Protein 6IUM (pdb70)

Foldseek 3Di:
DWDWDDDQQEIEIEQEDPDFSAPWQVSLVSLLVNLVVLLPDPSRLAYEQAYPDQFSGAYHDPVCVPPPRQVDPPHLLVSLVSQLPRQHAYEYQGEREQEQSSLLNRQSGLAYEYEWPHWYAHQQVLLQFFRQNCQLQLVCLFAALPVSLVRGLVRGTDIPVVSPPTRSHPYYHHDDRPVVRVVVSVVVSPDHDGGDHSLPGAHDDPDLCVVLVVVLVVSVVVQQLRPRSNLNSVLSVLSNDRRVRSSVSSNVSRVVSVPALLSVLSVLLVVLLVCLLDDPPLDPPNAADDFQEEEEEFLDQASLLQLLLCLLLVRAYEYEYADVVRVVVSLVVNLVVVVVCCVVVNDPVVSSVSSSVRYHYDHDLQVQQAGQEYEYDDDQDVVVLLVVVLSCQVRYDPNRAYEYQHQFDFQLVSLVSHPCSLRYKYFHAAPSRNAFQETEIEAHPNHDSNNSSHVSVVSVSSRHRYHYFYGDGRTQQGLLQVLLQQLVLVLLLAADADVLLQVLQVSVPFVTGDQLVQQVVWLVVVLVVVVVQVVDPDPDDGRCLSVVQVVVVQGHVVVQGGCFGDDPPDPDGHHDDVSSVVSCVSNVVVVHDHDDDDSVNSNLSNLLSSQQSVLVSCVVCRGVADSSSLNCCVRHGRDHSSNNGSQSVCVVVQLLVSLVVLVVCLPDDPSVSRDGRPSSVVCRVVRHGRHD/DWDWDDDQLEIETEQEDPDFSACWQVSLVSLLVNLVVQLPDPSHLAYEQAYPDQFSGQYHDPVCVPHPRQVPPPHLLVSLVSQQPDQHAYEYQGEREQEQSSLLSRLSGLAYEYEWPHWYAHQQVLLLFFRQNCLLQLVCLWANLVVSLVRGLVRHIDIPVVCPVTRSHPYYDHDRRVVVRVVVSVVVSPDDDGGDHSLPGAHDDPDVVVVLVVVLVVSVVVDPLRPRSNLNSVLSVLSNPRRVRSSVSSNVSRVVSVPDLLSVQSVLQVVLLVCLLDDPPQDPPQAADDAQEEEEEFLDQQRLLQLLLCLVLVHAYEYEDQDDVRVVVSLVVNLVVVVVCCPVVNDPVVSSVSSSVSYHYDHDLLVQQEGQEYEYDDDQDLVVLLVVLLSCQVRHYPNRAYEYQHQFDFQQSSLVSHPCSLSYKYFHAAPSRLPFQETEIEAEPNHHSRNSNHVSVVSVSSRHSYHYFYGDGRTQQHLLQVLLLQLVLVLLLQADADVLLQVLQVVVFFPTGDQLVQQVVWLVVVLVVVVVCCVPVVPDDGRCLSNVQVVVVAGHPVVCGGCFGHDPPDPDGHHDVVSSCSSVVSNVVVVHDHDDDDSVVSNLSNLLSSVQVVLVSCVVVRGVASSSSQNCCVRHGRRHSSNNGSQSVCVVCALLVSLVVLVVCLPDPPNVSRDGRPSSVVCNVVRHGRRD

Radius of gyration: 39.16 Å; Cα contacts (8 Å, |Δi|>4): 2793; chains: 2; bounding box: 100×91×102 Å

CATH classification: 3.90.226.10 (+2 more: 3.40.50.720, 1.10.1040.50)

InterPro domains:
  IPR001753 Enoyl-CoA hydratase/isomerase-like domain [PF00378] (8-185)
  IPR006108 3-hydroxyacyl-CoA dehydrogenase, C-terminal [PF00725] (475-567)
  IPR006108 3-hydroxyacyl-CoA dehydrogenase, C-terminal [PF00725] (603-689)
  IPR006176 3-hydroxyacyl-CoA dehydrogenase, NAD binding [PF02737] (294-470)
  IPR008927 6-phosphogluconate dehydrogenase-like, C-terminal domain superfamily [SSF48179] (474-616)
  IPR008927 6-phosphogluconate dehydrogenase-like, C-terminal domain superfamily [SSF48179] (597-691)
  IPR029045 ClpP/crotonase-like domain superfamily [SSF52096] (4-286)
  IPR036291 NAD(P)-binding domain superfamily [SSF51735] (291-470)

Secondary structure (DSSP, 8-state):
-EEEEEETTEEEEEE--TTTT---HHHHHHHHHHHHHHHH-TT--EEEEEE-TT-SB-SS-GGGTTSGGGGSSSPHHHHHHHHHH-SS-EEEEE-SEEETHHHHHHHTSSEEEEETT-EEE--GGGGT---TTTHHHHHHHHH-HHHHHHHHHH---EEGGGGTTSSS-SEEESS-HHHHHHHHHHHHHH--SPPP-GGGS----SSHHHHHHHHHHHHHHH-TT-SHHHHHHHHHHGGGS-HHHHHHHHHHHHHHHHT-HHHHHHHHHHHHHHHTT-BTTB-TT--------EEEE--SHHHHHHHHHHHHTT--EEEE-SSHHHHHHHHHHHHHHHHHHHTTTSS-HHHHHHHHHTEEEES-GGGGTT-SEEEE---S-HHHHHHHHHHHHHHSPTT-EEEE--SSS-HHHHHTTSS-GGGEEEEEE-SSTTT--EEEEE--TT--HHHHHHHHHHHHHTT-EEEEE-SSTTTTHHHHHHHHHHHHHHHHHHT--HHHHHHHHHHHT-SS-HHHHHHHH-HHHHHHHHHHHHHS-TT----THHHHHHHTT--BTTTTBSSEEEETTEEEEEE-HHHHHHHHHHHHHHT-------HHHHHHHHHHHHHHHHHHHHHTTSSSSHHHHHHHHHHHS---GGG--HHHHHHHH-HHHHHHHHHHHTTSTTGGGGPPPHHHHHHHHTT--S--/-EEEEEETTEEEEEE--TTTT---HHHHHHHHHHHHHHHH-TT--EEEEEESTT-SB-SS-TTTTTSGGGGPSSPHHHHHHHHHH-SS-EEEEE-SEEETHHHHHHHTSSEEEEETT-EEE--GGGGT---TTTHHHHHHHHH-HHHHHHHHHH---EEGGGGTTSSS-SEEESS-HHHHHHHHHHHHHH--SPPP-GGGS----S-HHHHHHHHHHHHHHHHTT-SHHHHHHHHHHGGGS-HHHHHHHHHHHHHHHHT-HHHHHHHHHHHHHHHTT-BTTB-TT--------EEEE--SHHHHHHHHHHHHHT--EEEE-SSHHHHHHHHHHHHHHHHHHHHTTSS-HHHHHHHHHTEEEES-GGGGTT-SEEEE---S-HHHHHHHHHHHHHHSPTT-EEEE--SSS-HHHHHHTSS-GGGEEEEEE-SSTTT--EEEEE--TT--HHHHHHHHHHHHHTT-EEEEE-SSTTTTHHHHHHHHHHHHHHHHHHT--HHHHHHHHHHHT-SS-HHHHHHHH-HHHHHHHHHHHHHSS------THHHHHHHTT--BGGGTBSSEE--TT--PPEE-HHHHHHHHHHHHHTTPPP-PPPHHHHHHHHHHHHHHHHHHHHHHTSSS-HHHHHHHHHHHS---GGG--HHHHHHHH-HHHHHHHHHHHTTSTTGGGGPPPHHHHHHHHTT--S--

Solvent-accessible surface area: 59920 Å² total; per-residue (Å²): 86,15,93,44,117,56,68,120,18,0,0,8,0,21,0,41,26,92,83,65,2,2,8,2,15,62,0,10,68,8,0,31,94,3,0,77,137,0,66,119,52,85,67,0,109,0,0,0,0,7,7,28,67,155,0,0,0,25,0,63,17,62,152,24,59,158,57,118,88,41,130,83,109,20,15,24,72,19,0,7,163,31,1,26,64,15,95,33,6,0,0,0,0,0,31,41,33,0,40,5,9,0,1,6,0,0,1,5,2,10,25,10,0,0,8,72,23,0,61,0,0,0,41,33,14,120,40,3,19,0,0,8,8,0,0,0,0,8,0,2,18,6,18,32,2,82,48,0,2,96,8,0,30,42,1,69,62,39,50,0,47,145,12,69,91,52,136,0,14,72,70,45,26,100,16,86,7,53,86,24,0,14,115,36,0,57,94,22,11,84,62,138,39,141,30,76,62,6,59,105,64,132,9,185,39,166,83,41,111,36,48,3,28,143,10,98,101,64,18,55,70,157,11,148,87,56,38,2,19,72,49,0,4,81,3,0,18,1,1,59,95,84,16,107,106,0,41,138,40,1,68,92,7,36,96,103,0,66,102,8,57,29,0,79,0,21,62,11,14,71,76,2,86,129,29,2,60,115,18,114,64,11,89,172,68,28,106,53,62,152,17,46,80,3,0,0,6,6,2,41,100,44,1,4,7,0,0,5,8,0,0,52,17,0,2,22,1,28,0,4,41,110,146,97,120,33,3,83,146,2,35,20,54,2,76,123,61,7,56,80,33,24,184,134,67,136,26,76,87,131,88,0,82,75,35,19,62,35,24,61,62,16,80,40,41,25,58,1,78,71,9,18,1,0,0,0,16,41,157,70,84,51,36,54,0,61,88,7,0,103,93,0,25,149,24,6,66,152,31,0,1,0,0,0,16,1,31,41,37,64,0,47,102,0,5,69,20,10,190,10,30,84,7,1,0,1,0,8,4,20,75,69,0,41,96,49,87,0,0,0,0,0,59,4,146,121,9,15,95,50,0,0,14,0,0,20,90,5,0,154,76,7,158,15,7,10,0,19,0,20,41,26,94,6,0,0,0,38,34,0,18,51,43,2,44,25,3,2,10,0,0,0,3,14,13,0,55,3,55,59,0,0,116,4,0,39,170,14,19,6,79,56,0,9,9,61,56,19,1,102,68,4,16,32,94,23,52,42,52,41,107,152,45,59,132,80,211,50,132,73,105,47,9,124,2,23,29,53,0,2,116,61,37,20,54,0,80,130,68,30,21,0,10,3,43,40,113,114,93,51,243,106,22,54,63,17,133,105,0,31,75,25,1,74,98,24,0,149,104,86,62,35,128,71,103,199,3,53,71,124,25,0,20,48,8,0,0,3,8,0,0,7,20,0,0,67,0,31,101,103,53,20,2,55,52,8,18,1,0,0,1,0,0,27,22,10,29,24,6,6,80,19,72,0,0,0,0,8,36,0,34,104,50,24,6,147,68,0,4,91,18,0,104,134,12,36,182,48,56,34,7,108,19,3,104,25,0,70,43,0,42,110,21,11,113,81,73,117,23,25,39,99,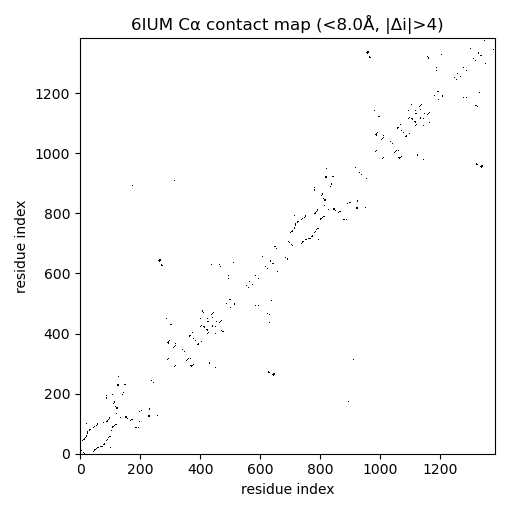68,19,95,42,115,56,74,122,20,1,0,6,0,25,0,37,19,97,100,63,4,5,6,4,21,62,0,8,70,11,0,29,95,3,0,75,138,0,65,114,57,82,63,1,120,0,0,0,0,6,6,33,64,161,0,0,0,25,1,82,18,101,156,21,98,139,66,128,94,29,103,76,110,20,9,24,53,33,0,6,117,51,1,23,66,14,97,33,5,0,0,0,0,0,32,36,34,0,39,5,8,0,0,6,0,0,1,4,2,9,27,9,0,0,11,106,43,0,65,0,0,0,42,31,12,105,42,3,12,0,0,12,8,0,0,0,0,6,0,2,11,4,18,30,3,84,45,0,2,97,9,0,24,38,1,69,57,45,66,0,58,147,10,71,91,52,145,0,13,73,72,40,21,121,49,117,7,57,88,24,0,12,137,38,0,55,104,16,15,85,59,140,43,141,25,66,61,6,47,73,62,70,18,115,49,168,88,35,114,38,50,2,26,35,7,76,18,24,12,14,7,154,16,113,66,53,36,2,19,53,71,0,1,68,4,0,11,0,2,60,83,83,14,85,99,0,25,140,46,1,80,98,8,41,88,107,0,41,110,12,62,35,0,88,0,21,30,10,12,83,64,4,71,123,32,2,30,108,15,118,63,18,92,158,70,26,111,56,63,163,21,105,98,3,0,0,6,9,5,46,114,46,1,4,8,0,0,7,7,0,2,63,32,45,8,46,1,30,1,7,36,118,138,85,116,42,3,87,152,4,40,26,64,3,76,126,60,5,67,81,35,15,171,141,60,154,28,89,86,135,95,0,76,96,47,21,64,52,21,60,57,12,81,45,43,80,81,1,116,66,5,20,1,0,0,1,18,39,156,67,82,47,33,50,1,58,96,11,0,105,76,0,14,140,21,6,76,145,33,0,1,0,0,0,16,2,26,65,30,65,1,47,107,0,5,75,34,12,165,8,30,80,8,1,0,1,0,9,4,20,73,75,3,45,102,51,94,0,0,0,0,0,60,3,148,121,8,15,94,46,0,0,16,1,1,15,98,8,0,134,117,8,167,12,4,10,0,19,0,20,39,30,91,8,2,0,0,50,35,0,20,47,39,1,46,28,3,2,9,0,0,0,3,14,13,0,54,5,57,61,0,1,74,2,0,39,157,16,22,6,76,50,0,9,10,60,56,18,1,102,66,4,14,32,94,28,50,56,66,40,108,136,60,62,109,90,147,105,144,64,94,33,8,98,2,22,23,60,0,2,114,62,37,25,51,0,82,126,70,26,21,0,11,3,38,36,111,115,93,48,195,53,21,57,63,19,132,106,0,27,73,19,2,76,94,15,1,148,100,78,70,41,131,67,106,206,6,58,54,125,26,0,18,48,7,0,0,2,7,0,0,7,21,0,0,68,0,28,96,102,52,19,2,59,54,8,19,2,0,0,5,0,0,28,24,8,28,26,6,7,81,27,71,0,0,0,0,10,40,0,38,103,50,22,7,140,66,0,5,97,10,0,100,132,18,33,180,48,60,35,7,108,22,4,111,24,0,73,33,0,45,106,20,13,110,88,75,115,20,24,40,106

Sequence (1384 aa):
TAQYQVQDGVAVITLDNPPVNGLGHSTRLGIVEGMTRALDDAAVKAIVITGAGKAFSGGADIREFNTPKAMQEPTLHSVIRVLEGSSKPVVAAVHSVAMGGGLELALGCNYRVASKGAQIALPEVKLGLLPGAGGTQRLPRVIGLEAAANMIVSGTPVLSEKFAGTKLFDEIVDGDVLPAAVKFAQNVGAATGPHPKVRDLKVRHENPEGYLGFARNTVAAMAKNFPAPLKCLEAVAGSLKPFEQGLKQEREGFLYLVTTPESRALRHAFFGERAASKIPDVPEGTPTRKIEKVAVIGAGTMGGGISMNFLNAGIPVTILETKQEALDRGVGIIRKNYENSAKKGKLTQEKVEQRMGLLSTTLSYDDLKDADLIIEAVFEEMGVKETVFKKLDEVAKQGAILASNTSTLDVNKIASFTKRPQDVVGMHFFSPANVMKLLEVVRGEKTGKDVLATVMQVGKKIKKTAVVSGVCDGFIGNRMIEQYSRQAGYLLDEGALPEQVDKAIEKFGFAMGPFRMGDLAGNDIGWAIRKRRAVDKPEIQYSKTADLLCEMGRFGQKTGAGWYDYKAGDRKPYPNQQVNDMIVQHSKDLGITRRKISDEEIVERLVFALVNEGARILEEGIASKASDIDMVYLTGYGFPLFRGGPMLYADQVGLYNVALSMKRYAKGYHGEAWQVAPLLQKLADEGKGFNGTAQYQVQDGVAVITLDNPPVNGLGHSTRLGIVEGMTRALDDAAVKAIVITGAGKAFSGGADIREFNTPKAMQEPTLHSVIRVLEGSSKPVVAAVHSVAMGGGLELALGCNYRVASKGAQIALPEVKLGLLPGAGGTQRLPRVIGLEAAANMIVSGTPVLSEKFAGTKLFDEIVDGDVLPAAVKFAQNVGAATGPHPKVRDLKVRHENPEGYLGFARNTVAAMAKNFPAPLKCLEAVAGSLKPFEQGLKQEREGFLYLVTTPESRALRHAFFGERAASKIPDVPEGTPTRKIEKVAVIGAGTMGGGISMNFLNAGIPVTILETKQEALDRGVGIIRKNYENSAKKGKLTQEKVEQRMGLLSTTLSYDDLKDADLIIEAVFEEMGVKETVFKKLDEVAKQGAILASNTSTLDVNKIASFTKRPQDVVGMHFFSPANVMKLLEVVRGEKTGKDVLATVMQVGKKIKKTAVVSGVCDGFIGNRMIEQYSRQAGYLLDEGALPEQVDKAIEKFGFAMGPFRMGDLAGNDIGWAIRKRRAVDKPEIQYSKTADLLCEMGRFGQKTGAGWYDYKAGDRKPYPNQQVNDMIVQHSKDLGITRRKISDEEIVERLVFALVNEGARILEEGIASKASDIDMVYLTGYGFPLFRGGPMLYADQVGLYNVALSMKRYAKGYHGEAWQVAPLLQKLADEGKGFNG

Organism: Cupriavidus necator (strain ATCC 17699 / DSM 428 / KCTC 22496 / NCIMB 10442 / H16 / Stanier 337) (NCBI:txid381666)

B-factor: mean 30.7, std 15.24, range [8.38, 148.15]

Nearest PDB structures (foldseek):
  6iun-assembly2_A  TM=9.816E-01  e=0.000E+00  Cupriavidus necator H16
  1wdm-assembly1_B  TM=8.874E-01  e=7.116E-57  Pseudomonas fragi
  1wdm-assembly1_A  TM=8.748E-01  e=1.905E-56  Pseudomonas fragi
  8opv-assembly1_B  TM=8.226E-01  e=1.535E-51  Mycobacterium tuberculosis H37Rv
  8opw-assembly1_A  TM=8.190E-01  e=6.221E-51  Mycobacterium tuberculosis H37Rv

Structure (mmCIF, N/CA/C/O backbone):
data_6IUM
#
_entry.id   6IUM
#
_cell.length_a   91.260
_cell.length_b   103.154
_cell.length_c   97.693
_cell.angle_alpha   90.000
_cell.angle_beta   107.020
_cell.angle_gamma   90.000
#
_symmetry.space_group_name_H-M   'P 1 21 1'
#
loop_
_entity.id
_entity.type
_entity.pdbx_description
1 polymer 'Enoyl-CoA hydratase/Delta(3)-cis-delta(2)-trans-enoyl-CoA isomerase'
2 non-polymer GLYCEROL
3 non-polymer 'PHOSPHATE ION'
4 water water
#
loop_
_atom_site.group_PDB
_atom_site.id
_atom_site.type_symbol
_atom_site.label_atom_id
_atom_site.label_alt_id
_atom_site.label_comp_id
_atom_site.label_asym_id
_atom_site.label_entity_id
_atom_site.label_seq_id
_atom_site.pdbx_PDB_ins_code
_atom_site.Cartn_x
_atom_site.Cartn_y
_atom_site.Cartn_z
_atom_site.occupancy
_atom_site.B_iso_or_equiv
_atom_site.auth_seq_id
_atom_site.auth_comp_id
_atom_site.auth_asym_id
_atom_site.auth_atom_id
_atom_site.pdbx_PDB_model_num
ATOM 1 N N . THR A 1 2 ? 37.845 3.687 56.888 1.00 29.22 2 THR B N 1
ATOM 2 C CA . THR A 1 2 ? 39.042 3.280 57.682 1.00 33.96 2 THR B CA 1
ATOM 3 C C . THR A 1 2 ? 40.276 3.907 57.111 1.00 30.76 2 THR B C 1
ATOM 4 O O . THR A 1 2 ? 40.246 4.488 56.049 1.00 29.59 2 THR B O 1
ATOM 8 N N . ALA A 1 3 ? 41.359 3.723 57.843 1.00 30.55 3 ALA B N 1
ATOM 9 C CA . ALA A 1 3 ? 42.660 3.996 57.398 1.00 31.94 3 ALA B CA 1
ATOM 10 C C . ALA A 1 3 ? 43.554 2.825 57.794 1.00 31.98 3 ALA B C 1
ATOM 11 O O . ALA A 1 3 ? 43.591 2.472 58.936 1.00 33.37 3 ALA B O 1
ATOM 13 N N . GLN A 1 4 ? 44.287 2.260 56.841 1.00 33.19 4 GLN B N 1
ATOM 14 C CA . GLN A 1 4 ? 45.255 1.193 57.124 1.00 29.12 4 GLN B CA 1
ATOM 15 C C . GLN A 1 4 ? 46.545 1.783 57.609 1.00 27.31 4 GLN B C 1
ATOM 16 O O . GLN A 1 4 ? 46.835 2.954 57.332 1.00 29.01 4 GLN B O 1
ATOM 22 N N . TYR A 1 5 ? 47.314 1.016 58.379 1.00 24.83 5 TYR B N 1
ATOM 23 C CA . TYR A 1 5 ? 48.567 1.485 58.930 1.00 26.83 5 TYR B CA 1
ATOM 24 C C . TYR A 1 5 ? 49.660 0.465 58.643 1.00 31.50 5 TYR B C 1
ATOM 25 O O . TYR A 1 5 ? 49.459 -0.720 58.896 1.00 33.61 5 TYR B O 1
ATOM 34 N N . GLN A 1 6 ? 50.803 0.908 58.139 1.00 30.65 6 GLN B N 1
ATOM 35 C CA . GLN A 1 6 ? 51.933 -0.016 57.980 1.00 35.91 6 GLN B CA 1
ATOM 36 C C . GLN A 1 6 ? 53.237 0.717 57.935 1.00 33.69 6 GLN B C 1
ATOM 37 O O . GLN A 1 6 ? 53.377 1.710 57.212 1.00 34.46 6 GLN B O 1
ATOM 43 N N . VAL A 1 7 ? 54.205 0.215 58.689 1.00 33.97 7 VAL B N 1
ATOM 44 C CA . VAL A 1 7 ? 55.547 0.775 58.702 1.00 35.58 7 VAL B CA 1
ATOM 45 C C . VAL A 1 7 ? 56.370 0.025 57.648 1.00 41.08 7 VAL B C 1
ATOM 46 O O . VAL A 1 7 ? 56.147 -1.155 57.409 1.00 49.56 7 VAL B O 1
ATOM 50 N N . GLN A 1 8 ? 57.276 0.736 56.986 1.00 43.37 8 GLN B N 1
ATOM 51 C CA . GLN A 1 8 ? 58.250 0.150 56.029 1.00 43.18 8 GLN B CA 1
ATOM 52 C C . GLN A 1 8 ? 59.389 1.127 55.977 1.00 41.94 8 GLN B C 1
ATOM 53 O O . GLN A 1 8 ? 59.198 2.306 55.606 1.00 35.86 8 GLN B O 1
ATOM 59 N N . ASP A 1 9 ? 60.554 0.683 56.441 1.00 40.83 9 ASP B N 1
ATOM 60 C CA . ASP A 1 9 ? 61.794 1.432 56.278 1.00 40.62 9 ASP B CA 1
ATOM 61 C C . ASP A 1 9 ? 61.798 2.798 56.952 1.00 36.15 9 ASP B C 1
ATOM 62 O O . ASP A 1 9 ? 62.359 3.784 56.456 1.00 38.39 9 ASP B O 1
ATOM 67 N N . GLY A 1 10 ? 61.235 2.797 58.150 1.00 37.58 10 GLY B N 1
ATOM 68 C CA . GLY A 1 10 ? 61.186 3.970 58.989 1.00 36.67 10 GLY B CA 1
ATOM 69 C C . GLY A 1 10 ? 60.102 4.983 58.592 1.00 32.21 10 GLY B C 1
ATOM 70 O O . GLY A 1 10 ? 60.119 6.102 59.083 1.00 32.21 10 GLY B O 1
ATOM 71 N N . VAL A 1 11 ? 59.157 4.581 57.742 1.00 32.07 11 VAL B N 1
ATOM 72 C CA . VAL A 1 11 ? 58.061 5.445 57.291 1.00 30.09 11 VAL B CA 1
ATOM 73 C C . VAL A 1 11 ? 56.731 4.825 57.632 1.00 29.33 11 VAL B C 1
ATOM 74 O O . VAL A 1 11 ? 56.424 3.703 57.184 1.00 31.61 11 VAL B O 1
ATOM 78 N N . ALA A 1 12 ? 55.936 5.520 58.445 1.00 26.93 12 ALA B N 1
ATOM 79 C CA . ALA A 1 12 ? 54.598 5.009 58.702 1.00 27.21 12 ALA B CA 1
ATOM 80 C C . ALA A 1 12 ? 53.739 5.468 57.529 1.00 24.26 12 ALA B C 1
ATOM 81 O O . ALA A 1 12 ? 53.653 6.673 57.248 1.00 26.16 12 ALA B O 1
ATOM 83 N N . VAL A 1 13 ? 53.079 4.523 56.896 1.00 23.96 13 VAL B N 1
ATOM 84 C CA . VAL A 1 13 ? 52.172 4.800 55.785 1.00 24.22 13 VAL B CA 1
ATOM 85 C C . VAL A 1 13 ? 50.747 4.580 56.265 1.00 24.51 13 VAL B C 1
ATOM 86 O O . VAL A 1 13 ? 50.377 3.479 56.653 1.00 27.62 13 VAL B O 1
ATOM 90 N N . ILE A 1 14 ? 49.954 5.646 56.229 1.00 23.12 14 ILE B N 1
ATOM 91 C CA . ILE A 1 14 ? 48.552 5.612 56.585 1.00 23.19 14 ILE B CA 1
ATOM 92 C C . ILE A 1 14 ? 47.788 5.711 55.317 1.00 23.12 14 ILE B C 1
ATOM 93 O O . ILE A 1 14 ? 47.979 6.690 54.588 1.00 21.95 14 ILE B O 1
ATOM 98 N N . THR A 1 15 ? 46.924 4.737 55.056 1.00 21.06 15 THR B N 1
ATOM 99 C CA . THR A 1 15 ? 46.187 4.695 53.828 1.00 22.71 15 THR B CA 1
ATOM 100 C C . THR A 1 15 ? 44.695 4.818 54.058 1.00 23.79 15 THR B C 1
ATOM 101 O O . THR A 1 15 ? 44.077 3.913 54.625 1.00 26.73 15 THR B O 1
ATOM 105 N N . LEU A 1 16 ? 44.114 5.923 53.565 1.00 23.79 16 LEU B N 1
ATOM 106 C CA . LEU A 1 16 ? 42.670 6.131 53.593 1.00 23.81 16 LEU B CA 1
ATOM 107 C C . LEU A 1 16 ? 42.078 5.051 52.738 1.00 23.71 16 LEU B C 1
ATOM 108 O O . LEU A 1 16 ? 42.519 4.825 51.621 1.00 22.95 16 LEU B O 1
ATOM 113 N N . ASP A 1 17 ? 41.071 4.377 53.262 1.00 27.77 17 ASP B N 1
ATOM 114 C CA . ASP A 1 17 ? 40.467 3.239 52.555 1.00 28.16 17 ASP B CA 1
ATOM 115 C C . ASP A 1 17 ? 38.969 3.179 52.836 1.00 29.23 17 ASP B C 1
ATOM 116 O O . ASP A 1 17 ? 38.495 2.555 53.805 1.00 29.63 17 ASP B O 1
ATOM 121 N N . ASN A 1 18 ? 38.212 3.840 51.985 1.00 27.78 18 ASN B N 1
ATOM 122 C CA . ASN A 1 18 ? 36.764 3.906 52.135 1.00 28.35 18 ASN B CA 1
ATOM 123 C C . ASN A 1 18 ? 36.211 4.123 50.732 1.00 28.49 18 ASN B C 1
ATOM 124 O O . ASN A 1 18 ? 35.845 5.249 50.372 1.00 25.60 18 ASN B O 1
ATOM 129 N N . PRO A 1 19 ? 36.148 3.048 49.924 1.00 29.56 19 PRO B N 1
ATOM 130 C CA . PRO A 1 19 ? 35.734 3.160 48.526 1.00 30.75 19 PRO B CA 1
ATOM 131 C C . PRO A 1 19 ? 34.359 3.744 48.452 1.00 27.29 19 PRO B C 1
ATOM 132 O O . PRO A 1 19 ? 33.629 3.552 49.391 1.00 27.81 19 PRO B O 1
ATOM 136 N N . PRO A 1 20 ? 33.975 4.411 47.363 1.00 29.93 20 PRO B N 1
ATOM 137 C CA . PRO A 1 20 ? 34.743 4.539 46.131 1.00 29.27 20 PRO B CA 1
ATOM 138 C C . PRO A 1 20 ? 35.759 5.687 46.084 1.00 28.35 20 PRO B C 1
ATOM 139 O O . PRO A 1 20 ? 36.694 5.631 45.268 1.00 30.00 20 PRO B O 1
ATOM 143 N N . VAL A 1 21 ? 35.630 6.694 46.949 1.00 26.35 21 VAL B N 1
ATOM 144 C CA . VAL A 1 21 ? 36.524 7.860 46.827 1.00 27.10 21 VAL B CA 1
ATOM 145 C C . VAL A 1 21 ? 37.267 8.237 48.108 1.00 26.62 21 VAL B C 1
ATOM 146 O O . VAL A 1 21 ? 37.777 9.367 48.221 1.00 24.66 21 VAL B O 1
ATOM 150 N N . ASN A 1 22 ? 37.364 7.287 49.049 1.00 21.94 22 ASN B N 1
ATOM 151 C CA . ASN A 1 22 ? 37.951 7.541 50.353 1.00 20.73 22 ASN B CA 1
ATOM 152 C C . ASN A 1 22 ? 37.396 8.778 50.999 1.00 19.32 22 ASN B C 1
ATOM 153 O O . ASN A 1 22 ? 38.116 9.572 51.555 1.00 18.03 22 ASN B O 1
ATOM 158 N N . GLY A 1 23 ? 36.091 8.878 50.966 1.00 19.59 23 GLY B N 1
ATOM 159 C CA . GLY A 1 23 ? 35.391 9.832 51.752 1.00 21.59 23 GLY B CA 1
ATOM 160 C C . GLY A 1 23 ? 35.848 9.872 53.219 1.00 21.58 23 GLY B C 1
ATOM 161 O O . GLY A 1 23 ? 36.162 8.834 53.867 1.00 21.67 23 GLY B O 1
ATOM 162 N N . LEU A 1 24 ? 35.916 11.098 53.709 1.00 20.51 24 LEU B N 1
ATOM 163 C CA . LEU A 1 24 ? 36.406 11.399 55.011 1.00 21.95 24 LEU B CA 1
ATOM 164 C C . LEU A 1 24 ? 35.257 11.245 56.063 1.00 22.01 24 LEU B C 1
ATOM 165 O O . LEU A 1 24 ? 34.939 12.183 56.774 1.00 21.82 24 LEU B O 1
ATOM 170 N N . GLY A 1 25 ? 34.658 10.053 56.099 1.00 25.17 25 GLY B N 1
ATOM 171 C CA . GLY A 1 25 ? 33.605 9.691 57.107 1.00 26.74 25 GLY B CA 1
ATOM 172 C C . GLY A 1 25 ? 34.232 9.464 58.485 1.00 24.53 25 GLY B C 1
ATOM 173 O O . GLY A 1 25 ? 35.436 9.430 58.570 1.00 20.18 25 GLY B O 1
ATOM 174 N N . HIS A 1 26 ? 33.426 9.260 59.550 1.00 25.14 26 HIS B N 1
ATOM 175 C CA . HIS A 1 26 ? 33.969 9.153 60.940 1.00 26.76 26 HIS B CA 1
ATOM 176 C C . HIS A 1 26 ? 35.080 8.081 61.092 1.00 22.16 26 HIS B C 1
ATOM 177 O O . HIS A 1 26 ? 36.143 8.338 61.673 1.00 22.06 26 HIS B O 1
ATOM 184 N N . SER A 1 27 ? 34.796 6.888 60.607 1.00 23.28 27 SER B N 1
ATOM 185 C CA . SER A 1 27 ? 35.758 5.799 60.750 1.00 29.75 27 SER B CA 1
ATOM 186 C C . SER A 1 27 ? 37.084 6.140 60.071 1.00 27.87 27 SER B C 1
ATOM 187 O O . SER A 1 27 ? 38.122 5.751 60.560 1.00 30.03 27 SER B O 1
ATOM 190 N N . THR A 1 28 ? 37.041 6.883 58.941 1.00 25.44 28 THR B N 1
ATOM 191 C CA . THR A 1 28 ? 38.270 7.229 58.215 1.00 22.42 28 THR B CA 1
ATOM 192 C C . THR A 1 28 ? 39.062 8.286 58.973 1.00 20.38 28 THR B C 1
ATOM 193 O O . THR A 1 28 ? 40.268 8.213 59.126 1.00 19.64 28 THR B O 1
ATOM 197 N N . ARG A 1 29 ? 38.358 9.290 59.447 1.00 22.48 29 ARG B N 1
ATOM 198 C CA . ARG A 1 29 ? 38.969 10.327 60.254 1.00 22.56 29 ARG B CA 1
ATOM 199 C C . ARG A 1 29 ? 39.603 9.737 61.544 1.00 23.54 29 ARG B C 1
ATOM 200 O O . ARG A 1 29 ? 40.727 10.106 61.946 1.00 21.09 29 ARG B O 1
ATOM 208 N N . LEU A 1 30 ? 38.856 8.834 62.185 1.00 25.82 30 LEU B N 1
ATOM 209 C CA . LEU A 1 30 ? 39.341 8.155 63.386 1.00 28.25 30 LEU B CA 1
ATOM 210 C C . LEU A 1 30 ? 40.595 7.317 63.042 1.00 28.12 30 LEU B C 1
ATOM 211 O O . LEU A 1 30 ? 41.604 7.433 63.736 1.00 31.15 30 LEU B O 1
ATOM 216 N N . GLY A 1 31 ? 40.553 6.561 61.933 1.00 26.88 31 GLY B N 1
ATOM 217 C CA . GLY A 1 31 ? 41.757 5.846 61.454 1.00 26.11 31 GLY B CA 1
ATOM 218 C C . GLY A 1 31 ? 42.984 6.736 61.253 1.00 27.32 31 GLY B C 1
ATOM 219 O O . GLY A 1 31 ? 44.127 6.398 61.638 1.00 24.24 31 GLY B O 1
ATOM 220 N N . ILE A 1 32 ? 42.778 7.923 60.703 1.00 25.41 32 ILE B N 1
ATOM 221 C CA . ILE A 1 32 ? 43.924 8.787 60.487 1.00 23.13 32 ILE B CA 1
ATOM 222 C C . ILE A 1 32 ? 44.536 9.147 61.833 1.00 24.65 32 ILE B C 1
ATOM 223 O O . ILE A 1 32 ? 45.766 9.236 61.941 1.00 21.86 32 ILE B O 1
ATOM 228 N N . VAL A 1 33 ? 43.683 9.430 62.838 1.00 23.25 33 VAL B N 1
ATOM 229 C CA . VAL A 1 33 ? 44.196 9.882 64.130 1.00 24.78 33 VAL B CA 1
ATOM 230 C C . VAL A 1 33 ? 44.926 8.722 64.861 1.00 23.32 33 VAL B C 1
ATOM 231 O O . VAL A 1 33 ? 45.994 8.936 65.440 1.00 21.27 33 VAL B O 1
ATOM 235 N N . GLU A 1 34 ? 44.358 7.531 64.780 1.00 25.42 34 GLU B N 1
ATOM 236 C CA . GLU A 1 34 ? 44.931 6.361 65.437 1.00 28.85 34 GLU B CA 1
ATOM 237 C C . GLU A 1 34 ? 46.301 6.075 64.840 1.00 28.71 34 GLU B C 1
ATOM 238 O O . GLU A 1 34 ? 47.277 5.960 65.568 1.00 33.26 34 GLU B O 1
ATOM 244 N N . GLY A 1 35 ? 46.379 6.147 63.510 1.00 27.78 35 GLY B N 1
ATOM 245 C CA . GLY A 1 35 ? 47.601 5.943 62.770 1.00 26.10 35 GLY B CA 1
ATOM 246 C C . GLY A 1 35 ? 48.633 6.941 63.182 1.00 27.00 35 GLY B C 1
ATOM 247 O O . GLY A 1 35 ? 49.793 6.579 63.445 1.00 27.65 35 GLY B O 1
ATOM 248 N N . MET A 1 36 ? 48.227 8.209 63.277 1.00 24.07 36 MET B N 1
ATOM 249 C CA . MET A 1 36 ? 49.169 9.231 63.732 1.00 24.69 36 MET B CA 1
ATOM 250 C C . MET A 1 36 ? 49.717 8.948 65.163 1.00 24.34 36 MET B C 1
ATOM 251 O O . MET A 1 36 ? 50.897 9.130 65.393 1.00 20.87 36 MET B O 1
ATOM 256 N N . THR A 1 37 ? 48.842 8.482 66.059 1.00 29.37 37 THR B N 1
ATOM 257 C CA . THR A 1 37 ? 49.212 8.200 67.451 1.00 31.24 37 THR B CA 1
ATOM 258 C C . THR A 1 37 ? 50.264 7.051 67.436 1.00 29.10 37 THR B C 1
ATOM 259 O O . THR A 1 37 ? 51.294 7.198 68.057 1.00 28.15 37 THR B O 1
ATOM 263 N N . ARG A 1 38 ? 49.974 5.956 66.725 1.00 29.78 38 ARG B N 1
ATOM 264 C CA . ARG A 1 38 ? 50.909 4.818 66.577 1.00 34.31 38 ARG B CA 1
ATOM 265 C C . ARG A 1 38 ? 52.248 5.234 65.987 1.00 36.51 38 ARG B C 1
ATOM 266 O O . ARG A 1 38 ? 53.291 4.817 66.480 1.00 39.46 38 ARG B O 1
ATOM 274 N N . ALA A 1 39 ? 52.222 6.074 64.950 1.00 34.67 39 ALA B N 1
ATOM 275 C CA . ALA A 1 39 ? 53.452 6.520 64.309 1.00 33.79 39 ALA B CA 1
ATOM 276 C C . ALA A 1 39 ? 54.294 7.391 65.236 1.00 34.71 39 ALA B C 1
ATOM 277 O O . ALA A 1 39 ? 55.535 7.288 65.225 1.00 35.22 39 ALA B O 1
ATOM 279 N N . LEU A 1 40 ? 53.640 8.249 66.030 1.00 32.00 40 LEU B N 1
ATOM 280 C CA . LEU A 1 40 ? 54.385 9.154 66.928 1.00 34.84 40 LEU B CA 1
ATOM 281 C C . LEU A 1 40 ? 55.040 8.390 68.116 1.00 33.59 40 LEU B C 1
ATOM 282 O O . LEU A 1 40 ? 56.034 8.845 68.654 1.00 33.21 40 LEU B O 1
ATOM 287 N N . ASP A 1 41 ? 54.442 7.284 68.518 1.00 33.02 41 ASP B N 1
ATOM 288 C CA . ASP A 1 41 ? 54.942 6.466 69.649 1.00 42.13 41 ASP B CA 1
ATOM 289 C C . ASP A 1 41 ? 56.140 5.552 69.240 1.00 43.46 41 ASP B C 1
ATOM 290 O O . ASP A 1 41 ? 56.987 5.164 70.083 1.00 39.85 41 ASP B O 1
ATOM 295 N N . ASP A 1 42 ? 56.206 5.225 67.948 1.00 38.84 42 ASP B N 1
ATOM 296 C CA . ASP A 1 42 ? 57.156 4.240 67.454 1.00 38.46 42 ASP B CA 1
ATOM 297 C C . ASP A 1 42 ? 58.435 4.935 67.139 1.00 39.19 42 ASP B C 1
ATOM 298 O O . ASP A 1 42 ? 58.538 5.647 66.124 1.00 35.93 42 ASP B O 1
ATOM 303 N N . ALA A 1 43 ? 59.434 4.738 68.002 1.00 39.24 43 ALA B N 1
ATOM 304 C CA . ALA A 1 43 ? 60.733 5.400 67.815 1.00 39.06 43 ALA B CA 1
ATOM 305 C C . ALA A 1 43 ? 61.417 5.049 66.485 1.00 35.20 43 ALA B C 1
ATOM 306 O O . ALA A 1 43 ? 62.166 5.890 65.975 1.00 39.93 43 ALA B O 1
ATOM 308 N N . ALA A 1 44 ? 61.131 3.873 65.920 1.00 31.42 44 ALA B N 1
ATOM 309 C CA . ALA A 1 44 ? 61.658 3.480 64.601 1.00 35.07 44 ALA B CA 1
ATOM 310 C C . ALA A 1 44 ? 61.050 4.304 63.422 1.00 36.28 44 ALA B C 1
ATOM 311 O O . ALA A 1 44 ? 61.664 4.461 62.355 1.00 35.18 44 ALA B O 1
ATOM 313 N N . VAL A 1 45 ? 59.855 4.851 63.635 1.00 32.74 45 VAL B N 1
ATOM 314 C CA . VAL A 1 45 ? 59.177 5.664 62.631 1.00 30.92 45 VAL B CA 1
ATOM 315 C C . VAL A 1 45 ? 59.797 7.049 62.658 1.00 26.87 45 VAL B C 1
ATOM 316 O O . VAL A 1 45 ? 59.762 7.743 63.657 1.00 31.74 45 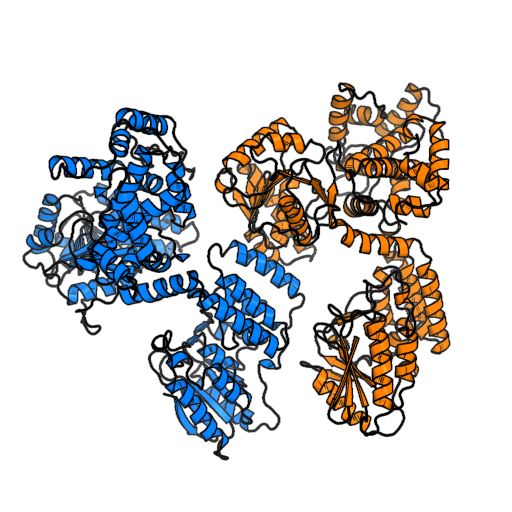VAL B O 1
ATOM 320 N N . LYS A 1 46 ? 60.377 7.433 61.531 1.00 25.64 46 LYS B N 1
ATOM 321 C CA . LYS A 1 46 ? 61.008 8.728 61.357 1.00 26.77 46 LYS B CA 1
ATOM 322 C C . LYS A 1 46 ? 60.140 9.782 60.638 1.00 26.38 46 LYS B C 1
ATOM 323 O O . LYS A 1 46 ? 60.421 10.985 60.746 1.00 26.69 46 LYS B O 1
ATOM 329 N N . ALA A 1 47 ? 59.151 9.311 59.872 1.00 27.45 47 ALA B N 1
ATOM 330 C CA . ALA A 1 47 ? 58.259 10.163 59.080 1.00 26.30 47 ALA B CA 1
ATOM 331 C C . ALA A 1 47 ? 57.012 9.411 58.714 1.00 26.34 47 ALA B C 1
ATOM 332 O O . ALA A 1 47 ? 56.944 8.182 58.866 1.00 25.19 47 ALA B O 1
ATOM 334 N N . ILE A 1 48 ? 56.018 10.168 58.211 1.00 24.53 48 ILE B N 1
ATOM 335 C CA . ILE A 1 48 ? 54.706 9.642 57.987 1.00 22.25 48 ILE B CA 1
ATOM 336 C C . ILE A 1 48 ? 54.267 10.044 56.553 1.00 21.28 48 ILE B C 1
ATOM 337 O O . ILE A 1 48 ? 54.496 11.165 56.111 1.00 22.36 48 ILE B O 1
ATOM 342 N N . VAL A 1 49 ? 53.650 9.095 55.867 1.00 21.60 49 VAL B N 1
ATOM 343 C CA . VAL A 1 49 ? 53.019 9.288 54.560 1.00 21.52 49 VAL B CA 1
ATOM 344 C C . VAL A 1 49 ? 51.533 9.008 54.733 1.00 20.30 49 VAL B C 1
ATOM 345 O O . VAL A 1 49 ? 51.134 7.976 55.285 1.00 18.30 49 VAL B O 1
ATOM 349 N N . ILE A 1 50 ? 50.713 9.935 54.249 1.00 20.15 50 ILE B N 1
ATOM 350 C CA . ILE A 1 50 ? 49.282 9.697 54.135 1.00 20.37 50 ILE B CA 1
ATOM 351 C C . ILE A 1 50 ? 48.970 9.566 52.634 1.00 20.57 50 ILE B C 1
ATOM 352 O O . ILE A 1 50 ? 49.352 10.428 51.837 1.00 17.19 50 ILE B O 1
ATOM 357 N N . THR A 1 51 ? 48.286 8.473 52.275 1.00 19.26 51 THR B N 1
ATOM 358 C CA . THR A 1 51 ? 47.849 8.297 50.910 1.00 19.73 51 THR B CA 1
ATOM 359 C C . THR A 1 51 ? 46.419 7.705 50.877 1.00 19.46 51 THR B C 1
ATOM 360 O O . THR A 1 51 ? 45.785 7.501 51.908 1.00 20.48 51 THR B O 1
ATOM 364 N N . GLY A 1 52 ? 45.926 7.438 49.685 1.00 17.92 52 GLY B N 1
ATOM 365 C CA . GLY A 1 52 ? 44.644 6.806 49.538 1.00 20.16 52 GLY B CA 1
ATOM 366 C C . GLY A 1 52 ? 44.668 5.515 48.746 1.00 22.36 52 GLY B C 1
ATOM 367 O O . GLY A 1 52 ? 45.491 5.350 47.839 1.00 20.82 52 GLY B O 1
ATOM 368 N N . ALA A 1 53 ? 43.759 4.605 49.086 1.00 24.38 53 ALA B N 1
ATOM 369 C CA . ALA A 1 53 ? 43.578 3.325 48.386 1.00 24.68 53 ALA B CA 1
ATOM 370 C C . ALA A 1 53 ? 42.749 3.505 47.158 1.00 25.39 53 ALA B C 1
ATOM 371 O O . ALA A 1 53 ? 41.978 4.481 47.020 1.00 20.87 53 ALA B O 1
ATOM 373 N N . GLY A 1 54 ? 42.961 2.567 46.237 1.00 25.62 54 GLY B N 1
ATOM 374 C CA . GLY A 1 54 ? 42.212 2.547 44.976 1.00 26.57 54 GLY B CA 1
ATOM 375 C C . GLY A 1 54 ? 42.302 3.805 44.065 1.00 26.53 54 GLY B C 1
ATOM 376 O O . GLY A 1 54 ? 43.392 4.236 43.666 1.00 26.47 54 GLY B O 1
ATOM 377 N N . LYS A 1 55 ? 41.144 4.376 43.746 1.00 24.18 55 LYS B N 1
ATOM 378 C CA . LYS A 1 55 ? 41.046 5.406 42.736 1.00 28.60 55 LYS B CA 1
ATOM 379 C C . LYS A 1 55 ? 41.045 6.901 43.237 1.00 24.42 55 LYS B C 1
ATOM 380 O O . LYS A 1 55 ? 40.657 7.817 42.479 1.00 19.93 55 LYS B O 1
ATOM 386 N N . ALA A 1 56 ? 41.511 7.140 44.456 1.00 21.46 56 ALA B N 1
ATOM 387 C CA . ALA A 1 56 ? 41.549 8.502 45.062 1.00 20.44 56 ALA B CA 1
ATOM 388 C C . ALA A 1 56 ? 42.615 8.641 46.136 1.00 18.83 56 ALA B C 1
ATOM 389 O O . ALA A 1 56 ? 43.040 7.635 46.743 1.00 20.29 56 ALA B O 1
ATOM 391 N N . PHE A 1 57 ? 43.105 9.880 46.351 1.00 17.30 57 PHE B N 1
ATOM 392 C CA . PHE A 1 57 ? 43.676 10.258 47.649 1.00 16.94 57 PHE B CA 1
ATOM 393 C C . PHE A 1 57 ? 42.405 10.335 48.482 1.00 16.47 57 PHE B C 1
ATOM 394 O O . PHE A 1 57 ? 42.177 9.440 49.247 1.00 16.86 57 PHE B O 1
ATOM 402 N N . SER A 1 58 ? 41.546 11.347 48.245 1.00 15.76 58 SER B N 1
ATOM 403 C CA . SER A 1 58 ? 40.259 11.484 48.872 1.00 16.74 58 SER B CA 1
ATOM 404 C C . SER A 1 58 ? 39.427 12.476 48.136 1.00 17.31 58 SER B C 1
ATOM 405 O O . SER A 1 58 ? 39.888 13.597 47.853 1.00 18.37 58 SER B O 1
ATOM 408 N N . GLY A 1 59 ? 38.186 12.122 47.907 1.00 18.30 59 GLY B N 1
ATOM 409 C CA . GLY A 1 59 ? 37.209 13.056 47.304 1.00 19.19 59 GLY B CA 1
ATOM 410 C C . GLY A 1 59 ? 36.514 13.973 48.328 1.00 19.67 59 GLY B C 1
ATOM 411 O O . GLY A 1 59 ? 35.623 14.738 47.975 1.00 18.61 59 GLY B O 1
ATOM 412 N N . GLY A 1 60 ? 36.937 13.927 49.581 1.00 20.18 60 GLY B N 1
ATOM 413 C CA . GLY A 1 60 ? 36.398 14.807 50.615 1.00 21.25 60 GLY B CA 1
ATOM 414 C C . GLY A 1 60 ? 35.319 14.181 51.452 1.00 22.03 60 GLY B C 1
ATOM 415 O O . GLY A 1 60 ? 35.442 13.025 51.799 1.00 21.68 60 GLY B O 1
ATOM 416 N N . ALA A 1 61 ? 34.279 14.949 51.768 1.00 22.79 61 ALA B N 1
ATOM 417 C CA . ALA A 1 61 ? 33.176 14.504 52.622 1.00 25.64 61 ALA B CA 1
ATOM 418 C C . ALA A 1 61 ? 32.548 13.229 52.131 1.00 25.59 61 ALA B C 1
ATOM 419 O O . ALA A 1 61 ? 32.426 13.025 50.958 1.00 21.05 61 ALA B O 1
ATOM 421 N N . ASP A 1 62 ? 32.231 12.312 53.047 1.00 26.98 62 ASP B N 1
ATOM 422 C CA . ASP A 1 62 ? 31.517 11.110 52.667 1.00 28.93 62 ASP B CA 1
ATOM 423 C C . ASP A 1 62 ? 30.022 11.423 52.537 1.00 27.75 62 ASP B C 1
ATOM 424 O O . ASP A 1 62 ? 29.354 11.732 53.539 1.00 24.66 62 ASP B O 1
ATOM 429 N N . ILE A 1 63 ? 29.489 11.353 51.327 1.00 27.59 63 ILE B N 1
ATOM 430 C CA . ILE A 1 63 ? 28.041 11.681 51.156 1.00 35.77 63 ILE B CA 1
ATOM 431 C C . ILE A 1 63 ? 27.064 10.785 51.924 1.00 35.17 63 ILE B C 1
ATOM 432 O O . ILE A 1 63 ? 25.997 11.236 52.311 1.00 45.76 63 ILE B O 1
ATOM 437 N N . ARG A 1 64 ? 27.447 9.555 52.198 1.00 34.98 64 ARG B N 1
ATOM 438 C CA . ARG A 1 64 ? 26.599 8.645 52.935 1.00 39.75 64 ARG B CA 1
ATOM 439 C C . ARG A 1 64 ? 26.404 9.092 54.361 1.00 41.03 64 ARG B C 1
ATOM 440 O O . ARG A 1 64 ? 25.490 8.652 54.995 1.00 42.62 64 ARG B O 1
ATOM 448 N N . GLU A 1 65 ? 27.304 9.927 54.863 1.00 43.22 65 GLU B N 1
ATOM 449 C CA . GLU A 1 65 ? 27.231 10.438 56.201 1.00 44.02 65 GLU B CA 1
ATOM 450 C C . GLU A 1 65 ? 26.569 11.801 56.257 1.00 45.90 65 GLU B C 1
ATOM 451 O O . GLU A 1 65 ? 26.065 12.128 57.319 1.00 45.30 65 GLU B O 1
ATOM 457 N N . PHE A 1 66 ? 26.677 12.619 55.194 1.00 52.04 66 PHE B N 1
ATOM 458 C CA . PHE A 1 66 ? 25.977 13.928 55.048 1.00 59.36 66 PHE B CA 1
ATOM 459 C C . PHE A 1 66 ? 24.631 13.621 55.703 1.00 67.45 66 PHE B C 1
ATOM 460 O O . PHE A 1 66 ? 23.973 12.643 55.308 1.00 65.77 66 PHE B O 1
ATOM 468 N N . ASN A 1 67 ? 24.245 14.367 56.737 1.00 68.85 67 ASN B N 1
ATOM 469 C CA . ASN A 1 67 ? 22.949 14.136 57.416 1.00 74.66 67 ASN B CA 1
ATOM 470 C C . ASN A 1 67 ? 22.887 13.054 58.568 1.00 76.10 67 ASN B C 1
ATOM 471 O O . ASN A 1 67 ? 21.786 12.768 59.053 1.00 79.22 67 ASN B O 1
ATOM 476 N N . THR A 1 68 ? 24.011 12.465 59.007 1.00 64.57 68 THR B N 1
ATOM 477 C CA . THR A 1 68 ? 24.043 11.629 60.226 1.00 62.09 68 THR B CA 1
ATOM 478 C C . THR A 1 68 ? 24.587 12.479 61.372 1.00 56.16 68 THR B C 1
ATOM 479 O O . THR A 1 68 ? 25.218 13.525 61.130 1.00 51.44 68 THR B O 1
ATOM 483 N N . PRO A 1 69 ? 24.386 12.006 62.625 1.00 55.10 69 PRO B N 1
ATOM 484 C CA . PRO A 1 69 ? 25.221 12.502 63.716 1.00 54.62 69 PRO B CA 1
ATOM 485 C C . PRO A 1 69 ? 26.724 12.319 63.397 1.00 48.31 69 PRO B C 1
ATOM 486 O O . PRO A 1 69 ? 27.511 13.256 63.603 1.00 49.89 69 PRO B O 1
ATOM 490 N N . LYS A 1 70 ? 27.084 11.143 62.864 1.00 42.33 70 LYS B N 1
ATOM 491 C CA . LYS A 1 70 ? 28.447 10.832 62.389 1.00 41.04 70 LYS B CA 1
ATOM 492 C C . LYS A 1 70 ? 29.197 11.909 61.544 1.00 37.17 70 LYS B C 1
ATOM 493 O O . LYS A 1 70 ? 30.420 12.005 61.651 1.00 31.98 70 LYS B O 1
ATOM 499 N N . ALA A 1 71 ? 28.490 12.767 60.801 1.00 36.36 71 ALA B N 1
ATOM 500 C CA . ALA A 1 71 ? 29.168 13.827 60.015 1.00 35.69 71 ALA B CA 1
ATOM 501 C C . ALA A 1 71 ? 29.895 14.819 60.886 1.00 35.38 71 ALA B C 1
ATOM 502 O O . ALA A 1 71 ? 30.893 15.379 60.465 1.00 32.91 71 ALA B O 1
ATOM 504 N N . MET A 1 72 ? 29.398 15.023 62.104 1.00 35.89 72 MET B N 1
ATOM 505 C CA . MET A 1 72 ? 29.939 16.028 63.024 1.00 38.49 72 MET B CA 1
ATOM 506 C C . MET A 1 72 ? 30.663 15.447 64.238 1.00 32.69 72 MET B C 1
ATOM 507 O O . MET A 1 72 ? 31.162 16.202 65.109 1.00 29.94 72 MET B O 1
ATOM 512 N N . GLN A 1 73 ? 30.773 14.134 64.272 1.00 27.77 73 GLN B N 1
ATOM 513 C CA . GLN A 1 73 ? 31.389 13.466 65.398 1.00 29.90 73 GLN B CA 1
ATOM 514 C C . GLN A 1 73 ? 32.901 13.596 65.383 1.00 28.87 73 GLN B C 1
ATOM 515 O O . GLN A 1 73 ? 33.551 13.366 64.355 1.00 31.82 73 GLN B O 1
ATOM 521 N N . GLU A 1 74 ? 33.455 13.976 66.527 1.00 25.82 74 GLU B N 1
ATOM 522 C CA . GLU A 1 74 ? 34.899 14.094 66.671 1.00 27.37 74 GLU B CA 1
ATOM 523 C C . GLU A 1 74 ? 35.581 12.719 66.507 1.00 26.65 74 GLU B C 1
ATOM 524 O O . GLU A 1 74 ? 35.031 11.744 66.885 1.00 28.24 74 GLU B O 1
ATOM 530 N N . PRO A 1 75 ? 36.755 12.643 65.882 1.00 26.83 75 PRO B N 1
ATOM 531 C CA . PRO A 1 75 ? 37.485 13.782 65.363 1.00 23.55 75 PRO B CA 1
ATOM 532 C C . PRO A 1 75 ? 36.962 14.254 64.006 1.00 23.56 75 PRO B C 1
ATOM 533 O O . PRO A 1 75 ? 36.851 13.469 63.068 1.00 22.11 75 PRO B O 1
ATOM 537 N N . THR A 1 76 ? 36.699 15.552 63.930 1.00 24.72 76 THR B N 1
ATOM 538 C CA . THR A 1 76 ? 36.323 16.218 62.694 1.00 24.39 76 THR B CA 1
ATOM 539 C C . THR A 1 76 ? 37.561 16.453 61.858 1.00 22.52 76 THR B C 1
ATOM 540 O O . THR A 1 76 ? 38.703 16.349 62.345 1.00 20.31 76 THR B O 1
ATOM 544 N N . LEU A 1 77 ? 37.342 16.896 60.629 1.00 20.64 77 LEU B N 1
ATOM 545 C CA . LEU A 1 77 ? 38.466 17.159 59.778 1.00 19.78 77 LEU B CA 1
ATOM 546 C C . LEU A 1 77 ? 39.292 18.237 60.390 1.00 17.68 77 LEU B C 1
ATOM 547 O O . LEU A 1 77 ? 40.539 18.186 60.283 1.00 14.37 77 LEU B O 1
ATOM 552 N N . HIS A 1 78 ? 38.650 19.199 61.067 1.00 18.42 78 HIS B N 1
ATOM 553 C CA . HIS A 1 78 ? 39.395 20.298 61.702 1.00 21.44 78 HIS B CA 1
ATOM 554 C C . HIS A 1 78 ? 40.405 19.707 62.741 1.00 21.20 78 HIS B C 1
ATOM 555 O O . HIS A 1 78 ? 41.567 20.141 62.813 1.00 20.15 78 HIS B O 1
ATOM 562 N N . SER A 1 79 ? 39.935 18.718 63.496 1.00 20.83 79 SER B N 1
ATOM 563 C CA . SER A 1 79 ? 40.712 18.110 64.637 1.00 23.42 79 SER B CA 1
ATOM 564 C C . SER A 1 79 ? 41.763 17.164 64.063 1.00 22.67 79 SER B C 1
ATOM 565 O O . SER A 1 79 ? 42.912 17.156 64.496 1.00 23.39 79 SER B O 1
ATOM 568 N N . VAL A 1 80 ? 41.383 16.431 63.020 1.00 22.15 80 VAL B N 1
ATOM 569 C CA . VAL A 1 80 ? 42.412 15.726 62.167 1.00 20.10 80 VAL B CA 1
ATOM 570 C C . VAL A 1 80 ? 43.571 16.624 61.740 1.00 19.24 80 VAL B C 1
ATOM 571 O O . VAL A 1 80 ? 44.734 16.343 62.029 1.00 19.53 80 VAL B O 1
ATOM 575 N N . ILE A 1 81 ? 43.291 17.770 61.144 1.00 18.66 81 ILE B N 1
ATOM 576 C CA . ILE A 1 81 ? 44.337 18.632 60.688 1.00 18.10 81 ILE B CA 1
ATOM 577 C C . ILE A 1 81 ? 45.209 19.177 61.847 1.00 22.09 81 ILE B C 1
ATOM 578 O O . ILE A 1 81 ? 46.432 19.351 61.706 1.00 18.57 81 ILE B O 1
ATOM 583 N N . ARG A 1 82 ? 44.559 19.492 62.972 1.00 24.52 82 ARG B N 1
ATOM 584 C CA . ARG A 1 82 ? 45.274 20.011 64.173 1.00 29.50 82 ARG B CA 1
ATOM 585 C C . ARG A 1 82 ? 46.330 18.962 64.610 1.00 25.57 82 ARG B C 1
ATOM 586 O O . ARG A 1 82 ? 47.469 19.327 64.949 1.00 26.81 82 ARG B O 1
ATOM 594 N N . VAL A 1 83 ? 45.932 17.697 64.596 1.00 22.37 83 VAL B N 1
ATOM 595 C CA . VAL A 1 83 ? 46.836 16.584 64.894 1.00 24.30 83 VAL B CA 1
ATOM 596 C C . VAL A 1 83 ? 47.990 16.524 63.905 1.00 26.04 83 VAL B C 1
ATOM 597 O O . VAL A 1 83 ? 49.141 16.357 64.315 1.00 26.24 83 VAL B O 1
ATOM 601 N N . LEU A 1 84 ? 47.705 16.670 62.617 1.00 24.67 84 LEU B N 1
ATOM 602 C CA . LEU A 1 84 ? 48.781 16.641 61.609 1.00 22.44 84 LEU B CA 1
ATOM 603 C C . LEU A 1 84 ? 49.701 17.798 61.816 1.00 21.83 84 LEU B C 1
ATOM 604 O O . LEU A 1 84 ? 50.923 17.612 61.873 1.00 22.97 84 LEU B O 1
ATOM 609 N N . GLU A 1 85 ? 49.161 19.016 61.977 1.00 24.32 85 GLU B N 1
ATOM 610 C CA . GLU A 1 85 ? 50.001 20.171 62.241 1.00 25.81 85 GLU B CA 1
ATOM 611 C C . GLU A 1 85 ? 50.868 20.058 63.506 1.00 25.36 85 GLU B C 1
ATOM 612 O O . GLU A 1 85 ? 51.964 20.609 63.547 1.00 21.69 85 GLU B O 1
ATOM 618 N N . GLY A 1 86 ? 50.373 19.368 64.521 1.00 28.26 86 GLY B N 1
ATOM 619 C CA . GLY A 1 86 ? 51.122 19.206 65.764 1.00 29.40 86 GLY B CA 1
ATOM 620 C C . GLY A 1 86 ? 52.164 18.106 65.719 1.00 31.28 86 GLY B C 1
ATOM 621 O O . GLY A 1 86 ? 52.914 17.973 66.680 1.00 31.72 86 GLY B O 1
ATOM 622 N N . SER A 1 87 ? 52.239 17.321 64.637 1.00 27.18 87 SER B N 1
ATOM 623 C CA . SER A 1 87 ? 53.196 16.210 64.572 1.00 25.31 87 SER B CA 1
ATOM 624 C C . SER A 1 87 ? 54.674 16.664 64.582 1.00 27.79 87 SER B C 1
ATOM 625 O O . SER A 1 87 ? 55.101 17.561 63.829 1.00 24.61 87 SER B O 1
ATOM 628 N N . SER A 1 88 ? 55.458 16.070 65.493 1.00 28.19 88 SER B N 1
ATOM 629 C CA . SER A 1 88 ? 56.886 16.335 65.514 1.00 29.46 88 SER B CA 1
ATOM 630 C C . SER A 1 88 ? 57.565 15.567 64.370 1.00 25.74 88 SER B C 1
ATOM 631 O O . SER A 1 88 ? 58.626 15.963 63.924 1.00 31.34 88 SER B O 1
ATOM 634 N N . LYS A 1 89 ? 56.969 14.475 63.914 1.00 26.40 89 LYS B N 1
ATOM 635 C CA . LYS A 1 89 ? 57.475 13.772 62.749 1.00 25.68 89 LYS B CA 1
ATOM 636 C C . LYS A 1 89 ? 56.859 14.326 61.438 1.00 25.62 89 LYS B C 1
ATOM 637 O O . LYS A 1 89 ? 55.651 14.508 61.343 1.00 23.68 89 LYS B O 1
ATOM 643 N N . PRO A 1 90 ? 57.688 14.556 60.412 1.00 26.33 90 PRO B N 1
ATOM 644 C CA . PRO A 1 90 ? 57.200 15.099 59.133 1.00 22.98 90 PRO B CA 1
ATOM 645 C C . PRO A 1 90 ? 56.112 14.217 58.492 1.00 22.83 90 PRO B C 1
ATOM 646 O O . PRO A 1 90 ? 56.223 12.966 58.481 1.00 25.54 90 PRO B O 1
ATOM 650 N N . VAL A 1 91 ? 55.071 14.880 57.976 1.00 19.86 91 VAL B N 1
ATOM 651 C CA . VAL A 1 91 ? 53.929 14.226 57.371 1.00 20.55 91 VAL B CA 1
ATOM 652 C C . VAL A 1 91 ? 53.939 14.643 55.915 1.00 18.57 91 VAL B C 1
ATOM 653 O O . VAL A 1 91 ? 53.965 15.831 55.577 1.00 20.13 91 VAL B O 1
ATOM 657 N N . VAL A 1 92 ? 53.964 13.636 55.064 1.00 19.48 92 VAL B N 1
ATOM 658 C CA . VAL A 1 92 ? 54.007 13.790 53.632 1.00 18.18 92 VAL B CA 1
ATOM 659 C C . VAL A 1 92 ? 52.696 13.239 53.015 1.00 17.68 92 VAL B C 1
ATOM 660 O O . VAL A 1 92 ? 52.431 12.081 53.126 1.00 16.14 92 VAL B O 1
ATOM 664 N N . ALA A 1 93 ? 51.876 14.083 52.358 1.00 17.42 93 ALA B N 1
ATOM 665 C CA . ALA A 1 93 ? 50.711 13.582 51.655 1.00 17.28 93 ALA B CA 1
ATOM 666 C C . ALA A 1 93 ? 51.171 13.108 50.270 1.00 17.58 93 ALA B C 1
ATOM 667 O O . ALA A 1 93 ? 51.880 13.845 49.537 1.00 18.25 93 ALA B O 1
ATOM 669 N N . ALA A 1 94 ? 50.719 11.908 49.935 1.00 16.88 94 ALA B N 1
ATOM 670 C CA . ALA A 1 94 ? 51.035 11.244 48.684 1.00 16.75 94 ALA B CA 1
ATOM 671 C C . ALA A 1 94 ? 49.764 11.163 47.832 1.00 16.39 94 ALA B C 1
ATOM 672 O O . ALA A 1 94 ? 48.906 10.286 47.990 1.00 16.01 94 ALA B O 1
ATOM 674 N N . VAL A 1 95 ? 49.612 12.216 47.029 1.00 15.43 95 VAL B N 1
ATOM 675 C CA . VAL A 1 95 ? 48.412 12.493 46.319 1.00 18.06 95 VAL B CA 1
ATOM 676 C C . VAL A 1 95 ? 48.408 11.888 44.886 1.00 18.41 95 VAL B C 1
ATOM 677 O O . VAL A 1 95 ? 49.348 12.126 44.122 1.00 18.21 95 VAL B O 1
ATOM 681 N N . HIS A 1 96 ? 47.376 11.128 44.561 1.00 17.95 96 HIS B N 1
ATOM 682 C CA . HIS A 1 96 ? 47.140 10.656 43.181 1.00 20.24 96 HIS B CA 1
ATOM 683 C C . HIS A 1 96 ? 45.634 10.672 42.940 1.00 19.98 96 HIS B C 1
ATOM 684 O O . HIS A 1 96 ? 44.830 10.645 43.899 1.00 18.28 96 HIS B O 1
ATOM 691 N N . SER A 1 97 ? 45.292 10.686 41.642 1.00 19.67 97 SER B N 1
ATOM 692 C CA . SER A 1 97 ? 43.978 10.459 41.080 1.00 18.33 97 SER B CA 1
ATOM 693 C C . SER A 1 97 ? 42.955 11.498 41.359 1.00 18.42 97 SER B C 1
ATOM 694 O O . SER A 1 97 ? 42.460 12.114 40.405 1.00 15.19 97 SER B O 1
ATOM 697 N N . VAL A 1 98 ? 42.607 11.684 42.654 1.00 17.89 98 VAL B N 1
ATOM 698 C CA . VAL A 1 98 ? 41.580 12.620 43.081 1.00 18.20 98 VAL B CA 1
ATOM 699 C C . VAL A 1 98 ? 41.938 13.181 44.454 1.00 16.99 98 VAL B C 1
ATOM 700 O O . VAL A 1 98 ? 42.173 12.410 45.387 1.00 16.28 98 VAL B O 1
ATOM 704 N N . ALA A 1 99 ? 41.930 14.520 44.567 1.00 15.89 99 ALA B N 1
ATOM 705 C CA . ALA A 1 99 ? 42.028 15.210 45.846 1.00 13.92 99 ALA B CA 1
ATOM 706 C C . ALA A 1 99 ? 41.174 16.470 45.787 1.00 13.34 99 ALA B C 1
ATOM 707 O O . ALA A 1 99 ? 41.539 17.505 45.224 1.00 13.77 99 ALA B O 1
ATOM 709 N N . MET A 1 100 ? 39.997 16.330 46.326 1.00 12.73 100 MET B N 1
ATOM 710 C CA . MET A 1 100 ? 38.976 17.293 46.243 1.00 14.28 100 MET B CA 1
ATOM 711 C C . MET A 1 100 ? 38.332 17.573 47.611 1.00 14.47 100 MET B C 1
ATOM 712 O O . MET A 1 100 ? 38.139 16.671 48.424 1.00 12.98 100 MET B O 1
ATOM 717 N N . GLY A 1 101 ? 37.878 18.803 47.783 1.00 14.83 101 GLY B N 1
ATOM 718 C CA . GLY A 1 101 ? 37.197 19.231 49.000 1.00 14.31 101 GLY B CA 1
ATOM 719 C C . GLY A 1 101 ? 38.009 18.939 50.226 1.00 13.92 101 GLY B C 1
ATOM 720 O O . GLY A 1 101 ? 39.208 19.248 50.294 1.00 13.04 101 GLY B O 1
ATOM 721 N N . GLY A 1 102 ? 37.378 18.294 51.196 1.00 14.68 102 GLY B N 1
ATOM 722 C CA . GLY A 1 102 ? 38.067 17.960 52.459 1.00 14.73 102 GLY B CA 1
ATOM 723 C C . GLY A 1 102 ? 39.326 17.156 52.204 1.00 15.09 102 GLY B C 1
ATOM 724 O O . GLY A 1 102 ? 40.315 17.235 52.955 1.00 15.39 102 GLY B O 1
ATOM 725 N N . GLY A 1 103 ? 39.355 16.402 51.098 1.00 15.04 103 GLY B N 1
ATOM 726 C CA . GLY A 1 103 ? 40.574 15.643 50.721 1.00 13.36 103 GLY B CA 1
ATOM 727 C C . GLY A 1 103 ? 41.762 16.563 50.450 1.00 13.43 103 GLY B C 1
ATOM 728 O O . GLY A 1 103 ? 42.901 16.365 50.939 1.00 13.14 103 GLY B O 1
ATOM 729 N N . LEU A 1 104 ? 41.509 17.606 49.673 1.00 13.44 104 LEU B N 1
ATOM 730 C CA . LEU A 1 104 ? 42.551 18.576 49.418 1.00 13.41 104 LEU B CA 1
ATOM 731 C C . LEU A 1 104 ? 42.907 19.312 50.719 1.00 12.75 104 LEU B C 1
ATOM 732 O O . LEU A 1 104 ? 44.089 19.627 50.927 1.00 13.57 104 LEU B O 1
ATOM 737 N N . GLU A 1 105 ? 41.879 19.626 51.515 1.00 12.57 105 GLU B N 1
ATOM 738 C CA . GLU A 1 105 ? 42.081 20.317 52.803 1.00 14.52 105 GLU B CA 1
ATOM 739 C C . GLU A 1 105 ? 42.988 19.484 53.729 1.00 13.81 105 GLU B C 1
ATOM 740 O O . GLU A 1 105 ? 43.884 20.023 54.334 1.00 12.80 105 GLU B O 1
ATOM 746 N N . LEU A 1 106 ? 42.833 18.165 53.675 1.00 14.94 106 LEU B N 1
ATOM 747 C CA . LEU A 1 106 ? 43.666 17.289 54.457 1.00 15.85 106 LEU B CA 1
ATOM 748 C C . LEU A 1 106 ? 45.110 17.308 54.008 1.00 15.50 106 LEU B C 1
ATOM 749 O O . LEU A 1 106 ? 45.996 17.441 54.827 1.00 18.34 106 LEU B O 1
ATOM 754 N N . ALA A 1 107 ? 45.351 17.258 52.701 1.00 15.34 107 ALA B N 1
ATOM 755 C CA . ALA A 1 107 ? 46.691 17.318 52.148 1.00 13.48 107 ALA B CA 1
ATOM 756 C C . ALA A 1 107 ? 47.361 18.615 52.485 1.00 13.32 107 ALA B C 1
ATOM 757 O O . ALA A 1 107 ? 48.571 18.653 52.705 1.00 13.30 107 ALA B O 1
ATOM 759 N N . LEU A 1 108 ? 46.603 19.705 52.478 1.00 13.92 108 LEU B N 1
ATOM 760 C CA . LEU A 1 108 ? 47.166 21.010 52.803 1.00 13.51 108 LEU B CA 1
ATOM 761 C C . LEU A 1 108 ? 47.597 21.154 54.256 1.00 14.17 108 LEU B C 1
ATOM 762 O O . LEU A 1 108 ? 48.453 22.020 54.527 1.00 17.42 108 LEU B O 1
ATOM 767 N N . GLY A 1 109 ? 47.003 20.358 55.145 1.00 14.92 109 GLY B N 1
ATOM 768 C CA . GLY A 1 109 ? 47.342 20.305 56.582 1.00 16.11 109 GLY B CA 1
ATOM 769 C C . GLY A 1 109 ? 48.607 19.494 56.880 1.00 17.36 109 GLY B C 1
ATOM 770 O O . GLY A 1 109 ? 49.008 19.409 58.018 1.00 16.47 109 GLY B O 1
ATOM 771 N N . CYS A 1 110 ? 49.218 18.857 55.849 1.00 16.75 110 CYS B N 1
ATOM 772 C CA . CYS A 1 110 ? 50.488 18.098 56.019 1.00 16.51 110 CYS B CA 1
ATOM 773 C C . CYS A 1 110 ? 51.681 19.034 55.842 1.00 15.55 110 CYS B C 1
ATOM 774 O O . CYS A 1 110 ? 51.552 20.105 55.278 1.00 17.28 110 CYS B O 1
ATOM 777 N N . ASN A 1 111 ? 52.864 18.629 56.326 1.00 17.53 111 ASN B N 1
ATOM 778 C CA . ASN A 1 111 ? 54.089 19.351 56.133 1.00 17.65 111 ASN B CA 1
ATOM 779 C C . ASN A 1 111 ? 54.507 19.445 54.672 1.00 16.37 111 ASN B C 1
ATOM 780 O O . ASN A 1 111 ? 55.052 20.468 54.225 1.00 15.37 111 ASN B O 1
ATOM 785 N N . TYR A 1 112 ? 54.371 18.333 53.989 1.00 16.01 112 TYR B N 1
ATOM 786 C CA . TYR A 1 112 ? 54.783 18.242 52.596 1.00 19.08 112 TYR B CA 1
ATOM 787 C C . TYR A 1 112 ? 53.743 17.503 51.757 1.00 17.11 112 TYR B C 1
ATOM 788 O O . TYR A 1 112 ? 52.903 16.710 52.265 1.00 17.34 112 TYR B O 1
ATOM 797 N N . ARG A 1 113 ? 53.784 17.761 50.469 1.00 15.63 113 ARG B N 1
ATOM 798 C CA . ARG A 1 113 ? 52.885 17.088 49.534 1.00 16.81 113 ARG B CA 1
ATOM 799 C C . ARG A 1 113 ? 53.651 16.607 48.287 1.00 17.79 113 ARG B C 1
ATOM 800 O O . ARG A 1 113 ? 54.425 17.351 47.678 1.00 16.27 113 ARG B O 1
ATOM 808 N N . VAL A 1 114 ? 53.403 15.367 47.909 1.00 20.63 114 VAL B N 1
ATOM 809 C CA . VAL A 1 114 ? 54.003 14.794 46.698 1.00 18.86 114 VAL B CA 1
ATOM 810 C C . VAL A 1 114 ? 52.855 14.296 45.915 1.00 17.60 114 VAL B C 1
ATOM 811 O O . VAL A 1 114 ? 51.974 13.665 46.491 1.00 18.05 114 VAL B O 1
ATOM 815 N N . ALA A 1 115 ? 52.857 14.583 44.611 1.00 17.62 115 ALA B N 1
ATOM 816 C CA . ALA A 1 115 ? 51.769 14.236 43.738 1.00 17.58 115 ALA B CA 1
ATOM 817 C C . ALA A 1 115 ? 52.292 13.490 42.491 1.00 17.70 115 ALA B C 1
ATOM 818 O O . ALA A 1 115 ? 53.303 13.860 41.916 1.00 18.52 115 ALA B O 1
ATOM 820 N N . SER A 1 116 ? 51.502 12.546 42.031 1.00 17.94 116 SER B N 1
ATOM 821 C CA . SER A 1 116 ? 51.645 12.060 40.673 1.00 17.80 116 SER B CA 1
ATOM 822 C C . SER A 1 116 ? 50.788 12.894 39.758 1.00 19.42 116 SER B C 1
ATOM 823 O O . SER A 1 116 ? 49.797 13.549 40.188 1.00 20.52 116 SER B O 1
ATOM 826 N N . LYS A 1 117 ? 51.141 12.860 38.463 1.00 18.90 117 LYS B N 1
ATOM 827 C CA . LYS A 1 117 ? 50.398 13.579 37.421 1.00 18.89 117 LYS B CA 1
ATOM 828 C C . LYS A 1 117 ? 49.087 12.916 37.151 1.00 17.53 117 LYS B C 1
ATOM 829 O O . LYS A 1 117 ? 48.885 11.751 37.509 1.00 17.13 117 LYS B O 1
ATOM 835 N N . GLY A 1 118 ? 48.206 13.654 36.504 1.00 17.87 118 GLY B N 1
ATOM 836 C CA . GLY A 1 118 ? 46.889 13.190 36.175 1.00 18.22 118 GLY B CA 1
ATOM 837 C C . GLY A 1 118 ? 45.929 13.187 37.382 1.00 20.45 118 GLY B C 1
ATOM 838 O O . GLY A 1 118 ? 44.895 12.604 37.277 1.00 21.23 118 GLY B O 1
ATOM 839 N N . ALA A 1 119 ? 46.254 13.841 38.508 1.00 19.59 119 ALA B N 1
ATOM 840 C CA . ALA A 1 119 ? 45.343 13.836 39.704 1.00 16.18 119 ALA B CA 1
ATOM 841 C C . ALA A 1 119 ? 44.413 15.032 39.581 1.00 15.69 119 ALA B C 1
ATOM 842 O O . ALA A 1 119 ? 44.843 16.168 39.353 1.00 16.46 119 ALA B O 1
ATOM 844 N N . GLN A 1 120 ? 43.137 14.770 39.699 1.00 15.75 120 GLN B N 1
ATOM 845 C CA . GLN A 1 120 ? 42.135 15.850 39.709 1.00 17.23 120 GLN B CA 1
ATOM 846 C C . GLN A 1 120 ? 42.159 16.603 41.096 1.00 15.49 120 GLN B C 1
ATOM 847 O O . GLN A 1 120 ? 41.870 16.009 42.141 1.00 13.13 120 GLN B O 1
ATOM 853 N N . ILE A 1 121 ? 42.510 17.883 41.070 1.00 13.80 121 ILE B N 1
ATOM 854 C CA . ILE A 1 121 ? 42.590 18.754 42.325 1.00 13.53 121 ILE B CA 1
ATOM 855 C C . ILE A 1 121 ? 41.473 19.757 42.293 1.00 12.76 121 ILE B C 1
ATOM 856 O O . ILE A 1 121 ? 41.387 20.514 41.345 1.00 14.14 121 ILE B O 1
ATOM 861 N N . ALA A 1 122 ? 40.632 19.834 43.337 1.00 12.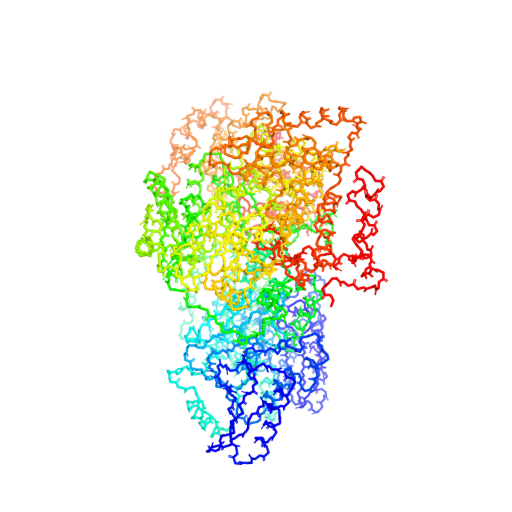74 122 ALA B N 1
ATOM 862 C CA . ALA A 1 122 ? 39.485 20.745 43.331 1.00 12.29 122 ALA B CA 1
ATOM 863 C C . ALA A 1 122 ? 39.028 21.090 44.734 1.00 12.73 122 ALA B C 1
ATOM 864 O O . ALA A 1 122 ? 39.247 20.303 45.663 1.00 11.65 122 ALA B O 1
ATOM 866 N N . LEU A 1 123 ? 38.365 22.235 44.840 1.00 13.02 123 LEU B N 1
ATOM 867 C CA . LEU A 1 123 ? 37.557 22.572 46.031 1.00 14.21 123 LEU B CA 1
ATOM 868 C C . LEU A 1 123 ? 36.169 22.928 45.513 1.00 13.66 123 LEU B C 1
ATOM 869 O O . LEU A 1 123 ? 35.911 24.069 45.226 1.00 14.50 123 LEU B O 1
ATOM 874 N N . PRO A 1 124 ? 35.275 21.914 45.337 1.00 14.02 124 PRO B N 1
ATOM 875 C CA . PRO A 1 124 ? 33.966 22.119 44.692 1.00 14.98 124 PRO B CA 1
ATOM 876 C C . PRO A 1 124 ? 32.778 22.450 45.621 1.00 16.29 124 PRO B C 1
ATOM 877 O O . PRO A 1 124 ? 31.630 22.417 45.179 1.00 15.37 124 PRO B O 1
ATOM 881 N N . GLU A 1 125 ? 33.048 22.819 46.861 1.00 15.86 125 GLU B N 1
ATOM 882 C CA . GLU A 1 125 ? 32.022 23.176 47.833 1.00 15.56 125 GLU B CA 1
ATOM 883 C C . GLU A 1 125 ? 30.972 24.179 47.350 1.00 13.59 125 GLU B C 1
ATOM 884 O O . GLU A 1 125 ? 29.813 24.063 47.753 1.00 13.05 125 GLU B O 1
ATOM 890 N N . VAL A 1 126 ? 31.396 25.183 46.605 1.00 12.42 126 VAL B N 1
ATOM 891 C CA . VAL A 1 126 ? 30.521 26.199 46.008 1.00 13.47 126 VAL B CA 1
ATOM 892 C C . VAL A 1 126 ? 29.368 25.575 45.246 1.00 15.54 126 VAL B C 1
ATOM 893 O O . VAL A 1 126 ? 28.249 26.088 45.301 1.00 16.76 126 VAL B O 1
ATOM 897 N N . LYS A 1 127 ? 29.613 24.416 44.618 1.00 17.07 127 LYS B N 1
ATOM 898 C CA . LYS A 1 127 ? 28.557 23.710 43.875 1.00 17.50 127 LYS B CA 1
ATOM 899 C C . LYS A 1 127 ? 27.418 23.230 44.736 1.00 16.41 127 LYS B C 1
ATOM 900 O O . LYS A 1 127 ? 26.346 23.078 44.235 1.00 15.65 127 LYS B O 1
ATOM 906 N N . LEU A 1 128 ? 27.604 22.978 46.026 1.00 15.41 128 LEU B N 1
ATOM 907 C CA . LEU A 1 128 ? 26.460 22.698 46.868 1.00 15.67 128 LEU B CA 1
ATOM 908 C C . LEU A 1 128 ? 26.094 23.924 47.699 1.00 15.81 128 LEU B C 1
ATOM 909 O O . LEU A 1 128 ? 25.370 23.824 48.684 1.00 14.42 128 LEU B O 1
ATOM 914 N N . GLY A 1 129 ? 26.575 25.093 47.303 1.00 14.31 129 GLY B N 1
ATOM 915 C CA . GLY A 1 129 ? 26.188 26.291 48.014 1.00 14.47 129 GLY B CA 1
ATOM 916 C C . GLY A 1 129 ? 26.966 26.624 49.303 1.00 14.41 129 GLY B C 1
ATOM 917 O O . GLY A 1 129 ? 26.539 27.524 50.066 1.00 15.04 129 GLY B O 1
ATOM 918 N N . LEU A 1 130 ? 28.096 25.971 49.486 1.00 13.08 130 LEU B N 1
ATOM 919 C CA . LEU A 1 130 ? 28.942 26.104 50.641 1.00 13.79 130 LEU B CA 1
ATOM 920 C C . LEU A 1 130 ? 30.283 26.669 50.260 1.00 12.65 130 LEU B C 1
ATOM 921 O O . LEU A 1 130 ? 30.421 27.231 49.172 1.00 13.63 130 LEU B O 1
ATOM 926 N N . LEU A 1 131 ? 31.234 26.631 51.193 1.00 12.73 131 LEU B N 1
ATOM 927 C CA . LEU A 1 131 ? 32.610 26.996 50.930 1.00 13.08 131 LEU B CA 1
ATOM 928 C C . LEU A 1 131 ? 33.493 25.985 51.618 1.00 12.02 131 LEU B C 1
ATOM 929 O O . LEU A 1 131 ? 33.018 25.204 52.455 1.00 11.59 131 LEU B O 1
ATOM 934 N N . PRO A 1 132 ? 34.752 25.903 51.225 1.00 13.30 132 PRO B N 1
ATOM 935 C CA . PRO A 1 132 ? 35.673 24.929 51.859 1.00 14.28 132 PRO B CA 1
ATOM 936 C C . PRO A 1 132 ? 35.893 25.346 53.316 1.00 16.78 132 PRO B C 1
ATOM 937 O O . PRO A 1 132 ? 36.514 26.398 53.570 1.00 17.30 132 PRO B O 1
ATOM 941 N N . GLY A 1 133 ? 35.379 24.580 54.250 1.00 16.39 133 GLY B N 1
ATOM 942 C CA . GLY A 1 133 ? 35.236 25.103 55.628 1.00 18.79 133 GLY B CA 1
ATOM 943 C C . GLY A 1 133 ? 36.249 24.474 56.621 1.00 21.66 133 GLY B C 1
ATOM 944 O O . GLY A 1 133 ? 36.071 24.633 57.872 1.00 19.99 133 GLY B O 1
ATOM 945 N N . ALA A 1 134 ? 37.285 23.767 56.090 1.00 18.42 134 ALA B N 1
ATOM 946 C CA . ALA A 1 134 ? 38.381 23.222 56.951 1.00 17.38 134 ALA B CA 1
ATOM 947 C C . ALA A 1 134 ? 39.779 23.743 56.572 1.00 15.43 134 ALA B C 1
ATOM 948 O O . ALA A 1 134 ? 40.757 22.970 56.514 1.00 17.63 134 ALA B O 1
ATOM 950 N N . GLY A 1 135 ? 39.850 25.020 56.241 1.00 13.39 135 GLY B N 1
ATOM 951 C CA . GLY A 1 135 ? 41.081 25.727 55.947 1.00 11.70 135 GLY B CA 1
ATOM 952 C C . GLY A 1 135 ? 41.454 25.910 54.531 1.00 11.97 135 GLY B C 1
ATOM 953 O O . GLY A 1 135 ? 42.471 26.564 54.242 1.00 11.82 135 GLY B O 1
ATOM 954 N N . GLY A 1 136 ? 40.696 25.325 53.599 1.00 10.83 136 GLY B N 1
ATOM 955 C CA . GLY A 1 136 ? 41.105 25.393 52.217 1.00 11.10 136 GLY B CA 1
ATOM 956 C C . GLY A 1 136 ? 41.190 26.780 51.660 1.00 11.21 136 GLY B C 1
ATOM 957 O O . GLY A 1 136 ? 42.127 27.080 50.872 1.00 10.18 136 GLY B O 1
ATOM 958 N N . THR A 1 137 ? 40.238 27.647 52.090 1.00 11.21 137 THR B N 1
ATOM 959 C CA . THR A 1 137 ? 40.278 29.033 51.648 1.00 12.70 137 THR B CA 1
ATOM 960 C C . THR A 1 137 ? 41.486 29.818 52.216 1.00 12.67 137 THR B C 1
ATOM 961 O O . THR A 1 137 ? 41.855 30.826 51.677 1.00 15.98 137 THR B O 1
ATOM 965 N N . GLN A 1 138 ? 42.087 29.349 53.300 1.00 13.77 138 GLN B N 1
ATOM 966 C CA . GLN A 1 138 ? 43.248 30.036 53.926 1.00 13.13 138 GLN B CA 1
ATOM 967 C C . GLN A 1 138 ? 44.585 29.409 53.503 1.00 14.09 138 GLN B C 1
ATOM 968 O O . GLN A 1 138 ? 45.615 30.118 53.265 1.00 14.05 138 GLN B O 1
ATOM 974 N N . ARG A 1 139 ? 44.581 28.091 53.345 1.00 13.57 139 ARG B N 1
ATOM 975 C CA . ARG A 1 139 ? 45.830 27.397 52.942 1.00 14.06 139 ARG B CA 1
ATOM 976 C C . ARG A 1 139 ? 46.080 27.422 51.448 1.00 14.03 139 ARG B C 1
ATOM 977 O O . ARG A 1 139 ? 47.239 27.538 51.024 1.00 13.59 139 ARG B O 1
ATOM 985 N N . LEU A 1 140 ? 45.037 27.340 50.598 1.00 13.74 140 LEU B N 1
ATOM 986 C CA . LEU A 1 140 ? 45.297 27.243 49.162 1.00 13.51 140 LEU B CA 1
ATOM 987 C C . LEU A 1 140 ? 45.908 28.493 48.565 1.00 13.73 140 LEU B C 1
ATOM 988 O O . LEU A 1 140 ? 46.908 28.434 47.828 1.00 13.56 140 LEU B O 1
ATOM 993 N N . PRO A 1 141 ? 45.409 29.670 48.933 1.00 14.11 141 PRO B N 1
ATOM 994 C CA . PRO A 1 141 ? 46.119 30.848 48.409 1.00 13.97 141 PRO B CA 1
ATOM 995 C C . PRO A 1 141 ? 47.552 30.985 48.935 1.00 14.09 141 PRO B C 1
ATOM 996 O O . PRO A 1 141 ? 48.351 31.600 48.285 1.00 14.29 141 PRO B O 1
ATOM 1000 N N . ARG A 1 142 ? 47.873 30.375 50.068 1.00 13.80 142 ARG B N 1
ATOM 1001 C CA . ARG A 1 142 ? 49.217 30.440 50.546 1.00 16.59 142 ARG B CA 1
ATOM 1002 C C . ARG A 1 142 ? 50.178 29.603 49.673 1.00 18.32 142 ARG B C 1
ATOM 1003 O O . ARG A 1 142 ? 51.360 29.894 49.637 1.00 15.83 142 ARG B O 1
ATOM 1011 N N . VAL A 1 143 ? 49.647 28.636 48.934 1.00 18.05 143 VAL B N 1
ATOM 1012 C CA . VAL A 1 143 ? 50.496 27.842 48.068 1.00 18.58 143 VAL B CA 1
ATOM 1013 C C . VAL A 1 143 ? 50.351 28.109 46.577 1.00 17.06 143 VAL B C 1
ATOM 1014 O O . VAL A 1 143 ? 51.304 27.824 45.841 1.00 15.82 143 VAL B O 1
ATOM 1018 N N . ILE A 1 144 ? 49.237 28.649 46.113 1.00 16.21 144 ILE B N 1
ATOM 1019 C CA . ILE A 1 144 ? 49.127 28.996 44.707 1.00 16.63 144 ILE B CA 1
ATOM 1020 C C . ILE A 1 144 ? 48.840 30.463 44.376 1.00 17.32 144 ILE B C 1
ATOM 1021 O O . ILE A 1 144 ? 48.711 30.789 43.234 1.00 16.36 144 ILE B O 1
ATOM 1026 N N . GLY A 1 145 ? 48.780 31.346 45.370 1.00 18.30 145 GLY B N 1
ATOM 1027 C CA . GLY A 1 145 ? 48.559 32.781 45.104 1.00 18.38 145 GLY B CA 1
ATOM 1028 C C . GLY A 1 145 ? 47.078 33.086 45.268 1.00 18.47 145 GLY B C 1
ATOM 1029 O O . GLY A 1 145 ? 46.202 32.218 45.102 1.00 16.71 145 GLY B O 1
ATOM 1030 N N . LEU A 1 146 ? 46.805 34.304 45.675 1.00 16.46 146 LEU B N 1
ATOM 1031 C CA . LEU A 1 146 ? 45.446 34.797 45.812 1.00 17.98 146 LEU B CA 1
ATOM 1032 C C . LEU A 1 146 ? 44.496 34.568 44.610 1.00 18.51 146 LEU B C 1
ATOM 1033 O O . LEU A 1 146 ? 43.363 34.083 44.777 1.00 16.90 146 LEU B O 1
ATOM 1038 N N . GLU A 1 147 ? 44.950 34.926 43.415 1.00 18.07 147 GLU B N 1
ATOM 1039 C CA . GLU A 1 147 ? 44.078 34.909 42.267 1.00 21.11 147 GLU B CA 1
ATOM 1040 C C . GLU A 1 147 ? 43.749 33.486 41.812 1.00 18.86 147 GLU B C 1
ATOM 1041 O O . GLU A 1 147 ? 42.599 33.207 41.537 1.00 18.78 147 GLU B O 1
ATOM 1047 N N . ALA A 1 148 ? 44.754 32.623 41.752 1.00 16.80 148 ALA B N 1
ATOM 1048 C CA . ALA A 1 148 ? 44.558 31.240 41.346 1.00 17.75 148 ALA B CA 1
ATOM 1049 C C . ALA A 1 148 ? 43.650 30.461 42.355 1.00 16.37 148 ALA B C 1
ATOM 1050 O O . ALA A 1 148 ? 42.784 29.731 41.925 1.00 17.43 148 ALA B O 1
ATOM 1052 N N . ALA A 1 149 ? 43.776 30.711 43.655 1.00 14.58 149 ALA B N 1
ATOM 1053 C CA . ALA A 1 149 ? 42.928 30.059 44.661 1.00 13.78 149 ALA B CA 1
ATOM 1054 C C . ALA A 1 149 ? 41.512 30.569 44.542 1.00 13.40 149 ALA B C 1
ATOM 1055 O O . ALA A 1 149 ? 40.579 29.809 44.683 1.00 14.23 149 ALA B O 1
ATOM 1057 N N . ALA A 1 150 ? 41.363 31.867 44.355 1.00 13.69 150 ALA B N 1
ATOM 1058 C CA . ALA A 1 150 ? 40.054 32.469 44.188 1.00 14.92 150 ALA B CA 1
ATOM 1059 C C . ALA A 1 150 ? 39.333 31.812 43.018 1.00 15.55 150 ALA B C 1
ATOM 1060 O O . ALA A 1 150 ? 38.178 31.453 43.085 1.00 15.56 150 ALA B O 1
ATOM 1062 N N . ASN A 1 151 ? 40.068 31.633 41.941 1.00 16.85 151 ASN B N 1
ATOM 1063 C CA . ASN A 1 151 ? 39.484 31.065 40.772 1.00 18.80 151 ASN B CA 1
ATOM 1064 C C . ASN A 1 151 ? 39.003 29.637 41.004 1.00 16.01 151 ASN B C 1
ATOM 1065 O O . ASN A 1 151 ? 37.900 29.283 40.593 1.00 16.24 151 ASN B O 1
ATOM 1070 N N . MET A 1 152 ? 39.865 28.808 41.595 1.00 14.65 152 MET B N 1
ATOM 1071 C CA . MET A 1 152 ? 39.506 27.425 41.880 1.00 14.31 152 MET B CA 1
ATOM 1072 C C . MET A 1 152 ? 38.316 27.347 42.837 1.00 13.82 152 MET B C 1
ATOM 1073 O O . MET A 1 152 ? 37.412 26.521 42.669 1.00 14.22 152 MET B O 1
ATOM 1078 N N . ILE A 1 153 ? 38.316 28.201 43.857 1.00 13.29 153 ILE B N 1
ATOM 1079 C CA . ILE A 1 153 ? 37.307 28.066 44.917 1.00 13.62 153 ILE B CA 1
ATOM 1080 C C . ILE A 1 153 ? 35.948 28.623 44.492 1.00 14.04 153 ILE B C 1
ATOM 1081 O O . ILE A 1 153 ? 34.932 28.062 44.842 1.00 13.60 153 ILE B O 1
ATOM 1086 N N . VAL A 1 154 ? 35.936 29.755 43.790 1.00 15.09 154 VAL B N 1
ATOM 1087 C CA . VAL A 1 154 ? 34.691 30.342 43.306 1.00 16.23 154 VAL B CA 1
ATOM 1088 C C . VAL A 1 154 ? 34.059 29.471 42.208 1.00 17.18 154 VAL B C 1
ATOM 1089 O O . VAL A 1 154 ? 32.826 29.376 42.170 1.00 15.74 154 VAL B O 1
ATOM 1093 N N . SER A 1 155 ? 34.907 28.880 41.337 1.00 15.21 155 SER B N 1
ATOM 1094 C CA . SER A 1 155 ? 34.415 28.086 40.177 1.00 15.75 155 SER B CA 1
ATOM 1095 C C . SER A 1 155 ? 34.093 26.677 40.620 1.00 14.23 155 SER B C 1
ATOM 1096 O O . SER A 1 155 ? 33.164 26.079 40.148 1.00 14.27 155 SER B O 1
ATOM 1099 N N . GLY A 1 156 ? 34.860 26.128 41.558 1.00 13.95 156 GLY B N 1
ATOM 1100 C CA . GLY A 1 156 ? 34.642 24.789 41.940 1.00 14.27 156 GLY B CA 1
ATOM 1101 C C . GLY A 1 156 ? 35.199 23.799 40.943 1.00 15.13 156 GLY B C 1
ATOM 1102 O O . GLY A 1 156 ? 34.957 22.624 41.104 1.00 18.12 156 GLY B O 1
ATOM 1103 N N . THR A 1 157 ? 35.944 24.251 39.963 1.00 15.30 157 THR B N 1
ATOM 1104 C CA . THR A 1 157 ? 36.392 23.416 38.824 1.00 18.68 157 THR B CA 1
ATOM 1105 C C . THR A 1 157 ? 37.692 22.665 39.109 1.00 17.29 157 THR B C 1
ATOM 1106 O O . THR A 1 157 ? 38.655 23.260 39.628 1.00 15.11 157 THR B O 1
ATOM 1110 N N . PRO A 1 158 ? 37.799 21.409 38.683 1.00 17.40 158 PRO B N 1
ATOM 1111 C CA . PRO A 1 158 ? 39.064 20.713 38.917 1.00 17.56 158 PRO B CA 1
ATOM 1112 C C . PRO A 1 158 ? 40.259 21.141 38.039 1.00 18.21 158 PRO B C 1
ATOM 1113 O O . PRO A 1 158 ? 40.069 21.699 36.983 1.00 19.89 158 PRO B O 1
ATOM 1117 N N . VAL A 1 159 ? 41.478 20.876 38.511 1.00 17.39 159 VAL B N 1
ATOM 1118 C CA . VAL A 1 159 ? 42.716 21.208 37.799 1.00 16.53 159 VAL B CA 1
ATOM 1119 C C . VAL A 1 159 ? 43.638 20.044 37.958 1.00 16.83 159 VAL B C 1
ATOM 1120 O O . VAL A 1 159 ? 43.753 19.480 39.059 1.00 14.29 159 VAL B O 1
ATOM 1124 N N . LEU A 1 160 ? 44.262 19.620 36.855 1.00 16.24 160 LEU B N 1
ATOM 1125 C CA . LEU A 1 160 ? 45.169 18.459 36.910 1.00 16.20 160 LEU B CA 1
ATOM 1126 C C . LEU A 1 160 ? 46.426 18.823 37.640 1.00 15.38 160 LEU B C 1
ATOM 1127 O O . LEU A 1 160 ? 46.928 19.912 37.491 1.00 14.59 160 LEU B O 1
ATOM 1132 N N . SER A 1 161 ? 46.965 17.857 38.373 1.00 16.10 161 SER B N 1
ATOM 1133 C CA . SER A 1 161 ? 48.069 18.085 39.252 1.00 17.38 161 SER B CA 1
ATOM 1134 C C . SER A 1 161 ? 49.322 18.626 38.597 1.00 17.93 161 SER B C 1
ATOM 1135 O O . SER A 1 161 ? 50.005 19.463 39.198 1.00 15.02 161 SER B O 1
ATOM 1138 N N . GLU A 1 162 ? 49.633 18.178 37.373 1.00 18.32 162 GLU B N 1
ATOM 1139 C CA . GLU A 1 162 ? 50.844 18.672 36.641 1.00 19.34 162 GLU B CA 1
ATOM 1140 C C . GLU A 1 162 ? 50.844 20.157 36.357 1.00 18.40 162 GLU B C 1
ATOM 1141 O O . GLU A 1 162 ? 51.897 20.750 36.198 1.00 19.05 162 GLU B O 1
ATOM 1147 N N . LYS A 1 163 ? 49.673 20.772 36.297 1.00 18.69 163 LYS B N 1
ATOM 1148 C CA . LYS A 1 163 ? 49.569 22.210 36.089 1.00 19.51 163 LYS B CA 1
ATOM 1149 C C . LYS A 1 163 ? 49.963 23.066 37.290 1.00 20.40 163 LYS B C 1
ATOM 1150 O O . LYS A 1 163 ? 49.961 24.262 37.178 1.00 21.40 163 LYS B O 1
ATOM 1156 N N . PHE A 1 164 ? 50.249 22.462 38.435 1.00 19.76 164 PHE B N 1
ATOM 1157 C CA . PHE A 1 164 ? 50.710 23.199 39.605 1.00 20.47 164 PHE B CA 1
ATOM 1158 C C . PHE A 1 164 ? 52.247 23.302 39.688 1.00 19.89 164 PHE B C 1
ATOM 1159 O O . PHE A 1 164 ? 52.787 23.875 40.638 1.00 18.76 164 PHE B O 1
ATOM 1167 N N . ALA A 1 165 ? 52.927 22.829 38.654 1.00 20.15 165 ALA B N 1
ATOM 1168 C CA . ALA A 1 165 ? 54.365 22.902 38.569 1.00 22.37 165 ALA B CA 1
ATOM 1169 C C . ALA A 1 165 ? 54.766 24.343 38.728 1.00 21.08 165 ALA B C 1
ATOM 1170 O O . ALA A 1 165 ? 54.124 25.178 38.195 1.00 24.87 165 ALA B O 1
ATOM 1172 N N . GLY A 1 166 ? 55.749 24.675 39.530 1.00 21.89 166 GLY B N 1
ATOM 1173 C CA . GLY A 1 166 ? 56.072 26.079 39.705 1.00 25.79 166 GLY B CA 1
ATOM 1174 C C . GLY A 1 166 ? 55.315 26.816 40.829 1.00 28.64 166 GLY B C 1
ATOM 1175 O O . GLY A 1 166 ? 55.719 27.906 41.222 1.00 28.92 166 GLY B O 1
ATOM 1176 N N . THR A 1 167 ? 54.254 26.228 41.387 1.00 26.84 167 THR B N 1
ATOM 1177 C CA . THR A 1 167 ? 53.643 26.768 42.628 1.00 22.27 167 THR B CA 1
ATOM 1178 C C . THR A 1 167 ? 54.179 25.997 43.812 1.00 22.85 167 THR B C 1
ATOM 1179 O O . THR A 1 167 ? 54.914 25.037 43.639 1.00 22.25 167 THR B O 1
ATOM 1183 N N . LYS A 1 168 ? 53.746 26.330 45.016 1.00 21.25 168 LYS B N 1
ATOM 1184 C CA . LYS A 1 168 ? 54.141 25.575 46.227 1.00 21.95 168 LYS B CA 1
ATOM 1185 C C . LYS A 1 168 ? 53.171 24.514 46.648 1.00 21.12 168 LYS B C 1
ATOM 1186 O O . LYS A 1 168 ? 53.366 23.929 47.720 1.00 23.93 168 LYS B O 1
ATOM 1192 N N . LEU A 1 169 ? 52.150 24.193 45.839 1.00 19.78 169 LEU B N 1
ATOM 1193 C CA . LEU A 1 169 ? 51.156 23.241 46.283 1.00 17.37 169 LEU B CA 1
ATOM 1194 C C . LEU A 1 169 ? 51.823 21.905 46.534 1.00 17.15 169 LEU B C 1
ATOM 1195 O O . LEU A 1 169 ? 51.599 21.291 47.580 1.00 16.96 169 LEU B O 1
ATOM 1200 N N . PHE A 1 170 ? 52.605 21.467 45.567 1.00 14.81 170 PHE B N 1
ATOM 1201 C CA . PHE A 1 170 ? 53.375 20.217 45.648 1.00 15.92 170 PHE B CA 1
ATOM 1202 C C . PHE A 1 170 ? 54.890 20.445 45.724 1.00 16.16 170 PHE B C 1
ATOM 1203 O O . PHE A 1 170 ? 55.467 21.239 44.970 1.00 19.36 170 PHE B O 1
ATOM 1211 N N . ASP A 1 171 ? 55.506 19.740 46.626 1.00 16.68 171 ASP B N 1
ATOM 1212 C CA . ASP A 1 171 ? 56.960 19.771 46.819 1.00 20.81 171 ASP B CA 1
ATOM 1213 C C . ASP A 1 171 ? 57.664 18.943 45.739 1.00 22.84 171 ASP B C 1
ATOM 1214 O O . ASP A 1 171 ? 58.819 19.206 45.393 1.00 23.00 171 ASP B O 1
ATOM 1219 N N . GLU A 1 172 ? 56.979 17.918 45.264 1.00 22.63 172 GLU B N 1
ATOM 1220 C CA . GLU A 1 172 ? 57.491 17.166 44.133 1.00 23.51 172 GLU B CA 1
ATOM 1221 C C . GLU A 1 172 ? 56.279 16.615 43.363 1.00 22.05 172 GLU B C 1
ATOM 1222 O O . GLU A 1 172 ? 55.343 16.150 43.990 1.00 19.22 172 GLU B O 1
ATOM 1228 N N . ILE A 1 173 ? 56.328 16.698 42.019 1.00 21.79 173 ILE B N 1
ATOM 1229 C CA . ILE A 1 173 ? 55.366 16.098 41.082 1.00 24.07 173 ILE B CA 1
ATOM 1230 C C . ILE A 1 173 ? 56.116 14.966 40.290 1.00 25.78 173 ILE B C 1
ATOM 1231 O O . ILE A 1 173 ? 57.178 15.228 39.745 1.00 28.65 173 ILE B O 1
ATOM 1236 N N . VAL A 1 174 ? 55.624 13.730 40.307 1.00 24.16 174 VAL B N 1
ATOM 1237 C CA . VAL A 1 174 ? 56.256 12.585 39.555 1.00 27.74 174 VAL B CA 1
ATOM 1238 C C . VAL A 1 174 ? 55.327 12.000 38.507 1.00 29.10 174 VAL B C 1
ATOM 1239 O O . VAL A 1 174 ? 54.085 12.103 38.619 1.00 26.71 174 VAL B O 1
ATOM 1243 N N . ASP A 1 175 ? 55.891 11.370 37.485 1.00 35.73 175 ASP B N 1
ATOM 1244 C CA . ASP A 1 175 ? 55.052 10.909 36.321 1.00 38.40 175 ASP B CA 1
ATOM 1245 C C . ASP A 1 175 ? 54.216 9.671 36.570 1.00 37.67 175 ASP B C 1
ATOM 1246 O O . ASP A 1 175 ? 53.068 9.545 36.034 1.00 43.00 175 ASP B O 1
ATOM 1251 N N . GLY A 1 176 ? 54.826 8.758 37.323 1.00 32.00 176 GLY B N 1
ATOM 1252 C CA . GLY A 1 176 ? 54.202 7.472 37.647 1.00 35.68 176 GLY B CA 1
ATOM 1253 C C . GLY A 1 176 ? 53.696 7.368 39.083 1.00 35.46 176 GLY B C 1
ATOM 1254 O O . GLY A 1 176 ? 52.924 8.227 39.561 1.00 32.68 176 GLY B O 1
ATOM 1255 N N . ASP A 1 177 ? 54.119 6.319 39.769 1.00 31.14 177 ASP B N 1
ATOM 1256 C CA . ASP A 1 177 ? 53.476 5.919 41.025 1.00 32.92 177 ASP B CA 1
ATOM 1257 C C . ASP A 1 177 ? 53.823 6.844 42.162 1.00 27.61 177 ASP B C 1
ATOM 1258 O O . ASP A 1 177 ? 54.976 7.123 42.356 1.00 24.11 177 ASP B O 1
ATOM 1263 N N . VAL A 1 178 ? 52.850 7.344 42.914 1.00 24.51 178 VAL B N 1
ATOM 1264 C CA . VAL A 1 178 ? 53.228 8.355 43.890 1.00 23.89 178 VAL B CA 1
ATOM 1265 C C . VAL A 1 178 ? 53.860 7.774 45.137 1.00 22.52 178 VAL B C 1
ATOM 1266 O O . VAL A 1 178 ? 54.722 8.414 45.754 1.00 22.74 178 VAL B O 1
ATOM 1270 N N . LEU A 1 179 ? 53.408 6.603 45.542 1.00 23.70 179 LEU B N 1
ATOM 1271 C CA . LEU A 1 179 ? 53.788 6.108 46.865 1.00 26.31 179 LEU B CA 1
ATOM 1272 C C . LEU A 1 179 ? 55.302 5.958 47.061 1.00 26.98 179 LEU B C 1
ATOM 1273 O O . LEU A 1 179 ? 55.844 6.558 48.017 1.00 27.64 179 LEU B O 1
ATOM 1278 N N . PRO A 1 180 ? 56.020 5.192 46.165 1.00 30.80 180 PRO B N 1
ATOM 1279 C CA . PRO A 1 180 ? 57.514 5.080 46.317 1.00 27.35 180 PRO B CA 1
ATOM 1280 C C . PRO A 1 180 ? 58.233 6.404 46.324 1.00 26.49 180 PRO B C 1
ATOM 1281 O O . PRO A 1 180 ? 59.195 6.545 47.073 1.00 29.55 180 PRO B O 1
ATOM 1285 N N . ALA A 1 181 ? 57.804 7.384 45.517 1.00 21.76 181 ALA B N 1
ATOM 1286 C CA . ALA A 1 181 ? 58.500 8.682 45.552 1.00 23.34 181 ALA B CA 1
ATOM 1287 C C . ALA A 1 181 ? 58.185 9.389 46.876 1.00 21.99 181 ALA B C 1
ATOM 1288 O O . ALA A 1 181 ? 59.042 10.027 47.403 1.00 21.47 181 ALA B O 1
ATOM 1290 N N . ALA A 1 182 ? 56.955 9.249 47.391 1.00 21.63 182 ALA B N 1
ATOM 1291 C CA . ALA A 1 182 ? 56.600 9.891 48.686 1.00 23.44 182 ALA B CA 1
ATOM 1292 C C . ALA A 1 182 ? 57.300 9.193 49.902 1.00 23.41 182 ALA B C 1
ATOM 1293 O O . ALA A 1 182 ? 57.723 9.849 50.865 1.00 21.18 182 ALA B O 1
ATOM 1295 N N . VAL A 1 183 ? 57.406 7.884 49.861 1.00 21.47 183 VAL B N 1
ATOM 1296 C CA . VAL A 1 183 ? 58.168 7.211 50.893 1.00 24.31 183 VAL B CA 1
ATOM 1297 C C . VAL A 1 183 ? 59.647 7.680 50.894 1.00 27.85 183 VAL B C 1
ATOM 1298 O O . VAL A 1 183 ? 60.258 7.979 51.959 1.00 27.33 183 VAL B O 1
ATOM 1302 N N . LYS A 1 184 ? 60.236 7.720 49.710 1.00 26.93 184 LYS B N 1
ATOM 1303 C CA . LYS A 1 184 ? 61.605 8.180 49.611 1.00 29.69 184 LYS B CA 1
ATOM 1304 C C . LYS A 1 184 ? 61.745 9.619 50.120 1.00 25.47 184 LYS B C 1
ATOM 1305 O O . LYS A 1 184 ? 62.690 9.935 50.847 1.00 20.96 184 LYS B O 1
ATOM 1311 N N . PHE A 1 185 ? 60.821 10.489 49.721 1.00 23.47 185 PHE B N 1
ATOM 1312 C CA . PHE A 1 185 ? 60.793 11.895 50.167 1.00 22.37 185 PHE B CA 1
ATOM 1313 C C . PHE A 1 185 ? 60.729 11.917 51.692 1.00 22.30 185 PHE B C 1
ATOM 1314 O O . PHE A 1 185 ? 61.448 12.659 52.351 1.00 25.09 185 PHE B O 1
ATOM 1322 N N . ALA A 1 186 ? 59.851 11.108 52.242 1.00 21.92 186 ALA B N 1
ATOM 1323 C CA . ALA A 1 186 ? 59.663 11.079 53.652 1.00 23.34 186 ALA B CA 1
ATOM 1324 C C . ALA A 1 186 ? 60.956 10.640 54.382 1.00 27.09 186 ALA B C 1
ATOM 1325 O O . ALA A 1 186 ? 61.258 11.174 55.444 1.00 21.85 186 ALA B O 1
ATOM 1327 N N . GLN A 1 187 ? 61.680 9.654 53.814 1.00 28.58 187 GLN B N 1
ATOM 1328 C CA . GLN A 1 187 ? 62.995 9.220 54.379 1.00 30.94 187 GLN B CA 1
ATOM 1329 C C . GLN A 1 187 ? 63.997 10.377 54.474 1.00 30.48 187 GLN B C 1
ATOM 1330 O O . GLN A 1 187 ? 64.613 10.594 55.515 1.00 34.54 187 GLN B O 1
ATOM 1336 N N . ASN A 1 188 ? 64.104 11.159 53.403 1.00 33.78 188 ASN B N 1
ATOM 1337 C CA . ASN A 1 188 ? 64.970 12.296 53.378 1.00 30.13 188 ASN B CA 1
ATOM 1338 C C . ASN A 1 188 ? 64.572 13.364 54.427 1.00 31.36 188 ASN B C 1
ATOM 1339 O O . ASN A 1 188 ? 65.429 13.758 55.200 1.00 29.07 188 ASN B O 1
ATOM 1344 N N . VAL A 1 189 ? 63.302 13.808 54.498 1.00 25.25 189 VAL B N 1
ATOM 1345 C CA . VAL A 1 189 ? 62.911 14.781 55.561 1.00 26.36 189 VAL B CA 1
ATOM 1346 C C . VAL A 1 189 ? 62.933 14.178 56.975 1.00 25.86 189 VAL B C 1
ATOM 1347 O O . VAL A 1 189 ? 63.182 14.853 57.980 1.00 28.05 189 VAL B O 1
ATOM 1351 N N . GLY A 1 190 ? 62.681 12.889 57.044 1.00 28.19 190 GLY B N 1
ATOM 1352 C CA . GLY A 1 190 ? 62.787 12.134 58.296 1.00 31.55 190 GLY B CA 1
ATOM 1353 C C . GLY A 1 190 ? 64.159 12.147 58.990 1.00 34.48 190 GLY B C 1
ATOM 1354 O O . GLY A 1 190 ? 64.237 11.903 60.176 1.00 31.10 190 GLY B O 1
ATOM 1355 N N . ALA A 1 191 ? 65.205 12.423 58.240 1.00 36.60 191 ALA B N 1
ATOM 1356 C CA . ALA A 1 191 ? 66.564 12.482 58.735 1.00 44.56 191 ALA B CA 1
ATOM 1357 C C . ALA A 1 191 ? 66.892 13.881 59.109 1.00 47.26 191 ALA B C 1
ATOM 1358 O O . ALA A 1 191 ? 67.785 14.074 59.896 1.00 50.20 191 ALA B O 1
ATOM 1360 N N . ALA A 1 192 ? 66.228 14.873 58.515 1.00 46.56 192 ALA B N 1
ATOM 1361 C CA . ALA A 1 192 ? 66.541 16.265 58.849 1.00 45.85 192 ALA B CA 1
ATOM 1362 C C . ALA A 1 192 ? 66.085 16.505 60.271 1.00 45.80 192 ALA B C 1
ATOM 1363 O O . ALA A 1 192 ? 65.396 15.671 60.833 1.00 47.27 192 ALA B O 1
ATOM 1365 N N . THR A 1 193 ? 66.497 17.610 60.875 1.00 50.55 193 THR B N 1
ATOM 1366 C CA . THR A 1 193 ? 66.356 17.769 62.327 1.00 56.87 193 THR B CA 1
ATOM 1367 C C . THR A 1 193 ? 65.245 18.712 62.678 1.00 57.21 193 THR B C 1
ATOM 1368 O O . THR A 1 193 ? 64.273 18.307 63.283 1.00 55.08 193 THR B O 1
ATOM 1372 N N . GLY A 1 194 ? 65.420 19.969 62.258 1.00 71.00 194 GLY B N 1
ATOM 1373 C CA . GLY A 1 194 ? 64.710 21.137 62.780 1.00 64.57 194 GLY B CA 1
ATOM 1374 C C . GLY A 1 194 ? 63.270 20.964 62.446 1.00 65.01 194 GLY B C 1
ATOM 1375 O O . GLY A 1 194 ? 62.925 19.965 61.814 1.00 66.71 194 GLY B O 1
ATOM 1376 N N . PRO A 1 195 ? 62.423 21.935 62.827 1.00 54.20 195 PRO B N 1
ATOM 1377 C CA . PRO A 1 195 ? 60.992 21.745 62.620 1.00 47.88 195 PRO B CA 1
ATOM 1378 C C . PRO A 1 195 ? 60.611 21.823 61.109 1.00 39.23 195 PRO B C 1
ATOM 1379 O O . PRO A 1 195 ? 61.304 22.451 60.321 1.00 37.38 195 PRO B O 1
ATOM 1383 N N . HIS A 1 196 ? 59.514 21.172 60.749 1.00 32.91 196 HIS B N 1
ATOM 1384 C CA . HIS A 1 196 ? 59.082 21.045 59.363 1.00 30.53 196 HIS B CA 1
ATOM 1385 C C . HIS A 1 196 ? 58.036 22.098 58.981 1.00 27.79 196 HIS B C 1
ATOM 1386 O O . HIS A 1 196 ? 57.320 22.571 59.846 1.00 25.30 196 HIS B O 1
ATOM 1393 N N . PRO A 1 197 ? 57.966 22.488 57.695 1.00 27.22 197 PRO B N 1
ATOM 1394 C CA . PRO A 1 197 ? 57.050 23.602 57.392 1.00 25.66 197 PRO B CA 1
ATOM 1395 C C . PRO A 1 197 ? 55.564 23.213 57.470 1.00 21.42 197 PRO B C 1
ATOM 1396 O O . PRO A 1 197 ? 55.156 22.009 57.474 1.00 18.40 197 PRO B O 1
ATOM 1400 N N . LYS A 1 198 ? 54.790 24.277 57.647 1.00 20.92 198 LYS B N 1
ATOM 1401 C CA . LYS A 1 198 ? 53.348 24.237 57.731 1.00 20.10 198 LYS B CA 1
ATOM 1402 C C . LYS A 1 198 ? 52.862 25.290 56.764 1.00 19.13 198 LYS B C 1
ATOM 1403 O O . LYS A 1 198 ? 53.392 26.426 56.669 1.00 19.00 198 LYS B O 1
ATOM 1409 N N . VAL A 1 199 ? 51.814 24.954 56.024 1.00 16.35 199 VAL B N 1
ATOM 1410 C CA . VAL A 1 199 ? 51.311 25.952 55.092 1.00 15.33 199 VAL B CA 1
ATOM 1411 C C . VAL A 1 199 ? 50.866 27.247 55.822 1.00 14.67 199 VAL B C 1
ATOM 1412 O O . VAL A 1 199 ? 51.006 28.392 55.266 1.00 13.49 199 VAL B O 1
ATOM 1416 N N . ARG A 1 200 ? 50.300 27.093 57.023 1.00 15.73 200 ARG B N 1
ATOM 1417 C CA . ARG A 1 200 ? 49.849 28.292 57.763 1.00 19.16 200 ARG B CA 1
ATOM 1418 C C . ARG A 1 200 ? 50.916 29.353 58.016 1.00 22.73 200 ARG B C 1
ATOM 1419 O O . ARG A 1 200 ? 50.574 30.499 58.273 1.00 24.80 200 ARG B O 1
ATOM 1427 N N . ASP A 1 201 ? 52.196 28.979 57.972 1.00 22.58 201 ASP B N 1
ATOM 1428 C CA . ASP A 1 201 ? 53.286 29.948 58.151 1.00 25.35 201 ASP B CA 1
ATOM 1429 C C . ASP A 1 201 ? 53.626 30.755 56.949 1.00 22.76 201 ASP B C 1
ATOM 1430 O O . ASP A 1 201 ? 54.364 31.741 57.058 1.00 21.63 201 ASP B O 1
ATOM 1435 N N . LEU A 1 202 ? 53.111 30.386 55.782 1.00 21.53 202 LEU B N 1
ATOM 1436 C CA . LEU A 1 202 ? 53.414 31.115 54.567 1.00 22.82 202 LEU B CA 1
ATOM 1437 C C . LEU A 1 202 ? 52.522 32.358 54.504 1.00 23.70 202 LEU B C 1
ATOM 1438 O O . LEU A 1 202 ? 51.511 32.449 55.188 1.00 24.79 202 LEU B O 1
ATOM 1443 N N . LYS A 1 203 ? 52.890 33.306 53.687 1.00 23.18 203 LYS B N 1
ATOM 1444 C CA . LYS A 1 203 ? 52.169 34.531 53.662 1.00 27.58 203 LYS B CA 1
ATOM 1445 C C . LYS A 1 203 ? 51.655 34.721 52.240 1.00 27.88 203 LYS B C 1
ATOM 1446 O O . LYS A 1 203 ? 52.352 34.383 51.278 1.00 25.11 203 LYS B O 1
ATOM 1452 N N . VAL A 1 204 ? 50.413 35.206 52.101 1.00 25.69 204 VAL B N 1
ATOM 1453 C CA . VAL A 1 204 ? 49.884 35.482 50.772 1.00 26.73 204 VAL B CA 1
ATOM 1454 C C . VAL A 1 204 ? 50.475 36.828 50.321 1.00 30.40 204 VAL B C 1
ATOM 1455 O O . VAL A 1 204 ? 50.361 37.820 51.026 1.00 32.74 204 VAL B O 1
ATOM 1459 N N . ARG A 1 205 ? 51.074 36.855 49.152 1.00 34.34 205 ARG B N 1
ATOM 1460 C CA . ARG A 1 205 ? 51.670 38.079 48.655 1.00 41.59 205 ARG B CA 1
ATOM 1461 C C . ARG A 1 205 ? 50.950 38.595 47.407 1.00 39.32 205 ARG B C 1
ATOM 1462 O O . ARG A 1 205 ? 50.768 37.852 46.472 1.00 34.48 205 ARG B O 1
ATOM 1470 N N . HIS A 1 206 ? 50.562 39.865 47.397 1.00 36.05 206 HIS B N 1
ATOM 1471 C CA . HIS A 1 206 ? 49.906 40.430 46.234 1.00 37.10 206 HIS B CA 1
ATOM 1472 C C . HIS A 1 206 ? 50.098 41.936 46.229 1.00 39.16 206 HIS B C 1
ATOM 1473 O O . HIS A 1 206 ? 49.822 42.604 47.222 1.00 39.03 206 HIS B O 1
ATOM 1480 N N . GLU A 1 207 ? 50.506 42.449 45.076 1.00 39.45 207 GLU B N 1
ATOM 1481 C CA . GLU A 1 207 ? 50.946 43.822 44.888 1.00 39.36 207 GLU B CA 1
ATOM 1482 C C . GLU A 1 207 ? 49.773 44.794 44.980 1.00 39.14 207 GLU B C 1
ATOM 1483 O O . GLU A 1 207 ? 49.907 45.941 45.422 1.00 35.78 207 GLU B O 1
ATOM 1489 N N . ASN A 1 208 ? 48.601 44.354 44.538 1.00 36.20 208 ASN B N 1
ATOM 1490 C CA . ASN A 1 208 ? 47.414 45.158 44.669 1.00 36.34 208 ASN B CA 1
ATOM 1491 C C . ASN A 1 208 ? 46.123 44.315 44.947 1.00 37.11 208 ASN B C 1
ATOM 1492 O O . ASN A 1 208 ? 45.335 44.037 44.040 1.00 31.08 208 ASN B O 1
ATOM 1497 N N . PRO A 1 209 ? 45.927 43.883 46.207 1.00 36.36 209 PRO B N 1
ATOM 1498 C CA . PRO A 1 209 ? 44.788 43.001 46.513 1.00 36.13 209 PRO B CA 1
ATOM 1499 C C . PRO A 1 209 ? 43.440 43.659 46.313 1.00 35.30 209 PRO B C 1
ATOM 1500 O O . PRO A 1 209 ? 42.583 43.035 45.731 1.00 36.07 209 PRO B O 1
ATOM 1504 N N . GLU A 1 210 ? 43.240 44.899 46.757 1.00 36.36 210 GLU B N 1
ATOM 1505 C CA . GLU A 1 210 ? 41.946 45.581 46.494 1.00 38.45 210 GLU B CA 1
ATOM 1506 C C . GLU A 1 210 ? 41.647 45.818 45.062 1.00 36.47 210 GLU B C 1
ATOM 1507 O O . GLU A 1 210 ? 40.488 45.841 44.658 1.00 37.68 210 GLU B O 1
ATOM 1513 N N . GLY A 1 211 ? 42.686 46.068 44.301 1.00 35.21 211 GLY B N 1
ATOM 1514 C CA . GLY A 1 211 ? 42.552 46.245 42.879 1.00 35.37 211 GLY B CA 1
ATOM 1515 C C . GLY A 1 211 ? 41.969 44.982 42.304 1.00 34.16 211 GLY B C 1
ATOM 1516 O O . GLY A 1 211 ? 40.906 45.010 41.674 1.00 35.71 211 GLY B O 1
ATOM 1517 N N . TYR A 1 212 ? 42.633 43.869 42.580 1.00 30.04 212 TYR B N 1
ATOM 1518 C CA . TYR A 1 212 ? 42.175 42.563 42.090 1.00 30.01 212 TYR B CA 1
ATOM 1519 C C . TYR A 1 212 ? 40.748 42.248 42.565 1.00 27.15 212 TYR B C 1
ATOM 1520 O O . TYR A 1 212 ? 39.876 41.907 41.744 1.00 24.35 212 TYR B O 1
ATOM 1529 N N . LEU A 1 213 ? 40.522 42.395 43.870 1.00 26.15 213 LEU B N 1
ATOM 1530 C CA . LEU A 1 213 ? 39.321 41.923 44.468 1.00 27.58 213 LEU B CA 1
ATOM 1531 C C . LEU A 1 213 ? 38.129 42.752 44.036 1.00 30.65 213 LEU B C 1
ATOM 1532 O O . LEU A 1 213 ? 37.054 42.238 43.888 1.00 31.06 213 LEU B O 1
ATOM 1537 N N . GLY A 1 214 ? 38.340 44.047 43.849 1.00 38.06 214 GLY B N 1
ATOM 1538 C CA . GLY A 1 214 ? 37.298 44.965 43.353 1.00 35.60 214 GLY B CA 1
ATOM 1539 C C . GLY A 1 214 ? 36.769 44.509 42.026 1.00 33.60 214 GLY B C 1
ATOM 1540 O O . GLY A 1 214 ? 35.551 44.475 41.822 1.00 42.71 214 GLY B O 1
ATOM 1541 N N . PHE A 1 215 ? 37.676 44.148 41.127 1.00 34.54 215 PHE B N 1
ATOM 1542 C CA . PHE A 1 215 ? 37.315 43.614 39.833 1.00 36.40 215 PHE B CA 1
ATOM 1543 C C . PHE A 1 215 ? 36.620 42.244 39.959 1.00 36.63 215 PHE B C 1
ATOM 1544 O O . PHE A 1 215 ? 35.506 42.008 39.425 1.00 32.34 215 PHE B O 1
ATOM 1552 N N . ALA A 1 216 ? 37.278 41.328 40.663 1.00 31.89 216 ALA B N 1
ATOM 1553 C CA . ALA A 1 216 ? 36.727 39.989 40.894 1.00 27.84 216 ALA B CA 1
ATOM 1554 C C . ALA A 1 216 ? 35.305 39.991 41.515 1.00 25.22 216 ALA B C 1
ATOM 1555 O O . ALA A 1 216 ? 34.462 39.229 41.097 1.00 21.58 216 ALA B O 1
ATOM 1557 N N . ARG A 1 217 ? 35.056 40.844 42.503 1.00 27.77 217 ARG B N 1
ATOM 1558 C CA . ARG A 1 217 ? 33.734 41.015 43.120 1.00 32.01 217 ARG B CA 1
ATOM 1559 C C . ARG A 1 217 ? 32.604 41.279 42.124 1.00 31.79 217 ARG B C 1
ATOM 1560 O O . ARG A 1 217 ? 31.503 40.745 42.259 1.00 31.01 217 ARG B O 1
ATOM 1568 N N . ASN A 1 218 ? 32.878 42.149 41.176 1.00 30.94 218 ASN B N 1
ATOM 1569 C CA . ASN A 1 218 ? 31.911 42.497 40.129 1.00 35.08 218 ASN B CA 1
ATOM 1570 C C . ASN A 1 218 ? 31.668 41.318 39.231 1.00 32.47 218 ASN B C 1
ATOM 1571 O O . ASN A 1 218 ? 30.538 40.999 38.895 1.00 32.03 218 ASN B O 1
ATOM 1576 N N . THR A 1 219 ? 32.737 40.690 38.789 1.00 30.63 219 THR B N 1
ATOM 1577 C CA . THR A 1 219 ? 32.575 39.626 37.802 1.00 33.71 219 THR B CA 1
ATOM 1578 C C . THR A 1 219 ? 31.918 38.433 38.496 1.00 32.04 219 THR B C 1
ATOM 1579 O O . THR A 1 219 ? 31.051 37.804 37.902 1.00 28.96 219 THR B O 1
ATOM 1583 N N . VAL A 1 220 ? 32.257 38.168 39.764 1.00 28.77 220 VAL B N 1
ATOM 1584 C CA . VAL A 1 220 ? 31.658 37.061 40.474 1.00 26.45 220 VAL B CA 1
ATOM 1585 C C . VAL A 1 220 ? 30.177 37.393 40.654 1.00 26.10 220 VAL B C 1
ATOM 1586 O O . VAL A 1 220 ? 29.353 36.527 40.428 1.00 23.87 220 VAL B O 1
ATOM 1590 N N . ALA A 1 221 ? 29.836 38.598 41.081 1.00 28.35 221 ALA B N 1
ATOM 1591 C CA . ALA A 1 221 ? 28.405 38.959 41.353 1.00 30.47 221 ALA B CA 1
ATOM 1592 C C . ALA A 1 221 ? 27.526 38.857 40.156 1.00 32.45 221 ALA B C 1
ATOM 1593 O O . ALA A 1 221 ? 26.392 38.421 40.285 1.00 34.85 221 ALA B O 1
ATOM 1595 N N . ALA A 1 222 ? 28.085 39.200 39.006 1.00 29.69 222 ALA B N 1
ATOM 1596 C CA . ALA A 1 222 ? 27.429 39.082 37.728 1.00 34.50 222 ALA B CA 1
ATOM 1597 C C . ALA A 1 222 ? 27.136 37.662 37.317 1.00 34.95 222 ALA B C 1
ATOM 1598 O O . ALA A 1 222 ? 26.026 37.376 36.895 1.00 38.77 222 ALA B O 1
ATOM 1600 N N . MET A 1 223 ? 28.128 36.774 37.437 1.00 32.30 223 MET B N 1
ATOM 1601 C CA . MET A 1 223 ? 27.958 35.350 37.114 1.00 32.33 223 MET B CA 1
ATOM 1602 C C . MET A 1 223 ? 27.082 34.599 38.117 1.00 30.02 223 MET B C 1
ATOM 1603 O O . MET A 1 223 ? 26.590 33.527 37.815 1.00 27.32 223 MET B O 1
ATOM 1608 N N . ALA A 1 224 ? 26.948 35.101 39.337 1.00 26.49 224 ALA B N 1
ATOM 1609 C CA . ALA A 1 224 ? 26.425 34.261 40.397 1.00 32.26 224 ALA B CA 1
ATOM 1610 C C . ALA A 1 224 ? 24.927 34.256 40.449 1.00 34.33 224 ALA B C 1
ATOM 1611 O O . ALA A 1 224 ? 24.402 33.226 40.844 1.00 32.92 224 ALA B O 1
ATOM 1613 N N . LYS A 1 225 ? 24.247 35.345 40.055 1.00 37.01 225 LYS B N 1
ATOM 1614 C CA . LYS A 1 225 ? 22.818 35.284 39.685 1.00 40.20 225 LYS B CA 1
ATOM 1615 C C . LYS A 1 225 ? 21.947 34.456 40.664 1.00 34.48 225 LYS B C 1
ATOM 1616 O O . LYS A 1 225 ? 21.603 33.302 40.388 1.00 40.27 225 LYS B O 1
ATOM 1622 N N . ASN A 1 226 ? 21.651 35.037 41.807 1.00 26.81 226 ASN B N 1
ATOM 1623 C CA . ASN A 1 226 ? 20.817 34.432 42.808 1.00 23.71 226 ASN B CA 1
ATOM 1624 C C . ASN A 1 226 ? 21.472 33.370 43.695 1.00 19.60 226 ASN B C 1
ATOM 1625 O O . ASN A 1 226 ? 20.790 32.817 44.599 1.00 21.21 226 ASN B O 1
ATOM 1630 N N . PHE A 1 227 ? 22.755 33.076 43.494 1.00 17.93 227 PHE B N 1
ATOM 1631 C CA . PHE A 1 227 ? 23.485 32.161 44.396 1.00 16.38 227 PHE B CA 1
ATOM 1632 C C . PHE A 1 227 ? 24.425 33.011 45.273 1.00 16.21 227 PHE B C 1
ATOM 1633 O O . PHE A 1 227 ? 25.350 33.595 44.744 1.00 17.06 227 PHE B O 1
ATOM 1641 N N . PRO A 1 228 ? 24.249 33.018 46.605 1.00 15.98 228 PRO B N 1
ATOM 1642 C CA . PRO A 1 228 ? 25.177 33.726 47.509 1.00 16.08 228 PRO B CA 1
ATOM 1643 C C . PRO A 1 228 ? 26.617 33.122 47.735 1.00 15.20 228 PRO B C 1
ATOM 1644 O O . PRO A 1 228 ? 27.549 33.845 48.160 1.00 15.25 228 PRO B O 1
ATOM 1648 N N . ALA A 1 229 ? 26.804 31.840 47.450 1.00 14.28 229 ALA B N 1
ATOM 1649 C CA . ALA A 1 229 ? 28.047 31.186 47.762 1.00 15.35 229 ALA B CA 1
ATOM 1650 C C . ALA A 1 229 ? 29.250 31.691 47.036 1.00 15.31 229 ALA B C 1
ATOM 1651 O O . ALA A 1 229 ? 30.296 31.876 47.668 1.00 14.26 229 ALA B O 1
ATOM 1653 N N . PRO A 1 230 ? 29.145 31.945 45.720 1.00 16.32 230 PRO B N 1
ATOM 1654 C CA . PRO A 1 230 ? 30.318 32.443 45.051 1.00 17.01 230 PRO B CA 1
ATOM 1655 C C . PRO A 1 230 ? 31.008 33.683 45.677 1.00 17.15 230 PRO B C 1
ATOM 1656 O O . PRO A 1 230 ? 32.227 33.673 45.898 1.00 13.62 230 PRO B O 1
ATOM 1660 N N . LEU A 1 231 ? 30.233 34.719 45.984 1.00 18.22 231 LEU B N 1
ATOM 1661 C CA . LEU A 1 231 ? 30.820 35.886 46.620 1.00 19.73 231 LEU B CA 1
ATOM 1662 C C . LEU A 1 231 ? 31.374 35.618 47.997 1.00 17.22 231 LEU B C 1
ATOM 1663 O O . LEU A 1 231 ? 32.393 36.159 48.380 1.00 18.20 231 LEU B O 1
ATOM 1668 N N . LYS A 1 232 ? 30.690 34.799 48.767 1.00 18.72 232 LYS B N 1
ATOM 1669 C CA . LYS A 1 232 ? 31.195 34.397 50.061 1.00 17.75 232 LYS B CA 1
ATOM 1670 C C . LYS A 1 232 ? 32.481 33.589 49.982 1.00 17.95 232 LYS B C 1
ATOM 1671 O O . LYS A 1 232 ? 33.376 33.742 50.855 1.00 17.20 232 LYS B O 1
ATOM 1677 N N . CYS A 1 233 ? 32.602 32.740 48.960 1.00 16.15 233 CYS B N 1
ATOM 1678 C CA . CYS A 1 233 ? 33.849 32.043 48.706 1.00 14.81 233 CYS B CA 1
ATOM 1679 C C . CYS A 1 233 ? 34.959 33.064 48.423 1.00 16.31 233 CYS B C 1
ATOM 1680 O O . CYS A 1 233 ? 36.073 32.996 48.991 1.00 16.05 233 CYS B O 1
ATOM 1683 N N . LEU A 1 234 ? 34.677 34.032 47.563 1.00 15.98 234 LEU B N 1
ATOM 1684 C CA . LEU A 1 234 ? 35.689 35.032 47.267 1.00 16.84 234 LEU B CA 1
ATOM 1685 C C . LEU A 1 234 ? 36.082 35.839 48.507 1.00 17.00 234 LEU B C 1
ATOM 1686 O O . LEU A 1 234 ? 37.214 36.189 48.672 1.00 15.82 234 LEU B O 1
ATOM 1691 N N . GLU A 1 235 ? 35.122 36.197 49.331 1.00 17.80 235 GLU B N 1
ATOM 1692 C CA . GLU A 1 235 ? 35.408 36.951 50.558 1.00 20.51 235 GLU B CA 1
ATOM 1693 C C . GLU A 1 235 ? 36.204 36.090 51.607 1.00 18.92 235 GLU B C 1
ATOM 1694 O O . GLU A 1 235 ? 37.111 36.572 52.282 1.00 17.95 235 GLU B O 1
ATOM 1700 N N . ALA A 1 236 ? 35.928 34.804 51.682 1.00 16.57 236 ALA B N 1
ATOM 1701 C CA . ALA A 1 236 ? 36.771 33.891 52.456 1.00 15.46 236 ALA B CA 1
ATOM 1702 C C . ALA A 1 236 ? 38.215 33.845 52.001 1.00 14.69 236 ALA B C 1
ATOM 1703 O O . ALA A 1 236 ? 39.109 34.012 52.807 1.00 14.49 236 ALA B O 1
ATOM 1705 N N . VAL A 1 237 ? 38.435 33.657 50.708 1.00 15.47 237 VAL B N 1
ATOM 1706 C CA . VAL A 1 237 ? 39.770 33.644 50.139 1.00 15.67 237 VAL B CA 1
ATOM 1707 C C . VAL A 1 237 ? 40.486 34.983 50.365 1.00 16.54 237 VAL B C 1
ATOM 1708 O O . VAL A 1 237 ? 41.678 34.967 50.640 1.00 16.54 237 VAL B O 1
ATOM 1712 N N . ALA A 1 238 ? 39.762 36.103 50.264 1.00 15.57 238 ALA B N 1
ATOM 1713 C CA . ALA A 1 238 ? 40.267 37.432 50.674 1.00 16.40 238 ALA B CA 1
ATOM 1714 C C . ALA A 1 238 ? 40.817 37.461 52.090 1.00 16.43 238 ALA B C 1
ATOM 1715 O O . ALA A 1 238 ? 41.863 38.037 52.330 1.00 18.92 238 ALA B O 1
ATOM 1717 N N . GLY A 1 239 ? 40.220 36.706 52.989 1.00 16.49 239 GLY B N 1
ATOM 1718 C CA . GLY A 1 239 ? 40.721 36.647 54.317 1.00 17.57 239 GLY B CA 1
ATOM 1719 C C . GLY A 1 239 ? 42.127 36.068 54.457 1.00 17.21 239 GLY B C 1
ATOM 1720 O O . GLY A 1 239 ? 42.712 36.214 55.510 1.00 15.64 239 GLY B O 1
ATOM 1721 N N . SER A 1 240 ? 42.651 35.409 53.416 1.00 14.26 240 SER B N 1
ATOM 1722 C CA . SER A 1 240 ? 43.920 34.732 53.529 1.00 15.37 240 SER B CA 1
ATOM 1723 C C . SER A 1 240 ? 45.058 35.753 53.618 1.00 16.28 240 SER B C 1
ATOM 1724 O O . SER A 1 240 ? 46.170 35.405 53.968 1.00 15.55 240 SER B O 1
ATOM 1727 N N . LEU A 1 241 ? 44.796 36.990 53.227 1.00 19.02 241 LEU B N 1
ATOM 1728 C CA . LEU A 1 241 ? 45.725 38.108 53.501 1.00 21.00 241 LEU B CA 1
ATOM 1729 C C . LEU A 1 241 ? 45.930 38.414 54.980 1.00 22.38 241 LEU B C 1
ATOM 1730 O O . LEU A 1 241 ? 46.907 39.071 55.325 1.00 24.07 241 LEU B O 1
ATOM 1735 N N . LYS A 1 242 ? 44.977 38.027 55.832 1.00 22.65 242 LYS B N 1
ATOM 1736 C CA . LYS A 1 242 ? 45.053 38.251 57.280 1.00 22.56 242 LYS B CA 1
ATOM 1737 C C . LYS A 1 242 ? 45.875 37.165 57.970 1.00 23.95 242 LYS B C 1
ATOM 1738 O O . LYS A 1 242 ? 46.106 36.093 57.367 1.00 22.12 242 LYS B O 1
ATOM 1744 N N . PRO A 1 243 ? 46.269 37.399 59.248 1.00 25.51 243 PRO B N 1
ATOM 1745 C CA . PRO A 1 243 ? 46.892 36.335 60.021 1.00 24.53 243 PRO B CA 1
ATOM 1746 C C . PRO A 1 243 ? 46.021 35.093 60.045 1.00 24.12 243 PRO B C 1
ATOM 1747 O O . PRO A 1 243 ? 44.777 35.190 60.047 1.00 19.69 243 PRO B O 1
ATOM 1751 N N . PHE A 1 244 ? 46.688 33.929 60.081 1.00 21.69 244 PHE B N 1
ATOM 1752 C CA . PHE A 1 244 ? 46.067 32.695 59.760 1.00 18.95 244 PHE B CA 1
ATOM 1753 C C . PHE A 1 244 ? 44.826 32.536 60.604 1.00 21.33 244 PHE B C 1
ATOM 1754 O O . PHE A 1 244 ? 43.774 32.209 60.049 1.00 19.09 244 PHE B O 1
ATOM 1762 N N . GLU A 1 245 ? 44.924 32.703 61.921 1.00 19.27 245 GLU B N 1
ATOM 1763 C CA . GLU A 1 245 ? 43.804 32.339 62.770 1.00 20.68 245 GLU B CA 1
ATOM 1764 C C . GLU A 1 245 ? 42.629 33.309 62.560 1.00 20.02 245 GLU B C 1
ATOM 1765 O O . GLU A 1 245 ? 41.471 32.880 62.696 1.00 21.27 245 GLU B O 1
ATOM 1771 N N . GLN A 1 246 ? 42.915 34.558 62.180 1.00 18.30 246 GLN B N 1
ATOM 1772 C CA . GLN A 1 246 ? 41.847 35.515 61.858 1.00 21.11 246 GLN B CA 1
ATOM 1773 C C . GLN A 1 246 ? 41.099 35.096 60.528 1.00 19.38 246 GLN B C 1
ATOM 1774 O O . GLN A 1 246 ? 39.860 35.078 60.465 1.00 15.61 246 GLN B O 1
ATOM 1780 N N . GLY A 1 247 ? 41.885 34.713 59.529 1.00 17.46 247 GLY B N 1
ATOM 1781 C CA . GLY A 1 247 ? 41.352 34.177 58.258 1.00 18.07 247 GLY B CA 1
ATOM 1782 C C . GLY A 1 247 ? 40.510 32.945 58.432 1.00 16.94 247 GLY B C 1
ATOM 1783 O O . GLY A 1 247 ? 39.421 32.831 57.877 1.00 16.87 247 GLY B O 1
ATOM 1784 N N . LEU A 1 248 ? 40.964 32.042 59.270 1.00 16.74 248 LEU B N 1
ATOM 1785 C CA . LEU A 1 248 ? 40.260 30.833 59.518 1.00 18.28 248 LEU B CA 1
ATOM 1786 C C . LEU A 1 248 ? 38.937 31.053 60.230 1.00 19.44 248 LEU B C 1
ATOM 1787 O O . LEU A 1 248 ? 37.937 30.333 59.950 1.00 17.20 248 LEU B O 1
ATOM 1792 N N . LYS A 1 249 ? 38.919 31.995 61.163 1.00 19.43 249 LYS B N 1
ATOM 1793 C CA . LYS A 1 249 ? 37.660 32.324 61.842 1.00 20.74 249 LYS B CA 1
ATOM 1794 C C . LYS A 1 249 ? 36.683 32.937 60.848 1.00 16.89 249 LYS B C 1
ATOM 1795 O O . LYS A 1 249 ? 35.526 32.594 60.893 1.00 16.84 249 LYS B O 1
ATOM 1801 N N . GLN A 1 250 ? 37.138 33.854 60.005 1.00 16.63 250 GLN B N 1
ATOM 1802 C CA . GLN A 1 250 ? 36.309 34.435 58.946 1.00 19.37 250 GLN B CA 1
ATOM 1803 C C . GLN A 1 250 ? 35.779 33.345 57.925 1.00 20.20 250 GLN B C 1
ATOM 1804 O O . GLN A 1 250 ? 34.611 33.400 57.511 1.00 20.44 250 GLN B O 1
ATOM 1810 N N . GLU A 1 251 ? 36.604 32.358 57.581 1.00 19.81 251 GLU B N 1
ATOM 1811 C CA . GLU A 1 251 ? 36.155 31.234 56.748 1.00 17.96 251 GLU B CA 1
ATOM 1812 C C . GLU A 1 251 ? 35.023 30.494 57.420 1.00 16.66 251 GLU B C 1
ATOM 1813 O O . GLU A 1 251 ? 33.985 30.236 56.783 1.00 15.15 251 GLU B O 1
ATOM 1819 N N . ARG A 1 252 ? 35.218 30.155 58.683 1.00 16.81 252 ARG B N 1
ATOM 1820 C CA . ARG A 1 252 ? 34.235 29.423 59.436 1.00 20.92 252 ARG B CA 1
ATOM 1821 C C . ARG A 1 252 ? 32.870 30.154 59.521 1.00 19.98 252 ARG B C 1
ATOM 1822 O O . ARG A 1 252 ? 31.788 29.555 59.385 1.00 18.33 252 ARG B O 1
ATOM 1830 N N . GLU A 1 253 ? 32.960 31.448 59.734 1.00 18.10 253 GLU B N 1
ATOM 1831 C CA . GLU A 1 253 ? 31.777 32.313 59.785 1.00 19.88 253 GLU B CA 1
ATOM 1832 C C . GLU A 1 253 ? 30.995 32.298 58.424 1.00 17.45 253 GLU B C 1
ATOM 1833 O O . GLU A 1 253 ? 29.801 32.160 58.397 1.00 16.83 253 GLU B O 1
ATOM 1839 N N . GLY A 1 254 ? 31.728 32.387 57.335 1.00 15.59 254 GLY B N 1
ATOM 1840 C CA . GLY A 1 254 ? 31.143 32.389 56.024 1.00 16.91 254 GLY B CA 1
ATOM 1841 C C . GLY A 1 254 ? 30.552 31.030 55.732 1.00 14.83 254 GLY B C 1
ATOM 1842 O O . GLY A 1 254 ? 29.489 30.965 55.177 1.00 17.26 254 GLY B O 1
ATOM 1843 N N . PHE A 1 255 ? 31.202 29.958 56.158 1.00 15.45 255 PHE B N 1
ATOM 1844 C CA . PHE A 1 255 ? 30.614 28.637 56.081 1.00 15.37 255 PHE B CA 1
ATOM 1845 C C . PHE A 1 255 ? 29.281 28.515 56.804 1.00 17.82 255 PHE B C 1
ATOM 1846 O O . PHE A 1 255 ? 28.297 27.898 56.251 1.00 14.50 255 PHE B O 1
ATOM 1854 N N . LEU A 1 256 ? 29.276 28.955 58.079 1.00 16.45 256 LEU B N 1
ATOM 1855 C CA . LEU A 1 256 ? 28.112 28.827 58.902 1.00 16.87 256 LEU B CA 1
ATOM 1856 C C . LEU A 1 256 ? 26.998 29.743 58.317 1.00 15.37 256 LEU B C 1
ATOM 1857 O O . LEU A 1 256 ? 25.866 29.369 58.318 1.00 15.91 256 LEU B O 1
ATOM 1862 N N . TYR A 1 257 ? 27.339 30.923 57.817 1.00 15.31 257 TYR B N 1
ATOM 1863 C CA . TYR A 1 257 ? 26.364 31.721 57.081 1.00 15.51 257 TYR B CA 1
ATOM 1864 C C . TYR A 1 257 ? 25.732 30.922 55.890 1.00 17.73 257 TYR B C 1
ATOM 1865 O O . TYR A 1 257 ? 24.501 30.825 55.786 1.00 16.36 257 TYR B O 1
ATOM 1874 N N . LEU A 1 258 ? 26.581 30.354 55.007 1.00 14.34 258 LEU B N 1
ATOM 1875 C CA . LEU A 1 258 ? 26.083 29.641 53.836 1.00 15.17 258 LEU B CA 1
ATOM 1876 C C . LEU A 1 258 ? 25.238 28.394 54.175 1.00 15.71 258 LEU B C 1
ATOM 1877 O O . LEU A 1 258 ? 24.293 28.031 53.475 1.00 15.35 258 LEU B O 1
ATOM 1882 N N . VAL A 1 259 ? 25.569 27.728 55.250 1.00 18.47 259 VAL B N 1
ATOM 1883 C CA . VAL A 1 259 ? 24.832 26.577 55.711 1.00 22.74 259 VAL B CA 1
ATOM 1884 C C . VAL A 1 259 ? 23.332 26.950 56.000 1.00 24.50 259 VAL B C 1
ATOM 1885 O O . VAL A 1 259 ? 22.478 26.125 55.826 1.00 25.57 259 VAL B O 1
ATOM 1889 N N . THR A 1 260 ? 23.073 28.196 56.388 1.00 24.86 260 THR B N 1
ATOM 1890 C CA . THR A 1 260 ? 21.707 28.734 56.682 1.00 26.88 260 THR B CA 1
ATOM 1891 C C . THR A 1 260 ? 20.907 29.120 55.461 1.00 25.04 260 THR B C 1
ATOM 1892 O O . THR A 1 260 ? 19.702 29.407 55.616 1.00 22.12 260 THR B O 1
ATOM 1896 N N . THR A 1 261 ? 21.582 29.301 54.305 1.00 20.16 261 THR B N 1
ATOM 1897 C CA . THR A 1 261 ? 20.909 29.864 53.162 1.00 19.69 261 THR B CA 1
ATOM 1898 C C . THR A 1 261 ? 19.901 28.854 52.557 1.00 19.52 261 THR B C 1
ATOM 1899 O O . THR A 1 261 ? 20.155 27.649 52.532 1.00 18.57 261 THR B O 1
ATOM 1903 N N . PRO A 1 262 ? 18.706 29.333 52.149 1.00 19.21 262 PRO B N 1
ATOM 1904 C CA . PRO A 1 262 ? 17.817 28.458 51.390 1.00 17.88 262 PRO B CA 1
ATOM 1905 C C . PRO A 1 262 ? 18.438 27.925 50.096 1.00 16.88 262 PRO B C 1
ATOM 1906 O O . PRO A 1 262 ? 18.048 26.833 49.646 1.00 14.61 262 PRO B O 1
ATOM 1910 N N . GLU A 1 263 ? 19.380 28.674 49.515 1.00 16.56 263 GLU B N 1
ATOM 1911 C CA . GLU A 1 263 ? 20.094 28.235 48.299 1.00 17.57 263 GLU B CA 1
ATOM 1912 C C . GLU A 1 263 ? 20.948 26.993 48.497 1.00 16.84 263 GLU B C 1
ATOM 1913 O O . GLU A 1 263 ? 20.958 26.140 47.603 1.00 15.83 263 GLU B O 1
ATOM 1919 N N . SER A 1 264 ? 21.659 26.869 49.626 1.00 15.88 264 SER B N 1
ATOM 1920 C CA . SER A 1 264 ? 22.449 25.680 49.881 1.00 16.88 264 SER B CA 1
ATOM 1921 C C . SER A 1 264 ? 21.512 24.497 50.138 1.00 16.79 264 SER B C 1
ATOM 1922 O O . SER A 1 264 ? 21.802 23.380 49.733 1.00 15.00 264 SER B O 1
ATOM 1925 N N . ARG A 1 265 ? 20.400 24.756 50.781 1.00 16.51 265 ARG B N 1
ATOM 1926 C CA . ARG A 1 265 ? 19.367 23.733 50.948 1.00 19.45 265 ARG B CA 1
ATOM 1927 C C . ARG A 1 265 ? 18.825 23.265 49.582 1.00 16.15 265 ARG B C 1
ATOM 1928 O O . ARG A 1 265 ? 18.714 22.056 49.327 1.00 14.04 265 ARG B O 1
ATOM 1936 N N . ALA A 1 266 ? 18.558 24.216 48.707 1.00 15.95 266 ALA B N 1
ATOM 1937 C CA . ALA A 1 266 ? 18.075 23.948 47.351 1.00 15.69 266 ALA B CA 1
ATOM 1938 C C . ALA A 1 266 ? 19.063 23.092 46.524 1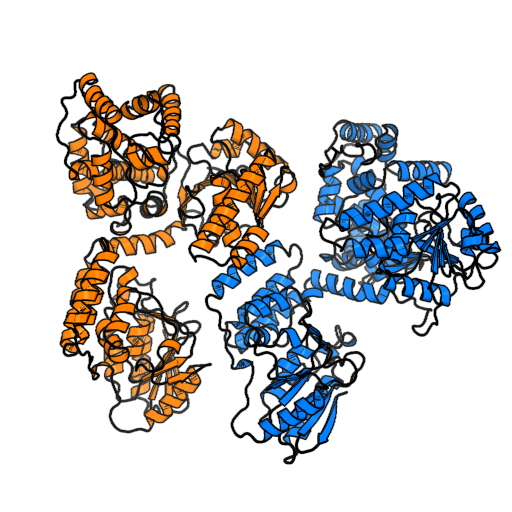.00 17.39 266 ALA B C 1
ATOM 1939 O O . ALA A 1 266 ? 18.669 22.132 45.845 1.00 16.31 266 ALA B O 1
ATOM 1941 N N . LEU A 1 267 ? 20.351 23.446 46.592 1.00 15.71 267 LEU B N 1
ATOM 1942 C CA . LEU A 1 267 ? 21.377 22.715 45.837 1.00 16.10 267 LEU B CA 1
ATOM 1943 C C . LEU A 1 267 ? 21.575 21.304 46.346 1.00 16.51 267 LEU B C 1
ATOM 1944 O O . LEU A 1 267 ? 21.718 20.396 45.573 1.00 16.89 267 LEU B O 1
ATOM 1949 N N . ARG A 1 268 ? 21.537 21.129 47.639 1.00 17.38 268 ARG B N 1
ATOM 1950 C CA . ARG A 1 268 ? 21.522 19.825 48.230 1.00 19.87 268 ARG B CA 1
ATOM 1951 C C . ARG A 1 268 ? 20.285 19.017 47.920 1.00 18.90 268 ARG B C 1
ATOM 1952 O O . ARG A 1 268 ? 20.370 17.790 47.732 1.00 18.74 268 ARG B O 1
ATOM 1960 N N . HIS A 1 269 ? 19.125 19.668 47.961 1.00 16.66 269 HIS B N 1
ATOM 1961 C CA . HIS A 1 269 ? 17.893 18.973 47.621 1.00 15.74 269 HIS B CA 1
ATOM 1962 C C . HIS A 1 269 ? 17.996 18.404 46.227 1.00 14.77 269 HIS B C 1
ATOM 1963 O O . HIS A 1 269 ? 17.680 17.235 46.036 1.00 16.92 269 HIS B O 1
ATOM 1970 N N . ALA A 1 270 ? 18.525 19.180 45.276 1.00 14.45 270 ALA B N 1
ATOM 1971 C CA . ALA A 1 270 ? 18.630 18.789 43.883 1.00 16.42 270 ALA B CA 1
ATOM 1972 C C . ALA A 1 270 ? 19.693 17.709 43.691 1.00 16.88 270 ALA B C 1
ATOM 1973 O O . ALA A 1 270 ? 19.461 16.768 42.915 1.00 15.34 270 ALA B O 1
ATOM 1975 N N . PHE A 1 271 ? 20.824 17.833 44.369 1.00 16.29 271 PHE B N 1
ATOM 1976 C CA . PHE A 1 271 ? 21.839 16.730 44.376 1.00 18.73 271 PHE B CA 1
ATOM 1977 C C . PHE A 1 271 ? 21.276 15.377 44.823 1.00 17.94 271 PHE B C 1
ATOM 1978 O O . PHE A 1 271 ? 21.387 14.331 44.127 1.00 18.05 271 PHE B O 1
ATOM 1986 N N . PHE A 1 272 ? 20.691 15.379 46.008 1.00 17.94 272 PHE B N 1
ATOM 1987 C CA . PHE A 1 272 ? 20.096 14.170 46.555 1.00 19.65 272 PHE B CA 1
ATOM 1988 C C . PHE A 1 272 ? 18.866 13.723 45.811 1.00 18.79 272 PHE B C 1
ATOM 1989 O O . PHE A 1 272 ? 18.591 12.491 45.725 1.00 17.39 272 PHE B O 1
ATOM 1997 N N . GLY A 1 273 ? 18.142 14.682 45.226 1.00 18.67 273 GLY B N 1
ATOM 1998 C CA . GLY A 1 273 ? 16.861 14.377 44.561 1.00 16.52 273 GLY B CA 1
ATOM 1999 C C . GLY A 1 273 ? 17.158 13.671 43.278 1.00 16.70 273 GLY B C 1
ATOM 2000 O O . GLY A 1 273 ? 16.447 12.767 42.885 1.00 15.21 273 GLY B O 1
ATOM 2001 N N . GLU A 1 274 ? 18.215 14.105 42.599 1.00 19.46 274 GLU B N 1
ATOM 2002 C CA . GLU A 1 274 ? 18.648 13.392 41.381 1.00 23.46 274 GLU B CA 1
ATOM 2003 C C . GLU A 1 274 ? 18.957 11.908 41.609 1.00 22.18 274 GLU B C 1
ATOM 2004 O O . GLU A 1 274 ? 18.522 11.044 40.859 1.00 22.13 274 GLU B O 1
ATOM 2010 N N . ARG A 1 275 ? 19.627 11.624 42.709 1.00 21.35 275 ARG B N 1
ATOM 2011 C CA . ARG A 1 275 ? 19.962 10.262 43.083 1.00 20.51 275 ARG B CA 1
ATOM 2012 C C . ARG A 1 275 ? 18.734 9.464 43.508 1.00 18.40 275 ARG B C 1
ATOM 2013 O O . ARG A 1 275 ? 18.548 8.315 43.087 1.00 16.01 275 ARG B O 1
ATOM 2021 N N . ALA A 1 276 ? 17.830 10.083 44.264 1.00 17.30 276 ALA B N 1
ATOM 2022 C CA . ALA A 1 276 ? 16.620 9.387 44.712 1.00 17.90 276 ALA B CA 1
ATOM 2023 C C . ALA A 1 276 ? 15.543 9.094 43.646 1.00 17.74 276 ALA B C 1
ATOM 2024 O O . ALA A 1 276 ? 14.601 8.295 43.889 1.00 18.40 276 ALA B O 1
ATOM 2026 N N . ALA A 1 277 ? 15.631 9.760 42.500 1.00 17.64 277 ALA B N 1
ATOM 2027 C CA . ALA A 1 277 ? 14.631 9.628 41.450 1.00 17.36 277 ALA B CA 1
ATOM 2028 C C . ALA A 1 277 ? 14.615 8.247 40.885 1.00 17.31 277 ALA B C 1
ATOM 2029 O O . ALA A 1 277 ? 13.576 7.819 40.320 1.00 17.06 277 ALA B O 1
ATOM 2031 N N . SER A 1 278 ? 15.742 7.545 41.039 1.00 16.98 278 SER B N 1
ATOM 2032 C CA . SER A 1 278 ? 15.833 6.173 40.590 1.00 19.60 278 SER B CA 1
ATOM 2033 C C . SER A 1 278 ? 15.178 5.178 41.495 1.00 22.27 278 SER B C 1
ATOM 2034 O O . SER A 1 278 ? 15.107 4.036 41.073 1.00 25.67 278 SER B O 1
ATOM 2037 N N . LYS A 1 279 ? 14.765 5.562 42.717 1.00 20.73 279 LYS B N 1
ATOM 2038 C CA . LYS A 1 279 ? 14.181 4.650 43.697 1.00 22.40 279 LYS B CA 1
ATOM 2039 C C . LYS A 1 279 ? 12.677 4.487 43.446 1.00 24.18 279 LYS B C 1
ATOM 2040 O O . LYS A 1 279 ? 11.896 5.504 43.322 1.00 21.97 279 LYS B O 1
ATOM 2046 N N . ILE A 1 280 ? 12.262 3.231 43.325 1.00 20.39 280 ILE B N 1
ATOM 2047 C CA . ILE A 1 280 ? 10.890 2.915 43.081 1.00 22.43 280 ILE B CA 1
ATOM 2048 C C . ILE A 1 280 ? 10.520 1.950 44.233 1.00 26.95 280 ILE B C 1
ATOM 2049 O O . ILE A 1 280 ? 11.145 0.860 44.347 1.00 25.63 280 ILE B O 1
ATOM 2054 N N . PRO A 1 281 ? 9.541 2.353 45.088 1.00 27.92 281 PRO B N 1
ATOM 2055 C CA . PRO A 1 281 ? 9.148 1.568 46.264 1.00 29.23 281 PRO B CA 1
ATOM 2056 C C . PRO A 1 281 ? 9.062 0.055 46.057 1.00 31.34 281 PRO B C 1
ATOM 2057 O O . PRO A 1 281 ? 9.581 -0.664 46.886 1.00 34.30 281 PRO B O 1
ATOM 2061 N N . ASP A 1 282 ? 8.455 -0.427 44.961 1.00 27.97 282 ASP B N 1
ATOM 2062 C CA . ASP A 1 282 ? 8.315 -1.874 44.726 1.00 27.23 282 ASP B CA 1
ATOM 2063 C C . ASP A 1 282 ? 9.168 -2.468 43.586 1.00 27.77 282 ASP B C 1
ATOM 2064 O O . ASP A 1 282 ? 8.853 -3.540 43.039 1.00 28.56 282 ASP B O 1
ATOM 2069 N N . VAL A 1 283 ? 10.207 -1.762 43.165 1.00 27.01 283 VAL B N 1
ATOM 2070 C CA . VAL A 1 283 ? 11.158 -2.298 42.177 1.00 27.15 283 VAL B CA 1
ATOM 2071 C C . VAL A 1 283 ? 12.528 -2.090 42.812 1.00 30.26 283 VAL B C 1
ATOM 2072 O O . VAL A 1 283 ? 13.190 -1.080 42.578 1.00 32.30 283 VAL B O 1
ATOM 2076 N N . PRO A 1 284 ? 12.936 -3.039 43.656 1.00 29.34 284 PRO B N 1
ATOM 2077 C CA . PRO A 1 284 ? 14.181 -2.830 44.417 1.00 26.73 284 PRO B CA 1
ATOM 2078 C C . PRO A 1 284 ? 15.408 -2.782 43.588 1.00 24.24 284 PRO B C 1
ATOM 2079 O O . PRO A 1 284 ? 15.438 -3.262 42.449 1.00 23.50 284 PRO B O 1
ATOM 2083 N N . GLU A 1 285 ? 16.454 -2.222 44.183 1.00 29.54 285 GLU B N 1
ATOM 2084 C CA . GLU A 1 285 ? 17.736 -2.206 43.521 1.00 32.18 285 GLU B CA 1
ATOM 2085 C C . GLU A 1 285 ? 18.166 -3.664 43.318 1.00 28.94 285 GLU B C 1
ATOM 2086 O O . GLU A 1 285 ? 17.862 -4.569 44.123 1.00 29.05 285 GLU B O 1
ATOM 2092 N N . GLY A 1 286 ? 18.776 -3.909 42.186 1.00 29.38 286 GLY B N 1
ATOM 2093 C CA . GLY A 1 286 ? 19.140 -5.254 41.814 1.00 33.08 286 GLY B CA 1
ATOM 2094 C C . GLY A 1 286 ? 18.091 -5.991 40.998 1.00 32.67 286 GLY B C 1
ATOM 2095 O O . GLY A 1 286 ? 18.309 -7.114 40.640 1.00 35.43 286 GLY B O 1
ATOM 2096 N N . THR A 1 287 ? 16.942 -5.379 40.711 1.00 30.62 287 THR B N 1
ATOM 2097 C CA . THR A 1 287 ? 16.016 -5.962 39.797 1.00 26.39 287 THR B CA 1
ATOM 2098 C C . THR A 1 287 ? 16.757 -6.064 38.466 1.00 28.72 287 THR B C 1
ATOM 2099 O O . THR A 1 287 ? 17.301 -5.085 38.021 1.00 29.94 287 THR B O 1
ATOM 2103 N N . PRO A 1 288 ? 16.771 -7.242 37.825 1.00 32.53 288 PRO B N 1
ATOM 2104 C CA . PRO A 1 288 ? 17.546 -7.387 36.620 1.00 31.41 288 PRO B CA 1
ATOM 2105 C C . PRO A 1 288 ? 16.925 -6.691 35.462 1.00 28.92 288 PRO B C 1
ATOM 2106 O O . PRO A 1 288 ? 15.711 -6.533 35.403 1.00 28.39 288 PRO B O 1
ATOM 2110 N N . THR A 1 289 ? 17.758 -6.349 34.497 1.00 27.50 289 THR B N 1
ATOM 2111 C CA . THR A 1 289 ? 17.322 -5.525 33.385 1.00 25.19 289 THR B CA 1
ATOM 2112 C C . THR A 1 289 ? 17.579 -6.220 32.081 1.00 24.42 289 THR B C 1
ATOM 2113 O O . THR A 1 289 ? 18.345 -7.151 32.000 1.00 26.51 289 THR B O 1
ATOM 2117 N N . ARG A 1 290 ? 16.988 -5.696 31.041 1.00 24.48 290 ARG B N 1
ATOM 2118 C CA . ARG A 1 290 ? 17.178 -6.228 29.720 1.00 26.41 290 ARG B CA 1
ATOM 2119 C C . ARG A 1 290 ? 18.315 -5.466 29.081 1.00 26.95 290 ARG B C 1
ATOM 2120 O O . ARG A 1 290 ? 18.519 -4.310 29.395 1.00 26.11 290 ARG B O 1
ATOM 2128 N N . LYS A 1 291 ? 19.059 -6.125 28.196 1.00 28.84 291 LYS B N 1
ATOM 2129 C CA . LYS A 1 291 ? 20.154 -5.509 27.474 1.00 30.73 291 LYS B CA 1
ATOM 2130 C C . LYS A 1 291 ? 19.582 -4.687 26.349 1.00 25.97 291 LYS B C 1
ATOM 2131 O O . LYS A 1 291 ? 18.879 -5.185 25.467 1.00 23.72 291 LYS B O 1
ATOM 2137 N N . ILE A 1 292 ? 19.923 -3.418 26.358 1.00 22.14 292 ILE B N 1
ATOM 2138 C CA . ILE A 1 292 ? 19.520 -2.543 25.321 1.00 20.37 292 ILE B CA 1
ATOM 2139 C C . ILE A 1 292 ? 20.724 -2.156 24.496 1.00 19.62 292 ILE B C 1
ATOM 2140 O O . ILE A 1 292 ? 21.439 -1.275 24.872 1.00 21.54 292 ILE B O 1
ATOM 2145 N N . GLU A 1 293 ? 20.869 -2.746 23.325 1.00 18.98 293 GLU B N 1
ATOM 2146 C CA . GLU A 1 293 ? 22.073 -2.517 22.440 1.00 18.62 293 GLU B CA 1
ATOM 2147 C C . GLU A 1 293 ? 21.834 -1.714 21.234 1.00 17.33 293 GLU B C 1
ATOM 2148 O O . GLU A 1 293 ? 22.762 -1.032 20.725 1.00 16.25 293 GLU B O 1
ATOM 2154 N N . LYS A 1 294 ? 20.623 -1.838 20.692 1.00 18.31 294 LYS B N 1
ATOM 2155 C CA . LYS A 1 294 ? 20.172 -1.065 19.549 1.00 20.86 294 LYS B CA 1
ATOM 2156 C C . LYS A 1 294 ? 18.768 -0.550 19.808 1.00 19.77 294 LYS B C 1
ATOM 2157 O O . LYS A 1 294 ? 17.926 -1.225 20.400 1.00 19.28 294 LYS B O 1
ATOM 2163 N N . VAL A 1 295 ? 18.490 0.615 19.263 1.00 18.97 295 VAL B N 1
ATOM 2164 C CA . VAL A 1 295 ? 17.235 1.295 19.481 1.00 18.85 295 VAL B CA 1
ATOM 2165 C C . VAL A 1 295 ? 16.623 1.729 18.185 1.00 18.44 295 VAL B C 1
ATOM 2166 O O . VAL A 1 295 ? 17.313 1.904 17.184 1.00 17.21 295 VAL B O 1
ATOM 2170 N N . ALA A 1 296 ? 15.307 1.909 18.208 1.00 19.07 296 ALA B N 1
ATOM 2171 C CA . ALA A 1 296 ? 14.605 2.469 17.074 1.00 20.54 296 ALA B CA 1
ATOM 2172 C C . ALA A 1 296 ? 13.685 3.558 17.521 1.00 21.20 296 ALA B C 1
ATOM 2173 O O . ALA A 1 296 ? 13.103 3.527 18.634 1.00 22.80 296 ALA B O 1
ATOM 2175 N N . VAL A 1 297 ? 13.557 4.541 16.670 1.00 19.95 297 VAL B N 1
ATOM 2176 C CA . VAL A 1 297 ? 12.620 5.598 16.920 1.00 23.09 297 VAL B CA 1
ATOM 2177 C C . VAL A 1 297 ? 11.670 5.777 15.703 1.00 26.39 297 VAL B C 1
ATOM 2178 O O . VAL A 1 297 ? 12.121 5.919 14.549 1.00 24.11 297 VAL B O 1
ATOM 2182 N N . ILE A 1 298 ? 10.376 5.846 15.987 1.00 26.88 298 ILE B N 1
ATOM 2183 C CA . ILE A 1 298 ? 9.305 6.064 14.980 1.00 27.10 298 ILE B CA 1
ATOM 2184 C C . ILE A 1 298 ? 9.008 7.531 14.943 1.00 27.01 298 ILE B C 1
ATOM 2185 O O . ILE A 1 298 ? 8.443 8.097 15.907 1.00 26.16 298 ILE B O 1
ATOM 2190 N N . GLY A 1 299 ? 9.354 8.164 13.843 1.00 25.84 299 GLY B N 1
ATOM 2191 C CA . GLY A 1 299 ? 9.226 9.602 13.680 1.00 25.82 299 GLY B CA 1
ATOM 2192 C C . GLY A 1 299 ? 10.602 10.235 13.621 1.00 30.68 299 GLY B C 1
ATOM 2193 O O . GLY A 1 299 ? 11.456 10.023 14.537 1.00 29.27 299 GLY B O 1
ATOM 2194 N N . ALA A 1 300 ? 10.815 11.010 12.556 1.00 29.13 300 ALA B N 1
ATOM 2195 C CA . ALA A 1 300 ? 12.027 11.756 12.304 1.00 32.49 300 ALA B CA 1
ATOM 2196 C C . ALA A 1 300 ? 11.886 13.265 12.473 1.00 34.86 300 ALA B C 1
ATOM 2197 O O . ALA A 1 300 ? 12.819 14.029 12.117 1.00 37.66 300 ALA B O 1
ATOM 2199 N N . GLY A 1 301 ? 10.778 13.702 13.072 1.00 36.37 301 GLY B N 1
ATOM 2200 C CA . GLY A 1 301 ? 10.511 15.110 13.243 1.00 36.79 301 GLY B CA 1
ATOM 2201 C C . GLY A 1 301 ? 11.304 15.635 14.415 1.00 41.93 301 GLY B C 1
ATOM 2202 O O . GLY A 1 301 ? 12.354 15.060 14.825 1.00 39.53 301 GLY B O 1
ATOM 2203 N N . THR A 1 302 ? 10.808 16.722 14.992 1.00 35.15 302 THR B N 1
ATOM 2204 C CA . THR A 1 302 ? 11.612 17.416 15.962 1.00 35.91 302 THR B CA 1
ATOM 2205 C C . THR A 1 302 ? 11.845 16.503 17.159 1.00 29.61 302 THR B C 1
ATOM 2206 O O . THR A 1 302 ? 12.977 16.435 17.610 1.00 31.67 302 THR B O 1
ATOM 2210 N N . MET A 1 303 ? 10.784 15.840 17.646 1.00 28.20 303 MET B N 1
ATOM 2211 C CA . MET A 1 303 ? 10.867 15.024 18.829 1.00 30.32 303 MET B CA 1
ATOM 2212 C C . MET A 1 303 ? 11.716 13.766 18.580 1.00 30.33 303 MET B C 1
ATOM 2213 O O . MET A 1 303 ? 12.706 13.533 19.256 1.00 26.54 303 MET B O 1
ATOM 2218 N N . GLY A 1 304 ? 11.345 13.008 17.556 1.00 27.90 304 GLY B N 1
ATOM 2219 C CA . GLY A 1 304 ? 12.056 11.799 17.199 1.00 27.66 304 GLY B CA 1
ATOM 2220 C C . GLY A 1 304 ? 13.533 12.055 17.017 1.00 25.35 304 GLY B C 1
ATOM 2221 O O . GLY A 1 304 ? 14.364 11.318 17.522 1.00 26.57 304 GLY B O 1
ATOM 2222 N N . GLY A 1 305 ? 13.851 13.121 16.327 1.00 22.47 305 GLY B N 1
ATOM 2223 C CA . GLY A 1 305 ? 15.228 13.508 16.091 1.00 20.57 305 GLY B CA 1
ATOM 2224 C C . GLY A 1 305 ? 16.044 13.788 17.327 1.00 20.07 305 GLY B C 1
ATOM 2225 O O . GLY A 1 305 ? 17.155 13.228 17.522 1.00 18.02 305 GLY B O 1
ATOM 2226 N N . GLY A 1 306 ? 15.506 14.666 18.177 1.00 18.88 306 GLY B N 1
ATOM 2227 C CA . GLY A 1 306 ? 16.119 14.965 19.457 1.00 18.73 306 GLY B CA 1
ATOM 2228 C C . GLY A 1 306 ? 16.279 13.740 20.385 1.00 16.91 306 GLY B C 1
ATOM 2229 O O . GLY A 1 306 ? 17.300 13.614 21.025 1.00 16.67 306 GLY B O 1
ATOM 2230 N N . ILE A 1 307 ? 15.272 12.869 20.425 1.00 16.79 307 ILE B N 1
ATOM 2231 C CA . ILE A 1 307 ? 15.359 11.620 21.155 1.00 18.01 307 ILE B CA 1
ATOM 2232 C C . ILE A 1 307 ? 16.537 10.789 20.629 1.00 19.99 307 ILE B C 1
ATOM 2233 O O . ILE A 1 307 ? 17.439 10.354 21.390 1.00 17.15 307 ILE B O 1
ATOM 2238 N N . SER A 1 308 ? 16.572 10.626 19.312 1.00 17.77 308 SER B N 1
ATOM 2239 C CA . SER A 1 308 ? 17.617 9.853 18.702 1.00 18.24 308 SER B CA 1
ATOM 2240 C C . SER A 1 308 ? 18.960 10.298 19.115 1.00 17.76 308 SER B C 1
ATOM 2241 O O . SER A 1 308 ? 19.802 9.465 19.456 1.00 17.72 308 SER B O 1
ATOM 2244 N N . MET A 1 309 ? 19.192 11.606 19.096 1.00 18.49 309 MET B N 1
ATOM 2245 C CA . MET A 1 309 ? 20.499 12.135 19.405 1.00 18.16 309 MET B CA 1
ATOM 2246 C C . MET A 1 309 ? 21.007 11.696 20.764 1.00 16.10 309 MET B C 1
ATOM 2247 O O . MET A 1 309 ? 22.204 11.478 20.863 1.00 16.96 309 MET B O 1
ATOM 2252 N N . ASN A 1 310 ? 20.132 11.576 21.777 1.00 14.97 310 ASN B N 1
ATOM 2253 C CA . ASN A 1 310 ? 20.550 11.106 23.102 1.00 16.06 310 ASN B CA 1
ATOM 2254 C C . ASN A 1 310 ? 21.265 9.730 23.057 1.00 15.95 310 ASN B C 1
ATOM 2255 O O . ASN A 1 310 ? 22.291 9.509 23.733 1.00 14.98 310 ASN B O 1
ATOM 2260 N N . PHE A 1 311 ? 20.708 8.845 22.236 1.00 15.38 311 PHE B N 1
ATOM 2261 C CA . PHE A 1 311 ? 21.280 7.523 22.022 1.00 15.87 311 PHE B CA 1
ATOM 2262 C C . PHE A 1 311 ? 22.594 7.592 21.264 1.00 15.08 311 PHE B C 1
ATOM 2263 O O . PHE A 1 311 ? 23.613 7.045 21.693 1.00 12.15 311 PHE B O 1
ATOM 2271 N N . LEU A 1 312 ? 22.579 8.298 20.139 1.00 15.69 312 LEU B N 1
ATOM 2272 C CA . LEU A 1 312 ? 23.836 8.463 19.352 1.00 16.16 312 LEU B CA 1
ATOM 2273 C C . LEU A 1 312 ? 24.995 9.010 20.224 1.00 14.78 312 LEU B C 1
ATOM 2274 O O . LEU A 1 312 ? 26.127 8.503 20.193 1.00 12.59 312 LEU B O 1
ATOM 2279 N N . ASN A 1 313 ? 24.673 10.006 21.064 1.00 14.96 313 ASN B N 1
ATOM 2280 C CA . ASN A 1 313 ? 25.646 10.648 21.894 1.00 16.86 313 ASN B CA 1
ATOM 2281 C C . ASN A 1 313 ? 26.251 9.634 22.886 1.00 16.73 313 ASN B C 1
ATOM 2282 O O . ASN A 1 313 ? 27.394 9.768 23.221 1.00 17.91 313 ASN B O 1
ATOM 2287 N N . ALA A 1 314 ? 25.462 8.672 23.360 1.00 14.25 314 ALA B N 1
ATOM 2288 C CA . ALA A 1 314 ? 25.957 7.636 24.259 1.00 14.35 314 ALA B CA 1
ATOM 2289 C C . ALA A 1 314 ? 26.662 6.434 23.548 1.00 13.73 314 ALA B C 1
ATOM 2290 O O . ALA A 1 314 ? 27.307 5.576 24.207 1.00 14.72 314 ALA B O 1
ATOM 2292 N N . GLY A 1 315 ? 26.690 6.413 22.229 1.00 13.78 315 GLY B N 1
ATOM 2293 C CA . GLY A 1 315 ? 27.262 5.279 21.488 1.00 14.77 315 GLY B CA 1
ATOM 2294 C C . GLY A 1 315 ? 26.278 4.145 21.132 1.00 15.90 315 GLY B C 1
ATOM 2295 O O . GLY A 1 315 ? 26.728 3.088 20.628 1.00 17.12 315 GLY B O 1
ATOM 2296 N N . ILE A 1 316 ? 24.972 4.326 21.409 1.00 15.31 316 ILE B N 1
ATOM 2297 C CA . ILE A 1 316 ? 23.914 3.373 21.082 1.00 15.85 316 ILE B CA 1
ATOM 2298 C C . ILE A 1 316 ? 23.273 3.652 19.704 1.00 15.97 316 ILE B C 1
ATOM 2299 O O . ILE A 1 316 ? 22.626 4.662 19.535 1.00 15.62 316 ILE B O 1
ATOM 2304 N N . PRO A 1 317 ? 23.423 2.736 18.728 1.00 16.66 317 PRO B N 1
ATOM 2305 C CA . PRO A 1 317 ? 22.823 2.970 17.433 1.00 17.59 317 PRO B CA 1
ATOM 2306 C C . PRO A 1 317 ? 21.313 3.071 17.425 1.00 16.06 317 PRO B C 1
ATOM 2307 O O . PRO A 1 317 ? 20.623 2.450 18.204 1.00 17.19 317 PRO B O 1
ATOM 2311 N N . VAL A 1 318 ? 20.836 3.873 16.507 1.00 16.31 318 VAL B N 1
ATOM 2312 C CA . VAL A 1 318 ? 19.432 4.143 16.343 1.00 18.18 318 VAL B CA 1
ATOM 2313 C C . VAL A 1 318 ? 19.091 3.944 14.882 1.00 18.53 318 VAL B C 1
ATOM 2314 O O . VAL A 1 318 ? 19.807 4.418 14.053 1.00 16.95 318 VAL B O 1
ATOM 2318 N N . THR A 1 319 ? 17.968 3.299 14.620 1.00 19.48 319 THR B N 1
ATOM 2319 C CA . THR A 1 319 ? 17.255 3.414 13.382 1.00 21.75 319 THR B CA 1
ATOM 2320 C C . THR A 1 319 ? 15.941 4.246 13.496 1.00 23.12 319 THR B C 1
ATOM 2321 O O . THR A 1 319 ? 15.068 3.946 14.335 1.00 24.00 319 THR B O 1
ATOM 2325 N N . ILE A 1 320 ? 15.836 5.296 12.688 1.00 24.13 320 ILE B N 1
ATOM 2326 C CA . ILE A 1 320 ? 14.616 6.101 12.577 1.00 27.80 320 ILE B CA 1
ATOM 2327 C C . ILE A 1 320 ? 13.784 5.529 11.423 1.00 31.38 320 ILE B C 1
ATOM 2328 O O . ILE A 1 320 ? 14.323 5.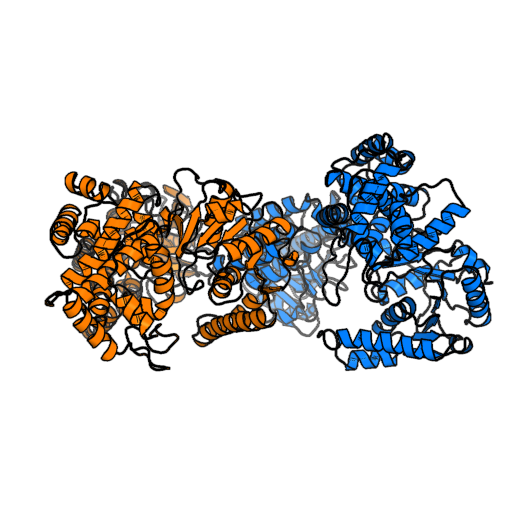297 10.328 1.00 28.67 320 ILE B O 1
ATOM 2333 N N . LEU A 1 321 ? 12.517 5.220 11.721 1.00 30.93 321 LEU B N 1
ATOM 2334 C CA . LEU A 1 321 ? 11.482 4.912 10.771 1.00 35.58 321 LEU B CA 1
ATOM 2335 C C . LEU A 1 321 ? 10.625 6.119 10.443 1.00 39.69 321 LEU B C 1
ATOM 2336 O O . LEU A 1 321 ? 10.147 6.817 11.344 1.00 34.69 321 LEU B O 1
ATOM 2341 N N . GLU A 1 322 ? 10.414 6.384 9.153 1.00 40.26 322 GLU B N 1
ATOM 2342 C CA . GLU A 1 322 ? 9.378 7.328 8.732 1.00 41.43 322 GLU B CA 1
ATOM 2343 C C . GLU A 1 322 ? 8.446 6.733 7.678 1.00 47.57 322 GLU B C 1
ATOM 2344 O O . GLU A 1 322 ? 8.609 5.597 7.250 1.00 47.60 322 GLU B O 1
ATOM 2350 N N . THR A 1 323 ? 7.457 7.530 7.281 1.00 53.95 323 THR B N 1
ATOM 2351 C CA . THR A 1 323 ? 6.588 7.215 6.144 1.00 58.20 323 THR B CA 1
ATOM 2352 C C . THR A 1 323 ? 7.257 7.587 4.804 1.00 51.12 323 THR B C 1
ATOM 2353 O O . THR A 1 323 ? 7.646 6.716 4.075 1.00 45.86 323 THR B O 1
ATOM 2357 N N . LYS A 1 324 ? 7.359 8.873 4.497 1.00 54.73 324 LYS B N 1
ATOM 2358 C CA . LYS A 1 324 ? 7.858 9.331 3.201 1.00 58.92 324 LYS B CA 1
ATOM 2359 C C . LYS A 1 324 ? 9.368 9.534 3.300 1.00 55.60 324 LYS B C 1
ATOM 2360 O O . LYS A 1 324 ? 9.839 10.114 4.288 1.00 49.32 324 LYS B O 1
ATOM 2366 N N . GLN A 1 325 ? 10.110 9.090 2.265 1.00 50.40 325 GLN B N 1
ATOM 2367 C CA . GLN A 1 325 ? 11.577 9.200 2.207 1.00 46.08 325 GLN B CA 1
ATOM 2368 C C . GLN A 1 325 ? 11.964 10.622 2.467 1.00 45.29 325 GLN B C 1
ATOM 2369 O O . GLN A 1 325 ? 13.018 10.914 3.093 1.00 42.25 325 GLN B O 1
ATOM 2375 N N . GLU A 1 326 ? 11.127 11.522 1.988 1.00 40.48 326 GLU B N 1
ATOM 2376 C CA . GLU A 1 326 ? 11.430 12.948 2.102 1.00 47.20 326 GLU B CA 1
ATOM 2377 C C . GLU A 1 326 ? 11.426 13.465 3.575 1.00 43.40 326 GLU B C 1
ATOM 2378 O O . GLU A 1 326 ? 12.171 14.404 3.917 1.00 43.83 326 GLU B O 1
ATOM 2384 N N . ALA A 1 327 ? 10.579 12.867 4.422 1.00 40.78 327 ALA B N 1
ATOM 2385 C CA . ALA A 1 327 ? 10.561 13.134 5.897 1.00 44.00 327 ALA B CA 1
ATOM 2386 C C . ALA A 1 327 ? 11.883 12.776 6.599 1.00 40.77 327 ALA B C 1
ATOM 2387 O O . ALA A 1 327 ? 12.438 13.547 7.379 1.00 45.50 327 ALA B O 1
ATOM 2389 N N . LEU A 1 328 ? 12.370 11.587 6.280 1.00 41.06 328 LEU B N 1
ATOM 2390 C CA . LEU A 1 328 ? 13.705 11.116 6.652 1.00 40.44 328 LEU B CA 1
ATOM 2391 C C . LEU A 1 328 ? 14.764 12.100 6.303 1.00 43.89 328 LEU B C 1
ATOM 2392 O O . LEU A 1 328 ? 15.543 12.473 7.172 1.00 37.41 328 LEU B O 1
ATOM 2397 N N . ASP A 1 329 ? 14.760 12.561 5.046 1.00 46.46 329 ASP B N 1
ATOM 2398 C CA . ASP A 1 329 ? 15.807 13.449 4.538 1.00 48.08 329 ASP B CA 1
ATOM 2399 C C . ASP A 1 329 ? 15.753 14.773 5.298 1.00 46.91 329 ASP B C 1
ATOM 2400 O O . ASP A 1 329 ? 16.777 15.364 5.630 1.00 43.13 329 ASP B O 1
ATOM 2405 N N . ARG A 1 330 ? 14.536 15.257 5.499 1.00 49.19 330 ARG B N 1
ATOM 2406 C CA . ARG A 1 330 ? 14.267 16.449 6.284 1.00 54.25 330 ARG B CA 1
ATOM 2407 C C . ARG A 1 330 ? 14.812 16.254 7.722 1.00 45.94 330 ARG B C 1
ATOM 2408 O O . ARG A 1 330 ? 15.588 17.080 8.246 1.00 45.47 330 ARG B O 1
ATOM 2416 N N . GLY A 1 331 ? 14.392 15.156 8.335 1.00 39.86 331 GLY B N 1
ATOM 2417 C CA . GLY A 1 331 ? 14.663 14.927 9.760 1.00 44.08 331 GLY B CA 1
ATOM 2418 C C . GLY A 1 331 ? 16.149 14.731 10.017 1.00 36.57 331 GLY B C 1
ATOM 2419 O O . GLY A 1 331 ? 16.764 15.355 10.889 1.00 35.01 331 GLY B O 1
ATOM 2420 N N . VAL A 1 332 ? 16.746 13.912 9.179 1.00 34.45 332 VAL B N 1
ATOM 2421 C CA . VAL A 1 332 ? 18.160 13.624 9.308 1.00 34.02 332 VAL B CA 1
ATOM 2422 C C . VAL A 1 332 ? 18.972 14.902 9.119 1.00 32.76 332 VAL B C 1
ATOM 2423 O O . VAL A 1 332 ? 19.890 15.152 9.877 1.00 30.90 332 VAL B O 1
ATOM 2427 N N . GLY A 1 333 ? 18.608 15.738 8.135 1.00 36.29 333 GLY B N 1
ATOM 2428 C CA . GLY A 1 333 ? 19.257 17.037 7.954 1.00 32.34 333 GLY B CA 1
ATOM 2429 C C . GLY A 1 333 ? 19.089 17.917 9.171 1.00 32.25 333 GLY B C 1
ATOM 2430 O O . GLY A 1 333 ? 20.030 18.588 9.582 1.00 28.38 333 GLY B O 1
ATOM 2431 N N . ILE A 1 334 ? 17.906 17.914 9.796 1.00 34.55 334 ILE B N 1
ATOM 2432 C CA . ILE A 1 334 ? 17.783 18.693 11.080 1.00 34.13 334 ILE B CA 1
ATOM 2433 C C . ILE A 1 334 ? 18.800 18.204 12.146 1.00 30.63 334 ILE B C 1
ATOM 2434 O O . ILE A 1 334 ? 19.464 19.003 12.818 1.00 32.83 334 ILE B O 1
ATOM 2439 N N . ILE A 1 335 ? 18.947 16.892 12.283 1.00 30.07 335 ILE B N 1
ATOM 2440 C CA . ILE A 1 335 ? 19.882 16.330 13.288 1.00 29.51 335 ILE B CA 1
ATOM 2441 C C . ILE A 1 335 ? 21.311 16.734 12.993 1.00 29.41 335 ILE B C 1
ATOM 2442 O O . ILE A 1 335 ? 22.053 17.232 13.865 1.00 26.52 335 ILE B O 1
ATOM 2447 N N . ARG A 1 336 ? 21.715 16.567 11.737 1.00 32.05 336 ARG B N 1
ATOM 2448 C CA . ARG A 1 336 ? 23.073 16.966 11.374 1.00 33.19 336 ARG B CA 1
ATOM 2449 C C . ARG A 1 336 ? 23.243 18.479 11.566 1.00 33.51 336 ARG B C 1
ATOM 2450 O O . ARG A 1 336 ? 24.284 18.925 12.095 1.00 27.23 336 ARG B O 1
ATOM 2458 N N . LYS A 1 337 ? 22.233 19.268 11.156 1.00 40.84 337 LYS B N 1
ATOM 2459 C CA . LYS A 1 337 ? 22.266 20.739 11.454 1.00 47.48 337 LYS B CA 1
ATOM 2460 C C . LYS A 1 337 ? 22.500 21.034 12.937 1.00 47.06 337 LYS B C 1
ATOM 2461 O O . LYS A 1 337 ? 23.341 21.862 13.285 1.00 43.19 337 LYS B O 1
ATOM 2467 N N . ASN A 1 338 ? 21.771 20.336 13.804 1.00 43.19 338 ASN B N 1
ATOM 2468 C CA . ASN A 1 338 ? 21.904 20.534 15.253 1.00 44.44 338 ASN B CA 1
ATOM 2469 C C . ASN A 1 338 ? 23.313 20.252 15.713 1.00 38.20 338 ASN B C 1
ATOM 2470 O O . ASN A 1 338 ? 23.919 21.004 16.473 1.00 37.69 338 ASN B O 1
ATOM 2475 N N . TYR A 1 339 ? 23.832 19.127 15.269 1.00 35.21 339 TYR B N 1
ATOM 2476 C CA . TYR A 1 339 ? 25.197 18.739 15.653 1.00 35.52 339 TYR B CA 1
ATOM 2477 C C . TYR A 1 339 ? 26.247 19.686 15.107 1.00 34.57 339 TYR B C 1
ATOM 2478 O O . TYR A 1 339 ? 27.252 19.906 15.749 1.00 32.30 339 TYR B O 1
ATOM 2487 N N . GLU A 1 340 ? 26.034 20.193 13.897 1.00 38.51 340 GLU B N 1
ATOM 2488 C CA . GLU A 1 340 ? 27.060 21.046 13.242 1.00 44.68 340 GLU B CA 1
ATOM 2489 C C . GLU A 1 340 ? 27.019 22.437 13.902 1.00 42.69 340 GLU B C 1
ATOM 2490 O O . GLU A 1 340 ? 28.056 22.996 14.194 1.00 50.42 340 GLU B O 1
ATOM 2496 N N . ASN A 1 341 ? 25.823 22.908 14.253 1.00 47.34 341 ASN B N 1
ATOM 2497 C CA . ASN A 1 341 ? 25.629 24.046 15.175 1.00 48.75 341 ASN B CA 1
ATOM 2498 C C . ASN A 1 341 ? 26.438 23.991 16.477 1.00 49.44 341 ASN B C 1
ATOM 2499 O O . ASN A 1 341 ? 27.013 24.991 16.904 1.00 47.41 341 ASN B O 1
ATOM 2504 N N . SER A 1 342 ? 26.474 22.838 17.139 1.00 50.37 342 SER B N 1
ATOM 2505 C CA . SER A 1 342 ? 27.280 22.717 18.376 1.00 47.11 342 SER B CA 1
ATOM 2506 C C . SER A 1 342 ? 28.772 22.696 18.105 1.00 45.11 342 SER B C 1
ATOM 2507 O O . SER A 1 342 ? 29.561 23.209 18.908 1.00 46.86 342 SER B O 1
ATOM 2510 N N . ALA A 1 343 ? 29.155 22.073 16.990 1.00 44.56 343 ALA B N 1
ATOM 2511 C CA . ALA A 1 343 ? 30.550 22.054 16.534 1.00 45.05 343 ALA B CA 1
ATOM 2512 C C . ALA A 1 343 ? 31.021 23.461 16.144 1.00 48.74 343 ALA B C 1
ATOM 2513 O O . ALA A 1 343 ? 32.132 23.841 16.539 1.00 49.50 343 ALA B O 1
ATOM 2515 N N . LYS A 1 344 ? 30.170 24.223 15.422 1.00 58.32 344 LYS B N 1
ATOM 2516 C CA . LYS A 1 344 ? 30.333 25.707 15.195 1.00 64.04 344 LYS B CA 1
ATOM 2517 C C . LYS A 1 344 ? 30.572 26.462 16.507 1.00 63.04 344 LYS B C 1
ATOM 2518 O O . LYS A 1 344 ? 31.522 27.227 16.603 1.00 62.43 344 LYS B O 1
ATOM 2524 N N . LYS A 1 345 ? 29.744 26.205 17.524 1.00 63.34 345 LYS B N 1
ATOM 2525 C CA . LYS A 1 345 ? 29.932 26.806 18.860 1.00 60.32 345 LYS B CA 1
ATOM 2526 C C . LYS A 1 345 ? 31.045 26.180 19.728 1.00 59.42 345 LYS B C 1
ATOM 2527 O O . LYS A 1 345 ? 31.169 26.499 20.918 1.00 52.74 345 LYS B O 1
ATOM 2533 N N . GLY A 1 346 ? 31.854 25.294 19.155 1.00 58.71 346 GLY B N 1
ATOM 2534 C CA . GLY A 1 346 ? 32.960 24.711 19.873 1.00 57.44 346 GLY B CA 1
ATOM 2535 C C . GLY A 1 346 ? 32.583 23.726 20.951 1.00 59.03 346 GLY B C 1
ATOM 2536 O O . GLY A 1 346 ? 33.339 23.547 21.899 1.00 56.49 346 GLY B O 1
ATOM 2537 N N . LYS A 1 347 ? 31.432 23.068 20.816 1.00 61.09 347 LYS B N 1
ATOM 2538 C CA . LYS A 1 347 ? 30.992 22.112 21.853 1.00 64.67 347 LYS B CA 1
ATOM 2539 C C . LYS A 1 347 ? 31.142 20.629 21.469 1.00 60.79 347 LYS B C 1
ATOM 2540 O O . LYS A 1 347 ? 30.981 19.779 22.324 1.00 72.85 347 LYS B O 1
ATOM 2546 N N . LEU A 1 348 ? 31.440 20.306 20.213 1.00 53.60 348 LEU B N 1
ATOM 2547 C CA . LEU A 1 348 ? 32.149 19.044 19.878 1.00 53.67 348 LEU B CA 1
ATOM 2548 C C . LEU A 1 348 ? 32.885 19.185 18.571 1.00 48.34 348 LEU B C 1
ATOM 2549 O O . LEU A 1 348 ? 32.606 20.091 17.794 1.00 48.48 348 LEU B O 1
ATOM 2554 N N . THR A 1 349 ? 33.796 18.259 18.332 1.00 43.84 349 THR B N 1
ATOM 2555 C CA . THR A 1 349 ? 34.508 18.194 17.071 1.00 45.51 349 THR B CA 1
ATOM 2556 C C . THR A 1 349 ? 33.610 17.719 15.919 1.00 46.23 349 THR B C 1
ATOM 2557 O O . THR A 1 349 ? 32.618 17.058 16.139 1.00 45.14 349 THR B O 1
ATOM 2561 N N . GLN A 1 350 ? 33.966 18.081 14.685 1.00 48.28 350 GLN B N 1
ATOM 2562 C CA . GLN A 1 350 ? 33.316 17.549 13.466 1.00 48.46 350 GLN B CA 1
ATOM 2563 C C . GLN A 1 350 ? 33.562 16.001 13.299 1.00 46.50 350 GLN B C 1
ATOM 2564 O O . GLN A 1 350 ? 32.749 15.272 12.692 1.00 41.92 350 GLN B O 1
ATOM 2570 N N . GLU A 1 351 ? 34.672 15.508 13.842 1.00 43.76 351 GLU B N 1
ATOM 2571 C CA . GLU A 1 351 ? 34.920 14.065 13.867 1.00 44.67 351 GLU B CA 1
ATOM 2572 C C . GLU A 1 351 ? 33.903 13.342 14.793 1.00 41.00 351 GLU B C 1
ATOM 2573 O O . GLU A 1 351 ? 33.381 12.287 14.430 1.00 41.07 351 GLU B O 1
ATOM 2579 N N . LYS A 1 352 ? 33.638 13.914 15.959 1.00 35.34 352 LYS B N 1
ATOM 2580 C CA . LYS A 1 352 ? 32.599 13.394 16.841 1.00 39.23 352 LYS B CA 1
ATOM 2581 C C . LYS A 1 352 ? 31.232 13.506 16.238 1.00 35.75 352 LYS B C 1
ATOM 2582 O O . LYS A 1 352 ? 30.425 12.600 16.410 1.00 36.12 352 LYS B O 1
ATOM 2588 N N . VAL A 1 353 ? 30.977 14.568 15.474 1.00 34.01 353 VAL B N 1
ATOM 2589 C CA . VAL A 1 353 ? 29.727 14.663 14.726 1.00 33.34 353 VAL B CA 1
ATOM 2590 C C . VAL A 1 353 ? 29.586 13.486 13.781 1.00 32.56 353 VAL B C 1
ATOM 2591 O O . VAL A 1 353 ? 28.531 12.866 13.694 1.00 29.70 353 VAL B O 1
ATOM 2595 N N . GLU A 1 354 ? 30.649 13.219 13.038 1.00 36.56 354 GLU B N 1
ATOM 2596 C CA . GLU A 1 354 ? 30.656 12.149 12.021 1.00 36.42 354 GLU B CA 1
ATOM 2597 C C . GLU A 1 354 ? 30.448 10.757 12.641 1.00 32.70 354 GLU B C 1
ATOM 2598 O O . GLU A 1 354 ? 29.719 9.936 12.079 1.00 30.83 354 GLU B O 1
ATOM 2604 N N . GLN A 1 355 ? 31.046 10.513 13.788 1.00 28.60 355 GLN B N 1
ATOM 2605 C CA . GLN A 1 355 ? 30.817 9.239 14.436 1.00 34.72 355 GLN B CA 1
ATOM 2606 C C . GLN A 1 355 ? 29.412 9.082 14.967 1.00 29.75 355 GLN B C 1
ATOM 2607 O O . GLN A 1 355 ? 28.855 8.002 14.834 1.00 28.19 355 GLN B O 1
ATOM 2613 N N . ARG A 1 356 ? 28.802 10.159 15.461 1.00 25.34 356 ARG B N 1
ATOM 2614 C CA . ARG A 1 356 ? 27.406 10.074 15.883 1.00 26.56 356 ARG B CA 1
ATOM 2615 C C . ARG A 1 356 ? 26.482 9.852 14.720 1.00 25.24 356 ARG B C 1
ATOM 2616 O O . ARG A 1 356 ? 25.637 8.951 14.780 1.00 23.68 356 ARG B O 1
ATOM 2624 N N . MET A 1 357 ? 26.679 10.595 13.619 1.00 23.56 357 MET B N 1
ATOM 2625 C CA . MET A 1 357 ? 25.867 10.353 12.443 1.00 24.31 357 MET B CA 1
ATOM 2626 C C . MET A 1 357 ? 26.167 8.985 11.889 1.00 23.04 357 MET B C 1
ATOM 2627 O O . MET A 1 357 ? 25.300 8.376 11.360 1.00 24.57 357 MET B O 1
ATOM 2632 N N . GLY A 1 358 ? 27.359 8.462 12.081 1.00 24.07 358 GLY B N 1
ATOM 2633 C CA . GLY A 1 358 ? 27.631 7.086 11.684 1.00 24.26 358 GLY B CA 1
ATOM 2634 C C . GLY A 1 358 ? 26.777 6.042 12.379 1.00 26.08 358 GLY B C 1
ATOM 2635 O O . GLY A 1 358 ? 26.532 4.990 11.793 1.00 28.20 358 GLY B O 1
ATOM 2636 N N . LEU A 1 359 ? 26.284 6.315 13.598 1.00 22.92 359 LEU B N 1
ATOM 2637 C CA . LEU A 1 359 ? 25.425 5.371 14.333 1.00 21.37 359 LEU B CA 1
ATOM 2638 C C . LEU A 1 359 ? 23.957 5.500 14.009 1.00 22.11 359 LEU B C 1
ATOM 2639 O O . LEU A 1 359 ? 23.152 4.745 14.546 1.00 23.45 359 LEU B O 1
ATOM 2644 N N . LEU A 1 360 ? 23.585 6.438 13.153 1.00 21.69 360 LEU B N 1
ATOM 2645 C CA . LEU A 1 360 ? 22.186 6.603 12.748 1.00 22.27 360 LEU B CA 1
ATOM 2646 C C . LEU A 1 360 ? 21.815 5.864 11.436 1.00 22.61 360 LEU B C 1
ATOM 2647 O O . LEU A 1 360 ? 22.423 6.100 10.407 1.00 21.06 360 LEU B O 1
ATOM 2652 N N . SER A 1 361 ? 20.842 4.962 11.500 1.00 25.12 361 SER B N 1
ATOM 2653 C CA . SER A 1 361 ? 20.219 4.337 10.322 1.00 27.97 361 SER B CA 1
ATOM 2654 C C . SER A 1 361 ? 18.825 4.917 10.077 1.00 30.76 361 SER B C 1
ATOM 2655 O O . SER A 1 361 ? 18.209 5.488 10.977 1.00 27.92 361 SER B O 1
ATOM 2658 N N . THR A 1 362 ? 18.303 4.741 8.879 1.00 29.29 362 THR B N 1
ATOM 2659 C CA . THR A 1 362 ? 16.953 5.207 8.543 1.00 34.59 362 THR B CA 1
ATOM 2660 C C . THR A 1 362 ? 16.235 4.191 7.680 1.00 36.77 362 THR B C 1
ATOM 2661 O O . THR A 1 362 ? 16.859 3.651 6.794 1.00 40.76 362 THR B O 1
ATOM 2665 N N . THR A 1 363 ? 14.956 3.915 7.941 1.00 40.34 363 THR B N 1
ATOM 2666 C CA . THR A 1 363 ? 14.130 3.016 7.110 1.00 42.34 363 THR B CA 1
ATOM 2667 C C . THR A 1 363 ? 12.788 3.636 6.776 1.00 45.20 363 THR B C 1
ATOM 2668 O O . THR A 1 363 ? 12.343 4.608 7.440 1.00 35.83 363 THR B O 1
ATOM 2672 N N . LEU A 1 364 ? 12.118 2.991 5.806 1.00 41.77 364 LEU B N 1
ATOM 2673 C CA . LEU A 1 364 ? 10.684 3.190 5.552 1.00 42.64 364 LEU B CA 1
ATOM 2674 C C . LEU A 1 364 ? 9.879 1.957 5.882 1.00 38.47 364 LEU B C 1
ATOM 2675 O O . LEU A 1 364 ? 8.678 1.976 5.774 1.00 42.87 364 LEU B O 1
ATOM 2680 N N . SER A 1 365 ? 10.523 0.892 6.321 1.00 38.16 365 SER B N 1
ATOM 2681 C CA . SER A 1 365 ? 9.848 -0.362 6.587 1.00 38.46 365 SER B CA 1
ATOM 2682 C C . SER A 1 365 ? 9.912 -0.704 8.053 1.00 39.12 365 SER B C 1
ATOM 2683 O O . SER A 1 365 ? 11.021 -0.864 8.592 1.00 40.55 365 SER B O 1
ATOM 2686 N N . TYR A 1 366 ? 8.738 -0.949 8.642 1.00 35.56 366 TYR B N 1
ATOM 2687 C CA . TYR A 1 366 ? 8.635 -1.554 9.956 1.00 35.35 366 TYR B CA 1
ATOM 2688 C C . TYR A 1 366 ? 9.431 -2.819 10.099 1.00 39.19 366 TYR B C 1
ATOM 2689 O O . TYR A 1 366 ? 9.773 -3.229 11.219 1.00 34.23 366 TYR B O 1
ATOM 2698 N N . ASP A 1 367 ? 9.753 -3.480 9.006 1.00 43.84 367 ASP B N 1
ATOM 2699 C CA . ASP A 1 367 ? 10.421 -4.776 9.134 1.00 44.05 367 ASP B CA 1
ATOM 2700 C C . ASP A 1 367 ? 11.952 -4.681 9.496 1.00 37.29 367 ASP B C 1
ATOM 2701 O O . ASP A 1 367 ? 12.514 -5.574 10.132 1.00 34.64 367 ASP B O 1
ATOM 2706 N N . ASP A 1 368 ? 12.590 -3.576 9.138 1.00 38.44 368 ASP B N 1
ATOM 2707 C CA . ASP A 1 368 ? 13.940 -3.245 9.650 1.00 37.88 368 ASP B CA 1
ATOM 2708 C C . ASP A 1 368 ? 13.987 -2.750 11.132 1.00 40.97 368 ASP B C 1
ATOM 2709 O O . ASP A 1 368 ? 15.008 -2.225 11.553 1.00 41.84 368 ASP B O 1
ATOM 2714 N N . LEU A 1 369 ? 12.888 -2.866 11.893 1.00 41.52 369 LEU B N 1
ATOM 2715 C CA . LEU A 1 369 ? 12.847 -2.560 13.356 1.00 39.01 369 LEU B CA 1
ATOM 2716 C C . LEU A 1 369 ? 12.912 -3.849 14.072 1.00 34.86 369 LEU B C 1
ATOM 2717 O O . LEU A 1 369 ? 12.785 -3.912 15.285 1.00 37.11 369 LEU B O 1
ATOM 2722 N N . LYS A 1 370 ? 13.254 -4.884 13.316 1.00 38.40 370 LYS B N 1
ATOM 2723 C CA . LYS A 1 370 ? 13.076 -6.242 13.750 1.00 42.22 370 LYS B CA 1
ATOM 2724 C C . LYS A 1 370 ? 14.042 -6.769 14.786 1.00 36.12 370 LYS B C 1
ATOM 2725 O O . LYS A 1 370 ? 13.681 -7.710 15.497 1.00 32.41 370 LYS B O 1
ATOM 2731 N N . ASP A 1 371 ? 15.261 -6.240 14.910 1.00 39.97 371 ASP B N 1
ATOM 2732 C CA . ASP A 1 371 ? 16.051 -6.579 16.150 1.00 43.06 371 ASP B CA 1
ATOM 2733 C C . ASP A 1 371 ? 16.438 -5.423 17.104 1.00 36.03 371 ASP B C 1
ATOM 2734 O O . ASP A 1 371 ? 17.357 -5.549 17.930 1.00 30.82 371 ASP B O 1
ATOM 2739 N N . ALA A 1 372 ? 15.687 -4.334 17.034 1.00 27.79 372 ALA B N 1
ATOM 2740 C CA . ALA A 1 372 ? 15.822 -3.302 18.041 1.00 25.55 372 ALA B CA 1
ATOM 2741 C C . ALA A 1 372 ? 15.366 -3.800 19.371 1.00 24.02 372 ALA B C 1
ATOM 2742 O O . ALA A 1 372 ? 14.326 -4.487 19.498 1.00 24.94 372 ALA B O 1
ATOM 2744 N N . ASP A 1 373 ? 16.124 -3.458 20.407 1.00 20.81 373 ASP B N 1
ATOM 2745 C CA . ASP A 1 373 ? 15.784 -3.835 21.778 1.00 19.22 373 ASP B CA 1
ATOM 2746 C C . ASP A 1 373 ? 14.760 -2.885 22.449 1.00 17.77 373 ASP B C 1
ATOM 2747 O O . ASP A 1 373 ? 14.102 -3.231 23.402 1.00 15.78 373 ASP B O 1
ATOM 2752 N N . LEU A 1 374 ? 14.697 -1.653 21.976 1.00 19.55 374 LEU B N 1
ATOM 2753 C CA . LEU A 1 374 ? 13.860 -0.603 22.594 1.00 17.97 374 LEU B CA 1
ATOM 2754 C C . LEU A 1 374 ? 13.338 0.167 21.386 1.00 17.53 374 LEU B C 1
ATOM 2755 O O . LEU A 1 374 ? 14.131 0.525 20.497 1.00 15.31 374 LEU B O 1
ATOM 2760 N N . ILE A 1 375 ? 12.027 0.365 21.302 1.00 15.77 375 ILE B N 1
ATOM 2761 C CA . ILE A 1 375 ? 11.455 1.124 20.195 1.00 19.24 375 ILE B CA 1
ATOM 2762 C C . ILE A 1 375 ? 10.661 2.260 20.817 1.00 18.62 375 ILE B C 1
ATOM 2763 O O . ILE A 1 375 ? 9.800 2.001 21.652 1.00 16.65 375 ILE B O 1
ATOM 2768 N N . ILE A 1 376 ? 10.953 3.492 20.403 1.00 19.05 376 ILE B N 1
ATOM 2769 C CA . ILE A 1 376 ? 10.308 4.642 21.007 1.00 19.96 376 ILE B CA 1
ATOM 2770 C C . ILE A 1 376 ? 9.464 5.286 19.952 1.00 17.97 376 ILE B C 1
ATOM 2771 O O . ILE A 1 376 ? 9.940 5.739 18.979 1.00 17.08 376 ILE B O 1
ATOM 2776 N N . GLU A 1 377 ? 8.180 5.320 20.189 1.00 20.88 377 GLU B N 1
ATOM 2777 C CA . GLU A 1 377 ? 7.236 5.939 19.234 1.00 22.16 377 GLU B CA 1
ATOM 2778 C C . GLU A 1 377 ? 7.124 7.397 19.513 1.00 22.42 377 GLU B C 1
ATOM 2779 O O . GLU A 1 377 ? 6.796 7.755 20.652 1.00 21.32 377 GLU B O 1
ATOM 2785 N N . ALA A 1 378 ? 7.332 8.228 18.480 1.00 22.59 378 ALA B N 1
ATOM 2786 C CA . ALA A 1 378 ? 7.284 9.696 18.564 1.00 24.05 378 ALA B CA 1
ATOM 2787 C C . ALA A 1 378 ? 6.457 10.353 17.399 1.00 27.35 378 ALA B C 1
ATOM 2788 O O . ALA A 1 378 ? 6.914 11.280 16.687 1.00 27.74 378 ALA B O 1
ATOM 2790 N N . VAL A 1 379 ? 5.237 9.856 17.231 1.00 30.50 379 VAL B N 1
ATOM 2791 C CA . VAL A 1 379 ? 4.343 10.328 16.135 1.00 34.42 379 VAL B CA 1
ATOM 2792 C C . VAL A 1 379 ? 3.242 11.278 16.657 1.00 37.62 379 VAL B C 1
ATOM 2793 O O . VAL A 1 379 ? 3.299 11.689 17.842 1.00 30.43 379 VAL B O 1
ATOM 2797 N N . PHE A 1 380 ? 2.266 11.607 15.783 1.00 38.45 380 PHE B N 1
ATOM 2798 C CA . PHE A 1 380 ? 1.175 12.536 16.091 1.00 38.97 380 PHE B CA 1
ATOM 2799 C C . PHE A 1 380 ? 0.390 12.085 17.327 1.00 34.70 380 PHE B C 1
ATOM 2800 O O . PHE A 1 380 ? 0.139 10.897 17.497 1.00 31.26 380 PHE B O 1
ATOM 2808 N N . GLU A 1 381 ? 0.105 13.039 18.226 1.00 39.66 381 GLU B N 1
ATOM 2809 C CA . GLU A 1 381 ? -0.592 12.806 19.511 1.00 36.97 381 GLU B CA 1
ATOM 2810 C C . GLU A 1 381 ? -2.085 12.576 19.285 1.00 39.84 381 GLU B C 1
ATOM 2811 O O . GLU A 1 381 ? -2.910 13.437 19.593 1.00 39.74 381 GLU B O 1
ATOM 2817 N N . GLU A 1 382 ? -2.415 11.387 18.804 1.00 40.48 382 GLU B N 1
ATOM 2818 C CA . GLU A 1 382 ? -3.772 11.031 18.444 1.00 46.67 382 GLU B CA 1
ATOM 2819 C C . GLU A 1 382 ? -3.853 9.523 18.677 1.00 43.72 382 GLU B C 1
ATOM 2820 O O . GLU A 1 382 ? -3.054 8.787 18.127 1.00 43.51 382 GLU B O 1
ATOM 2826 N N . MET A 1 383 ? -4.781 9.068 19.523 1.00 42.86 383 MET B N 1
ATOM 2827 C CA . MET A 1 383 ? -4.854 7.673 19.913 1.00 40.58 383 MET B CA 1
ATOM 2828 C C . MET A 1 383 ? -4.953 6.704 18.755 1.00 43.19 383 MET B C 1
ATOM 2829 O O . MET A 1 383 ? -4.355 5.621 18.801 1.00 41.99 383 MET B O 1
ATOM 2834 N N . GLY A 1 384 ? -5.725 7.056 17.728 1.00 44.17 384 GLY B N 1
ATOM 2835 C CA . GLY A 1 384 ? -5.836 6.221 16.531 1.00 38.36 384 GLY B CA 1
ATOM 2836 C C . GLY A 1 384 ? -4.501 6.085 15.794 1.00 39.20 384 GLY B C 1
ATOM 2837 O O . GLY A 1 384 ? -4.159 4.992 15.299 1.00 33.03 384 GLY B O 1
ATOM 2838 N N . VAL A 1 385 ? -3.723 7.168 15.705 1.00 37.26 385 VAL B N 1
ATOM 2839 C CA . VAL A 1 385 ? -2.339 7.011 15.147 1.00 42.80 385 VAL B CA 1
ATOM 2840 C C . VAL A 1 385 ? -1.451 6.072 16.026 1.00 38.62 385 VAL B C 1
ATOM 2841 O O . VAL A 1 385 ? -0.757 5.182 15.498 1.00 36.38 385 VAL B O 1
ATOM 2845 N N . LYS A 1 386 ? -1.554 6.203 17.350 1.00 36.43 386 LYS B N 1
ATOM 2846 C CA . LYS A 1 386 ? -0.850 5.286 18.245 1.00 35.12 386 LYS B CA 1
ATOM 2847 C C . LYS A 1 386 ? -1.267 3.862 17.992 1.00 34.77 386 LYS B C 1
ATOM 2848 O O . LYS A 1 386 ? -0.430 2.946 18.008 1.00 27.13 386 LYS B O 1
ATOM 2854 N N . GLU A 1 387 ? -2.563 3.641 17.777 1.00 35.81 387 GLU B N 1
ATOM 2855 C CA . GLU A 1 387 ? -3.054 2.261 17.574 1.00 35.74 387 GLU B CA 1
ATOM 2856 C C . GLU A 1 387 ? -2.427 1.644 16.315 1.00 32.35 387 GLU B C 1
ATOM 2857 O O . GLU A 1 387 ? -2.087 0.491 16.285 1.00 29.00 387 GLU B O 1
ATOM 2863 N N . THR A 1 388 ? -2.349 2.426 15.256 1.00 34.81 388 THR B N 1
ATOM 2864 C CA . THR A 1 388 ? -1.769 1.981 13.998 1.00 37.13 388 THR B CA 1
ATOM 2865 C C . THR A 1 388 ? -0.276 1.617 14.250 1.00 37.23 388 THR B C 1
ATOM 2866 O O . THR A 1 388 ? 0.196 0.515 13.919 1.00 29.91 388 THR B O 1
ATOM 2870 N N . VAL A 1 389 ? 0.447 2.530 14.906 1.00 34.64 389 VAL B N 1
ATOM 2871 C CA . VAL A 1 389 ? 1.897 2.283 15.163 1.00 32.67 389 VAL B CA 1
ATOM 2872 C C . VAL A 1 389 ? 2.073 1.058 16.019 1.00 26.20 389 VAL B C 1
ATOM 2873 O O . VAL A 1 389 ? 2.797 0.174 15.658 1.00 27.81 389 VAL B O 1
ATOM 2877 N N . PHE A 1 390 ? 1.370 0.957 17.130 1.00 27.03 390 PHE B N 1
ATOM 2878 C CA . PHE A 1 390 ? 1.684 -0.084 18.096 1.00 26.51 390 PHE B CA 1
ATOM 2879 C C . PHE A 1 390 ? 1.213 -1.444 17.665 1.00 28.57 390 PHE B C 1
ATOM 2880 O O . PHE A 1 390 ? 1.650 -2.463 18.199 1.00 31.72 390 PHE B O 1
ATOM 2888 N N . LYS A 1 391 ? 0.241 -1.470 16.773 1.00 32.99 391 LYS B N 1
ATOM 2889 C CA . LYS A 1 391 ? -0.159 -2.743 16.171 1.00 35.87 391 LYS B CA 1
ATOM 2890 C C . LYS A 1 391 ? 0.948 -3.231 15.231 1.00 31.11 391 LYS B C 1
ATOM 2891 O O . LYS A 1 391 ? 1.317 -4.382 15.278 1.00 31.09 391 LYS B O 1
ATOM 2897 N N . LYS A 1 392 ? 1.514 -2.326 14.431 1.00 36.78 392 LYS B N 1
ATOM 2898 C CA . LYS A 1 392 ? 2.676 -2.681 13.583 1.00 37.98 392 LYS B CA 1
ATOM 2899 C C . LYS A 1 392 ? 3.801 -3.165 14.428 1.00 36.75 392 LYS B C 1
ATOM 2900 O O . LYS A 1 392 ? 4.305 -4.263 14.220 1.00 38.44 392 LYS B O 1
ATOM 2906 N N . LEU A 1 393 ? 4.133 -2.401 15.471 1.00 39.29 393 LEU B N 1
ATOM 2907 C CA . LEU A 1 393 ? 5.207 -2.822 16.382 1.00 34.80 393 LEU B CA 1
ATOM 2908 C C . LEU A 1 393 ? 4.934 -4.178 16.980 1.00 33.73 393 LEU B C 1
ATOM 2909 O O . LEU A 1 393 ? 5.863 -4.971 17.155 1.00 31.62 393 LEU B O 1
ATOM 2914 N N . ASP A 1 394 ? 3.683 -4.481 17.319 1.00 30.20 394 ASP B N 1
ATOM 2915 C CA . ASP A 1 394 ? 3.431 -5.778 17.933 1.00 31.01 394 ASP B CA 1
ATOM 2916 C C . ASP A 1 394 ? 3.696 -6.957 16.952 1.00 29.82 394 ASP B C 1
ATOM 2917 O O . ASP A 1 394 ? 4.078 -7.992 17.404 1.00 32.25 394 ASP B O 1
ATOM 2922 N N . GLU A 1 395 ? 3.484 -6.799 15.650 1.00 36.02 395 GLU B N 1
ATOM 2923 C CA . GLU A 1 395 ? 3.749 -7.870 14.658 1.00 41.64 395 GLU B CA 1
ATOM 2924 C C . GLU A 1 395 ? 5.248 -8.047 14.475 1.00 44.47 395 GLU B C 1
ATOM 2925 O O . GLU A 1 395 ? 5.792 -9.137 14.606 1.00 50.44 395 GLU B O 1
ATOM 2931 N N . VAL A 1 396 ? 5.896 -6.923 14.200 1.00 44.07 396 VAL B N 1
ATOM 2932 C CA . VAL A 1 396 ? 7.309 -6.820 13.823 1.00 41.89 396 VAL B CA 1
ATOM 2933 C C . VAL A 1 396 ? 8.347 -7.042 14.944 1.00 40.36 396 VAL B C 1
ATOM 2934 O O . VAL A 1 396 ? 9.348 -7.713 14.732 1.00 38.77 396 VAL B O 1
ATOM 2938 N N . ALA A 1 397 ? 8.141 -6.447 16.132 1.00 39.61 397 ALA B N 1
ATOM 2939 C CA . ALA A 1 397 ? 9.218 -6.337 17.157 1.00 38.83 397 ALA B CA 1
ATOM 2940 C C . ALA A 1 397 ? 9.588 -7.685 17.729 1.00 36.72 397 ALA B C 1
ATOM 2941 O O . ALA A 1 397 ? 8.704 -8.462 18.047 1.00 36.56 397 ALA B O 1
ATOM 2943 N N . LYS A 1 398 ? 10.870 -7.928 17.989 1.00 33.03 398 LYS B N 1
ATOM 2944 C CA . LYS A 1 398 ? 11.270 -9.215 18.518 1.00 33.65 398 LYS B CA 1
ATOM 2945 C C . LYS A 1 398 ? 10.717 -9.333 19.862 1.00 37.17 398 LYS B C 1
ATOM 2946 O O . LYS A 1 398 ? 10.479 -8.303 20.531 1.00 35.60 398 LYS B O 1
ATOM 2952 N N . GLN A 1 399 ? 10.519 -10.570 20.289 1.00 34.78 399 GLN B N 1
ATOM 2953 C CA . GLN A 1 399 ? 10.062 -10.815 21.645 1.00 36.61 399 GLN B CA 1
ATOM 2954 C C . GLN A 1 399 ? 11.091 -10.306 22.601 1.00 34.70 399 GLN B C 1
ATOM 2955 O O . GLN A 1 399 ? 12.215 -10.736 22.560 1.00 37.77 399 GLN B O 1
ATOM 2961 N N . GLY A 1 400 ? 10.646 -9.503 23.556 1.00 31.03 400 GLY B N 1
ATOM 2962 C CA . GLY A 1 400 ? 11.484 -8.959 24.626 1.00 28.26 400 GLY B CA 1
ATOM 2963 C C . GLY A 1 400 ? 11.873 -7.489 24.374 1.00 25.51 400 GLY B C 1
ATOM 2964 O O . GLY A 1 400 ? 12.433 -6.844 25.241 1.00 27.46 400 GLY B O 1
ATOM 2965 N N . ALA A 1 401 ? 11.578 -6.988 23.192 1.00 23.75 401 ALA B N 1
ATOM 2966 C CA . ALA A 1 401 ? 11.754 -5.627 22.894 1.00 25.13 401 ALA B CA 1
ATOM 2967 C C . ALA A 1 401 ? 10.808 -4.800 23.804 1.00 27.02 401 ALA B C 1
ATOM 2968 O O . ALA A 1 401 ? 9.722 -5.278 24.167 1.00 25.24 401 ALA B O 1
ATOM 2970 N N . ILE A 1 402 ? 11.269 -3.611 24.214 1.00 22.23 402 ILE B N 1
ATOM 2971 C CA . ILE A 1 402 ? 10.418 -2.688 24.976 1.00 19.97 402 ILE B CA 1
ATOM 2972 C C . ILE A 1 402 ? 9.851 -1.706 24.020 1.00 18.47 402 ILE B C 1
ATOM 2973 O O . ILE A 1 402 ? 10.573 -1.131 23.171 1.00 17.10 402 ILE B O 1
ATOM 2978 N N . LEU A 1 403 ? 8.543 -1.491 24.104 1.00 19.47 403 LEU B N 1
ATOM 2979 C CA . LEU A 1 403 ? 7.810 -0.601 23.157 1.00 19.40 403 LEU B CA 1
ATOM 2980 C C . LEU A 1 403 ? 7.361 0.622 23.964 1.00 19.04 403 LEU B C 1
ATOM 2981 O O . LEU A 1 403 ? 6.661 0.490 24.964 1.00 19.33 403 LEU B O 1
ATOM 2986 N N . ALA A 1 404 ? 7.857 1.789 23.602 1.00 18.43 404 ALA B N 1
ATOM 2987 C CA . ALA A 1 404 ? 7.691 2.974 24.442 1.00 19.90 404 ALA B CA 1
ATOM 2988 C C . ALA A 1 404 ? 7.015 4.035 23.619 1.00 17.43 404 ALA B C 1
ATOM 2989 O O . ALA A 1 404 ? 7.342 4.196 22.422 1.00 18.62 404 ALA B O 1
ATOM 2991 N N . SER A 1 405 ? 6.113 4.764 24.287 1.00 16.43 405 SER B N 1
ATOM 2992 C CA . SER A 1 405 ? 5.482 5.926 23.713 1.00 18.93 405 SER B CA 1
ATOM 2993 C C . SER A 1 405 ? 6.021 7.195 24.391 1.00 17.30 405 SER B C 1
ATOM 2994 O O . SER A 1 405 ? 6.064 7.246 25.598 1.00 16.01 405 SER B O 1
ATOM 2997 N N . ASN A 1 406 ? 6.313 8.188 23.559 1.00 16.40 406 ASN B N 1
ATOM 2998 C CA . ASN A 1 406 ? 6.688 9.493 23.915 1.00 17.87 406 ASN B CA 1
ATOM 2999 C C . ASN A 1 406 ? 5.505 10.362 24.257 1.00 21.35 406 ASN B C 1
ATOM 3000 O O . ASN A 1 406 ? 5.696 11.565 24.458 1.00 21.51 406 ASN B O 1
ATOM 3005 N N . THR A 1 407 ? 4.294 9.813 24.314 1.00 23.79 407 THR B N 1
ATOM 3006 C CA . THR A 1 407 ? 3.075 10.622 24.540 1.00 27.90 407 THR B CA 1
ATOM 3007 C C . THR A 1 407 ? 3.142 11.526 25.811 1.00 28.75 407 THR B C 1
ATOM 3008 O O . THR A 1 407 ? 3.608 11.117 26.871 1.00 27.08 407 THR B O 1
ATOM 3012 N N . SER A 1 408 ? 2.699 12.771 25.714 1.00 31.81 408 SER B N 1
ATOM 3013 C CA . SER A 1 408 ? 2.818 13.692 26.866 1.00 33.73 408 SER B CA 1
ATOM 3014 C C . SER A 1 408 ? 1.536 13.858 27.686 1.00 36.58 408 SER B C 1
ATOM 3015 O O . SER A 1 408 ? 1.580 14.432 28.858 1.00 43.00 408 SER B O 1
ATOM 3018 N N . THR A 1 409 ? 0.459 13.366 27.073 1.00 32.47 409 THR B N 1
ATOM 3019 C CA . THR A 1 409 ? -0.943 13.513 27.474 1.00 42.05 409 THR B CA 1
ATOM 3020 C C . THR A 1 409 ? -1.569 12.128 27.754 1.00 43.11 409 THR B C 1
ATOM 3021 O O . THR A 1 409 ? -1.978 11.858 28.935 1.00 39.01 409 THR B O 1
ATOM 3025 N N . LEU A 1 410 ? -1.577 11.293 26.668 1.00 39.65 410 LEU B N 1
ATOM 3026 C CA . LEU A 1 410 ? -2.450 10.089 26.419 1.00 34.54 410 LEU B CA 1
ATOM 3027 C C . LEU A 1 410 ? -2.250 8.824 27.305 1.00 31.57 410 LEU B C 1
ATOM 3028 O O . LEU A 1 410 ? -1.166 8.562 27.872 1.00 28.98 410 LEU B O 1
ATOM 3033 N N . ASP A 1 411 ? -3.308 8.014 27.357 1.00 32.97 411 ASP B N 1
ATOM 3034 C CA . ASP A 1 411 ? -3.415 6.892 28.279 1.00 29.67 411 ASP B CA 1
ATOM 3035 C C . ASP A 1 411 ? -2.562 5.727 27.793 1.00 27.59 411 ASP B C 1
ATOM 3036 O O . ASP A 1 411 ? -2.916 4.968 26.860 1.00 24.21 411 ASP B O 1
ATOM 3041 N N . VAL A 1 412 ? -1.475 5.528 28.529 1.00 25.13 412 VAL B N 1
ATOM 3042 C CA . VAL A 1 412 ? -0.502 4.514 28.228 1.00 23.96 412 VAL B CA 1
ATOM 3043 C C . VAL A 1 412 ? -1.108 3.132 28.451 1.00 20.99 412 VAL B C 1
ATOM 3044 O O . VAL A 1 412 ? -0.751 2.192 27.749 1.00 20.45 412 VAL B O 1
ATOM 3048 N N . ASN A 1 413 ? -2.002 2.982 29.402 1.00 20.75 413 ASN B N 1
ATOM 3049 C CA . ASN A 1 413 ? -2.731 1.683 29.572 1.00 24.71 413 ASN B CA 1
ATOM 3050 C C . ASN A 1 413 ? -3.551 1.249 28.334 1.00 25.96 413 ASN B C 1
ATOM 3051 O O . ASN A 1 413 ? -3.558 0.059 27.940 1.00 27.62 413 ASN B O 1
ATOM 3056 N N . LYS A 1 414 ? -4.142 2.229 27.665 1.00 31.06 414 LYS B N 1
ATOM 3057 C CA . LYS A 1 414 ? -4.857 1.992 26.437 1.00 32.84 414 LYS B CA 1
ATOM 3058 C C . LYS A 1 414 ? -3.877 1.754 25.260 1.00 32.61 414 LYS B C 1
ATOM 3059 O O . LYS A 1 414 ? -4.135 0.923 24.380 1.00 27.56 414 LYS B O 1
ATOM 3065 N N . ILE A 1 415 ? -2.732 2.434 25.245 1.00 29.61 415 ILE B N 1
ATOM 3066 C CA . ILE A 1 415 ? -1.743 2.176 24.172 1.00 29.06 415 ILE B CA 1
ATOM 3067 C C . ILE A 1 415 ? -1.262 0.748 24.266 1.00 26.55 415 ILE B C 1
ATOM 3068 O O . ILE A 1 415 ? -1.183 0.012 23.248 1.00 25.67 415 ILE B O 1
ATOM 3073 N N . ALA A 1 416 ? -1.031 0.331 25.495 1.00 25.18 416 ALA B N 1
ATOM 3074 C CA . ALA A 1 416 ? -0.548 -0.999 25.825 1.00 27.90 416 ALA B CA 1
ATOM 3075 C C . ALA A 1 416 ? -1.550 -2.090 25.406 1.00 29.67 416 ALA B C 1
ATOM 3076 O O . ALA A 1 416 ? -1.160 -3.135 24.887 1.00 29.46 416 ALA B O 1
ATOM 3078 N N . SER A 1 417 ? -2.832 -1.812 25.618 1.00 31.31 417 SER B N 1
ATOM 3079 C CA . SER A 1 417 ? -3.940 -2.707 25.211 1.00 34.65 417 SER B CA 1
ATOM 3080 C C . SER A 1 417 ? -4.067 -2.892 23.699 1.00 33.11 417 SER B C 1
ATOM 3081 O O . SER A 1 417 ? -4.717 -3.830 23.249 1.00 33.29 417 SER B O 1
ATOM 3084 N N . PHE A 1 418 ? -3.427 -2.048 22.895 1.00 36.23 418 PHE B N 1
ATOM 3085 C CA . PHE A 1 418 ? -3.308 -2.334 21.467 1.00 32.89 418 PHE B CA 1
ATOM 3086 C C . PHE A 1 418 ? -2.350 -3.468 21.135 1.00 33.32 418 PHE B C 1
ATOM 3087 O O . PHE A 1 418 ? -2.216 -3.806 19.956 1.00 31.05 418 PHE B O 1
ATOM 3095 N N . THR A 1 419 ? -1.671 -4.045 22.126 1.00 30.93 419 THR B N 1
ATOM 3096 C CA . THR A 1 419 ? -0.710 -5.109 21.885 1.00 31.33 419 THR B CA 1
ATOM 3097 C C . THR A 1 419 ? -1.026 -6.316 22.709 1.00 33.36 419 THR B C 1
ATOM 3098 O O . THR A 1 419 ? -1.661 -6.221 23.748 1.00 33.52 419 THR B O 1
ATOM 3102 N N . LYS A 1 420 ? -0.424 -7.421 22.293 1.00 37.06 420 LYS B N 1
ATOM 3103 C CA . LYS A 1 420 ? -0.508 -8.703 22.954 1.00 38.64 420 LYS B CA 1
ATOM 3104 C C . LYS A 1 420 ? 0.463 -8.794 24.107 1.00 37.66 420 LYS B C 1
ATOM 3105 O O . LYS A 1 420 ? 0.523 -9.825 24.767 1.00 31.85 420 LYS B O 1
ATOM 3111 N N . ARG A 1 421 ? 1.279 -7.755 24.334 1.00 35.99 421 ARG B N 1
ATOM 3112 C CA . ARG A 1 421 ? 2.302 -7.832 25.351 1.00 30.24 421 ARG B CA 1
ATOM 3113 C C . ARG A 1 421 ? 2.343 -6.490 26.123 1.00 34.61 421 ARG B C 1
ATOM 3114 O O . ARG A 1 421 ? 3.370 -5.780 26.150 1.00 29.49 421 ARG B O 1
ATOM 3122 N N . PRO A 1 422 ? 1.230 -6.152 26.779 1.00 30.41 422 PRO B N 1
ATOM 3123 C CA . PRO A 1 422 ? 1.190 -4.886 27.464 1.00 27.65 422 PRO B CA 1
ATOM 3124 C C . PRO A 1 422 ? 2.249 -4.751 28.584 1.00 24.98 422 PRO B C 1
ATOM 3125 O O . PRO A 1 422 ? 2.581 -3.635 28.976 1.00 24.50 422 PRO B O 1
ATOM 3129 N N . GLN A 1 423 ? 2.733 -5.848 29.135 1.00 22.74 423 GLN B N 1
ATOM 3130 C CA . GLN A 1 423 ? 3.852 -5.787 30.076 1.00 25.03 423 GLN B CA 1
ATOM 3131 C C . GLN A 1 423 ? 5.182 -5.173 29.552 1.00 22.96 423 GLN B C 1
ATOM 3132 O O . GLN A 1 423 ? 6.077 -4.884 30.342 1.00 22.32 423 GLN B O 1
ATOM 3138 N N . ASP A 1 424 ? 5.302 -5.035 28.239 1.00 23.72 424 ASP B N 1
ATOM 3139 C CA . ASP A 1 424 ? 6.517 -4.543 27.603 1.00 25.41 424 ASP B CA 1
ATOM 3140 C C . ASP A 1 424 ? 6.277 -3.122 27.072 1.00 24.18 424 ASP B C 1
ATOM 3141 O O . ASP A 1 424 ? 7.033 -2.622 26.252 1.00 23.79 424 ASP B O 1
ATOM 3146 N N . VAL A 1 425 ? 5.204 -2.477 27.521 1.00 19.48 425 VAL B N 1
ATOM 3147 C CA . VAL A 1 425 ? 4.809 -1.208 26.963 1.00 20.34 425 VAL B CA 1
ATOM 3148 C C . VAL A 1 425 ? 5.000 -0.225 28.113 1.00 17.48 425 VAL B C 1
ATOM 3149 O O . VAL A 1 425 ? 4.682 -0.540 29.264 1.00 18.45 425 VAL B O 1
ATOM 3153 N N . VAL A 1 426 ? 5.565 0.926 27.802 1.00 16.29 426 VAL B N 1
ATOM 3154 C CA . VAL A 1 426 ? 5.903 1.888 28.866 1.00 16.82 426 VAL B CA 1
ATOM 3155 C C . VAL A 1 426 ? 5.865 3.265 28.238 1.00 16.31 426 VAL B C 1
ATOM 3156 O O . VAL A 1 426 ? 5.981 3.374 27.038 1.00 18.00 426 VAL B O 1
ATOM 3160 N N . GLY A 1 427 ? 5.633 4.308 29.025 1.00 15.50 427 GLY B N 1
ATOM 3161 C CA . GLY A 1 427 ? 5.880 5.653 28.525 1.00 14.93 427 GLY B CA 1
ATOM 3162 C C . GLY A 1 427 ? 7.315 6.126 28.787 1.00 14.46 427 GLY B C 1
ATOM 3163 O O . GLY A 1 427 ? 7.864 5.922 29.891 1.00 13.64 427 GLY B O 1
ATOM 3164 N N . MET A 1 428 ? 7.924 6.721 27.765 1.00 14.64 428 MET B N 1
ATOM 3165 C CA . MET A 1 428 ? 9.183 7.392 27.877 1.00 15.67 428 MET B CA 1
ATOM 3166 C C . MET A 1 428 ? 8.921 8.764 27.289 1.00 16.95 428 MET B C 1
ATOM 3167 O O . MET A 1 428 ? 9.040 8.970 26.071 1.00 14.84 428 MET B O 1
ATOM 3172 N N . HIS A 1 429 ? 8.499 9.673 28.182 1.00 17.64 429 HIS B N 1
ATOM 3173 C CA . HIS A 1 429 ? 8.132 11.042 27.807 1.00 19.38 429 HIS B CA 1
ATOM 3174 C C . HIS A 1 429 ? 9.331 11.951 27.959 1.00 18.74 429 HIS B C 1
ATOM 3175 O O . HIS A 1 429 ? 9.709 12.324 29.086 1.00 18.94 429 HIS B O 1
ATOM 3182 N N . PHE A 1 430 ? 9.914 12.301 26.821 1.00 18.10 430 PHE B N 1
ATOM 3183 C CA . PHE A 1 430 ? 10.972 13.266 26.713 1.00 19.21 430 PHE B CA 1
ATOM 3184 C C . PHE A 1 430 ? 10.446 14.668 26.583 1.00 19.31 430 PHE B C 1
ATOM 3185 O O . PHE A 1 430 ? 9.327 14.891 26.158 1.00 22.07 430 PHE B O 1
ATOM 3193 N N . PHE A 1 431 ? 11.294 15.628 26.879 1.00 19.20 431 PHE B N 1
ATOM 3194 C CA . PHE A 1 431 ? 10.889 17.029 26.824 1.00 24.20 431 PHE B CA 1
ATOM 3195 C C . PHE A 1 431 ? 11.643 17.775 25.733 1.00 23.20 431 PHE B C 1
ATOM 3196 O O . PHE A 1 431 ? 12.819 17.618 25.586 1.00 28.83 431 PHE B O 1
ATOM 3204 N N . SER A 1 432 ? 10.962 18.674 25.051 1.00 27.50 432 SER B N 1
ATOM 3205 C CA . SER A 1 432 ? 11.471 19.431 23.913 1.00 28.66 432 SER B CA 1
ATOM 3206 C C . SER A 1 432 ? 12.394 20.540 24.349 1.00 27.15 432 SER B C 1
ATOM 3207 O O . SER A 1 432 ? 12.062 21.152 25.342 1.00 25.80 432 SER B O 1
ATOM 3210 N N . PRO A 1 433 ? 13.560 20.772 23.709 1.00 26.84 433 PRO B N 1
ATOM 3211 C CA . PRO A 1 433 ? 14.273 19.853 22.757 1.00 27.34 433 PRO B CA 1
ATOM 3212 C C . PRO A 1 433 ? 14.931 18.668 23.497 1.00 24.71 433 PRO B C 1
ATOM 3213 O O . PRO A 1 433 ? 15.609 18.872 24.508 1.00 22.40 433 PRO B O 1
ATOM 3217 N N . ALA A 1 434 ? 14.731 17.459 22.989 1.00 22.79 434 ALA B N 1
ATOM 3218 C CA . ALA A 1 434 ? 14.892 16.238 23.780 1.00 23.64 434 ALA B CA 1
ATOM 3219 C C . ALA A 1 434 ? 16.346 15.895 23.962 1.00 24.53 434 ALA B C 1
ATOM 3220 O O . ALA A 1 434 ? 16.697 15.166 24.872 1.00 24.06 434 ALA B O 1
ATOM 3222 N N . ASN A 1 435 ? 17.185 16.447 23.105 1.00 23.91 435 ASN B N 1
ATOM 3223 C CA . ASN A 1 435 ? 18.632 16.298 23.260 1.00 28.11 435 ASN B CA 1
ATOM 3224 C C . ASN A 1 435 ? 19.226 17.282 24.249 1.00 31.84 435 ASN B C 1
ATOM 3225 O O . ASN A 1 435 ? 20.383 17.112 24.604 1.00 30.95 435 ASN B O 1
ATOM 3230 N N . VAL A 1 436 ? 18.426 18.236 24.746 1.00 31.22 436 VAL B N 1
ATOM 3231 C CA . VAL A 1 436 ? 18.900 19.216 25.727 1.00 32.34 436 VAL B CA 1
ATOM 3232 C C . VAL A 1 436 ? 18.249 19.066 27.126 1.00 27.80 436 VAL B C 1
ATOM 3233 O O . VAL A 1 436 ? 18.955 18.913 28.149 1.00 27.12 436 VAL B O 1
ATOM 3237 N N . MET A 1 437 ? 16.921 19.041 27.146 1.00 24.83 437 MET B N 1
ATOM 3238 C CA . MET A 1 437 ? 16.177 18.835 28.399 1.00 23.41 437 MET B CA 1
ATOM 3239 C C . MET A 1 437 ? 16.562 17.533 29.040 1.00 22.60 437 MET B C 1
ATOM 3240 O O . MET A 1 437 ? 16.614 16.460 28.397 1.00 24.83 437 MET B O 1
ATOM 3245 N N . LYS A 1 438 ? 16.829 17.628 30.314 1.00 20.38 438 LYS B N 1
ATOM 3246 C CA . LYS A 1 438 ? 17.326 16.511 31.064 1.00 22.88 438 LYS B CA 1
ATOM 3247 C C . LYS A 1 438 ? 16.206 15.554 31.496 1.00 19.45 438 LYS B C 1
ATOM 3248 O O . LYS A 1 438 ? 16.477 14.467 31.928 1.00 19.11 438 LYS B O 1
ATOM 3254 N N . LEU A 1 439 ? 14.957 16.001 31.476 1.00 19.63 439 LEU B N 1
ATOM 3255 C CA . LEU A 1 439 ? 13.934 15.271 32.144 1.00 17.49 439 LEU B CA 1
ATOM 3256 C C . LEU A 1 439 ? 13.465 14.147 31.215 1.00 16.53 439 LEU B C 1
ATOM 3257 O O . LEU A 1 439 ? 13.226 14.366 30.048 1.00 15.82 439 LEU B O 1
ATOM 3262 N N . LEU A 1 440 ? 13.307 12.973 31.795 1.00 16.92 440 LEU B N 1
ATOM 3263 C CA . LEU A 1 440 ? 12.629 11.859 31.155 1.00 15.93 440 LEU B CA 1
ATOM 3264 C C . LEU A 1 440 ? 11.583 11.424 32.172 1.00 14.94 440 LEU B C 1
ATOM 3265 O O . LEU A 1 440 ? 11.954 10.926 33.248 1.00 13.60 440 LEU B O 1
ATOM 3270 N N . GLU A 1 441 ? 10.297 11.599 31.813 1.00 14.27 441 GLU B N 1
ATOM 3271 C CA . GLU A 1 441 ? 9.173 11.165 32.614 1.00 14.98 441 GLU B CA 1
ATOM 3272 C C . GLU A 1 441 ? 8.814 9.760 32.168 1.00 14.38 441 GLU B C 1
ATOM 3273 O O . GLU A 1 441 ? 8.370 9.500 31.029 1.00 15.29 441 GLU B O 1
ATOM 3279 N N . VAL A 1 442 ? 9.071 8.803 33.043 1.00 14.46 442 VAL B N 1
ATOM 3280 C CA . VAL A 1 442 ? 8.812 7.386 32.721 1.00 15.68 442 VAL B CA 1
ATOM 3281 C C . VAL A 1 442 ? 7.435 7.053 33.239 1.00 16.48 442 VAL B C 1
ATOM 3282 O O . VAL A 1 442 ? 7.204 7.164 34.436 1.00 15.25 442 VAL B O 1
ATOM 3286 N N . VAL A 1 443 ? 6.529 6.630 32.350 1.00 17.23 443 VAL B N 1
ATOM 3287 C CA . VAL A 1 443 ? 5.157 6.339 32.760 1.00 16.84 443 VAL B CA 1
ATOM 3288 C C . VAL A 1 443 ? 4.975 4.830 32.866 1.00 17.60 443 VAL B C 1
ATOM 3289 O O . VAL A 1 443 ? 5.146 4.071 31.878 1.00 17.58 443 VAL B O 1
ATOM 3293 N N . ARG A 1 444 ? 4.649 4.416 34.076 1.00 17.65 444 ARG B N 1
ATOM 3294 C CA . ARG A 1 444 ? 4.510 3.039 34.432 1.00 18.13 444 ARG B CA 1
ATOM 3295 C C . ARG A 1 444 ? 3.051 2.696 34.167 1.00 19.57 444 ARG B C 1
ATOM 3296 O O . ARG A 1 444 ? 2.187 3.185 34.858 1.00 20.23 444 ARG B O 1
ATOM 3304 N N . GLY A 1 445 ? 2.796 1.885 33.146 1.00 18.80 445 GLY B N 1
ATOM 3305 C CA . GLY A 1 445 ? 1.453 1.302 32.945 1.00 20.81 445 GLY B CA 1
ATOM 3306 C C . GLY A 1 445 ? 1.124 0.305 34.048 1.00 19.90 445 GLY B C 1
ATOM 3307 O O . GLY A 1 445 ? 1.993 -0.208 34.740 1.00 19.46 445 GLY B O 1
ATOM 3308 N N . GLU A 1 446 ? -0.158 0.117 34.289 1.00 22.42 446 GLU B N 1
ATOM 3309 C CA . GLU A 1 446 ? -0.664 -0.925 35.202 1.00 26.39 446 GLU B CA 1
ATOM 3310 C C . GLU A 1 446 ? 0.002 -2.281 34.999 1.00 22.63 446 GLU B C 1
ATOM 3311 O O . GLU A 1 446 ? 0.346 -2.974 35.954 1.00 21.83 446 GLU B O 1
ATOM 3317 N N . LYS A 1 447 ? 0.212 -2.628 33.742 1.00 24.06 447 LYS B N 1
ATOM 3318 C CA . LYS A 1 447 ? 0.743 -3.932 33.385 1.00 26.95 447 LYS B CA 1
ATOM 3319 C C . LYS A 1 447 ? 2.264 -3.948 33.140 1.00 26.58 447 LYS B C 1
ATOM 3320 O O . LYS A 1 447 ? 2.817 -5.031 32.962 1.00 21.95 447 LYS B O 1
ATOM 3326 N N . THR A 1 448 ? 2.904 -2.754 33.076 1.00 21.54 448 THR B N 1
ATOM 3327 C CA . THR A 1 448 ? 4.298 -2.648 32.780 1.00 19.06 448 THR B CA 1
ATOM 3328 C C . THR A 1 448 ? 5.079 -3.558 33.731 1.00 18.34 448 THR B C 1
ATOM 3329 O O . THR A 1 448 ? 4.941 -3.470 34.939 1.00 21.54 448 THR B O 1
ATOM 3333 N N . GLY A 1 449 ? 5.900 -4.449 33.188 1.00 18.40 449 GLY B N 1
ATOM 3334 C CA . GLY A 1 449 ? 6.735 -5.280 34.020 1.00 19.28 449 GLY B CA 1
ATOM 3335 C C . GLY A 1 449 ? 7.750 -4.514 34.816 1.00 20.41 449 GLY B C 1
ATOM 3336 O O . GLY A 1 449 ? 8.197 -3.388 34.437 1.00 18.68 449 GLY B O 1
ATOM 3337 N N . LYS A 1 450 ? 8.130 -5.112 35.929 1.00 19.72 450 LYS B N 1
ATOM 3338 C CA . LYS A 1 450 ? 9.140 -4.548 36.807 1.00 21.35 450 LYS B CA 1
ATOM 3339 C C . LYS A 1 450 ? 10.502 -4.557 36.166 1.00 20.94 450 LYS B C 1
ATOM 3340 O O . LYS A 1 450 ? 11.301 -3.620 36.389 1.00 21.35 450 LYS B O 1
ATOM 3346 N N . ASP A 1 451 ? 10.752 -5.585 35.341 1.00 21.11 451 ASP B N 1
ATOM 3347 C CA . ASP A 1 451 ? 12.009 -5.671 34.616 1.00 22.98 451 ASP B CA 1
ATOM 3348 C C . ASP A 1 451 ? 12.118 -4.525 33.567 1.00 21.31 451 ASP B C 1
ATOM 3349 O O . ASP A 1 451 ? 13.137 -3.859 33.414 1.00 21.00 451 ASP B O 1
ATOM 3354 N N . VAL A 1 452 ? 11.005 -4.286 32.896 1.00 22.07 452 VAL B N 1
ATOM 3355 C CA . VAL A 1 452 ? 10.876 -3.267 31.876 1.00 22.60 452 VAL B CA 1
ATOM 3356 C C . VAL A 1 452 ? 11.105 -1.906 32.522 1.00 23.60 452 VAL B C 1
ATOM 3357 O O . VAL A 1 452 ? 11.919 -1.126 32.002 1.00 21.43 452 VAL B O 1
ATOM 3361 N N . LEU A 1 453 ? 10.447 -1.641 33.644 1.00 22.32 453 LEU B N 1
ATOM 3362 C CA . LEU A 1 453 ? 10.631 -0.386 34.369 1.00 22.92 453 LEU B CA 1
ATOM 3363 C C . LEU A 1 453 ? 12.087 -0.187 34.786 1.00 22.86 453 LEU B C 1
ATOM 3364 O O . LEU A 1 453 ? 12.624 0.914 34.613 1.00 20.05 453 LEU B O 1
ATOM 3369 N N . ALA A 1 454 ? 12.698 -1.204 35.409 1.00 20.79 454 ALA B N 1
ATOM 3370 C CA . ALA A 1 454 ? 14.078 -1.109 35.810 1.00 19.79 454 ALA B CA 1
ATOM 3371 C C . ALA A 1 454 ? 15.010 -0.868 34.620 1.00 19.17 454 ALA B C 1
ATOM 3372 O O . ALA A 1 454 ? 15.992 -0.107 34.730 1.00 21.25 454 ALA B O 1
ATOM 3374 N N . THR A 1 455 ? 14.694 -1.460 33.482 1.00 19.08 455 THR B N 1
ATOM 3375 C CA . THR A 1 455 ? 15.462 -1.274 32.273 1.00 18.08 455 THR B CA 1
ATOM 3376 C C . THR A 1 455 ? 15.434 0.162 31.701 1.00 18.86 455 THR B C 1
ATOM 3377 O O . THR A 1 455 ? 16.489 0.724 31.364 1.00 17.35 455 THR B O 1
ATOM 3381 N N . VAL A 1 456 ? 14.235 0.728 31.580 1.00 17.15 456 VAL B N 1
ATOM 3382 C CA . VAL A 1 456 ? 14.079 2.103 31.136 1.00 19.15 456 VAL B CA 1
ATOM 3383 C C . VAL A 1 456 ? 14.833 3.037 32.106 1.00 18.75 456 VAL B C 1
ATOM 3384 O O . VAL A 1 456 ? 15.426 3.997 31.642 1.00 22.90 456 VAL B O 1
ATOM 3388 N N . MET A 1 457 ? 14.871 2.748 33.418 1.00 17.46 457 MET B N 1
ATOM 3389 C CA . MET A 1 457 ? 15.562 3.605 34.380 1.00 16.90 457 MET B CA 1
ATOM 3390 C C . MET A 1 457 ? 17.050 3.613 34.119 1.00 17.05 457 MET B C 1
ATOM 3391 O O . MET A 1 457 ? 17.704 4.646 34.166 1.00 16.37 457 MET B O 1
ATOM 3396 N N . GLN A 1 458 ? 17.567 2.444 33.809 1.00 17.54 458 GLN B N 1
ATOM 3397 C CA . GLN A 1 458 ? 18.953 2.264 33.504 1.00 20.89 458 GLN B CA 1
ATOM 3398 C C . GLN A 1 458 ? 19.328 2.916 32.196 1.00 17.77 458 GLN B C 1
ATOM 3399 O O . GLN A 1 458 ? 20.343 3.588 32.144 1.00 18.32 458 GLN B O 1
ATOM 3405 N N . VAL A 1 459 ? 18.517 2.758 31.167 1.00 17.35 459 VAL B N 1
ATOM 3406 C CA . VAL A 1 459 ? 18.736 3.405 29.881 1.00 16.66 459 VAL B CA 1
ATOM 3407 C C . VAL A 1 459 ? 18.740 4.941 30.078 1.00 16.21 459 VAL B C 1
ATOM 3408 O O . VAL A 1 459 ? 19.629 5.650 29.543 1.00 13.98 459 VAL B O 1
ATOM 3412 N N . GLY A 1 460 ? 17.775 5.449 30.847 1.00 14.96 460 GLY B N 1
ATOM 3413 C CA . GLY A 1 460 ? 17.700 6.880 31.168 1.00 15.86 460 GLY B CA 1
ATOM 3414 C C . GLY A 1 460 ? 19.039 7.425 31.661 1.00 16.87 460 GLY B C 1
ATOM 3415 O O . GLY A 1 460 ? 19.518 8.430 31.149 1.00 17.16 460 GLY B O 1
ATOM 3416 N N . LYS A 1 461 ? 19.635 6.762 32.635 1.00 18.48 461 LYS B N 1
ATOM 3417 C CA . LYS A 1 461 ? 20.888 7.187 33.217 1.00 22.48 461 LYS B CA 1
ATOM 3418 C C . LYS A 1 461 ? 22.008 7.088 32.206 1.00 19.56 461 LYS B C 1
ATOM 3419 O O . LYS A 1 461 ? 22.836 7.964 32.119 1.00 21.26 461 LYS B O 1
ATOM 3425 N N . LYS A 1 462 ? 22.017 6.052 31.383 1.00 19.46 462 LYS B N 1
ATOM 3426 C CA . LYS A 1 462 ? 22.995 5.940 30.289 1.00 19.71 462 LYS B CA 1
ATOM 3427 C C . LYS A 1 462 ? 22.951 7.022 29.265 1.00 19.28 462 LYS B C 1
ATOM 3428 O O . LYS A 1 462 ? 24.001 7.401 28.806 1.00 21.46 462 LYS B O 1
ATOM 3434 N N . ILE A 1 463 ? 21.770 7.524 28.918 1.00 16.23 463 ILE B N 1
ATOM 3435 C CA . ILE A 1 463 ? 21.711 8.626 27.968 1.00 18.41 463 ILE B CA 1
ATOM 3436 C C . ILE A 1 463 ? 21.649 10.002 28.680 1.00 17.12 463 ILE B C 1
ATOM 3437 O O . ILE A 1 463 ? 21.219 10.938 28.087 1.00 18.32 463 ILE B O 1
ATOM 3442 N N . LYS A 1 464 ? 21.998 10.042 29.950 1.00 18.90 464 LYS B N 1
ATOM 3443 C CA . LYS A 1 464 ? 22.175 11.271 30.794 1.00 21.42 464 LYS B CA 1
ATOM 3444 C C . LYS A 1 464 ? 20.876 12.042 31.045 1.00 21.05 464 LYS B C 1
ATOM 3445 O O . LYS A 1 464 ? 20.849 13.262 31.015 1.00 20.30 464 LYS B O 1
ATOM 3451 N N . LYS A 1 465 ? 19.788 11.327 31.205 1.00 18.28 465 LYS B N 1
ATOM 3452 C CA . LYS A 1 465 ? 18.564 11.923 31.617 1.00 18.54 465 LYS B CA 1
ATOM 3453 C C . LYS A 1 465 ? 18.378 11.725 33.078 1.00 17.21 465 LYS B C 1
ATOM 3454 O O . LYS A 1 465 ? 18.834 10.744 33.630 1.00 18.20 465 LYS B O 1
ATOM 3460 N N . THR A 1 466 ? 17.654 12.657 33.680 1.00 18.89 466 THR B N 1
ATOM 3461 C CA . THR A 1 466 ? 17.010 12.447 34.994 1.00 19.40 466 THR B CA 1
ATOM 3462 C C . THR A 1 466 ? 15.630 11.803 34.846 1.00 17.95 466 THR B C 1
ATOM 3463 O O . THR A 1 466 ? 14.655 12.454 34.462 1.00 17.32 466 THR B O 1
ATOM 3467 N N . ALA A 1 467 ? 15.564 10.510 35.137 1.00 17.83 467 ALA B N 1
ATOM 3468 C CA . ALA A 1 467 ? 14.399 9.723 34.910 1.00 17.51 467 ALA B CA 1
ATOM 3469 C C . ALA A 1 467 ? 13.544 9.757 36.161 1.00 15.98 467 ALA B C 1
ATOM 3470 O O . ALA A 1 467 ? 14.017 9.340 37.234 1.00 15.91 467 ALA B O 1
ATOM 3472 N N . VAL A 1 468 ? 12.285 10.194 36.005 1.00 14.54 468 VAL B N 1
ATOM 3473 C CA . VAL A 1 468 ? 11.371 10.168 37.074 1.00 15.62 468 VAL B CA 1
ATOM 3474 C C . VAL A 1 468 ? 10.172 9.351 36.698 1.00 15.57 468 VAL B C 1
ATOM 3475 O O . VAL A 1 468 ? 9.627 9.567 35.611 1.00 13.94 468 VAL B O 1
ATOM 3479 N N . VAL A 1 469 ? 9.730 8.483 37.630 1.00 16.74 469 VAL B N 1
ATOM 3480 C CA . VAL A 1 469 ? 8.585 7.586 37.377 1.00 17.26 469 VAL B CA 1
ATOM 3481 C C . VAL A 1 469 ? 7.235 8.242 37.760 1.00 16.93 469 VAL B C 1
ATOM 3482 O O . VAL A 1 469 ? 7.115 8.713 38.881 1.00 17.97 469 VAL B O 1
ATOM 3486 N N . SER A 1 470 ? 6.266 8.233 36.835 1.00 16.62 470 SER B N 1
ATOM 3487 C CA . SER A 1 470 ? 4.868 8.704 37.047 1.00 16.82 470 SER B CA 1
ATOM 3488 C C . SER A 1 470 ? 3.911 7.531 36.848 1.00 17.46 470 SER B C 1
ATOM 3489 O O . SER A 1 470 ? 4.114 6.682 35.925 1.00 17.29 470 SER B O 1
ATOM 3492 N N . GLY A 1 471 ? 2.869 7.488 37.666 1.00 17.10 471 GLY B N 1
ATOM 3493 C CA . GLY A 1 471 ? 1.714 6.647 37.377 1.00 17.31 471 GLY B CA 1
ATOM 3494 C C . GLY A 1 471 ? 0.904 7.247 36.218 1.00 17.84 471 GLY B C 1
ATOM 3495 O O . GLY A 1 471 ? 1.260 8.290 35.668 1.00 18.47 471 GLY B O 1
ATOM 3496 N N . VAL A 1 472 ? -0.176 6.569 35.801 1.00 19.21 472 VAL B N 1
ATOM 3497 C CA . VAL A 1 472 ? -0.969 6.984 34.648 1.00 19.46 472 VAL B CA 1
ATOM 3498 C C . VAL A 1 472 ? -2.120 7.844 35.203 1.00 20.43 472 VAL B C 1
ATOM 3499 O O . VAL A 1 472 ? -2.905 7.399 36.026 1.00 19.05 472 VAL B O 1
ATOM 3503 N N . CYS A 1 473 ? -2.186 9.057 34.735 1.00 19.46 473 CYS B N 1
ATOM 3504 C CA . CYS A 1 473 ? -3.267 9.934 34.983 1.00 21.39 473 CYS B CA 1
ATOM 3505 C C . CYS A 1 473 ? -3.125 10.921 33.831 1.00 24.41 473 CYS B C 1
ATOM 3506 O O . CYS A 1 473 ? -2.096 10.928 33.151 1.00 21.87 473 CYS B O 1
ATOM 3509 N N . ASP A 1 474 ? -4.145 11.734 33.587 1.00 24.14 474 ASP B N 1
ATOM 3510 C CA . ASP A 1 474 ? -4.055 12.756 32.559 1.00 27.39 474 ASP B CA 1
ATOM 3511 C C . ASP A 1 474 ? -2.944 13.773 32.910 1.00 24.61 474 ASP B C 1
ATOM 3512 O O . ASP A 1 474 ? -3.001 14.440 33.937 1.00 23.96 474 ASP B O 1
ATOM 3517 N N . GLY A 1 475 ? -1.957 13.897 32.050 1.00 21.90 475 GLY B N 1
ATOM 3518 C CA . GLY A 1 475 ? -0.866 14.800 32.305 1.00 23.29 475 GLY B CA 1
ATOM 3519 C C . GLY A 1 475 ? 0.251 14.293 33.196 1.00 20.98 475 GLY B C 1
ATOM 3520 O O . GLY A 1 475 ? 1.189 15.048 33.467 1.00 21.54 475 GLY B O 1
ATOM 3521 N N . PHE A 1 476 ? 0.173 13.050 33.660 1.00 17.44 476 PHE B N 1
ATOM 3522 C CA . PHE A 1 476 ? 1.265 12.472 34.484 1.00 19.23 476 PHE B CA 1
ATOM 3523 C C . PHE A 1 476 ? 1.629 13.408 35.653 1.00 17.30 476 PHE B C 1
ATOM 3524 O O . PHE A 1 476 ? 0.754 13.852 36.365 1.00 19.12 476 PHE B O 1
ATOM 3532 N N . ILE A 1 477 ? 2.881 13.788 35.798 1.00 17.93 477 ILE B N 1
ATOM 3533 C CA . ILE A 1 477 ? 3.284 14.688 36.843 1.00 17.04 477 ILE B CA 1
ATOM 3534 C C . ILE A 1 477 ? 3.391 16.089 36.257 1.00 16.55 477 ILE B C 1
ATOM 3535 O O . ILE A 1 477 ? 2.749 16.970 36.722 1.00 15.33 477 ILE B O 1
ATOM 3540 N N . GLY A 1 478 ? 4.248 16.275 35.276 1.00 16.41 478 GLY B N 1
ATOM 3541 C CA . GLY A 1 478 ? 4.680 17.612 34.864 1.00 16.88 478 GLY B CA 1
ATOM 3542 C C . GLY A 1 478 ? 3.530 18.403 34.264 1.00 19.73 478 GLY B C 1
ATOM 3543 O O . GLY A 1 478 ? 3.235 19.525 34.707 1.00 17.54 478 GLY B O 1
ATOM 3544 N N . ASN A 1 479 ? 2.828 17.806 33.303 1.00 19.99 479 ASN B N 1
ATOM 3545 C CA . ASN A 1 479 ? 1.805 18.586 32.601 1.00 21.01 479 ASN B CA 1
ATOM 3546 C C . ASN A 1 479 ? 0.553 18.747 33.379 1.00 18.94 479 ASN B C 1
ATOM 3547 O O . ASN A 1 479 ? -0.120 19.777 33.286 1.00 18.62 479 ASN B O 1
ATOM 3552 N N . ARG A 1 480 ? 0.235 17.761 34.186 1.00 19.62 480 ARG B N 1
ATOM 3553 C CA . ARG A 1 480 ? -0.880 17.905 35.122 1.00 20.28 480 ARG B CA 1
ATOM 3554 C C . ARG A 1 480 ? -0.715 19.131 36.039 1.00 19.50 480 ARG B C 1
ATOM 3555 O O . ARG A 1 480 ? -1.662 19.874 36.306 1.00 19.29 480 ARG B O 1
ATOM 3563 N N . MET A 1 481 ? 0.475 19.310 36.585 1.00 16.43 481 MET B N 1
ATOM 3564 C CA . MET A 1 481 ? 0.747 20.473 37.397 1.00 15.22 481 MET B CA 1
ATOM 3565 C C . MET A 1 481 ? 0.770 21.750 36.552 1.00 15.17 481 MET B C 1
ATOM 3566 O O . MET A 1 481 ? 0.171 22.772 36.934 1.00 15.87 481 MET B O 1
ATOM 3571 N N . ILE A 1 482 ? 1.417 21.718 35.400 1.00 14.54 482 ILE B N 1
ATOM 3572 C CA . ILE A 1 482 ? 1.556 22.959 34.657 1.00 16.41 482 ILE B CA 1
ATOM 3573 C C . ILE A 1 482 ? 0.160 23.504 34.168 1.00 19.69 482 ILE B C 1
ATOM 3574 O O . ILE A 1 482 ? 0.010 24.693 34.013 1.00 19.67 482 ILE B O 1
ATOM 3579 N N . GLU A 1 483 ? -0.814 22.618 33.920 1.00 22.61 483 GLU B N 1
ATOM 3580 C CA . GLU A 1 483 ? -2.200 23.032 33.646 1.00 26.48 483 GLU B CA 1
ATOM 3581 C C . GLU A 1 483 ? -2.779 23.936 34.746 1.00 22.87 483 GLU B C 1
ATOM 3582 O O . GLU A 1 483 ? -3.478 24.870 34.438 1.00 22.53 483 GLU B O 1
ATOM 3588 N N . GLN A 1 484 ? -2.505 23.658 36.021 1.00 19.31 484 GLN B N 1
ATOM 3589 C CA . GLN A 1 484 ? -3.029 24.443 37.089 1.00 21.46 484 GLN B CA 1
ATOM 3590 C C . GLN A 1 484 ? -2.358 25.834 37.139 1.00 20.22 484 GLN B C 1
ATOM 3591 O O . GLN A 1 484 ? -3.025 26.830 37.441 1.00 19.47 484 GLN B O 1
ATOM 3597 N N . TYR A 1 485 ? -1.066 25.872 36.823 1.00 20.19 485 TYR B N 1
ATOM 3598 C CA . TYR A 1 485 ? -0.242 27.057 36.747 1.00 20.20 485 TYR B CA 1
ATOM 3599 C C . TYR A 1 485 ? -0.728 27.971 35.628 1.00 23.35 485 TYR B C 1
ATOM 3600 O O . TYR A 1 485 ? -0.925 29.164 35.838 1.00 21.39 485 TYR B O 1
ATOM 3609 N N . SER A 1 486 ? -0.918 27.393 34.446 1.00 22.78 486 SER B N 1
ATOM 3610 C CA . SER A 1 486 ? -1.476 28.115 33.277 1.00 24.36 486 SER B CA 1
ATOM 3611 C C . SER A 1 486 ? -2.890 28.635 33.559 1.00 21.76 486 SER B C 1
ATOM 3612 O O . SER A 1 486 ? -3.243 29.724 33.161 1.00 22.14 486 SER B O 1
ATOM 3615 N N . ARG A 1 487 ? -3.679 27.830 34.198 1.00 19.57 487 ARG B N 1
ATOM 3616 C CA . ARG A 1 487 ? -5.039 28.221 34.583 1.00 24.06 487 ARG B CA 1
ATOM 3617 C C . ARG A 1 487 ? -4.990 29.490 35.426 1.00 23.03 487 ARG B C 1
ATOM 3618 O O . ARG A 1 487 ? -5.733 30.427 35.134 1.00 25.54 487 ARG B O 1
ATOM 3626 N N . GLN A 1 488 ? -4.113 29.539 36.437 1.00 20.95 488 GLN B N 1
ATOM 3627 C CA . GLN A 1 488 ? -3.965 30.732 37.261 1.00 20.01 488 GLN B CA 1
ATOM 3628 C C . GLN A 1 488 ? -3.466 31.917 36.449 1.00 20.11 488 GLN B C 1
ATOM 3629 O O . GLN A 1 488 ? -4.013 33.021 36.594 1.00 18.99 488 GLN B O 1
ATOM 3635 N N . ALA A 1 489 ? -2.505 31.700 35.555 1.00 19.60 489 ALA B N 1
ATOM 3636 C CA . ALA A 1 489 ? -2.029 32.767 34.680 1.00 20.21 489 ALA B CA 1
ATOM 3637 C C . ALA A 1 489 ? -3.158 33.440 33.935 1.00 21.92 489 ALA B C 1
ATOM 3638 O O . ALA A 1 489 ? -3.186 34.656 33.910 1.00 21.83 489 ALA B O 1
ATOM 3640 N N . GLY A 1 490 ? -3.946 32.628 33.212 1.00 19.82 490 GLY B N 1
ATOM 3641 C CA . GLY A 1 490 ? -5.171 33.042 32.567 1.00 22.63 490 GLY B CA 1
ATOM 3642 C C . GLY A 1 490 ? -6.128 33.880 33.393 1.00 22.96 490 GLY B C 1
ATOM 3643 O O . GLY A 1 490 ? -6.600 34.960 32.916 1.00 25.55 490 GLY B O 1
ATOM 3644 N N . TYR A 1 491 ? -6.464 33.388 34.573 1.00 21.30 491 TYR B N 1
ATOM 3645 C CA . TYR A 1 491 ? -7.289 34.106 35.517 1.00 21.97 491 TYR B CA 1
ATOM 3646 C C . TYR A 1 491 ? -6.723 35.442 35.945 1.00 26.25 491 TYR B C 1
ATOM 3647 O O . TYR A 1 491 ? -7.486 36.411 36.114 1.00 25.66 491 TYR B O 1
ATOM 3656 N N . LEU A 1 492 ? -5.420 35.513 36.169 1.00 23.53 492 LEU B N 1
ATOM 3657 C CA . LEU A 1 492 ? -4.793 36.774 36.409 1.00 26.29 492 LEU B CA 1
ATOM 3658 C C . LEU A 1 492 ? -5.085 37.764 35.281 1.00 27.79 492 LEU B C 1
ATOM 3659 O O . LEU A 1 492 ? -5.341 38.934 35.566 1.00 32.30 492 LEU B O 1
ATOM 3664 N N . LEU A 1 493 ? -5.005 37.355 34.026 1.00 27.96 493 LEU B N 1
ATOM 3665 C CA . LEU A 1 493 ? -5.303 38.322 32.953 1.00 30.93 493 LEU B CA 1
ATOM 3666 C C . LEU A 1 493 ? -6.764 38.847 33.118 1.00 33.49 493 LEU B C 1
ATOM 3667 O O . LEU A 1 493 ? -6.996 40.054 33.112 1.00 29.12 493 LEU B O 1
ATOM 3672 N N . ASP A 1 494 ? -7.706 37.937 33.348 1.00 30.06 494 ASP B N 1
ATOM 3673 C CA . ASP A 1 494 ? -9.116 38.341 33.591 1.00 31.98 494 ASP B CA 1
ATOM 3674 C C . ASP A 1 494 ? -9.216 39.397 34.671 1.00 33.76 494 ASP B C 1
ATOM 3675 O O . ASP A 1 494 ? -10.000 40.344 34.535 1.00 32.05 494 ASP B O 1
ATOM 3680 N N . GLU A 1 495 ? -8.465 39.204 35.769 1.00 31.32 495 GLU B N 1
ATOM 3681 C CA . GLU A 1 495 ? -8.590 40.033 36.959 1.00 29.64 495 GLU B CA 1
ATOM 3682 C C . GLU A 1 495 ? -7.849 41.373 36.882 1.00 28.69 495 GLU B C 1
ATOM 3683 O O . GLU A 1 495 ? -8.072 42.219 37.770 1.00 26.99 495 GLU B O 1
ATOM 3689 N N . GLY A 1 496 ? -6.975 41.581 35.894 1.00 28.45 496 GLY B N 1
ATOM 3690 C CA . GLY A 1 496 ? -6.101 42.763 35.926 1.00 30.95 496 GLY B CA 1
ATOM 3691 C C . GLY A 1 496 ? -4.636 42.701 35.513 1.00 31.56 496 GLY B C 1
ATOM 3692 O O . GLY A 1 496 ? -3.940 43.745 35.545 1.00 27.71 496 GLY B O 1
ATOM 3693 N N . ALA A 1 497 ? -4.149 41.510 35.129 1.00 29.37 497 ALA B N 1
ATOM 3694 C CA . ALA A 1 497 ? -2.764 41.384 34.621 1.00 24.82 497 ALA B CA 1
ATOM 3695 C C . ALA A 1 497 ? -2.739 41.427 33.135 1.00 23.62 497 ALA B C 1
ATOM 3696 O O . ALA A 1 497 ? -3.742 41.256 32.449 1.00 27.53 497 ALA B O 1
ATOM 3698 N N . LEU A 1 498 ? -1.549 41.670 32.622 1.00 22.03 498 LEU B N 1
ATOM 3699 C CA . LEU A 1 498 ? -1.253 41.532 31.253 1.00 23.47 498 LEU B CA 1
ATOM 3700 C C . LEU A 1 498 ? -0.090 40.537 31.120 1.00 25.56 498 LEU B C 1
ATOM 3701 O O . LEU A 1 498 ? 0.620 40.245 32.109 1.00 23.02 498 LEU B O 1
ATOM 3706 N N . PRO A 1 499 ? 0.125 40.035 29.902 1.00 27.28 499 PRO B N 1
ATOM 3707 C CA . PRO A 1 499 ? 1.076 38.945 29.728 1.00 27.87 499 PRO B CA 1
ATOM 3708 C C . PRO A 1 499 ? 2.538 39.259 30.104 1.00 27.18 499 PRO B C 1
ATOM 3709 O O . PRO A 1 499 ? 3.144 38.479 30.872 1.00 23.62 499 PRO B O 1
ATOM 3713 N N . GLU A 1 500 ? 3.100 40.347 29.592 1.00 24.35 500 GLU B N 1
ATOM 3714 C CA . GLU A 1 500 ? 4.485 40.680 29.954 1.00 25.02 500 GLU B CA 1
ATOM 3715 C C . GLU A 1 500 ? 4.677 40.861 31.454 1.00 25.21 500 GLU B C 1
ATOM 3716 O O . GLU A 1 500 ? 5.695 40.426 32.034 1.00 27.22 500 GLU B O 1
ATOM 3722 N N . GLN A 1 501 ? 3.727 41.500 32.096 1.00 22.05 501 GLN B N 1
ATOM 3723 C CA . GLN A 1 501 ? 3.790 41.666 33.542 1.00 24.97 501 GLN B CA 1
ATOM 3724 C C . GLN A 1 501 ? 3.900 40.313 34.281 1.00 24.71 501 GLN B C 1
ATOM 3725 O O . GLN A 1 501 ? 4.630 40.196 35.276 1.00 21.40 501 GLN B O 1
ATOM 3731 N N . VAL A 1 502 ? 3.101 39.330 33.842 1.00 22.96 502 VAL B N 1
ATOM 3732 C CA . VAL A 1 502 ? 3.093 38.032 34.500 1.00 22.47 502 VAL B CA 1
ATOM 3733 C C . VAL A 1 502 ? 4.411 37.308 34.231 1.00 19.47 502 VAL B C 1
ATOM 3734 O O . VAL A 1 502 ? 5.042 36.814 35.160 1.00 20.33 502 VAL B O 1
ATOM 3738 N N . ASP A 1 503 ? 4.844 37.296 32.993 1.00 18.31 503 ASP B N 1
ATOM 3739 C CA . ASP A 1 503 ? 6.069 36.601 32.635 1.00 18.73 503 ASP B CA 1
ATOM 3740 C C . ASP A 1 503 ? 7.320 37.188 33.389 1.00 20.20 503 ASP B C 1
ATOM 3741 O O . ASP A 1 503 ? 8.155 36.451 34.015 1.00 19.99 503 ASP B O 1
ATOM 3746 N N . LYS A 1 504 ? 7.466 38.493 33.344 1.00 19.78 504 LYS B N 1
ATOM 3747 C CA . LYS A 1 504 ? 8.505 39.153 34.185 1.00 20.09 504 LYS B CA 1
ATOM 3748 C C . LYS A 1 504 ? 8.457 38.846 35.648 1.00 18.95 504 LYS B C 1
ATOM 3749 O O . LYS A 1 504 ? 9.491 38.665 36.285 1.00 18.57 504 LYS B O 1
ATOM 3755 N N . ALA A 1 505 ? 7.291 38.840 36.246 1.00 18.34 505 ALA B N 1
ATOM 3756 C CA . ALA A 1 505 ? 7.239 38.549 37.680 1.00 18.32 505 ALA B CA 1
ATOM 3757 C C . ALA A 1 505 ? 7.768 37.115 37.945 1.00 19.43 505 ALA B C 1
ATOM 3758 O O . ALA A 1 505 ? 8.541 36.907 38.873 1.00 19.28 505 ALA B O 1
ATOM 3760 N N . ILE A 1 506 ? 7.313 36.145 37.156 1.00 17.73 506 ILE B N 1
ATOM 3761 C CA . ILE A 1 506 ? 7.678 34.761 37.442 1.00 19.58 506 ILE B CA 1
ATOM 3762 C C . ILE A 1 506 ? 9.126 34.523 37.002 1.00 17.34 506 ILE B C 1
ATOM 3763 O O . ILE A 1 506 ? 9.789 33.683 37.559 1.00 16.68 506 ILE B O 1
ATOM 3768 N N . GLU A 1 507 ? 9.602 35.277 36.025 1.00 19.27 507 GLU B N 1
ATOM 3769 C CA . GLU A 1 507 ? 10.973 35.127 35.585 1.00 21.41 507 GLU B CA 1
ATOM 3770 C C . GLU A 1 507 ? 11.960 35.711 36.618 1.00 22.28 507 GLU B C 1
ATOM 3771 O O . GLU A 1 507 ? 13.015 35.129 36.883 1.00 20.25 507 GLU B O 1
ATOM 3777 N N . LYS A 1 508 ? 11.559 36.802 37.251 1.00 23.93 508 LYS B N 1
ATOM 3778 C CA . LYS A 1 508 ? 12.302 37.374 38.386 1.00 24.67 508 LYS B CA 1
ATOM 3779 C C . LYS A 1 508 ? 12.339 36.420 39.580 1.00 22.19 508 LYS B C 1
ATOM 3780 O O . LYS A 1 508 ? 13.365 36.304 40.263 1.00 22.58 508 LYS B O 1
ATOM 3786 N N . PHE A 1 509 ? 11.229 35.751 39.846 1.00 18.83 509 PHE B N 1
ATOM 3787 C CA . PHE A 1 509 ? 11.208 34.730 40.891 1.00 18.58 509 PHE B CA 1
ATOM 3788 C C . PHE A 1 509 ? 12.257 33.640 40.582 1.00 17.89 509 PHE B C 1
ATOM 3789 O O . PHE A 1 509 ? 12.818 33.015 41.480 1.00 21.22 509 PHE B O 1
ATOM 3797 N N . GLY A 1 510 ? 12.455 33.390 39.307 1.00 17.27 510 GLY B N 1
ATOM 3798 C CA . GLY A 1 510 ? 13.582 32.578 38.791 1.00 16.96 510 GLY B CA 1
ATOM 3799 C C . GLY A 1 510 ? 13.298 31.582 37.704 1.00 15.29 510 GLY B C 1
ATOM 3800 O O . GLY A 1 510 ? 14.169 30.833 37.310 1.00 16.89 510 GLY B O 1
ATOM 3801 N N . PHE A 1 511 ? 12.057 31.480 37.259 1.00 16.28 511 PHE B N 1
ATOM 3802 C CA . PHE A 1 511 ? 11.717 30.603 36.124 1.00 16.23 511 PHE B CA 1
ATOM 3803 C C . PHE A 1 511 ? 12.473 31.086 34.912 1.00 16.81 511 PHE B C 1
ATOM 3804 O O . PHE A 1 511 ? 12.603 32.315 34.703 1.00 15.02 511 PHE B O 1
ATOM 3812 N N . ALA A 1 512 ? 12.905 30.139 34.058 1.00 16.99 512 ALA B N 1
ATOM 3813 C CA . ALA A 1 512 ? 13.629 30.508 32.856 1.00 17.54 512 ALA B CA 1
ATOM 3814 C C . ALA A 1 512 ? 12.712 31.244 31.862 1.00 19.80 512 ALA B C 1
ATOM 3815 O O . ALA A 1 512 ? 13.176 32.137 31.143 1.00 17.78 512 ALA B O 1
ATOM 3817 N N . MET A 1 513 ? 11.417 30.909 31.865 1.00 17.90 513 MET B N 1
ATOM 3818 C CA . MET A 1 513 ? 10.476 31.444 30.873 1.00 19.37 513 MET B CA 1
ATOM 3819 C C . MET A 1 513 ? 9.063 31.405 31.441 1.00 18.81 513 MET B C 1
ATOM 3820 O O . MET A 1 513 ? 8.614 30.370 31.898 1.00 17.87 513 MET B O 1
ATOM 3825 N N . GLY A 1 514 ? 8.394 32.567 31.456 1.00 15.60 514 GLY B N 1
ATOM 3826 C CA . GLY A 1 514 ? 7.056 32.654 31.927 1.00 16.74 514 GLY B CA 1
ATOM 3827 C C . GLY A 1 514 ? 6.029 31.938 31.041 1.00 16.02 514 GLY B C 1
ATOM 3828 O O . GLY A 1 514 ? 6.321 31.500 29.927 1.00 15.27 514 GLY B O 1
ATOM 3829 N N . PRO A 1 515 ? 4.833 31.833 31.537 1.00 16.76 515 PRO B N 1
ATOM 3830 C CA . PRO A 1 515 ? 3.774 31.056 30.882 1.00 19.94 515 PRO B CA 1
ATOM 3831 C C . PRO A 1 515 ? 3.326 31.582 29.492 1.00 19.61 515 PRO B C 1
ATOM 3832 O O . PRO A 1 515 ? 3.032 30.782 28.585 1.00 20.97 515 PRO B O 1
ATOM 3836 N N . PHE A 1 516 ? 3.342 32.903 29.283 1.00 19.15 516 PHE B N 1
ATOM 3837 C CA . PHE A 1 516 ? 2.863 33.427 27.976 1.00 18.33 516 PHE B CA 1
ATOM 3838 C C . PHE A 1 516 ? 3.920 33.232 26.928 1.00 17.80 516 PHE B C 1
ATOM 3839 O O . PHE A 1 516 ? 3.664 32.686 25.849 1.00 18.08 516 PHE B O 1
ATOM 3847 N N . ARG A 1 517 ? 5.162 33.586 27.231 1.00 19.05 517 ARG B N 1
ATOM 3848 C CA . ARG A 1 517 ? 6.233 33.194 26.331 1.00 19.99 517 ARG B CA 1
ATOM 3849 C C . ARG A 1 517 ? 6.274 31.673 26.042 1.00 20.37 517 ARG B C 1
ATOM 3850 O O . ARG A 1 517 ? 6.588 31.279 24.905 1.00 21.47 517 ARG B O 1
ATOM 3858 N N . MET A 1 518 ? 6.019 30.845 27.061 1.00 22.22 518 MET B N 1
ATOM 3859 C CA . MET A 1 518 ? 6.054 29.380 26.925 1.00 25.68 518 MET B CA 1
ATOM 3860 C C . MET A 1 518 ? 4.872 28.935 26.026 1.00 25.28 518 MET B C 1
ATOM 3861 O O . MET A 1 518 ? 5.062 28.123 25.116 1.00 24.85 518 MET B O 1
ATOM 3866 N N . GLY A 1 519 ? 3.672 29.454 26.285 1.00 25.03 519 GLY B N 1
ATOM 3867 C CA . GLY A 1 519 ? 2.513 29.204 25.362 1.00 23.13 519 GLY B CA 1
ATOM 3868 C C . GLY A 1 519 ? 2.844 29.519 23.902 1.00 20.53 519 GLY B C 1
ATOM 3869 O O . GLY A 1 519 ? 2.667 28.652 23.003 1.00 19.45 519 GLY B O 1
ATOM 3870 N N . ASP A 1 520 ? 3.425 30.692 23.664 1.00 20.23 520 ASP B N 1
ATOM 3871 C CA . ASP A 1 520 ? 3.901 31.056 22.322 1.00 21.83 520 ASP B CA 1
ATOM 3872 C C . ASP A 1 520 ? 4.970 30.180 21.724 1.00 23.72 520 ASP B C 1
ATOM 3873 O O . ASP A 1 520 ? 5.075 30.070 20.513 1.00 27.96 520 ASP B O 1
ATOM 3878 N N . LEU A 1 521 ? 5.870 29.657 22.551 1.00 25.98 521 LEU B N 1
ATOM 3879 C CA . LEU A 1 521 ? 6.902 28.777 22.051 1.00 26.56 521 LEU B CA 1
ATOM 3880 C C . LEU A 1 521 ? 6.285 27.438 21.741 1.00 25.64 521 LEU B C 1
ATOM 3881 O O . LEU A 1 521 ? 6.631 26.866 20.760 1.00 29.00 521 LEU B O 1
ATOM 3886 N N . ALA A 1 522 ? 5.410 26.917 22.596 1.00 26.92 522 ALA B N 1
ATOM 3887 C CA . ALA A 1 522 ? 4.841 25.579 22.340 1.00 30.38 522 ALA B CA 1
ATOM 3888 C C . ALA A 1 522 ? 3.916 25.640 21.124 1.00 33.96 522 ALA B C 1
ATOM 3889 O O . ALA A 1 522 ? 3.951 24.734 20.295 1.00 34.00 522 ALA B O 1
ATOM 3891 N N . GLY A 1 523 ? 3.117 26.719 21.041 1.00 32.15 523 GLY B N 1
ATOM 3892 C CA . GLY A 1 523 ? 2.047 26.888 20.054 1.00 30.50 523 GLY B CA 1
ATOM 3893 C C . GLY A 1 523 ? 0.757 26.895 20.839 1.00 30.71 523 GLY B C 1
ATOM 3894 O O . GLY A 1 523 ? 0.381 25.885 21.443 1.00 30.39 523 GLY B O 1
ATOM 3895 N N . ASN A 1 524 ? 0.074 28.032 20.863 1.00 26.20 524 ASN B N 1
ATOM 3896 C CA . ASN A 1 524 ? -1.116 28.150 21.693 1.00 27.35 524 ASN B CA 1
ATOM 3897 C C . ASN A 1 524 ? -2.287 27.336 21.164 1.00 29.49 524 ASN B C 1
ATOM 3898 O O . ASN A 1 524 ? -3.253 27.076 21.918 1.00 24.37 524 ASN B O 1
ATOM 3903 N N . ASP A 1 525 ? -2.228 26.991 19.866 1.00 31.53 525 ASP B N 1
ATOM 3904 C CA . ASP A 1 525 ? -3.272 26.164 19.241 1.00 33.52 525 ASP B CA 1
ATOM 3905 C C . ASP A 1 525 ? -3.458 24.776 19.863 1.00 36.09 525 ASP B C 1
ATOM 3906 O O . ASP A 1 525 ? -4.538 24.217 19.820 1.00 34.01 525 ASP B O 1
ATOM 3911 N N . ILE A 1 526 ? -2.382 24.231 20.404 1.00 38.00 526 ILE B N 1
ATOM 3912 C CA . ILE A 1 526 ? -2.365 22.877 20.938 1.00 35.82 526 ILE B CA 1
ATOM 3913 C C . ILE A 1 526 ? -3.278 22.798 22.121 1.00 36.37 526 ILE B C 1
ATOM 3914 O O . ILE A 1 526 ? -4.187 21.956 22.156 1.00 37.66 526 ILE B O 1
ATOM 3919 N N . GLY A 1 527 ? -3.036 23.678 23.093 1.00 35.56 527 GLY B N 1
ATOM 3920 C CA . GLY A 1 527 ? -3.884 23.786 24.265 1.00 34.82 527 GLY B CA 1
ATOM 3921 C C . GLY A 1 527 ? -5.323 24.163 23.930 1.00 38.65 527 GLY B C 1
ATOM 3922 O O . GLY A 1 527 ? -6.261 23.785 24.654 1.00 38.04 527 GLY B O 1
ATOM 3923 N N . TRP A 1 528 ? -5.499 24.940 22.861 1.00 37.02 528 TRP B N 1
ATOM 3924 C CA . TRP A 1 528 ? -6.850 25.316 22.374 1.00 39.80 528 TRP B CA 1
ATOM 3925 C C . TRP A 1 528 ? -7.686 24.067 21.996 1.00 35.32 528 TRP B C 1
ATOM 3926 O O . TRP A 1 528 ? -8.816 23.899 22.447 1.00 32.45 528 TRP B O 1
ATOM 3937 N N . ALA A 1 529 ? -7.107 23.192 21.191 1.00 33.38 529 ALA B N 1
ATOM 3938 C CA . ALA A 1 529 ? -7.810 21.972 20.761 1.00 37.57 529 ALA B CA 1
ATOM 3939 C C . ALA A 1 529 ? -8.141 21.104 21.970 1.00 40.00 529 ALA B C 1
ATOM 3940 O O . ALA A 1 529 ? -9.268 20.638 22.094 1.00 44.06 529 ALA B O 1
ATOM 3942 N N . ILE A 1 530 ? -7.147 20.890 22.841 1.00 40.24 530 ILE B N 1
ATOM 3943 C CA . ILE A 1 530 ? -7.337 20.151 24.085 1.00 42.07 530 ILE B CA 1
ATOM 3944 C C . ILE A 1 530 ? -8.548 20.698 24.849 1.00 43.40 530 ILE B C 1
ATOM 3945 O O . ILE A 1 530 ? -9.459 19.908 25.192 1.00 42.16 530 ILE B O 1
ATOM 3950 N N . ARG A 1 531 ? -8.559 22.016 25.114 1.00 37.71 531 ARG B N 1
ATOM 3951 C CA . ARG A 1 531 ? -9.657 22.623 25.870 1.00 41.21 531 ARG B CA 1
ATOM 3952 C C . ARG A 1 531 ? -11.066 22.391 25.233 1.00 43.00 531 ARG B C 1
ATOM 3953 O O . ARG A 1 531 ? -12.068 22.215 25.963 1.00 43.92 531 ARG B O 1
ATOM 3961 N N . LYS A 1 532 ? -11.112 22.424 23.894 1.00 46.51 532 LYS B N 1
ATOM 3962 C CA . LYS A 1 532 ? -12.346 22.308 23.123 1.00 47.84 532 LYS B CA 1
ATOM 3963 C C . LYS A 1 532 ? -12.910 20.884 23.318 1.00 55.28 532 LYS B C 1
ATOM 3964 O O . LYS A 1 532 ? -14.099 20.739 23.720 1.00 55.59 532 LYS B O 1
ATOM 3970 N N . ARG A 1 533 ? -12.080 19.851 23.081 1.00 55.94 533 ARG B N 1
ATOM 3971 C CA . ARG A 1 533 ? -12.479 18.463 23.425 1.00 63.22 533 ARG B CA 1
ATOM 3972 C C . ARG A 1 533 ? -12.884 18.294 24.918 1.00 60.73 533 ARG B C 1
ATOM 3973 O O . ARG A 1 533 ? -13.867 17.626 25.195 1.00 61.41 533 ARG B O 1
ATOM 3981 N N . ARG A 1 534 ? -12.185 18.935 25.857 1.00 61.07 534 ARG B N 1
ATOM 3982 C CA . ARG A 1 534 ? -12.553 18.841 27.292 1.00 63.68 534 ARG B CA 1
ATOM 3983 C C . ARG A 1 534 ? -13.936 19.416 27.625 1.00 68.67 534 ARG B C 1
ATOM 3984 O O . ARG A 1 534 ? -14.683 18.825 28.422 1.00 73.14 534 ARG B O 1
ATOM 3992 N N . ALA A 1 535 ? -14.264 20.568 27.040 1.00 66.80 535 ALA B N 1
ATOM 3993 C CA . ALA A 1 535 ? -15.560 21.216 27.306 1.00 69.61 535 ALA B CA 1
ATOM 3994 C C . ALA A 1 535 ? -16.758 20.316 26.910 1.00 64.83 535 ALA B C 1
ATOM 3995 O O . ALA A 1 535 ? -17.755 20.312 27.614 1.00 66.76 535 ALA B O 1
ATOM 3997 N N . VAL A 1 536 ? -16.609 19.554 25.817 1.00 65.28 536 VAL B N 1
ATOM 3998 C CA . VAL A 1 536 ? -17.540 18.472 25.378 1.00 72.80 536 VAL B CA 1
ATOM 3999 C C . VAL A 1 536 ? -17.607 17.287 26.362 1.00 78.69 536 VAL B C 1
ATOM 4000 O O . VAL A 1 536 ? -18.671 16.710 26.589 1.00 73.49 536 VAL B O 1
ATOM 4004 N N . ASP A 1 537 ? -16.450 16.898 26.895 1.00 92.90 537 ASP B N 1
ATOM 4005 C CA . ASP A 1 537 ? -16.341 15.799 27.864 1.00 93.95 537 ASP B CA 1
ATOM 4006 C C . ASP A 1 537 ? -16.979 16.170 29.200 1.00 95.83 537 ASP B C 1
ATOM 4007 O O . ASP A 1 537 ? -17.373 17.331 29.415 1.00 79.76 537 ASP B O 1
ATOM 4012 N N . LYS A 1 538 ? -17.053 15.155 30.077 1.00 114.53 538 LYS B N 1
ATOM 4013 C CA . LYS A 1 538 ? -17.446 15.277 31.501 1.00 124.38 538 LYS B CA 1
ATOM 4014 C C . LYS A 1 538 ? -16.969 16.581 32.169 1.00 137.74 538 LYS B C 1
ATOM 4015 O O . LYS A 1 538 ? -17.753 17.195 32.905 1.00 148.15 538 LYS B O 1
ATOM 4021 N N . PRO A 1 539 ? -15.693 17.003 31.930 1.00 130.09 539 PRO B N 1
ATOM 4022 C CA . PRO A 1 539 ? -15.299 18.279 32.531 1.00 123.61 539 PRO B CA 1
ATOM 4023 C C . PRO A 1 539 ? -16.168 19.503 32.143 1.00 113.82 539 PRO B C 1
ATOM 4024 O O . PRO A 1 539 ? -16.433 19.756 30.955 1.00 103.19 539 PRO B O 1
ATOM 4028 N N . GLU A 1 540 ? -16.651 20.196 33.176 1.00 101.58 540 GLU B N 1
ATOM 4029 C CA . GLU A 1 540 ? -17.023 21.591 33.065 1.00 90.85 540 GLU B CA 1
ATOM 4030 C C . GLU A 1 540 ? -16.115 22.463 33.923 1.00 84.91 540 GLU B C 1
ATOM 4031 O O . GLU A 1 540 ? -16.594 23.285 34.686 1.00 80.22 540 GLU B O 1
ATOM 4037 N N . ILE A 1 541 ? -14.795 22.252 33.793 1.00 87.56 541 ILE B N 1
ATOM 4038 C CA . ILE A 1 541 ? -13.756 23.170 34.363 1.00 84.50 541 ILE B CA 1
ATOM 4039 C C . ILE A 1 541 ? -13.865 24.530 33.681 1.00 67.96 541 ILE B C 1
ATOM 4040 O O . ILE A 1 541 ? -14.167 24.582 32.495 1.00 61.92 541 ILE B O 1
ATOM 4045 N N . GLN A 1 542 ? -13.612 25.604 34.430 1.00 56.51 542 GLN B N 1
ATOM 4046 C CA . GLN A 1 542 ? -13.447 26.949 33.860 1.00 58.83 542 GLN B CA 1
ATOM 4047 C C . GLN A 1 542 ? -11.972 27.230 33.608 1.00 58.33 542 GLN B C 1
ATOM 4048 O O . GLN A 1 542 ? -11.097 26.788 34.371 1.00 72.48 542 GLN B O 1
ATOM 4054 N N . TYR A 1 543 ? -11.705 27.903 32.501 1.00 48.89 543 TYR B N 1
ATOM 4055 C CA . TYR A 1 543 ? -10.399 28.424 32.149 1.00 49.83 543 TYR B CA 1
ATOM 4056 C C . TYR A 1 543 ? -10.749 29.861 31.782 1.00 43.37 543 TYR B C 1
ATOM 4057 O O . TYR A 1 543 ? -11.881 30.124 31.478 1.00 36.64 543 TYR B O 1
ATOM 4066 N N . SER A 1 544 ? -9.795 30.788 31.814 1.00 35.34 544 SER B N 1
ATOM 4067 C CA . SER A 1 544 ? -10.002 32.072 31.192 1.00 32.82 544 SER B CA 1
ATOM 4068 C C . SER A 1 544 ? -10.144 31.809 29.705 1.00 30.99 544 SER B C 1
ATOM 4069 O O . SER A 1 544 ? -9.325 31.097 29.127 1.00 30.39 544 SER B O 1
ATOM 4072 N N . LYS A 1 545 ? -11.173 32.380 29.084 1.00 34.63 545 LYS B N 1
ATOM 4073 C CA . LYS A 1 545 ? -11.356 32.352 27.596 1.00 37.96 545 LYS B CA 1
ATOM 4074 C C . LYS A 1 545 ? -10.336 33.203 26.790 1.00 34.74 545 LYS B C 1
ATOM 4075 O O . LYS A 1 545 ? -10.233 33.127 25.556 1.00 34.44 545 LYS B O 1
ATOM 4081 N N . THR A 1 546 ? -9.663 34.079 27.500 1.00 29.03 546 THR B N 1
ATOM 4082 C CA . THR A 1 546 ? -8.521 34.813 26.984 1.00 32.31 546 THR B CA 1
ATOM 4083 C C . THR A 1 546 ? -7.629 34.023 25.979 1.00 31.09 546 THR B C 1
ATOM 4084 O O . THR A 1 546 ? -7.348 34.508 24.862 1.00 29.36 546 THR B O 1
ATOM 4088 N N . ALA A 1 547 ? -7.246 32.785 26.334 1.00 27.04 547 ALA B N 1
ATOM 4089 C CA . ALA A 1 547 ? -6.436 31.949 25.458 1.00 26.78 547 ALA B CA 1
ATOM 4090 C C . ALA A 1 547 ? -7.190 31.468 24.208 1.00 27.81 547 ALA B C 1
ATOM 4091 O O . ALA A 1 547 ? -6.586 31.299 23.144 1.00 26.65 547 ALA B O 1
ATOM 4093 N N . ASP A 1 548 ? -8.480 31.169 24.382 1.00 30.13 548 ASP B N 1
ATOM 4094 C CA . ASP A 1 548 ? -9.353 30.792 23.250 1.00 33.39 548 ASP B CA 1
ATOM 4095 C C . ASP A 1 548 ? -9.463 31.957 22.262 1.00 31.28 548 ASP B C 1
ATOM 4096 O O . ASP A 1 548 ? -9.219 31.763 21.062 1.00 28.52 548 ASP B O 1
ATOM 4101 N N . LEU A 1 549 ? -9.768 33.146 22.806 1.00 32.21 549 LEU B N 1
ATOM 4102 C CA . LEU A 1 549 ? -9.857 34.411 22.028 1.00 31.79 549 LEU B CA 1
ATOM 4103 C C . LEU A 1 549 ? -8.561 34.760 21.340 1.00 35.09 549 LEU B C 1
ATOM 4104 O O . LEU A 1 549 ? -8.570 35.225 20.184 1.00 33.85 549 LEU B O 1
ATOM 4109 N N . LEU A 1 550 ? -7.431 34.499 22.023 1.00 31.77 550 LEU B N 1
ATOM 4110 C CA . LEU A 1 550 ? -6.142 34.637 21.377 1.00 30.90 550 LEU B CA 1
ATOM 4111 C C . LEU A 1 550 ? -6.061 33.718 20.153 1.00 29.51 550 LEU B C 1
ATOM 4112 O O . LEU A 1 550 ? -5.706 34.187 19.072 1.00 28.75 550 LEU B O 1
ATOM 4117 N N . CYS A 1 551 ? -6.376 32.437 20.302 1.00 27.47 551 CYS B N 1
ATOM 4118 C CA . CYS A 1 551 ? -6.327 31.533 19.124 1.00 30.96 551 CYS B CA 1
ATOM 4119 C C . CYS A 1 551 ? -7.365 31.838 18.013 1.00 29.73 551 CYS B C 1
ATOM 4120 O O . CYS A 1 551 ? -7.068 31.709 16.839 1.00 26.56 551 CYS B O 1
ATOM 4123 N N . GLU A 1 552 ? -8.543 32.272 18.404 1.00 30.37 552 GLU B N 1
ATOM 4124 C CA . GLU A 1 552 ? -9.549 32.785 17.442 1.00 35.51 552 GLU B CA 1
ATOM 4125 C C . GLU A 1 552 ? -9.049 33.933 16.562 1.00 33.95 552 GLU B C 1
ATOM 4126 O O . GLU A 1 552 ? -9.484 34.015 15.406 1.00 32.38 552 GLU B O 1
ATOM 4132 N N . MET A 1 553 ? -8.094 34.741 17.060 1.00 30.30 553 MET B N 1
ATOM 4133 C CA . MET A 1 553 ? -7.351 35.730 16.227 1.00 27.87 553 MET B CA 1
ATOM 4134 C C . MET A 1 553 ? -6.287 35.101 15.357 1.00 28.21 553 MET B C 1
ATOM 4135 O O . MET A 1 553 ? -5.562 35.793 14.631 1.00 26.88 553 MET B O 1
ATOM 4140 N N . GLY A 1 554 ? -6.134 33.785 15.441 1.00 28.21 554 GLY B N 1
ATOM 4141 C CA . GLY A 1 554 ? -5.064 33.109 14.726 1.00 27.50 554 GLY B CA 1
ATOM 4142 C C . GLY A 1 554 ? -3.647 33.292 15.277 1.00 27.94 554 GLY B C 1
ATOM 4143 O O . GLY A 1 554 ? -2.672 32.924 14.626 1.00 25.99 554 GLY B O 1
ATOM 4144 N N . ARG A 1 555 ? -3.516 33.849 16.471 1.00 28.34 555 ARG B N 1
ATOM 4145 C CA . ARG A 1 555 ? -2.182 34.156 17.039 1.00 27.89 555 ARG B CA 1
ATOM 4146 C C . ARG A 1 555 ? -1.583 32.959 17.789 1.00 26.47 555 ARG B C 1
ATOM 4147 O O . ARG A 1 555 ? -1.656 32.853 19.008 1.00 23.31 555 ARG B O 1
ATOM 4155 N N . PHE A 1 556 ? -1.013 32.047 17.018 1.00 27.34 556 PHE B N 1
ATOM 4156 C CA . PHE A 1 556 ? -0.587 30.789 17.569 1.00 27.45 556 PHE B CA 1
ATOM 4157 C C . PHE A 1 556 ? 0.735 30.896 18.318 1.00 27.10 556 PHE B C 1
ATOM 4158 O O . PHE A 1 556 ? 1.040 29.990 19.110 1.00 26.28 556 PHE B O 1
ATOM 4166 N N . GLY A 1 557 ? 1.511 31.953 18.075 1.00 27.31 557 GLY B N 1
ATOM 4167 C CA . GLY A 1 557 ? 2.795 32.141 18.784 1.00 28.43 557 GLY B CA 1
ATOM 4168 C C . GLY A 1 557 ? 3.932 32.328 17.835 1.00 30.11 557 GLY B C 1
ATOM 4169 O O . GLY A 1 557 ? 3.747 32.870 16.745 1.00 28.40 557 GLY B O 1
ATOM 4170 N N . GLN A 1 558 ? 5.134 31.904 18.246 1.00 29.70 558 GLN B N 1
ATOM 4171 C CA . GLN A 1 558 ? 6.324 32.081 17.414 1.00 26.26 558 GLN B CA 1
ATOM 4172 C C . GLN A 1 558 ? 6.194 31.454 16.016 1.00 29.88 558 GLN B C 1
ATOM 4173 O O . GLN A 1 558 ? 6.751 31.953 15.063 1.00 30.48 558 GLN B O 1
ATOM 4179 N N . LYS A 1 559 ? 5.508 30.330 15.884 1.00 34.65 559 LYS B N 1
ATOM 4180 C CA . LYS A 1 559 ? 5.372 29.731 14.540 1.00 36.20 559 LYS B CA 1
ATOM 4181 C C . LYS A 1 559 ? 4.575 30.600 13.529 1.00 36.91 559 LYS B C 1
ATOM 4182 O O . LYS A 1 559 ? 4.846 30.523 12.338 1.00 35.64 559 LYS B O 1
ATOM 4188 N N . THR A 1 560 ? 3.650 31.440 13.990 1.00 35.09 560 THR B N 1
ATOM 4189 C CA . THR A 1 560 ? 3.038 32.421 13.091 1.00 36.37 560 THR B CA 1
ATOM 4190 C C . THR A 1 560 ? 3.533 33.829 13.307 1.00 36.04 560 THR B C 1
ATOM 4191 O O . THR A 1 560 ? 2.890 34.739 12.839 1.00 40.00 560 THR B O 1
ATOM 4195 N N . GLY A 1 561 ? 4.652 34.030 14.008 1.00 34.04 561 GLY B N 1
ATOM 4196 C CA . GLY A 1 561 ? 5.154 35.377 14.334 1.00 30.64 561 GLY B CA 1
ATOM 4197 C C . GLY A 1 561 ? 4.328 36.220 15.297 1.00 28.81 561 GLY B C 1
ATOM 4198 O O . GLY A 1 561 ? 4.672 37.366 15.564 1.00 30.61 561 GLY B O 1
ATOM 4199 N N . ALA A 1 562 ? 3.272 35.657 15.857 1.00 28.39 562 ALA B N 1
ATOM 4200 C CA . ALA A 1 562 ? 2.271 36.414 16.569 1.00 27.40 562 ALA B CA 1
ATOM 4201 C C . ALA A 1 562 ? 1.549 35.469 17.538 1.00 26.83 562 ALA B C 1
ATOM 4202 O O . ALA A 1 562 ? 0.846 34.522 17.098 1.00 23.85 562 ALA B O 1
ATOM 4204 N N . GLY A 1 563 ? 1.724 35.729 18.837 1.00 26.93 563 GLY B N 1
ATOM 4205 C CA . GLY A 1 563 ? 1.033 34.962 19.903 1.00 27.93 563 GLY B CA 1
ATOM 4206 C C . GLY A 1 563 ? 0.573 35.981 20.896 1.00 29.41 563 GLY B C 1
ATOM 4207 O O . GLY A 1 563 ? 0.050 37.046 20.506 1.00 28.82 563 GLY B O 1
ATOM 4208 N N . TRP A 1 564 ? 0.771 35.698 22.178 1.00 27.01 564 TRP B N 1
ATOM 4209 C CA . TRP A 1 564 ? 0.582 36.720 23.194 1.00 23.88 564 TRP B CA 1
ATOM 4210 C C . TRP A 1 564 ? 1.418 37.970 22.909 1.00 22.81 564 TRP B C 1
ATOM 4211 O O . TRP A 1 564 ? 1.004 39.112 23.250 1.00 25.66 564 TRP B O 1
ATOM 4222 N N . TYR A 1 565 ? 2.592 37.752 22.332 1.00 21.86 565 TYR B N 1
ATOM 4223 C CA . TYR A 1 565 ? 3.486 38.807 21.958 1.00 22.41 565 TYR B CA 1
ATOM 4224 C C . TYR A 1 565 ? 3.684 38.736 20.470 1.00 23.32 565 TYR B C 1
ATOM 4225 O O . TYR A 1 565 ? 3.338 37.734 19.867 1.00 23.84 565 TYR B O 1
ATOM 4234 N N . ASP A 1 566 ? 4.356 39.746 19.899 1.00 25.56 566 ASP B N 1
ATOM 4235 C CA . ASP A 1 566 ? 4.879 39.665 18.533 1.00 28.98 566 ASP B CA 1
ATOM 4236 C C . ASP A 1 566 ? 6.352 39.313 18.531 1.00 31.64 566 ASP B C 1
ATOM 4237 O O . ASP A 1 566 ? 7.043 39.630 19.493 1.00 34.05 566 ASP B O 1
ATOM 4242 N N . TYR A 1 567 ? 6.817 38.711 17.439 1.00 28.28 567 TYR B N 1
ATOM 4243 C CA . TYR A 1 567 ? 8.202 38.221 17.293 1.00 32.73 567 TYR B CA 1
ATOM 4244 C C . TYR A 1 567 ? 8.744 38.687 15.960 1.00 35.72 567 TYR B C 1
ATOM 4245 O O . TYR A 1 567 ? 8.038 38.619 14.970 1.00 33.33 567 TYR B O 1
ATOM 4254 N N . LYS A 1 568 ? 9.985 39.171 15.936 1.00 38.91 568 LYS B N 1
ATOM 4255 C CA . LYS A 1 568 ? 10.667 39.464 14.679 1.00 44.58 568 LYS B CA 1
ATOM 4256 C C . LYS A 1 568 ? 11.782 38.500 14.481 1.00 49.14 568 LYS B C 1
ATOM 4257 O O . LYS A 1 568 ? 12.523 38.206 15.430 1.00 53.92 568 LYS B O 1
ATOM 4263 N N . ALA A 1 569 ? 11.948 38.050 13.237 1.00 53.42 569 ALA B N 1
ATOM 4264 C CA . ALA A 1 569 ? 13.029 37.127 12.901 1.00 56.99 569 ALA B CA 1
ATOM 4265 C C . ALA A 1 569 ? 14.430 37.707 13.273 1.00 55.69 569 ALA B C 1
ATOM 4266 O O . ALA A 1 569 ? 14.683 38.918 13.161 1.00 46.36 569 ALA B O 1
ATOM 4268 N N . GLY A 1 570 ? 15.285 36.818 13.781 1.00 55.03 570 GLY B N 1
ATOM 4269 C CA . GLY A 1 570 ? 16.605 37.162 14.305 1.00 58.12 570 GLY B CA 1
ATOM 4270 C C . GLY A 1 570 ? 16.617 37.934 15.612 1.00 56.46 570 GLY B C 1
ATOM 4271 O O . GLY A 1 570 ? 17.663 38.413 16.025 1.00 66.58 570 GLY B O 1
ATOM 4272 N N . ASP A 1 571 ? 15.477 38.055 16.273 1.00 51.81 571 ASP B N 1
ATOM 4273 C CA . ASP A 1 571 ? 15.320 38.981 17.381 1.00 51.39 571 ASP B CA 1
ATOM 4274 C C . ASP A 1 571 ? 14.666 38.208 18.540 1.00 49.68 571 ASP B C 1
ATOM 4275 O O . ASP A 1 571 ? 13.504 37.829 18.442 1.00 44.37 571 ASP B O 1
ATOM 4280 N N . ARG A 1 572 ? 15.409 38.009 19.634 1.00 46.04 572 ARG B N 1
ATOM 4281 C CA . ARG A 1 572 ? 14.951 37.193 20.783 1.00 46.77 572 ARG B CA 1
ATOM 4282 C C . ARG A 1 572 ? 13.838 37.879 21.639 1.00 40.55 572 ARG B C 1
ATOM 4283 O O . ARG A 1 572 ? 13.100 37.192 22.323 1.00 37.48 572 ARG B O 1
ATOM 4291 N N . LYS A 1 573 ? 13.638 39.197 21.523 1.00 36.42 573 LYS B N 1
ATOM 4292 C CA . LYS A 1 573 ? 12.699 39.908 22.389 1.00 35.45 573 LYS B CA 1
ATOM 4293 C C . LYS A 1 573 ? 11.233 39.585 22.086 1.00 35.54 573 LYS B C 1
ATOM 4294 O O . LYS A 1 573 ? 10.775 39.733 20.964 1.00 38.65 573 LYS B O 1
ATOM 4300 N N . PRO A 1 574 ? 10.473 39.188 23.098 1.00 30.59 574 PRO B N 1
ATOM 4301 C CA . PRO A 1 574 ? 9.042 39.134 22.866 1.00 28.21 574 PRO B CA 1
ATOM 4302 C C . PRO A 1 574 ? 8.421 40.517 23.074 1.00 28.07 574 PRO B C 1
ATOM 4303 O O . PRO A 1 574 ? 8.501 41.057 24.153 1.00 28.94 574 PRO B O 1
ATOM 4307 N N . TYR A 1 575 ? 7.773 41.029 22.029 1.00 30.88 575 TYR B N 1
ATOM 4308 C CA . TYR A 1 575 ? 7.191 42.376 21.985 1.00 28.85 575 TYR B CA 1
ATOM 4309 C C . TYR A 1 575 ? 5.717 42.372 22.352 1.00 28.79 575 TYR B C 1
ATOM 4310 O O . TYR A 1 575 ? 4.931 41.694 21.691 1.00 30.49 575 TYR B O 1
ATOM 4319 N N . PRO A 1 576 ? 5.305 43.114 23.403 1.00 29.97 576 PRO B N 1
ATOM 4320 C CA . PRO A 1 576 ? 3.885 43.197 23.695 1.00 30.23 576 PRO B CA 1
ATOM 4321 C C . PRO A 1 576 ? 3.056 43.696 22.492 1.00 33.25 576 PRO B C 1
ATOM 4322 O O . PRO A 1 576 ? 3.541 44.481 21.705 1.00 37.02 576 PRO B O 1
ATOM 4326 N N . ASN A 1 577 ? 1.833 43.230 22.365 1.00 32.19 577 ASN B N 1
ATOM 4327 C CA . ASN A 1 577 ? 1.000 43.564 21.220 1.00 33.34 577 ASN B CA 1
ATOM 4328 C C . ASN A 1 577 ? -0.232 44.248 21.751 1.00 33.40 577 ASN B C 1
ATOM 4329 O O . ASN A 1 577 ? -0.860 43.748 22.697 1.00 34.25 577 ASN B O 1
ATOM 4334 N N . GLN A 1 578 ? -0.617 45.355 21.100 1.00 34.34 578 GLN B N 1
ATOM 4335 C CA . GLN A 1 578 ? -1.809 46.137 21.497 1.00 32.99 578 GLN B CA 1
ATOM 4336 C C . GLN A 1 578 ? -3.127 45.407 21.327 1.00 26.28 578 GLN B C 1
ATOM 4337 O O . GLN A 1 578 ? -4.017 45.540 22.136 1.00 29.29 578 GLN B 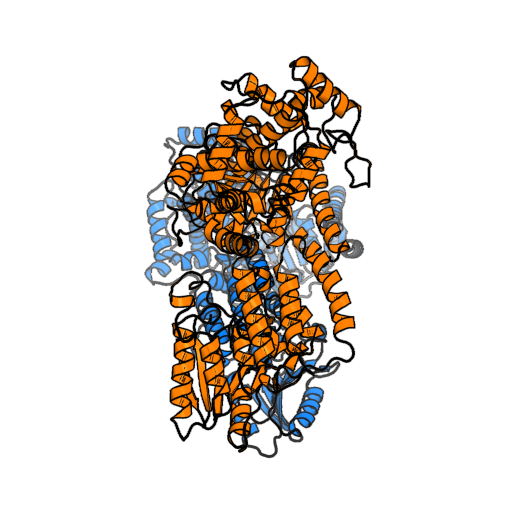O 1
ATOM 4343 N N . GLN A 1 579 ? -3.292 44.752 20.202 1.00 25.51 579 GLN B N 1
ATOM 4344 C CA . GLN A 1 579 ? -4.532 44.041 19.909 1.00 27.37 579 GLN B CA 1
ATOM 4345 C C . GLN A 1 579 ? -4.784 42.971 21.016 1.00 27.30 579 GLN B C 1
ATOM 4346 O O . GLN A 1 579 ? -5.896 42.847 21.629 1.00 24.44 579 GLN B O 1
ATOM 4352 N N . VAL A 1 580 ? -3.696 42.274 21.388 1.00 27.28 580 VAL B N 1
ATOM 4353 C CA . VAL A 1 580 ? -3.770 41.289 22.452 1.00 25.39 580 VAL B CA 1
ATOM 4354 C C . VAL A 1 580 ? -4.194 41.977 23.734 1.00 23.51 580 VAL B C 1
ATOM 4355 O O . VAL A 1 580 ? -5.159 41.536 24.407 1.00 25.07 580 VAL B O 1
ATOM 4359 N N . ASN A 1 581 ? -3.462 43.027 24.131 1.00 24.75 581 ASN B N 1
ATOM 4360 C CA . ASN A 1 581 ? -3.757 43.670 25.404 1.00 25.35 581 ASN B CA 1
ATOM 4361 C C . ASN A 1 581 ? -5.178 44.252 25.406 1.00 27.77 581 ASN B C 1
ATOM 4362 O O . ASN A 1 581 ? -5.836 44.181 26.435 1.00 26.62 581 ASN B O 1
ATOM 4367 N N . ASP A 1 582 ? -5.651 44.791 24.257 1.00 28.01 582 ASP B N 1
ATOM 4368 C CA . ASP A 1 582 ? -7.071 45.270 24.132 1.00 30.29 582 ASP B CA 1
ATOM 4369 C C . ASP A 1 582 ? -8.110 44.183 24.366 1.00 29.18 582 ASP B C 1
ATOM 4370 O O . ASP A 1 582 ? -9.087 44.377 25.124 1.00 30.30 582 ASP B O 1
ATOM 4375 N N . MET A 1 583 ? -7.906 43.040 23.721 1.00 30.01 583 MET B N 1
ATOM 4376 C CA . MET A 1 583 ? -8.785 41.876 23.934 1.00 29.62 583 MET B CA 1
ATOM 4377 C C . MET A 1 583 ? -8.857 41.504 25.416 1.00 31.70 583 MET B C 1
ATOM 4378 O O . MET A 1 583 ? -9.956 41.251 25.963 1.00 27.84 583 MET B O 1
ATOM 4383 N N . ILE A 1 584 ? -7.707 41.513 26.114 1.00 30.06 584 ILE B N 1
ATOM 4384 C CA . ILE A 1 584 ? -7.722 41.188 27.543 1.00 28.64 584 ILE B CA 1
ATOM 4385 C C . ILE A 1 584 ? -8.573 42.188 28.319 1.00 28.56 584 ILE B C 1
ATOM 4386 O O . ILE A 1 584 ? -9.416 41.786 29.132 1.00 26.14 584 ILE B O 1
ATOM 4391 N N . VAL A 1 585 ? -8.307 43.488 28.114 1.00 31.58 585 VAL B N 1
ATOM 4392 C CA . VAL A 1 585 ? -8.994 44.531 28.901 1.00 36.21 585 VAL B CA 1
ATOM 4393 C C . VAL A 1 585 ? -10.512 44.438 28.588 1.00 35.35 585 VAL B C 1
ATOM 4394 O O . VAL A 1 585 ? -11.348 44.424 29.470 1.00 37.54 585 VAL B O 1
ATOM 4398 N N . GLN A 1 586 ? -10.840 44.310 27.318 1.00 39.56 586 GLN B N 1
ATOM 4399 C CA . GLN A 1 586 ? -12.236 44.095 26.939 1.00 44.37 586 GLN B CA 1
ATOM 4400 C C . GLN A 1 586 ? -12.815 42.860 27.612 1.00 44.02 586 GLN B C 1
ATOM 4401 O O . GLN A 1 586 ? -13.951 42.888 28.084 1.00 44.57 586 GLN B O 1
ATOM 4407 N N . HIS A 1 587 ? -12.047 41.773 27.654 1.00 37.65 587 HIS B N 1
ATOM 4408 C CA . HIS A 1 587 ? -12.580 40.564 28.226 1.00 34.87 587 HIS B CA 1
ATOM 4409 C C . HIS A 1 587 ? -13.014 40.731 29.664 1.00 34.16 587 HIS B C 1
ATOM 4410 O O . HIS A 1 587 ? -14.084 40.192 30.055 1.00 36.70 587 HIS B O 1
ATOM 4417 N N . SER A 1 588 ? -12.270 41.512 30.437 1.00 32.15 588 SER B N 1
ATOM 4418 C CA . SER A 1 588 ? -12.664 41.812 31.802 1.00 36.75 588 SER B CA 1
ATOM 4419 C C . SER A 1 588 ? -13.981 42.591 31.865 1.00 42.75 588 SER B C 1
ATOM 4420 O O . SER A 1 588 ? -14.831 42.268 32.700 1.00 39.18 588 SER B O 1
ATOM 4423 N N . LYS A 1 589 ? -14.117 43.593 30.978 1.00 44.33 589 LYS B N 1
ATOM 4424 C CA . LYS A 1 589 ? -15.393 44.297 30.742 1.00 50.58 589 LYS B CA 1
ATOM 4425 C C . LYS A 1 589 ? -16.524 43.285 30.506 1.00 47.26 589 LYS B C 1
ATOM 4426 O O . LYS A 1 589 ? -17.461 43.236 31.278 1.00 45.06 589 LYS B O 1
ATOM 4432 N N . ASP A 1 590 ? -16.374 42.419 29.507 1.00 46.71 590 ASP B N 1
ATOM 4433 C CA . ASP A 1 590 ? -17.358 41.367 29.225 1.00 47.74 590 ASP B CA 1
ATOM 4434 C C . ASP A 1 590 ? -17.693 40.386 30.357 1.00 52.65 590 ASP B C 1
ATOM 4435 O O . ASP A 1 590 ? -18.766 39.795 30.323 1.00 64.46 590 ASP B O 1
ATOM 4440 N N . LEU A 1 591 ? -16.812 40.200 31.337 1.00 49.54 591 LEU B N 1
ATOM 4441 C CA . LEU A 1 591 ? -17.146 39.455 32.572 1.00 45.99 591 LEU B CA 1
ATOM 4442 C C . LEU A 1 591 ? -17.703 40.391 33.638 1.00 45.41 591 LEU B C 1
ATOM 4443 O O . LEU A 1 591 ? -18.097 39.945 34.707 1.00 46.46 591 LEU B O 1
ATOM 4448 N N . GLY A 1 592 ? -17.713 41.696 33.381 1.00 46.77 592 GLY B N 1
ATOM 4449 C CA . GLY A 1 592 ? -18.137 42.659 34.383 1.00 45.95 592 GLY B CA 1
ATOM 4450 C C . GLY A 1 592 ? -17.184 42.749 35.556 1.00 48.97 592 GLY B C 1
ATOM 4451 O O . GLY A 1 592 ? -17.584 43.138 36.668 1.00 48.74 592 GLY B O 1
ATOM 4452 N N . ILE A 1 593 ? -15.910 42.428 35.291 1.00 49.24 593 ILE B N 1
ATOM 4453 C CA . ILE A 1 593 ? -14.828 42.493 36.278 1.00 44.27 593 ILE B CA 1
ATOM 4454 C C . ILE A 1 593 ? -14.210 43.875 36.169 1.00 40.06 593 ILE B C 1
ATOM 4455 O O . ILE A 1 593 ? -13.711 44.237 35.106 1.00 35.57 593 ILE B O 1
ATOM 4460 N N . THR A 1 594 ? -14.195 44.651 37.247 1.00 42.46 594 THR B N 1
ATOM 4461 C CA . THR A 1 594 ? -13.446 45.901 37.188 1.00 42.24 594 THR B CA 1
ATOM 4462 C C . THR A 1 594 ? -11.979 45.528 37.522 1.00 43.08 594 THR B C 1
ATOM 4463 O O . THR A 1 594 ? -11.685 44.949 38.560 1.00 39.56 594 THR B O 1
ATOM 4467 N N . ARG A 1 595 ? -11.065 45.831 36.607 1.00 44.12 595 ARG B N 1
ATOM 4468 C CA . ARG A 1 595 ? -9.676 45.377 36.720 1.00 39.86 595 ARG B CA 1
ATOM 4469 C C . ARG A 1 595 ? -8.983 45.992 37.920 1.00 41.96 595 ARG B C 1
ATOM 4470 O O . ARG A 1 595 ? -9.308 47.108 38.269 1.00 49.12 595 ARG B O 1
ATOM 4478 N N . ARG A 1 596 ? -8.069 45.254 38.576 1.00 37.09 596 ARG B N 1
ATOM 4479 C CA . ARG A 1 596 ? -7.266 45.784 39.695 1.00 36.51 596 ARG B CA 1
ATOM 4480 C C . ARG A 1 596 ? -5.754 45.673 39.442 1.00 34.81 596 ARG B C 1
ATOM 4481 O O . ARG A 1 596 ? -5.301 45.012 38.506 1.00 34.44 596 ARG B O 1
ATOM 4489 N N . LYS A 1 597 ? -4.986 46.355 40.269 1.00 33.02 597 LYS B N 1
ATOM 4490 C CA . LYS A 1 597 ? -3.540 46.276 40.200 1.00 38.91 597 LYS B CA 1
ATOM 4491 C C . LYS A 1 597 ? -3.117 44.975 40.905 1.00 35.19 597 LYS B C 1
ATOM 4492 O O . LYS A 1 597 ? -3.368 44.810 42.091 1.00 30.97 597 LYS B O 1
ATOM 4498 N N . ILE A 1 598 ? -2.472 44.068 40.181 1.00 30.02 598 ILE B N 1
ATOM 4499 C CA . ILE A 1 598 ? -1.996 42.840 40.818 1.00 30.81 598 ILE B CA 1
ATOM 4500 C C . ILE A 1 598 ? -0.501 42.939 41.105 1.00 26.85 598 ILE B C 1
ATOM 4501 O O . ILE A 1 598 ? 0.264 43.166 40.166 1.00 28.93 598 ILE B O 1
ATOM 4506 N N . SER A 1 599 ? -0.085 42.829 42.392 1.00 27.76 599 SER B N 1
ATOM 4507 C CA . SER A 1 599 ? 1.389 42.807 42.770 1.00 25.93 599 SER B CA 1
ATOM 4508 C C . SER A 1 599 ? 2.145 41.625 42.116 1.00 26.95 599 SER B C 1
ATOM 4509 O O . SER A 1 599 ? 1.565 40.603 41.828 1.00 24.57 599 SER B O 1
ATOM 4512 N N . ASP A 1 600 ? 3.429 41.787 41.852 1.00 28.27 600 ASP B N 1
ATOM 4513 C CA . ASP A 1 600 ? 4.278 40.683 41.480 1.00 25.93 600 ASP B CA 1
ATOM 4514 C C . ASP A 1 600 ? 4.213 39.553 42.510 1.00 24.33 600 ASP B C 1
ATOM 4515 O O . ASP A 1 600 ? 4.263 38.401 42.128 1.00 24.61 600 ASP B O 1
ATOM 4520 N N . GLU A 1 601 ? 4.035 39.867 43.790 1.00 23.37 601 GLU B N 1
ATOM 4521 C CA . GLU A 1 601 ? 4.010 38.870 44.821 1.00 26.10 601 GLU B CA 1
ATOM 4522 C C . GLU A 1 601 ? 2.781 37.966 44.682 1.00 26.37 601 GLU B C 1
ATOM 4523 O O . GLU A 1 601 ? 2.827 36.767 44.995 1.00 24.50 601 GLU B O 1
ATOM 4529 N N . GLU A 1 602 ? 1.650 38.562 44.337 1.00 25.61 602 GLU B N 1
ATOM 4530 C CA . GLU A 1 602 ? 0.432 37.806 44.194 1.00 24.69 602 GLU B CA 1
ATOM 4531 C C . GLU A 1 602 ? 0.581 36.953 42.958 1.00 21.76 602 GLU B C 1
ATOM 4532 O O . GLU A 1 602 ? 0.134 35.808 42.961 1.00 21.67 602 GLU B O 1
ATOM 4538 N N . ILE A 1 603 ? 1.204 37.475 41.901 1.00 22.34 603 ILE B N 1
ATOM 4539 C CA . ILE A 1 603 ? 1.405 36.693 40.691 1.00 20.58 603 ILE B CA 1
ATOM 4540 C C . ILE A 1 603 ? 2.181 35.367 40.975 1.00 20.60 603 ILE B C 1
ATOM 4541 O O . ILE A 1 603 ? 1.735 34.284 40.578 1.00 19.55 603 ILE B O 1
ATOM 4546 N N . VAL A 1 604 ? 3.291 35.481 41.693 1.00 18.28 604 VAL B N 1
ATOM 4547 C CA . VAL A 1 604 ? 4.171 34.374 42.003 1.00 17.75 604 VAL B CA 1
ATOM 4548 C C . VAL A 1 604 ? 3.436 33.388 42.887 1.00 18.29 604 VAL B C 1
ATOM 4549 O O . VAL A 1 604 ? 3.453 32.190 42.610 1.00 16.14 604 VAL B O 1
A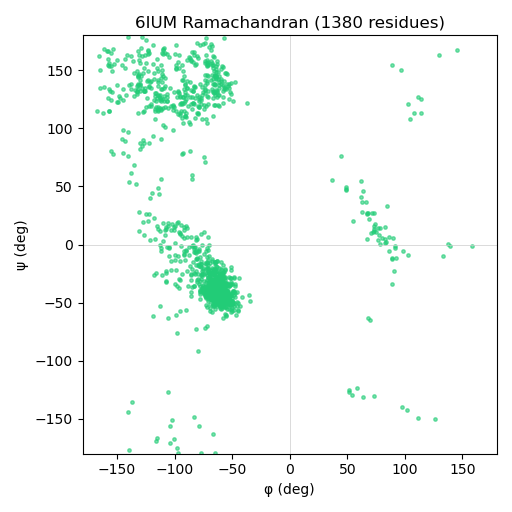TOM 4553 N N . GLU A 1 605 ? 2.744 33.874 43.922 1.00 19.04 605 GLU B N 1
ATOM 4554 C CA . GLU A 1 605 ? 2.038 32.962 44.793 1.00 23.02 605 GLU B CA 1
ATOM 4555 C C . GLU A 1 605 ? 0.963 32.178 44.051 1.00 23.24 605 GLU B C 1
ATOM 4556 O O . GLU A 1 605 ? 0.828 30.982 44.259 1.00 24.16 605 GLU B O 1
ATOM 4562 N N . ARG A 1 606 ? 0.201 32.840 43.188 1.00 22.79 606 ARG B N 1
ATOM 4563 C CA . ARG A 1 606 ? -0.902 32.191 42.521 1.00 23.94 606 ARG B CA 1
ATOM 4564 C C . ARG A 1 606 ? -0.335 31.136 41.576 1.00 21.51 606 ARG B C 1
ATOM 4565 O O . ARG A 1 606 ? -0.856 30.032 41.523 1.00 20.36 606 ARG B O 1
ATOM 4573 N N . LEU A 1 607 ? 0.723 31.492 40.821 1.00 19.39 607 LEU B N 1
ATOM 4574 C CA . LEU A 1 607 ? 1.334 30.551 39.898 1.00 19.99 607 LEU B CA 1
ATOM 4575 C C . LEU A 1 607 ? 1.961 29.342 40.646 1.00 18.46 607 LEU B C 1
ATOM 4576 O O . LEU A 1 607 ? 1.683 28.209 40.291 1.00 19.01 607 LEU B O 1
ATOM 4581 N N . VAL A 1 608 ? 2.789 29.607 41.663 1.00 17.33 608 VAL B N 1
ATOM 4582 C CA . VAL A 1 608 ? 3.648 28.566 42.304 1.00 16.81 608 VAL B CA 1
ATOM 4583 C C . VAL A 1 608 ? 2.833 27.746 43.208 1.00 16.31 608 VAL B C 1
ATOM 4584 O O . VAL A 1 608 ? 2.902 26.501 43.201 1.00 14.62 608 VAL B O 1
ATOM 4588 N N . PHE A 1 609 ? 1.967 28.419 43.947 1.00 15.11 609 PHE B N 1
ATOM 4589 C CA . PHE A 1 609 ? 1.131 27.676 44.801 1.00 16.75 609 PHE B CA 1
ATOM 4590 C C . PHE A 1 609 ? 0.079 26.765 44.079 1.00 16.19 609 PHE B C 1
ATOM 4591 O O . PHE A 1 609 ? -0.349 25.769 44.655 1.00 14.50 609 PHE B O 1
ATOM 4599 N N . ALA A 1 610 ? -0.282 27.101 42.856 1.00 16.51 610 ALA B N 1
ATOM 4600 C CA . ALA A 1 610 ? -1.112 26.217 42.012 1.00 18.35 610 ALA B CA 1
ATOM 4601 C C . ALA A 1 610 ? -0.343 24.921 41.691 1.00 16.76 610 ALA B C 1
ATOM 4602 O O . ALA A 1 610 ? -0.884 23.833 41.841 1.00 18.72 610 ALA B O 1
ATOM 4604 N N . LEU A 1 611 ? 0.948 25.055 41.452 1.00 15.44 611 LEU B N 1
ATOM 4605 C CA . LEU A 1 611 ? 1.849 23.860 41.304 1.00 14.19 611 LEU B CA 1
ATOM 4606 C C . LEU A 1 611 ? 1.860 23.018 42.553 1.00 14.43 611 LEU B C 1
ATOM 4607 O O . LEU A 1 611 ? 1.636 21.810 42.499 1.00 14.94 611 LEU B O 1
ATOM 4612 N N . VAL A 1 612 ? 2.088 23.687 43.677 1.00 15.37 612 VAL B N 1
ATOM 4613 C CA . VAL A 1 612 ? 2.236 23.025 44.945 1.00 17.73 612 VAL B CA 1
ATOM 4614 C C . VAL A 1 612 ? 1.009 22.232 45.299 1.00 18.09 612 VAL B C 1
ATOM 4615 O O . VAL A 1 612 ? 1.118 21.087 45.758 1.00 16.63 612 VAL B O 1
ATOM 4619 N N . ASN A 1 613 ? -0.163 22.857 45.141 1.00 18.82 613 ASN B N 1
ATOM 4620 C CA . ASN A 1 613 ? -1.425 22.201 45.518 1.00 18.48 613 ASN B CA 1
ATOM 4621 C C . ASN A 1 613 ? -1.686 20.939 44.684 1.00 17.38 613 ASN B C 1
ATOM 4622 O O . ASN A 1 613 ? -2.074 19.895 45.225 1.00 18.33 613 ASN B O 1
ATOM 4627 N N . GLU A 1 614 ? -1.462 21.042 43.396 1.00 15.35 614 GLU B N 1
ATOM 4628 C CA . GLU A 1 614 ? -1.585 19.907 42.508 1.00 17.38 614 GLU B CA 1
ATOM 4629 C C . GLU A 1 614 ? -0.517 18.807 42.785 1.00 17.72 614 GLU B C 1
ATOM 4630 O O . GLU A 1 614 ? -0.835 17.598 42.747 1.00 17.63 614 GLU B O 1
ATOM 4636 N N . GLY A 1 615 ? 0.701 19.215 43.164 1.00 16.71 615 GLY B N 1
ATOM 4637 C CA . GLY A 1 615 ? 1.755 18.268 43.525 1.00 15.06 615 GLY B CA 1
ATOM 4638 C C . GLY A 1 615 ? 1.335 17.463 44.740 1.00 16.51 615 GLY B C 1
ATOM 4639 O O . GLY A 1 615 ? 1.527 16.249 44.785 1.00 15.47 615 GLY B O 1
ATOM 4640 N N . ALA A 1 616 ? 0.691 18.120 45.685 1.00 14.62 616 ALA B N 1
ATOM 4641 C CA . ALA A 1 616 ? 0.207 17.451 46.884 1.00 15.81 616 ALA B CA 1
ATOM 4642 C C . ALA A 1 616 ? -0.919 16.464 46.648 1.00 15.91 616 ALA B C 1
ATOM 4643 O O . ALA A 1 616 ? -0.975 15.427 47.340 1.00 16.66 616 ALA B O 1
ATOM 4645 N N . ARG A 1 617 ? -1.787 16.752 45.668 1.00 18.41 617 ARG B N 1
ATOM 4646 C CA . ARG A 1 617 ? -2.796 15.770 45.190 1.00 18.50 617 ARG B CA 1
ATOM 4647 C C . ARG A 1 617 ? -2.136 14.600 44.450 1.00 17.93 617 ARG B C 1
ATOM 4648 O O . ARG A 1 617 ? -2.512 13.419 44.603 1.00 18.86 617 ARG B O 1
ATOM 4656 N N . ILE A 1 618 ? -1.128 14.921 43.663 1.00 17.12 618 ILE B N 1
ATOM 4657 C CA . ILE A 1 618 ? -0.271 13.912 42.998 1.00 17.21 618 ILE B CA 1
ATOM 4658 C C . ILE A 1 618 ? 0.375 12.948 44.016 1.00 17.44 618 ILE B C 1
ATOM 4659 O O . ILE A 1 618 ? 0.359 11.712 43.827 1.00 20.26 618 ILE B O 1
ATOM 4664 N N . LEU A 1 619 ? 0.923 13.496 45.077 1.00 16.41 619 LEU B N 1
ATOM 4665 C CA . LEU A 1 619 ? 1.502 12.703 46.123 1.00 16.82 619 LEU B CA 1
ATOM 4666 C C . LEU A 1 619 ? 0.448 11.848 46.820 1.00 19.40 619 LEU B C 1
ATOM 4667 O O . LEU A 1 619 ? 0.688 10.676 47.127 1.00 16.99 619 LEU B O 1
ATOM 4672 N N . GLU A 1 620 ? -0.707 12.450 47.078 1.00 21.62 620 GLU B N 1
ATOM 4673 C CA . GLU A 1 620 ? -1.786 11.758 47.828 1.00 24.85 620 GLU B CA 1
ATOM 4674 C C . GLU A 1 620 ? -2.285 10.547 46.990 1.00 22.84 620 GLU B C 1
ATOM 4675 O O . GLU A 1 620 ? -2.566 9.484 47.526 1.00 21.35 620 GLU B O 1
ATOM 4681 N N . GLU A 1 621 ? -2.392 10.737 45.687 1.00 21.62 621 GLU B N 1
ATOM 4682 C CA . GLU A 1 621 ? -2.764 9.677 44.776 1.00 22.41 621 GLU B CA 1
ATOM 4683 C C . GLU A 1 621 ? -1.702 8.610 44.574 1.00 23.45 621 GLU B C 1
ATOM 4684 O O . GLU A 1 621 ? -2.013 7.563 44.055 1.00 23.66 621 GLU B O 1
ATOM 4690 N N . GLY A 1 622 ? -0.464 8.831 44.986 1.00 21.49 622 GLY B N 1
ATOM 4691 C CA . GLY A 1 622 ? 0.602 7.942 44.615 1.00 23.80 622 GLY B CA 1
ATOM 4692 C C . GLY A 1 622 ? 1.063 8.010 43.145 1.00 21.64 622 GLY B C 1
ATOM 4693 O O . GLY A 1 622 ? 1.807 7.165 42.733 1.00 22.89 622 GLY B O 1
ATOM 4694 N N . ILE A 1 623 ? 0.636 9.001 42.373 1.00 19.54 623 ILE B N 1
ATOM 4695 C CA . ILE A 1 623 ? 1.144 9.232 41.025 1.00 17.78 623 ILE B CA 1
ATOM 4696 C C . ILE A 1 623 ? 2.678 9.519 41.019 1.00 16.52 623 ILE B C 1
ATOM 4697 O O . ILE A 1 623 ? 3.387 9.127 40.063 1.00 16.01 623 ILE B O 1
ATOM 4702 N N . ALA A 1 624 ? 3.162 10.278 41.999 1.00 15.27 624 ALA B N 1
ATOM 4703 C CA . ALA A 1 624 ? 4.610 10.427 42.225 1.00 17.39 624 ALA B CA 1
ATOM 4704 C C . ALA A 1 624 ? 4.893 9.716 43.529 1.00 18.47 624 ALA B C 1
ATOM 4705 O O . ALA A 1 624 ? 4.032 9.733 44.397 1.00 18.80 624 ALA B O 1
ATOM 4707 N N . SER A 1 625 ? 6.097 9.160 43.699 1.00 18.56 625 SER B N 1
ATOM 4708 C CA . SER A 1 625 ? 6.367 8.357 44.844 1.00 18.04 625 SER B CA 1
ATOM 4709 C C . SER A 1 625 ? 6.883 9.224 45.964 1.00 18.59 625 SER B C 1
ATOM 4710 O O . SER A 1 625 ? 6.791 8.837 47.095 1.00 16.17 625 SER B O 1
ATOM 4713 N N . LYS A 1 626 ? 7.444 10.395 45.660 1.00 17.29 626 LYS B N 1
ATOM 4714 C CA . LYS A 1 626 ? 7.956 11.264 46.673 1.00 16.81 626 LYS B CA 1
ATOM 4715 C C . LYS A 1 626 ? 8.037 12.709 46.195 1.00 15.54 626 LYS B C 1
ATOM 4716 O O . LYS A 1 626 ? 8.175 12.978 45.019 1.00 13.72 626 LYS B O 1
ATOM 4722 N N . ALA A 1 627 ? 7.976 13.636 47.152 1.00 13.87 627 ALA B N 1
ATOM 4723 C CA . ALA A 1 627 ? 8.020 15.059 46.807 1.00 15.31 627 ALA B CA 1
ATOM 4724 C C . ALA A 1 627 ? 9.260 15.499 46.018 1.00 14.90 627 ALA B C 1
ATOM 4725 O O . ALA A 1 627 ? 9.141 16.334 45.104 1.00 13.65 627 ALA B O 1
ATOM 4727 N N . SER A 1 628 ? 10.440 14.957 46.341 1.00 14.27 628 SER B N 1
ATOM 4728 C CA . SER A 1 628 ? 11.630 15.354 45.592 1.00 14.63 628 SER B CA 1
ATOM 4729 C C . SER A 1 628 ? 11.517 14.976 44.148 1.00 14.86 628 SER B C 1
ATOM 4730 O O . SER A 1 628 ? 12.188 15.617 43.315 1.00 16.04 628 SER B O 1
ATOM 4733 N N . ASP A 1 629 ? 10.755 13.915 43.809 1.00 14.98 629 ASP B N 1
ATOM 4734 C CA . ASP A 1 629 ? 10.560 13.566 42.390 1.00 14.36 629 ASP B CA 1
ATOM 4735 C C . ASP A 1 629 ? 9.837 14.704 41.601 1.00 14.14 629 ASP B C 1
ATOM 4736 O O . ASP A 1 629 ? 10.193 15.043 40.457 1.00 12.48 629 ASP B O 1
ATOM 4741 N N . ILE A 1 630 ? 8.829 15.297 42.213 1.00 12.67 630 ILE B N 1
ATOM 4742 C CA . ILE A 1 630 ? 8.154 16.383 41.607 1.00 13.52 630 ILE B CA 1
ATOM 4743 C C . ILE A 1 630 ? 9.096 17.570 41.450 1.00 13.65 630 ILE B C 1
ATOM 4744 O O . ILE A 1 630 ? 9.006 18.299 40.448 1.00 14.71 630 ILE B O 1
ATOM 4749 N N . ASP A 1 631 ? 9.916 17.855 42.494 1.00 13.86 631 ASP B N 1
ATOM 4750 C CA . ASP A 1 631 ? 10.925 18.906 42.365 1.00 13.84 631 ASP B CA 1
ATOM 4751 C C . ASP A 1 631 ? 11.883 18.675 41.167 1.00 13.19 631 ASP B C 1
ATOM 4752 O O . ASP A 1 631 ? 12.095 19.588 40.350 1.00 12.61 631 ASP B O 1
ATOM 4757 N N . MET A 1 632 ? 12.364 17.467 40.998 1.00 12.71 632 MET B N 1
ATOM 4758 C CA . MET A 1 632 ? 13.254 17.183 39.856 1.00 13.23 632 MET B CA 1
ATOM 4759 C C . MET A 1 632 ? 12.566 17.365 38.509 1.00 12.67 632 MET B C 1
ATOM 4760 O O . MET A 1 632 ? 13.148 17.921 37.576 1.00 12.95 632 MET B O 1
ATOM 4765 N N . VAL A 1 633 ? 11.320 16.884 38.389 1.00 12.40 633 VAL B N 1
ATOM 4766 C CA . VAL A 1 633 ? 10.459 17.211 37.202 1.00 12.57 633 VAL B CA 1
ATOM 4767 C C . VAL A 1 633 ? 10.466 18.727 36.906 1.00 12.23 633 VAL B C 1
ATOM 4768 O O . VAL A 1 633 ? 10.671 19.140 35.745 1.00 12.42 633 VAL B O 1
ATOM 4772 N N . TYR A 1 634 ? 10.209 19.548 37.933 1.00 13.24 634 TYR B N 1
ATOM 4773 C CA . TYR A 1 634 ? 10.128 21.016 37.746 1.00 13.04 634 TYR B CA 1
ATOM 4774 C C . TYR A 1 634 ? 11.505 21.618 37.453 1.00 14.52 634 TYR B C 1
ATOM 4775 O O . TYR A 1 634 ? 11.610 22.540 36.545 1.00 15.54 634 TYR B O 1
ATOM 4784 N N . LEU A 1 635 ? 12.552 21.066 38.090 1.00 13.13 635 LEU B N 1
ATOM 4785 C CA . LEU A 1 635 ? 13.931 21.553 37.847 1.00 15.26 635 LEU B CA 1
ATOM 4786 C C . LEU A 1 635 ? 14.414 21.217 36.452 1.00 15.97 635 LEU B C 1
ATOM 4787 O O . LEU A 1 635 ? 15.048 22.080 35.830 1.00 15.59 635 LEU B O 1
ATOM 4792 N N . THR A 1 636 ? 14.062 20.017 35.956 1.00 15.10 636 THR B N 1
ATOM 4793 C CA . THR A 1 636 ? 14.661 19.477 34.708 1.00 16.54 636 THR B CA 1
ATOM 4794 C C . THR A 1 636 ? 13.754 19.578 33.471 1.00 16.56 636 THR B C 1
ATOM 4795 O O . THR A 1 636 ? 14.191 19.437 32.340 1.00 15.25 636 THR B O 1
ATOM 4799 N N . GLY A 1 637 ? 12.475 19.845 33.697 1.00 17.74 637 GLY B N 1
ATOM 4800 C CA . GLY A 1 637 ? 11.487 19.915 32.633 1.00 17.45 637 GLY B CA 1
ATOM 4801 C C . GLY A 1 637 ? 10.823 21.276 32.398 1.00 18.18 637 GLY B C 1
ATOM 4802 O O . GLY A 1 637 ? 10.295 21.456 31.357 1.00 19.95 637 GLY B O 1
ATOM 4803 N N . TYR A 1 638 ? 10.755 22.171 33.383 1.00 16.84 638 TYR B N 1
ATOM 4804 C CA . TYR A 1 638 ? 9.952 23.353 33.279 1.00 17.72 638 TYR B CA 1
ATOM 4805 C C . TYR A 1 638 ? 10.705 24.625 33.670 1.00 18.14 638 TYR B C 1
ATOM 4806 O O . TYR A 1 638 ? 10.059 25.650 33.897 1.00 15.62 638 TYR B O 1
ATOM 4815 N N . GLY A 1 639 ? 12.044 24.533 33.829 1.00 17.30 639 GLY B N 1
ATOM 4816 C CA . GLY A 1 639 ? 12.881 25.703 34.195 1.00 18.11 639 GLY B CA 1
ATOM 4817 C C . GLY A 1 639 ? 12.587 26.347 35.544 1.00 16.10 639 GLY B C 1
ATOM 4818 O O . GLY A 1 639 ? 12.808 27.552 35.693 1.00 15.83 639 GLY B O 1
ATOM 4819 N N . PHE A 1 640 ? 12.071 25.570 36.502 1.00 14.38 640 PHE B N 1
ATOM 4820 C CA . PHE A 1 640 ? 11.931 26.036 37.865 1.00 14.49 640 PHE B CA 1
ATOM 4821 C C . PHE A 1 640 ? 13.337 26.413 38.444 1.00 12.88 640 PHE B C 1
ATOM 4822 O O . PHE A 1 640 ? 14.277 25.716 38.212 1.00 12.69 640 PHE B O 1
ATOM 4830 N N . PRO A 1 641 ? 13.442 27.503 39.156 1.00 12.45 641 PRO B N 1
ATOM 4831 C CA . PRO A 1 641 ? 14.774 28.046 39.596 1.00 13.35 641 PRO B CA 1
ATOM 4832 C C . PRO A 1 641 ? 15.562 27.046 40.426 1.00 12.33 641 PRO B C 1
ATOM 4833 O O . PRO A 1 641 ? 15.055 26.586 41.470 1.00 10.98 641 PRO B O 1
ATOM 4837 N N . LEU A 1 642 ? 16.758 26.704 39.981 1.00 12.98 642 LEU B N 1
ATOM 4838 C CA . LEU A 1 642 ? 17.608 25.792 40.781 1.00 15.64 642 LEU B CA 1
ATOM 4839 C C . LEU A 1 642 ? 17.886 26.329 42.212 1.00 15.79 642 LEU B C 1
ATOM 4840 O O . LEU A 1 642 ? 17.833 25.556 43.184 1.00 15.02 642 LEU B O 1
ATOM 4845 N N . PHE A 1 643 ? 18.002 27.654 42.349 1.00 14.77 643 PHE B N 1
ATOM 4846 C CA . PHE A 1 643 ? 18.292 28.250 43.622 1.00 14.42 643 PHE B CA 1
ATOM 4847 C C . PHE A 1 643 ? 17.169 28.168 44.631 1.00 15.58 643 PHE B C 1
ATOM 4848 O O . PHE A 1 643 ? 17.387 28.381 45.849 1.00 15.50 643 PHE B O 1
ATOM 4856 N N . ARG A 1 644 ? 15.985 27.757 44.184 1.00 14.51 644 ARG B N 1
ATOM 4857 C CA . ARG A 1 644 ? 14.901 27.496 45.091 1.00 14.96 644 ARG B CA 1
ATOM 4858 C C . ARG A 1 644 ? 14.512 26.044 45.204 1.00 15.08 644 ARG B C 1
ATOM 4859 O O . ARG A 1 644 ? 13.601 25.710 45.979 1.00 14.42 644 ARG B O 1
ATOM 4867 N N . GLY A 1 645 ? 15.110 25.170 44.397 1.00 14.87 645 GLY B N 1
ATOM 4868 C CA . GLY A 1 645 ? 15.012 23.719 44.676 1.00 15.90 645 GLY B CA 1
ATOM 4869 C C . GLY A 1 645 ? 13.830 22.949 44.033 1.00 17.57 645 GLY B C 1
ATOM 4870 O O . GLY A 1 645 ? 13.892 21.740 43.860 1.00 17.31 645 GLY B O 1
ATOM 4871 N N . GLY A 1 646 ? 12.778 23.638 43.690 1.00 15.75 646 GLY B N 1
ATOM 4872 C CA . GLY A 1 646 ? 11.546 22.984 43.202 1.00 15.52 646 GLY B CA 1
ATOM 4873 C C . GLY A 1 646 ? 10.364 23.540 43.985 1.00 15.41 646 GLY B C 1
ATOM 4874 O O . GLY A 1 646 ? 10.535 24.213 45.047 1.00 13.65 646 GLY B O 1
ATOM 4875 N N . PRO A 1 647 ? 9.163 23.323 43.452 1.00 15.43 647 PRO B N 1
ATOM 4876 C CA . PRO A 1 647 ? 7.978 23.887 44.064 1.00 15.89 647 PRO B CA 1
ATOM 4877 C C . PRO A 1 647 ? 7.649 23.390 45.434 1.00 15.44 647 PRO B C 1
ATOM 4878 O O . PRO A 1 647 ? 7.203 24.165 46.310 1.00 16.12 647 PRO B O 1
ATOM 4882 N N . MET A 1 648 ? 7.868 22.121 45.648 1.00 16.25 648 MET B N 1
ATOM 4883 C CA . MET A 1 648 ? 7.547 21.510 46.932 1.00 16.98 648 MET B CA 1
ATOM 4884 C C . MET A 1 648 ? 8.537 21.959 47.996 1.00 17.31 648 MET B C 1
ATOM 4885 O O . MET A 1 648 ? 8.117 22.307 49.134 1.00 16.24 648 MET B O 1
ATOM 4890 N N . LEU A 1 649 ? 9.830 21.968 47.652 1.00 17.82 649 LEU B N 1
ATOM 4891 C CA . LEU A 1 649 ? 10.810 22.483 48.579 1.00 18.17 649 LEU B CA 1
ATOM 4892 C C . LEU A 1 649 ? 10.528 23.962 48.883 1.00 17.99 649 LEU B C 1
ATOM 4893 O O . LEU A 1 649 ? 10.670 24.389 50.000 1.00 15.79 649 LEU B O 1
ATOM 4898 N N . TYR A 1 650 ? 10.133 24.735 47.888 1.00 17.40 650 TYR B N 1
ATOM 4899 C CA . TYR A 1 650 ? 9.871 26.146 48.102 1.00 17.23 650 TYR B CA 1
ATOM 4900 C C . TYR A 1 650 ? 8.676 26.351 49.061 1.00 16.21 650 TYR B C 1
ATOM 4901 O O . TYR A 1 650 ? 8.726 27.227 49.932 1.00 14.46 650 TYR B O 1
ATOM 4910 N N . ALA A 1 651 ? 7.636 25.514 48.933 1.00 16.39 651 ALA B N 1
ATOM 4911 C CA . ALA A 1 651 ? 6.477 25.548 49.842 1.00 16.04 651 ALA B CA 1
ATOM 4912 C C . ALA A 1 651 ? 6.940 25.320 51.266 1.00 16.44 651 ALA B C 1
ATOM 4913 O O . ALA A 1 651 ? 6.549 26.067 52.180 1.00 17.14 651 ALA B O 1
ATOM 4915 N N . ASP A 1 652 ? 7.795 24.305 51.437 1.00 16.47 652 ASP B N 1
ATOM 4916 C CA . ASP A 1 652 ? 8.457 24.013 52.702 1.00 19.05 652 ASP B CA 1
ATOM 4917 C C . ASP A 1 652 ? 9.224 25.210 53.235 1.00 19.70 652 ASP B C 1
ATOM 4918 O O . ASP A 1 652 ? 9.142 25.511 54.415 1.00 19.79 652 ASP B O 1
ATOM 4923 N N . GLN A 1 653 ? 9.971 25.887 52.355 1.00 19.37 653 GLN B N 1
ATOM 4924 C CA . GLN A 1 653 ? 10.776 27.024 52.744 1.00 21.62 653 GLN B CA 1
ATOM 4925 C C . GLN A 1 653 ? 9.857 28.194 53.189 1.00 23.84 653 GLN B C 1
ATOM 4926 O O . GLN A 1 653 ? 10.142 28.855 54.166 1.00 22.97 653 GLN B O 1
ATOM 4932 N N . VAL A 1 654 ? 8.748 28.401 52.496 1.00 21.21 654 VAL B N 1
ATOM 4933 C CA . VAL A 1 654 ? 7.748 29.438 52.898 1.00 22.05 654 VAL B CA 1
ATOM 4934 C C . VAL A 1 654 ? 7.050 29.063 54.189 1.00 22.54 654 VAL B C 1
ATOM 4935 O O . VAL A 1 654 ? 6.786 29.921 55.016 1.00 22.18 654 VAL B O 1
ATOM 4939 N N . GLY A 1 655 ? 6.818 27.766 54.382 1.00 21.53 655 GLY B N 1
ATOM 4940 C CA . GLY A 1 655 ? 6.179 27.231 55.595 1.00 20.99 655 GLY B CA 1
ATOM 4941 C C . GLY A 1 655 ? 4.782 26.801 55.165 1.00 21.71 655 GLY B C 1
ATOM 4942 O O . GLY A 1 655 ? 3.955 27.652 54.779 1.00 18.10 655 GLY B O 1
ATOM 4943 N N . LEU A 1 656 ? 4.504 25.492 55.197 1.00 22.11 656 LEU B N 1
ATOM 4944 C CA . LEU A 1 656 ? 3.226 25.053 54.701 1.00 20.47 656 LEU B CA 1
ATOM 4945 C C . LEU A 1 656 ? 2.038 25.697 55.434 1.00 22.30 656 LEU B C 1
ATOM 4946 O O . LEU A 1 656 ? 0.933 25.816 54.869 1.00 18.67 656 LEU B O 1
ATOM 4951 N N . TYR A 1 657 ? 2.238 26.074 56.699 1.00 22.36 657 TYR B N 1
ATOM 4952 C CA . TYR A 1 657 ? 1.182 26.843 57.455 1.00 21.92 657 TYR B CA 1
ATOM 4953 C C . TYR A 1 657 ? 0.786 28.082 56.705 1.00 20.16 657 TYR B C 1
ATOM 4954 O O . TYR A 1 657 ? -0.406 28.332 56.523 1.00 20.33 657 TYR B O 1
ATOM 4963 N N . ASN A 1 658 ? 1.783 28.820 56.224 1.00 20.00 658 ASN B N 1
ATOM 4964 C CA . ASN A 1 658 ? 1.576 30.058 55.490 1.00 20.73 658 ASN B CA 1
ATOM 4965 C C . ASN A 1 658 ? 0.970 29.814 54.113 1.00 24.21 658 ASN B C 1
ATOM 4966 O O . ASN A 1 658 ? 0.079 30.563 53.668 1.00 22.00 658 ASN B O 1
ATOM 4971 N N . VAL A 1 659 ? 1.448 28.761 53.438 1.00 22.73 659 VAL B N 1
ATOM 4972 C CA . VAL A 1 659 ? 0.959 28.415 52.131 1.00 22.84 659 VAL B CA 1
ATOM 4973 C C . VAL A 1 659 ? -0.541 28.133 52.232 1.00 21.53 659 VAL B C 1
ATOM 4974 O O . VAL A 1 659 ? -1.292 28.642 51.434 1.00 18.92 659 VAL B O 1
ATOM 4978 N N . ALA A 1 660 ? -0.946 27.359 53.226 1.00 21.21 660 ALA B N 1
ATOM 4979 C CA . ALA A 1 660 ? -2.360 27.017 53.365 1.00 24.53 660 ALA B CA 1
ATOM 4980 C C . ALA A 1 660 ? -3.226 28.239 53.642 1.00 24.76 660 ALA B C 1
ATOM 4981 O O . ALA A 1 660 ? -4.356 28.331 53.132 1.00 22.76 660 ALA B O 1
ATOM 4983 N N . LEU A 1 661 ? -2.684 29.178 54.413 1.00 26.44 661 LEU B N 1
ATOM 4984 C CA . LEU A 1 661 ? -3.366 30.447 54.659 1.00 28.42 661 LEU B CA 1
ATOM 4985 C C . LEU A 1 661 ? -3.547 31.245 53.385 1.00 29.76 661 LEU B C 1
ATOM 4986 O O . LEU A 1 661 ? -4.625 31.793 53.154 1.00 30.78 661 LEU B O 1
ATOM 4991 N N . SER A 1 662 ? -2.529 31.281 52.532 1.00 26.18 662 SER B N 1
ATOM 4992 C CA . SER A 1 662 ? -2.629 32.050 51.310 1.00 25.99 662 SER B CA 1
ATOM 4993 C C . SER A 1 662 ? -3.671 31.431 50.399 1.00 26.59 662 SER B C 1
ATOM 4994 O O . SER A 1 662 ? -4.424 32.140 49.731 1.00 22.10 662 SER B O 1
ATOM 4997 N N . MET A 1 663 ? -3.691 30.099 50.363 1.00 23.72 663 MET B N 1
ATOM 4998 C CA . MET A 1 663 ? -4.678 29.399 49.577 1.00 25.93 663 MET B CA 1
ATOM 4999 C C . MET A 1 663 ? -6.112 29.742 50.050 1.00 24.94 663 MET B C 1
ATOM 5000 O O . MET A 1 663 ? -6.958 30.012 49.247 1.00 25.48 663 MET B O 1
ATOM 5005 N N . LYS A 1 664 ? -6.336 29.724 51.343 1.00 27.27 664 LYS B N 1
ATOM 5006 C CA . LYS A 1 664 ? -7.635 30.012 51.976 1.00 29.27 664 LYS B CA 1
ATOM 5007 C C . LYS A 1 664 ? -8.078 31.437 51.672 1.00 27.85 664 LYS B C 1
ATOM 5008 O O . LYS A 1 664 ? -9.215 31.659 51.356 1.00 28.92 664 LYS B O 1
ATOM 5014 N N . ARG A 1 665 ? -7.134 32.359 51.623 1.00 27.55 665 ARG B N 1
ATOM 5015 C CA . ARG A 1 665 ? -7.402 33.682 51.135 1.00 29.93 665 ARG B CA 1
ATOM 5016 C C . ARG A 1 665 ? -7.807 33.747 49.664 1.00 29.18 665 ARG B C 1
ATOM 5017 O O . ARG A 1 665 ? -8.820 34.380 49.312 1.00 27.36 665 ARG B O 1
ATOM 5025 N N . TYR A 1 666 ? -7.036 33.125 48.783 1.00 24.71 666 TYR B N 1
ATOM 5026 C CA . TYR A 1 666 ? -7.428 33.080 47.386 1.00 25.60 666 TYR B CA 1
ATOM 5027 C C . TYR A 1 666 ? -8.748 32.360 47.140 1.00 23.64 666 TYR B C 1
ATOM 5028 O O . TYR A 1 666 ? -9.410 32.668 46.192 1.00 23.04 666 TYR B O 1
ATOM 5037 N N . ALA A 1 667 ? -9.111 31.391 47.971 1.00 24.90 667 ALA B N 1
ATOM 5038 C CA . ALA A 1 667 ? -10.423 30.714 47.850 1.00 27.55 667 ALA B CA 1
ATOM 5039 C C . ALA A 1 667 ? -11.676 31.678 47.950 1.00 29.54 667 ALA B C 1
ATOM 5040 O O . ALA A 1 667 ? -12.787 31.283 47.577 1.00 27.47 667 ALA B O 1
ATOM 5042 N N . LYS A 1 668 ? -11.450 32.883 48.491 1.00 29.14 668 LYS B N 1
ATOM 5043 C CA . LYS A 1 668 ? -12.457 33.930 48.707 1.00 33.29 668 LYS B CA 1
ATOM 5044 C C . LYS A 1 668 ? -12.605 34.782 47.502 1.00 30.18 668 LYS B C 1
ATOM 5045 O O . LYS A 1 668 ? -13.494 35.579 47.453 1.00 31.70 668 LYS B O 1
ATOM 5051 N N . GLY A 1 669 ? -11.729 34.609 46.530 1.00 30.39 669 GLY B N 1
ATOM 5052 C CA . GLY A 1 669 ? -11.647 35.466 45.373 1.00 28.18 669 GLY B CA 1
ATOM 5053 C C . GLY A 1 669 ? -12.246 34.820 44.158 1.00 28.18 669 GLY B C 1
ATOM 5054 O O . GLY A 1 669 ? -13.113 33.903 44.205 1.00 30.39 669 GLY B O 1
ATOM 5055 N N . TYR A 1 670 ? -11.758 35.320 43.044 1.00 28.96 670 TYR B N 1
ATOM 5056 C CA . TYR A 1 670 ? -12.131 34.875 41.712 1.00 29.75 670 TYR B CA 1
ATOM 5057 C C . TYR A 1 670 ? -11.732 33.422 41.506 1.00 32.80 670 TYR B C 1
ATOM 5058 O O . TYR A 1 670 ? -10.590 33.005 41.873 1.00 26.68 670 TYR B O 1
ATOM 5067 N N . HIS A 1 671 ? -12.683 32.631 40.990 1.00 32.53 671 HIS B N 1
ATOM 5068 C CA . HIS A 1 671 ? -12.559 31.166 40.956 1.00 32.23 671 HIS B CA 1
ATOM 5069 C C . HIS A 1 671 ? -11.881 30.500 42.166 1.00 33.43 671 HIS B C 1
ATOM 5070 O O . HIS A 1 671 ? -10.900 29.753 42.027 1.00 30.89 671 HIS B O 1
ATOM 5077 N N . GLY A 1 672 ? -12.430 30.784 43.339 1.00 31.92 672 GLY B N 1
ATOM 5078 C CA . GLY A 1 672 ? -12.049 30.134 44.592 1.00 34.09 672 GLY B CA 1
ATOM 5079 C C . GLY A 1 672 ? -12.139 28.621 44.653 1.00 34.82 672 GLY B C 1
ATOM 5080 O O . GLY A 1 672 ? -11.476 27.967 45.498 1.00 33.82 672 GLY B O 1
ATOM 5081 N N . GLU A 1 673 ? -12.956 28.043 43.771 1.00 35.45 673 GLU B N 1
ATOM 5082 C CA . GLU A 1 673 ? -12.954 26.574 43.606 1.00 35.28 673 GLU B CA 1
ATOM 5083 C C . GLU A 1 673 ? -11.553 26.043 43.402 1.00 31.43 673 GLU B C 1
ATOM 5084 O O . GLU A 1 673 ? -11.331 24.881 43.698 1.00 30.19 673 GLU B O 1
ATOM 5090 N N . ALA A 1 674 ? -10.673 26.831 42.760 1.00 30.59 674 ALA B N 1
ATOM 5091 C CA . ALA A 1 674 ? -9.280 26.440 42.493 1.00 28.69 674 ALA B CA 1
ATOM 5092 C C . ALA A 1 674 ? -8.362 26.297 43.706 1.00 27.76 674 ALA B C 1
ATOM 5093 O O . ALA A 1 674 ? -7.263 25.728 43.578 1.00 25.20 674 ALA B O 1
ATOM 5095 N N . TRP A 1 675 ? -8.800 26.801 44.852 1.00 23.72 675 TRP B N 1
ATOM 5096 C CA . TRP A 1 675 ? -7.922 27.038 45.987 1.00 23.56 675 TRP B CA 1
ATOM 5097 C C . TRP A 1 675 ? -8.403 26.283 47.197 1.00 25.55 675 TRP B C 1
ATOM 5098 O O . TRP A 1 675 ? -8.100 26.629 48.347 1.00 23.89 675 TRP B O 1
ATOM 5109 N N . GLN A 1 676 ? -9.118 25.190 46.955 1.00 26.59 676 GLN B N 1
ATOM 5110 C CA . GLN A 1 676 ? -9.360 24.253 48.058 1.00 28.82 676 GLN B CA 1
ATOM 5111 C C . GLN A 1 676 ? -7.979 23.672 48.403 1.00 26.31 676 GLN B C 1
ATOM 5112 O O . GLN A 1 676 ? -7.270 23.259 47.525 1.00 22.63 676 GLN B O 1
ATOM 5118 N N . VAL A 1 677 ? -7.619 23.636 49.672 1.00 24.41 677 VAL B N 1
ATOM 5119 C CA . VAL A 1 677 ? -6.315 23.163 50.059 1.00 25.16 677 VAL B CA 1
ATOM 5120 C C . VAL A 1 677 ? -6.217 21.633 49.879 1.00 27.76 677 VAL B C 1
ATOM 5121 O O . VAL A 1 677 ? -7.045 20.864 50.391 1.00 23.90 677 VAL B O 1
ATOM 5125 N N . ALA A 1 678 ? -5.187 21.180 49.176 1.00 25.54 678 ALA B N 1
ATOM 5126 C CA . ALA A 1 678 ? -4.947 19.739 49.083 1.00 25.49 678 ALA B CA 1
ATOM 5127 C C . ALA A 1 678 ? -4.917 19.105 50.464 1.00 23.68 678 ALA B C 1
ATOM 5128 O O . ALA A 1 678 ? -4.251 19.587 51.324 1.00 23.51 678 ALA B O 1
ATOM 5130 N N . PRO A 1 679 ? -5.645 18.015 50.675 1.00 26.49 679 PRO B N 1
ATOM 5131 C CA . PRO A 1 679 ? -5.677 17.375 51.973 1.00 26.82 679 PRO B CA 1
ATOM 5132 C C . PRO A 1 679 ? -4.294 17.077 52.600 1.00 25.55 679 PRO B C 1
ATOM 5133 O O . PRO A 1 679 ? -4.074 17.308 53.806 1.00 26.17 679 PRO B O 1
ATOM 5137 N N . LEU A 1 680 ? -3.360 16.592 51.785 1.00 22.36 680 LEU B N 1
ATOM 5138 C CA . LEU A 1 680 ? -2.019 16.252 52.267 1.00 21.42 680 LEU B CA 1
ATOM 5139 C C . LEU A 1 680 ? -1.323 17.529 52.741 1.00 21.39 680 LEU B C 1
ATOM 5140 O O . LEU A 1 680 ? -0.669 17.538 53.804 1.00 21.16 680 LEU B O 1
ATOM 5145 N N . LEU A 1 681 ? -1.499 18.614 51.993 1.00 19.63 681 LEU B N 1
ATOM 5146 C CA . LEU A 1 681 ? -0.863 19.861 52.345 1.00 20.55 681 LEU B CA 1
ATOM 5147 C C . LEU A 1 681 ? -1.427 20.415 53.684 1.00 22.65 681 LEU B C 1
ATOM 5148 O O . LEU A 1 681 ? -0.676 20.792 54.539 1.00 19.53 681 LEU B O 1
ATOM 5153 N N . GLN A 1 682 ? -2.740 20.413 53.850 1.00 23.70 682 GLN B N 1
ATOM 5154 C CA . GLN A 1 682 ? -3.357 20.902 55.075 1.00 22.51 682 GLN B CA 1
ATOM 5155 C C . GLN A 1 682 ? -2.994 20.036 56.257 1.00 23.12 682 GLN B C 1
ATOM 5156 O O . GLN A 1 682 ? -2.872 20.551 57.387 1.00 21.11 682 GLN B O 1
ATOM 5162 N N . LYS A 1 683 ? -2.829 18.736 56.023 1.00 22.47 683 LYS B N 1
ATOM 5163 C CA . LYS A 1 683 ? -2.421 17.834 57.128 1.00 25.28 683 LYS B CA 1
ATOM 5164 C C . LYS A 1 683 ? -0.972 18.098 57.538 1.00 24.14 683 LYS B C 1
ATOM 5165 O O . LYS A 1 683 ? -0.674 18.176 58.744 1.00 23.81 683 LYS B O 1
ATOM 5171 N N . LEU A 1 684 ? -0.080 18.278 56.559 1.00 22.48 684 LEU B N 1
ATOM 5172 C CA . LEU A 1 684 ? 1.322 18.616 56.895 1.00 24.43 684 LEU B CA 1
ATOM 5173 C C . LEU A 1 684 ? 1.438 19.977 57.629 1.00 22.41 684 LEU B C 1
ATOM 5174 O O . LEU A 1 684 ? 2.156 20.120 58.618 1.00 24.41 684 LEU B O 1
ATOM 5179 N N . ALA A 1 685 ? 0.803 20.987 57.077 1.00 23.42 685 ALA B N 1
ATOM 5180 C CA . ALA A 1 685 ? 0.683 22.299 57.724 1.00 24.10 685 ALA B CA 1
ATOM 5181 C C . ALA A 1 685 ? 0.253 22.169 59.209 1.00 24.81 685 ALA B C 1
ATOM 5182 O O . ALA A 1 685 ? 1.007 22.506 60.089 1.00 27.70 685 ALA B O 1
ATOM 5184 N N . ASP A 1 686 ? -0.902 21.596 59.478 1.00 27.63 686 ASP B N 1
ATOM 5185 C CA . ASP A 1 686 ? -1.391 21.415 60.865 1.00 26.42 686 ASP B CA 1
ATOM 5186 C C . ASP A 1 686 ? -0.422 20.630 61.743 1.00 31.06 686 ASP B C 1
ATOM 5187 O O . ASP A 1 686 ? -0.308 20.928 62.902 1.00 29.10 686 ASP B O 1
ATOM 5192 N N . GLU A 1 687 ? 0.318 19.636 61.218 1.00 30.17 687 GLU B N 1
ATOM 5193 C CA . GLU A 1 687 ? 1.312 18.913 62.035 1.00 27.34 687 GLU B CA 1
ATOM 5194 C C . GLU A 1 687 ? 2.680 19.596 62.131 1.00 26.98 687 GLU B C 1
ATOM 5195 O O . GLU A 1 687 ? 3.583 19.058 62.732 1.00 28.19 687 GLU B O 1
ATOM 5201 N N . GLY A 1 688 ? 2.872 20.726 61.500 1.00 25.42 688 GLY B N 1
ATOM 5202 C CA . GLY A 1 688 ? 4.131 21.383 61.511 1.00 26.08 688 GLY B CA 1
ATOM 5203 C C . GLY A 1 688 ? 5.219 20.706 60.636 1.00 28.94 688 GLY B C 1
ATOM 5204 O O . GLY A 1 688 ? 6.404 20.883 60.908 1.00 26.04 688 GLY B O 1
ATOM 5205 N N . LYS A 1 689 ? 4.819 19.988 59.573 1.00 27.73 689 LYS B N 1
ATOM 5206 C CA . LYS A 1 689 ? 5.772 19.238 58.735 1.00 27.22 689 LYS B CA 1
ATOM 5207 C C . LYS A 1 689 ? 5.919 19.834 57.358 1.00 25.88 689 LYS B C 1
ATOM 5208 O O . LYS A 1 689 ? 5.073 20.610 56.944 1.00 22.93 689 LYS B O 1
ATOM 5214 N N . GLY A 1 690 ? 6.978 19.427 56.658 1.00 23.54 690 GLY B N 1
ATOM 5215 C CA . GLY A 1 690 ? 7.191 19.828 55.272 1.00 24.16 690 GLY B CA 1
ATOM 5216 C C . GLY A 1 690 ? 6.898 18.626 54.371 1.00 22.79 690 GLY B C 1
ATOM 5217 O O . GLY A 1 690 ? 6.821 17.497 54.823 1.00 23.78 690 GLY B O 1
ATOM 5218 N N . PHE A 1 691 ? 6.713 18.885 53.094 1.00 20.66 691 PHE B N 1
ATOM 5219 C CA . PHE A 1 691 ? 6.692 17.813 52.091 1.00 20.09 691 PHE B CA 1
ATOM 5220 C C . PHE A 1 691 ? 7.992 16.981 52.080 1.00 19.12 691 PHE B C 1
ATOM 5221 O O . PHE A 1 691 ? 7.906 15.748 51.961 1.00 19.90 691 PHE B O 1
ATOM 5229 N N . ASN A 1 692 ? 9.130 17.635 52.315 1.00 21.87 692 ASN B N 1
ATOM 5230 C CA . ASN A 1 692 ? 10.421 16.997 52.195 1.00 26.14 692 ASN B CA 1
ATOM 5231 C C . ASN A 1 692 ? 11.052 16.671 53.542 1.00 32.61 692 ASN B C 1
ATOM 5232 O O . ASN A 1 692 ? 12.107 16.097 53.546 1.00 43.50 692 ASN B O 1
ATOM 5237 N N . GLY A 1 693 ? 10.460 17.001 54.675 1.00 35.69 693 GLY B N 1
ATOM 5238 C CA . GLY A 1 693 ? 11.171 16.752 55.957 1.00 47.21 693 GLY B CA 1
ATOM 5239 C C . GLY A 1 693 ? 12.348 17.713 56.219 1.00 54.35 693 GLY B C 1
ATOM 5240 O O . GLY A 1 693 ? 13.337 17.375 56.901 1.00 61.40 693 GLY B O 1
ATOM 5241 N N . THR B 1 2 ? 66.820 -22.205 18.498 1.00 44.18 2 THR A N 1
ATOM 5242 C CA . THR B 1 2 ? 65.770 -21.272 17.995 1.00 46.66 2 THR A CA 1
ATOM 5243 C C . THR B 1 2 ? 65.742 -19.872 18.604 1.00 34.72 2 THR A C 1
ATOM 5244 O O . THR B 1 2 ? 64.907 -19.056 18.179 1.00 28.90 2 THR A O 1
ATOM 5248 N N . ALA B 1 3 ? 66.669 -19.555 19.499 1.00 27.99 3 ALA A N 1
ATOM 5249 C CA . ALA B 1 3 ? 67.218 -18.192 19.465 1.00 26.66 3 ALA A CA 1
ATOM 5250 C C . ALA B 1 3 ? 68.785 -18.135 19.375 1.00 27.39 3 ALA A C 1
ATOM 5251 O O . ALA B 1 3 ? 69.442 -18.545 20.294 1.00 29.66 3 ALA A O 1
ATOM 5253 N N . GLN B 1 4 ? 69.342 -17.628 18.279 1.00 28.42 4 GLN A N 1
ATOM 5254 C CA . GLN B 1 4 ? 70.787 -17.408 18.143 1.00 32.65 4 GLN A CA 1
ATOM 5255 C C . GLN B 1 4 ? 71.306 -16.325 19.101 1.00 30.42 4 GLN A C 1
ATOM 5256 O O . GLN B 1 4 ? 70.534 -15.474 19.512 1.00 29.61 4 GLN A O 1
ATOM 5262 N N . TYR B 1 5 ? 72.571 -16.420 19.492 1.00 28.02 5 TYR A N 1
ATOM 5263 C CA . TYR B 1 5 ? 73.264 -15.490 20.424 1.00 27.69 5 TYR A CA 1
ATOM 5264 C C . TYR B 1 5 ? 74.614 -15.095 19.790 1.00 33.81 5 TYR A C 1
ATOM 5265 O O . TYR B 1 5 ? 75.290 -15.947 19.228 1.00 40.14 5 TYR A O 1
ATOM 5274 N N . GLN B 1 6 ? 74.988 -13.818 19.855 1.00 33.32 6 GLN A N 1
ATOM 5275 C CA . GLN B 1 6 ? 76.130 -13.304 19.127 1.00 37.63 6 GLN A CA 1
ATOM 5276 C C . GLN B 1 6 ? 76.466 -11.910 19.664 1.00 34.89 6 GLN A C 1
ATOM 5277 O O . GLN B 1 6 ? 75.664 -10.995 19.555 1.00 30.64 6 GLN A O 1
ATOM 5283 N N . VAL B 1 7 ? 77.635 -11.767 20.285 1.00 33.13 7 VAL A N 1
ATOM 5284 C CA . VAL B 1 7 ? 78.084 -10.477 20.765 1.00 34.35 7 VAL A CA 1
ATOM 5285 C C . VAL B 1 7 ? 78.866 -9.776 19.652 1.00 38.65 7 VAL A C 1
ATOM 5286 O O . VAL B 1 7 ? 79.626 -10.418 18.929 1.00 35.06 7 VAL A O 1
ATOM 5290 N N . GLN B 1 8 ? 78.666 -8.461 19.540 1.00 39.78 8 GLN A N 1
ATOM 5291 C CA . GLN B 1 8 ? 79.424 -7.576 18.644 1.00 38.59 8 GLN A CA 1
ATOM 5292 C C . GLN B 1 8 ? 79.514 -6.223 19.353 1.00 35.63 8 GLN A C 1
ATOM 5293 O O . GLN B 1 8 ? 78.499 -5.660 19.817 1.00 29.63 8 GLN A O 1
ATOM 5299 N N . ASP B 1 9 ? 80.736 -5.718 19.500 1.00 32.99 9 ASP A N 1
ATOM 5300 C CA . ASP B 1 9 ? 80.948 -4.365 19.996 1.00 33.28 9 ASP A CA 1
ATOM 5301 C C . ASP B 1 9 ? 80.151 -4.004 21.288 1.00 33.30 9 ASP A C 1
ATOM 5302 O O . ASP B 1 9 ? 79.467 -2.952 21.387 1.00 33.13 9 ASP A O 1
ATOM 5307 N N . GLY B 1 10 ? 80.227 -4.909 22.256 1.00 26.88 10 GLY A N 1
ATOM 5308 C CA . GLY B 1 10 ? 79.594 -4.680 23.565 1.00 29.89 10 GLY A CA 1
ATOM 5309 C C . GLY B 1 10 ? 78.059 -4.873 23.587 1.00 28.87 10 GLY A C 1
ATOM 5310 O O . GLY B 1 10 ? 77.409 -4.645 24.652 1.00 25.40 10 GLY A O 1
ATOM 5311 N N . VAL B 1 11 ? 77.506 -5.299 22.438 1.00 25.89 11 VAL A N 1
ATOM 5312 C CA . VAL B 1 11 ? 76.052 -5.606 22.262 1.00 27.27 11 VAL A CA 1
ATOM 5313 C C . VAL B 1 11 ? 75.794 -7.101 21.981 1.00 24.95 11 VAL A C 1
ATOM 5314 O O . VAL B 1 11 ? 76.237 -7.628 20.956 1.00 25.16 11 VAL A O 1
ATOM 5318 N N . ALA B 1 12 ? 75.098 -7.760 22.912 1.00 22.52 12 ALA A N 1
ATOM 5319 C CA . ALA B 1 12 ? 74.599 -9.104 22.710 1.00 23.59 12 ALA A CA 1
ATOM 5320 C C . ALA B 1 12 ? 73.308 -9.096 21.853 1.00 24.63 12 ALA A C 1
ATOM 5321 O O . ALA B 1 12 ? 72.290 -8.538 22.286 1.00 25.72 12 ALA A O 1
ATOM 5323 N N . VAL B 1 13 ? 73.348 -9.743 20.682 1.00 26.88 13 VAL A N 1
ATOM 5324 C CA . VAL B 1 13 ? 72.219 -9.831 19.744 1.00 24.00 13 VAL A CA 1
ATOM 5325 C C . VAL B 1 13 ? 71.570 -11.203 19.900 1.00 23.79 13 VAL A C 1
ATOM 5326 O O . VAL B 1 13 ? 72.227 -12.238 19.655 1.00 24.42 13 VAL A O 1
ATOM 5330 N N . ILE B 1 14 ? 70.310 -11.233 20.357 1.00 21.99 14 ILE A N 1
ATOM 5331 C CA . ILE B 1 14 ? 69.521 -12.492 20.467 1.00 20.39 14 ILE A CA 1
ATOM 5332 C C . ILE B 1 14 ? 68.607 -12.517 19.254 1.00 23.11 14 ILE A C 1
ATOM 5333 O O . ILE B 1 14 ? 67.814 -11.605 19.070 1.00 21.92 14 ILE A O 1
ATOM 5338 N N . THR B 1 15 ? 68.734 -13.515 18.372 1.00 24.38 15 THR A N 1
ATOM 5339 C CA . THR B 1 15 ? 67.922 -13.542 17.165 1.00 23.43 15 THR A CA 1
ATOM 5340 C C . THR B 1 15 ? 66.936 -14.683 17.217 1.00 25.86 15 THR A C 1
ATOM 5341 O O . THR B 1 15 ? 67.348 -15.826 17.193 1.00 27.98 15 THR A O 1
ATOM 5345 N N . LEU B 1 16 ? 65.623 -14.379 17.246 1.00 24.32 16 LEU A N 1
ATOM 5346 C CA . LEU B 1 16 ? 64.601 -15.431 17.226 1.00 24.15 16 LEU A CA 1
ATOM 5347 C C . LEU B 1 16 ? 64.721 -16.163 15.897 1.00 25.91 16 LEU A C 1
ATOM 5348 O O . LEU B 1 16 ? 64.786 -15.539 14.859 1.00 23.18 16 LEU A O 1
ATOM 5353 N N . ASP B 1 17 ? 64.724 -17.489 15.923 1.00 27.22 17 ASP A N 1
ATOM 5354 C CA . ASP B 1 17 ? 64.962 -18.228 14.716 1.00 31.80 17 ASP A CA 1
ATOM 5355 C C . ASP B 1 17 ? 64.091 -19.511 14.670 1.00 31.46 17 ASP A C 1
ATOM 5356 O O . ASP B 1 17 ? 64.504 -20.564 15.141 1.00 31.19 17 ASP A O 1
ATOM 5361 N N . ASN B 1 18 ? 62.882 -19.383 14.127 1.00 27.04 18 ASN A N 1
ATOM 5362 C CA . ASN B 1 18 ? 61.950 -20.496 14.073 1.00 26.81 18 ASN A CA 1
ATOM 5363 C C . ASN B 1 18 ? 61.035 -20.180 12.909 1.00 25.85 18 ASN A C 1
ATOM 5364 O O . ASN B 1 18 ? 59.941 -19.618 13.085 1.00 27.15 18 ASN A O 1
ATOM 5369 N N . PRO B 1 19 ? 61.503 -20.462 11.690 1.00 26.73 19 PRO A N 1
ATOM 5370 C CA . PRO B 1 19 ? 60.649 -20.210 10.525 1.00 26.29 19 PRO A CA 1
ATOM 5371 C C . PRO B 1 19 ? 59.313 -20.985 10.614 1.00 25.19 19 PRO A C 1
ATOM 5372 O O . PRO B 1 19 ? 59.228 -22.042 11.286 1.00 28.80 19 PRO A O 1
ATOM 5376 N N . PRO B 1 20 ? 58.268 -20.480 9.998 1.00 24.16 20 PRO A N 1
ATOM 5377 C CA . PRO B 1 20 ? 58.290 -19.334 9.100 1.00 24.16 20 PRO A CA 1
ATOM 5378 C C . PRO B 1 20 ? 58.182 -17.928 9.754 1.00 25.69 20 PRO A C 1
ATOM 5379 O O . PRO B 1 20 ? 58.624 -16.980 9.151 1.00 22.41 20 PRO A O 1
ATOM 5383 N N . VAL B 1 21 ? 57.588 -17.792 10.955 1.00 23.49 21 VAL A N 1
ATOM 5384 C CA . VAL B 1 21 ? 57.346 -16.431 11.517 1.00 22.71 21 VAL A CA 1
ATOM 5385 C C . VAL B 1 21 ? 57.935 -16.229 12.876 1.00 20.62 21 VAL A C 1
ATOM 5386 O O . VAL B 1 21 ? 57.440 -15.394 13.614 1.00 20.86 21 VAL A O 1
ATOM 5390 N N . ASN B 1 22 ? 58.999 -16.975 13.207 1.00 19.83 22 ASN A N 1
ATOM 5391 C CA . ASN B 1 22 ? 59.626 -16.959 14.502 1.00 18.71 22 ASN A CA 1
ATOM 5392 C C . ASN B 1 22 ? 58.590 -17.107 15.623 1.00 20.48 22 ASN A C 1
ATOM 5393 O O . ASN B 1 22 ? 58.606 -16.383 16.645 1.00 19.21 22 ASN A O 1
ATOM 5398 N N . GLY B 1 23 ? 57.733 -18.110 15.449 1.00 20.52 23 GLY A N 1
ATOM 5399 C CA . GLY B 1 23 ? 56.756 -18.460 16.471 1.00 19.00 23 GLY A CA 1
ATOM 5400 C C . GLY B 1 23 ? 57.400 -18.670 17.809 1.00 19.19 23 GLY A C 1
ATOM 5401 O O . GLY B 1 23 ? 58.423 -19.316 17.914 1.00 19.00 23 GLY A O 1
ATOM 5402 N N . LEU B 1 24 ? 56.767 -18.174 18.850 1.00 18.47 24 LEU A N 1
ATOM 5403 C CA . LEU B 1 24 ? 57.325 -18.201 20.176 1.00 21.56 24 LEU A CA 1
ATOM 5404 C C . LEU B 1 24 ? 57.036 -19.545 20.877 1.00 22.97 24 LEU A C 1
ATOM 5405 O O . LEU B 1 24 ? 56.384 -19.587 21.910 1.00 23.65 24 LEU A O 1
ATOM 5410 N N . GLY B 1 25 ? 57.513 -20.645 20.271 1.00 25.35 25 GLY A N 1
ATOM 5411 C CA . GLY B 1 25 ? 57.324 -21.978 20.812 1.00 26.66 25 GLY A CA 1
ATOM 5412 C C . GLY B 1 25 ? 58.348 -22.240 21.926 1.00 28.73 25 GLY A C 1
ATOM 5413 O O . GLY B 1 25 ? 59.284 -21.430 22.135 1.00 22.14 25 GLY A O 1
ATOM 5414 N N . HIS B 1 26 ? 58.200 -23.383 22.614 1.00 27.50 26 HIS A N 1
ATOM 5415 C CA . HIS B 1 26 ? 59.000 -23.621 23.793 1.00 26.57 26 HIS A CA 1
ATOM 5416 C C . HIS B 1 26 ? 60.494 -23.389 23.568 1.00 25.72 26 HIS A C 1
ATOM 5417 O O . HIS B 1 26 ? 61.146 -22.690 24.341 1.00 21.99 26 HIS A O 1
ATOM 5424 N N . SER B 1 27 ? 61.053 -23.983 22.525 1.00 27.17 27 SER A N 1
ATOM 5425 C CA . SER B 1 27 ? 62.499 -23.840 22.326 1.00 27.68 27 SER A CA 1
ATOM 5426 C C . SER B 1 27 ? 62.951 -22.363 22.073 1.00 26.62 27 SER A C 1
ATOM 5427 O O . SER B 1 27 ? 64.056 -21.943 22.489 1.00 28.10 27 SER A O 1
ATOM 5430 N N . THR B 1 28 ? 62.124 -21.609 21.365 1.00 24.59 28 THR A N 1
ATOM 5431 C CA . THR B 1 28 ? 62.402 -20.188 21.125 1.00 23.60 28 THR A CA 1
ATOM 5432 C C . THR B 1 28 ? 62.306 -19.436 22.447 1.00 22.08 28 THR A C 1
ATOM 5433 O O . THR B 1 28 ? 63.205 -18.633 22.800 1.00 23.95 28 THR A O 1
ATOM 5437 N N . ARG B 1 29 ? 61.272 -19.711 23.227 1.00 21.35 29 ARG A N 1
ATOM 5438 C CA . ARG B 1 29 ? 61.155 -19.007 24.487 1.00 22.67 29 ARG A CA 1
ATOM 5439 C C . ARG B 1 29 ? 62.366 -19.373 25.400 1.00 25.25 29 ARG A C 1
ATOM 5440 O O . ARG B 1 29 ? 62.930 -18.520 26.085 1.00 24.59 29 ARG A O 1
ATOM 5448 N N . LEU B 1 30 ? 62.719 -20.656 25.475 1.00 27.17 30 LEU A N 1
ATOM 5449 C CA . LEU B 1 30 ? 63.861 -21.047 26.306 1.00 25.51 30 LEU A CA 1
ATOM 5450 C C . LEU B 1 30 ? 65.185 -20.386 25.797 1.00 25.56 30 LEU A C 1
ATOM 5451 O O . LEU B 1 30 ? 66.008 -19.910 26.577 1.00 23.58 30 LEU A O 1
ATOM 5456 N N . GLY B 1 31 ? 65.336 -20.376 24.487 1.00 24.16 31 GLY A N 1
ATOM 5457 C CA . GLY B 1 31 ? 66.409 -19.688 23.778 1.00 26.77 31 GLY A CA 1
ATOM 5458 C C . GLY B 1 31 ? 66.593 -18.236 24.157 1.00 26.99 31 GLY A C 1
ATOM 5459 O O . GLY B 1 31 ? 67.729 -17.759 24.371 1.00 26.89 31 GLY A O 1
ATOM 5460 N N . ILE B 1 32 ? 65.482 -17.526 24.279 1.00 28.43 32 ILE A N 1
ATOM 5461 C CA . ILE B 1 32 ? 65.547 -16.108 24.656 1.00 26.85 32 ILE A CA 1
ATOM 5462 C C . ILE B 1 32 ? 66.194 -16.013 26.023 1.00 27.14 32 ILE A C 1
ATOM 5463 O O . ILE B 1 32 ? 67.166 -15.263 26.231 1.00 25.26 32 ILE A O 1
ATOM 5468 N N . VAL B 1 33 ? 65.646 -16.760 26.951 1.00 25.00 33 VAL A N 1
ATOM 5469 C CA . VAL B 1 33 ? 66.083 -16.684 28.346 1.00 28.54 33 VAL A CA 1
ATOM 5470 C C . VAL B 1 33 ? 67.564 -17.120 28.552 1.00 28.91 33 VAL A C 1
ATOM 5471 O O . VAL B 1 33 ? 68.335 -16.484 29.326 1.00 27.00 33 VAL A O 1
ATOM 5475 N N . GLU B 1 34 ? 67.970 -18.153 27.828 1.00 27.30 34 GLU A N 1
ATOM 5476 C CA . GLU B 1 34 ? 69.380 -18.590 27.849 1.00 29.21 34 GLU A CA 1
ATOM 5477 C C . GLU B 1 34 ? 70.297 -17.493 27.302 1.00 30.96 34 GLU A C 1
ATOM 5478 O O . GLU B 1 34 ? 71.381 -17.216 27.845 1.00 30.15 34 GLU A O 1
ATOM 5484 N N . GLY B 1 35 ? 69.836 -16.821 26.246 1.00 30.98 35 GLY A N 1
ATOM 5485 C CA . GLY B 1 35 ? 70.572 -15.698 25.667 1.00 30.04 35 GLY A CA 1
ATOM 5486 C C . GLY B 1 35 ? 70.711 -14.565 26.671 1.00 28.71 35 GLY A C 1
ATOM 5487 O O . GLY B 1 35 ? 71.792 -14.008 26.816 1.00 27.60 35 GLY A O 1
ATOM 5488 N N . MET B 1 36 ? 69.613 -14.261 27.362 1.00 26.70 36 MET A N 1
ATOM 5489 C CA . MET B 1 36 ? 69.588 -13.262 28.419 1.00 25.34 36 MET A CA 1
ATOM 5490 C C . MET B 1 36 ? 70.546 -13.549 29.611 1.00 26.80 36 MET A C 1
ATOM 5491 O O . MET B 1 36 ? 71.192 -12.617 30.127 1.00 24.92 36 MET A O 1
ATOM 5496 N N . THR B 1 37 ? 70.559 -14.800 30.068 1.00 26.07 37 THR A N 1
ATOM 5497 C CA . THR B 1 37 ? 71.519 -15.273 31.052 1.00 28.36 37 THR A CA 1
ATOM 5498 C C . THR B 1 37 ? 72.941 -15.072 30.551 1.00 27.57 37 THR A C 1
ATOM 5499 O O . THR B 1 37 ? 73.733 -14.464 31.266 1.00 30.53 37 THR A O 1
ATOM 5503 N N . ARG B 1 38 ? 73.261 -15.553 29.363 1.00 26.42 38 ARG A N 1
ATOM 5504 C CA . ARG B 1 38 ? 74.591 -15.314 28.787 1.00 31.34 38 ARG A CA 1
ATOM 5505 C C . ARG B 1 38 ? 74.917 -13.813 28.819 1.00 31.89 38 ARG A C 1
ATOM 5506 O O . ARG B 1 38 ? 75.981 -13.412 29.367 1.00 32.63 38 ARG A O 1
ATOM 5514 N N . ALA B 1 39 ? 74.005 -12.982 28.313 1.00 27.71 39 ALA A N 1
ATOM 5515 C CA . ALA B 1 39 ? 74.299 -11.559 28.164 1.00 27.77 39 ALA A CA 1
ATOM 5516 C C . ALA B 1 39 ? 74.540 -10.925 29.566 1.00 26.93 39 ALA A C 1
ATOM 5517 O O . ALA B 1 39 ? 75.486 -10.152 29.765 1.00 26.57 39 ALA A O 1
ATOM 5519 N N . LEU B 1 40 ? 73.733 -11.311 30.548 1.00 26.68 40 LEU A N 1
ATOM 5520 C CA . LEU B 1 40 ? 73.852 -10.690 31.853 1.00 28.56 40 LEU A CA 1
ATOM 5521 C C . LEU B 1 40 ? 75.155 -11.140 32.578 1.00 30.83 40 LEU A C 1
ATOM 5522 O O . LEU B 1 40 ? 75.736 -10.373 33.356 1.00 31.43 40 LEU A O 1
ATOM 5527 N N . ASP B 1 41 ? 75.633 -12.343 32.272 1.00 27.55 41 ASP A N 1
ATOM 5528 C CA . ASP B 1 41 ? 76.887 -12.860 32.878 1.00 33.65 41 ASP A CA 1
ATOM 5529 C C . ASP B 1 41 ? 78.168 -12.243 32.269 1.00 35.53 41 ASP A C 1
ATOM 5530 O O . ASP B 1 41 ? 79.109 -11.959 33.000 1.00 41.02 41 ASP A O 1
ATOM 5535 N N . ASP B 1 42 ? 78.186 -12.037 30.953 1.00 31.20 42 ASP A N 1
ATOM 5536 C CA . ASP B 1 42 ? 79.342 -11.480 30.248 1.00 34.04 42 ASP A CA 1
ATOM 5537 C C . ASP B 1 42 ? 79.489 -9.967 30.549 1.00 36.50 42 ASP A C 1
ATOM 5538 O O . ASP B 1 42 ? 78.702 -9.154 30.037 1.00 33.99 42 ASP A O 1
ATOM 5543 N N . ALA B 1 43 ? 80.497 -9.583 31.340 1.00 32.75 43 ALA A N 1
ATOM 5544 C CA . ALA B 1 43 ? 80.741 -8.139 31.650 1.00 31.02 43 ALA A CA 1
ATOM 5545 C C . ALA B 1 43 ? 81.126 -7.341 30.416 1.00 30.38 43 ALA A C 1
ATOM 5546 O O . ALA B 1 43 ? 81.011 -6.117 30.432 1.00 29.38 43 ALA A O 1
ATOM 5548 N N . ALA B 1 44 ? 81.505 -7.994 29.310 1.00 28.64 44 ALA A N 1
ATOM 5549 C CA . ALA B 1 44 ? 81.744 -7.214 28.056 1.00 31.56 44 ALA A CA 1
ATOM 5550 C C . ALA B 1 44 ? 80.445 -6.691 27.386 1.00 31.09 44 ALA A C 1
ATOM 5551 O O . ALA B 1 44 ? 80.479 -5.767 26.547 1.00 30.86 44 ALA A O 1
ATOM 5553 N N . VAL B 1 45 ? 79.329 -7.331 27.723 1.00 28.93 45 VAL A N 1
ATOM 5554 C CA . VAL B 1 45 ? 78.031 -6.959 27.183 1.00 28.00 45 VAL A CA 1
ATOM 5555 C C . VAL B 1 45 ? 77.478 -5.800 27.991 1.00 25.12 45 VAL A C 1
ATOM 5556 O O . VAL B 1 45 ? 77.246 -5.945 29.185 1.00 23.28 45 VAL A O 1
ATOM 5560 N N . LYS B 1 46 ? 77.207 -4.689 27.330 1.00 23.79 46 LYS A N 1
ATOM 5561 C CA . LYS B 1 46 ? 76.596 -3.541 27.970 1.00 25.32 46 LYS A CA 1
ATOM 5562 C C . LYS B 1 46 ? 75.097 -3.392 27.651 1.00 27.34 46 LYS A C 1
ATOM 5563 O O . LYS B 1 46 ? 74.373 -2.746 28.379 1.00 27.08 46 LYS A O 1
ATOM 5569 N N . ALA B 1 47 ? 74.634 -3.977 26.563 1.00 29.28 47 ALA A N 1
ATOM 5570 C CA . ALA B 1 47 ? 73.238 -3.869 26.163 1.00 27.50 47 ALA A CA 1
ATOM 5571 C C . ALA B 1 47 ? 72.848 -5.091 25.321 1.00 26.05 47 ALA A C 1
ATOM 5572 O O . ALA B 1 47 ? 73.723 -5.871 24.881 1.00 23.94 47 ALA A O 1
ATOM 5574 N N . ILE B 1 48 ? 71.543 -5.251 25.083 1.00 21.97 48 ILE A N 1
ATOM 5575 C CA . ILE B 1 48 ? 71.007 -6.454 24.444 1.00 20.69 48 ILE A CA 1
ATOM 5576 C C . ILE B 1 48 ? 70.044 -5.995 23.350 1.00 21.24 48 ILE A C 1
ATOM 5577 O O . ILE B 1 48 ? 69.212 -5.105 23.590 1.00 20.01 48 ILE A O 1
ATOM 5582 N N . VAL B 1 49 ? 70.192 -6.562 22.154 1.00 18.61 49 VAL A N 1
ATOM 5583 C CA . VAL B 1 49 ? 69.240 -6.432 21.124 1.00 18.04 49 VAL A CA 1
ATOM 5584 C C . VAL B 1 49 ? 68.514 -7.754 20.894 1.00 18.93 49 VAL A C 1
ATOM 5585 O O . VAL B 1 49 ? 69.139 -8.787 20.824 1.00 22.41 49 VAL A O 1
ATOM 5589 N N . ILE B 1 50 ? 67.182 -7.701 20.761 1.00 18.84 50 ILE A N 1
ATOM 5590 C CA . ILE B 1 50 ? 66.362 -8.857 20.391 1.00 20.80 50 ILE A CA 1
ATOM 5591 C C . ILE B 1 50 ? 65.813 -8.579 19.004 1.00 20.25 50 ILE A C 1
ATOM 5592 O O . ILE B 1 50 ? 65.216 -7.524 18.771 1.00 19.67 50 ILE A O 1
ATOM 5597 N N . THR B 1 51 ? 66.054 -9.496 18.079 1.00 19.35 51 THR A N 1
ATOM 5598 C CA . THR B 1 51 ? 65.488 -9.358 16.753 1.00 19.87 51 THR A CA 1
ATOM 5599 C C . THR B 1 51 ? 65.030 -10.689 16.244 1.00 19.13 51 THR A C 1
ATOM 5600 O O . THR B 1 51 ? 65.122 -11.676 16.953 1.00 20.00 51 THR A O 1
ATOM 5604 N N . GLY B 1 52 ? 64.467 -10.696 15.043 1.00 20.51 52 GLY A N 1
ATOM 5605 C CA . GLY B 1 52 ? 64.054 -11.939 14.422 1.00 23.59 52 GLY A CA 1
ATOM 5606 C C . GLY B 1 52 ? 64.839 -12.236 13.151 1.00 23.47 52 GLY A C 1
ATOM 5607 O O . GLY B 1 52 ? 65.264 -11.355 12.505 1.00 23.23 52 GLY A O 1
ATOM 5608 N N . ALA B 1 53 ? 64.988 -13.498 12.808 1.00 25.33 53 ALA A N 1
ATOM 5609 C CA . ALA B 1 53 ? 65.571 -13.901 11.515 1.00 26.99 53 ALA A CA 1
ATOM 5610 C C . ALA B 1 53 ? 64.526 -13.897 10.447 1.00 28.17 53 ALA A C 1
ATOM 5611 O O . ALA B 1 53 ? 63.325 -13.982 10.740 1.00 27.19 53 ALA A O 1
ATOM 5613 N N . GLY B 1 54 ? 64.986 -13.775 9.199 1.00 28.50 54 GLY A N 1
ATOM 5614 C CA . GLY B 1 54 ? 64.144 -14.098 8.066 1.00 26.42 54 GLY A CA 1
ATOM 5615 C C . GLY B 1 54 ? 63.091 -13.027 7.890 1.00 27.44 54 GLY A C 1
ATOM 5616 O O . GLY B 1 54 ? 63.423 -11.863 7.944 1.00 32.69 54 GLY A O 1
ATOM 5617 N N . LYS B 1 55 ? 61.830 -13.441 7.750 1.00 27.09 55 LYS A N 1
ATOM 5618 C CA . LYS B 1 55 ? 60.725 -12.596 7.348 1.00 32.18 55 LYS A CA 1
ATOM 5619 C C . LYS B 1 55 ? 59.867 -12.062 8.536 1.00 26.55 55 LYS A C 1
ATOM 5620 O O . LYS B 1 55 ? 58.751 -11.626 8.324 1.00 23.98 55 LYS A O 1
ATOM 5626 N N . ALA B 1 56 ? 60.382 -12.077 9.756 1.00 23.91 56 ALA A N 1
ATOM 5627 C CA . ALA B 1 56 ? 59.577 -11.645 10.933 1.00 24.11 56 ALA A CA 1
ATOM 5628 C C . ALA B 1 56 ? 60.440 -11.213 12.093 1.00 23.79 56 ALA A C 1
ATOM 5629 O O . ALA B 1 56 ? 61.597 -11.670 12.229 1.00 22.79 56 ALA A O 1
ATOM 5631 N N . PHE B 1 57 ? 59.896 -10.330 12.948 1.00 20.20 57 PHE A N 1
ATOM 5632 C CA . PHE B 1 57 ? 60.382 -10.242 14.316 1.00 19.81 57 PHE A CA 1
ATOM 5633 C C . PHE B 1 57 ? 59.808 -11.521 14.953 1.00 20.31 57 PHE A C 1
ATOM 5634 O O . PHE B 1 57 ? 60.558 -12.505 15.187 1.00 21.25 57 PHE A O 1
ATOM 5642 N N . SER B 1 58 ? 58.503 -11.526 15.172 1.00 18.77 58 SER A N 1
ATOM 5643 C CA . SER B 1 58 ? 57.754 -12.721 15.521 1.00 17.85 58 SER A CA 1
ATOM 5644 C C . SER B 1 58 ? 56.281 -12.491 15.258 1.00 17.89 58 SER A C 1
ATOM 5645 O O . SER B 1 58 ? 55.719 -11.404 15.551 1.00 15.80 58 SER A O 1
ATOM 5648 N N . GLY B 1 59 ? 55.676 -13.486 14.648 1.00 16.96 59 GLY A N 1
ATOM 5649 C CA . GLY B 1 59 ? 54.240 -13.562 14.481 1.00 17.30 59 GLY A CA 1
ATOM 5650 C C . GLY B 1 59 ? 53.507 -14.068 15.740 1.00 17.31 59 GLY A C 1
ATOM 5651 O O . GLY B 1 59 ? 52.317 -14.194 15.669 1.00 16.91 59 GLY A O 1
ATOM 5652 N N . GLY B 1 60 ? 54.185 -14.293 16.874 1.00 16.21 60 GLY A N 1
ATOM 5653 C CA . GLY B 1 60 ? 53.514 -14.622 18.120 1.00 18.07 60 GLY A CA 1
ATOM 5654 C C . GLY B 1 60 ? 53.572 -16.103 18.434 1.00 18.53 60 GLY A C 1
ATOM 5655 O O . GLY B 1 60 ? 54.573 -16.732 18.163 1.00 15.88 60 GLY A O 1
ATOM 5656 N N . ALA B 1 61 ? 52.495 -16.655 18.992 1.00 18.18 61 ALA A N 1
ATOM 5657 C CA . ALA B 1 61 ? 52.531 -18.022 19.502 1.00 22.01 61 ALA A CA 1
ATOM 5658 C C . ALA B 1 61 ? 52.768 -18.965 18.319 1.00 23.16 61 ALA A C 1
ATOM 5659 O O . ALA B 1 61 ? 52.410 -18.648 17.161 1.00 22.22 61 ALA A O 1
ATOM 5661 N N . ASP B 1 62 ? 53.396 -20.089 18.610 1.00 25.46 62 ASP A N 1
ATOM 5662 C CA . ASP B 1 62 ? 53.615 -21.127 17.593 1.00 30.49 62 ASP A CA 1
ATOM 5663 C C . ASP B 1 62 ? 52.296 -21.891 17.464 1.00 26.44 62 ASP A C 1
ATOM 5664 O O . ASP B 1 62 ? 51.813 -22.548 18.424 1.00 27.44 62 ASP A O 1
ATOM 5669 N N . ILE B 1 63 ? 51.658 -21.746 16.332 1.00 30.52 63 ILE A N 1
ATOM 5670 C CA . ILE B 1 63 ? 50.327 -22.387 16.206 1.00 36.61 63 ILE A CA 1
ATOM 5671 C C . ILE B 1 63 ? 50.354 -23.925 16.496 1.00 39.90 63 ILE A C 1
ATOM 5672 O O . ILE B 1 63 ? 49.428 -24.454 17.140 1.00 42.77 63 ILE A O 1
ATOM 5677 N N . ARG B 1 64 ? 51.454 -24.585 16.117 1.00 40.68 64 ARG A N 1
ATOM 5678 C CA . ARG B 1 64 ? 51.636 -26.037 16.317 1.00 42.41 64 ARG A CA 1
ATOM 5679 C C . ARG B 1 64 ? 51.621 -26.465 17.797 1.00 44.91 64 ARG A C 1
ATOM 5680 O O . ARG B 1 64 ? 51.390 -27.633 18.114 1.00 42.17 64 ARG A O 1
ATOM 5688 N N . GLU B 1 65 ? 51.861 -25.540 18.714 1.00 38.41 65 GLU A N 1
ATOM 5689 C CA . GLU B 1 65 ? 51.745 -25.881 20.103 1.00 38.97 65 GLU A CA 1
ATOM 5690 C C . GLU B 1 65 ? 50.397 -25.634 20.699 1.00 39.47 65 GLU A C 1
ATOM 5691 O O . GLU B 1 65 ? 50.232 -26.073 21.838 1.00 33.43 65 GLU A O 1
ATOM 5697 N N . PHE B 1 66 ? 49.449 -24.968 19.989 1.00 40.47 66 PHE A N 1
ATOM 5698 C CA . PHE B 1 66 ? 48.222 -24.393 20.644 1.00 46.47 66 PHE A CA 1
ATOM 5699 C C . PHE B 1 66 ? 47.508 -25.273 21.690 1.00 52.55 66 PHE A C 1
ATOM 5700 O O . PHE B 1 66 ? 47.239 -24.835 22.846 1.00 62.02 66 PHE A O 1
ATOM 5708 N N . ASN B 1 67 ? 47.181 -26.492 21.293 1.00 50.15 67 ASN A N 1
ATOM 5709 C CA . ASN B 1 67 ? 46.299 -27.287 22.115 1.00 59.33 67 ASN A CA 1
ATOM 5710 C C . ASN B 1 67 ? 47.068 -28.314 22.958 1.00 58.13 67 ASN A C 1
ATOM 5711 O O . ASN B 1 67 ? 46.435 -29.192 23.513 1.00 57.85 67 ASN A O 1
ATOM 5716 N N . THR B 1 68 ? 48.401 -28.169 23.085 1.00 53.46 68 THR A N 1
ATOM 5717 C CA . THR B 1 68 ? 49.288 -29.151 23.753 1.00 49.30 68 THR A CA 1
ATOM 5718 C C . THR B 1 68 ? 49.863 -28.664 25.109 1.00 48.44 68 THR A C 1
ATOM 5719 O O . THR B 1 68 ? 49.737 -27.480 25.455 1.00 41.36 68 THR A O 1
ATOM 5723 N N . PRO B 1 69 ? 50.496 -29.589 25.883 1.00 49.25 69 PRO A N 1
ATOM 5724 C CA . PRO B 1 69 ? 51.366 -29.209 27.010 1.00 44.23 69 PRO A CA 1
ATOM 5725 C C . PRO B 1 69 ? 52.491 -28.192 26.696 1.00 38.86 69 PRO A C 1
ATOM 5726 O O . PRO B 1 69 ? 52.801 -27.389 27.558 1.00 36.59 69 PRO A O 1
ATOM 5730 N N . LYS B 1 70 ? 53.078 -28.264 25.492 1.00 35.56 70 LYS A N 1
ATOM 5731 C CA . LYS B 1 70 ? 54.223 -27.452 25.073 1.00 37.03 70 LYS A CA 1
ATOM 5732 C C . LYS B 1 70 ? 53.909 -25.902 25.099 1.00 33.32 70 LYS A C 1
ATOM 5733 O O . LYS B 1 70 ? 54.788 -25.067 25.330 1.00 26.10 70 LYS A O 1
ATOM 5739 N N . ALA B 1 71 ? 52.645 -25.525 24.933 1.00 34.28 71 ALA A N 1
ATOM 5740 C CA . ALA B 1 71 ? 52.267 -24.095 24.866 1.00 34.24 71 ALA A CA 1
ATOM 5741 C C . ALA B 1 71 ? 52.423 -23.407 26.187 1.00 32.44 71 ALA A C 1
ATOM 5742 O O . ALA B 1 71 ? 52.618 -22.211 26.218 1.00 31.25 71 ALA A O 1
ATOM 5744 N N . MET B 1 72 ? 52.331 -24.146 27.286 1.00 33.88 72 MET A N 1
ATOM 5745 C CA . MET B 1 72 ? 52.459 -23.508 28.582 1.00 36.85 72 MET A CA 1
ATOM 5746 C C . MET B 1 72 ? 53.596 -24.135 29.413 1.00 33.62 72 MET A C 1
ATOM 5747 O O . MET B 1 72 ? 53.683 -23.917 30.593 1.00 31.45 72 MET A O 1
ATOM 5752 N N . GLN B 1 73 ? 54.536 -24.831 28.764 1.00 31.30 73 GLN A N 1
ATOM 5753 C CA . GLN B 1 73 ? 55.774 -25.231 29.441 1.00 29.10 73 GLN A CA 1
ATOM 5754 C C . GLN B 1 73 ? 56.651 -23.989 29.680 1.00 26.80 73 GLN A C 1
ATOM 5755 O O . GLN B 1 73 ? 56.871 -23.149 28.793 1.00 24.02 73 GLN A O 1
ATOM 5761 N N . GLU B 1 74 ? 57.128 -23.878 30.901 1.00 26.91 74 GLU A N 1
ATOM 5762 C CA . GLU B 1 74 ? 57.979 -22.790 31.309 1.00 25.75 74 GLU A CA 1
ATOM 5763 C C . GLU B 1 74 ? 59.280 -22.914 30.549 1.00 24.69 74 GLU A C 1
ATOM 5764 O O . GLU B 1 74 ? 59.717 -24.028 30.277 1.00 27.41 74 GLU A O 1
ATOM 5770 N N . PRO B 1 75 ? 59.887 -21.786 30.184 1.00 23.91 75 PRO A N 1
ATOM 5771 C CA . PRO B 1 75 ? 59.397 -20.425 30.454 1.00 23.43 75 PRO A CA 1
ATOM 5772 C C . PRO B 1 75 ? 58.285 -20.007 29.486 1.00 21.91 75 PRO A C 1
ATOM 5773 O O . PRO B 1 75 ? 58.453 -20.122 28.290 1.00 21.94 75 PRO A O 1
ATOM 5777 N N . THR B 1 76 ? 57.152 -19.600 30.011 1.00 21.65 76 THR A N 1
ATOM 5778 C CA . THR B 1 76 ? 56.043 -19.121 29.188 1.00 20.22 76 THR A CA 1
ATOM 5779 C C . THR B 1 76 ? 56.419 -17.702 28.707 1.00 21.69 76 THR A C 1
ATOM 5780 O O . THR B 1 76 ? 57.381 -17.099 29.204 1.00 19.76 76 THR A O 1
ATOM 5784 N N . LEU B 1 77 ? 55.618 -17.134 27.818 1.00 19.62 77 LEU A N 1
ATOM 5785 C CA . LEU B 1 77 ? 55.884 -15.774 27.358 1.00 18.57 77 LEU A CA 1
ATOM 5786 C C . LEU B 1 77 ? 55.777 -14.853 28.556 1.00 18.80 77 LEU A C 1
ATOM 5787 O O . LEU B 1 77 ? 56.582 -13.932 28.671 1.00 18.19 77 LEU A O 1
ATOM 5792 N N . HIS B 1 78 ? 54.891 -15.155 29.506 1.00 20.39 78 HIS A N 1
ATOM 5793 C CA . HIS B 1 78 ? 54.796 -14.353 30.750 1.00 24.07 78 HIS A CA 1
ATOM 5794 C C . HIS B 1 78 ? 56.119 -14.307 31.543 1.00 23.36 78 HIS A C 1
ATOM 5795 O O . HIS B 1 78 ? 56.573 -13.236 31.936 1.00 23.89 78 HIS A O 1
ATOM 5802 N N . SER B 1 79 ? 56.726 -15.473 31.757 1.00 26.89 79 SER A N 1
ATOM 5803 C CA . SER B 1 79 ? 58.061 -15.590 32.394 1.00 24.11 79 SER A CA 1
ATOM 5804 C C . SER B 1 79 ? 59.144 -14.929 31.565 1.00 24.25 79 SER A C 1
ATOM 5805 O O . SER B 1 79 ? 59.974 -14.237 32.125 1.00 24.82 79 SER A O 1
ATOM 5808 N N . VAL B 1 80 ? 59.154 -15.108 30.235 1.00 22.44 80 VAL A N 1
ATOM 5809 C CA . VAL B 1 80 ? 60.156 -14.395 29.390 1.00 20.28 80 VAL A CA 1
ATOM 5810 C C . VAL B 1 80 ? 60.121 -12.843 29.577 1.00 20.75 80 VAL A C 1
ATOM 5811 O O . VAL B 1 80 ? 61.164 -12.163 29.782 1.00 21.41 80 VAL A O 1
ATOM 5815 N N . ILE B 1 81 ? 58.920 -12.287 29.563 1.00 20.61 81 ILE A N 1
ATOM 5816 C CA . ILE B 1 81 ? 58.747 -10.865 29.749 1.00 21.76 81 ILE A CA 1
ATOM 5817 C C . ILE B 1 81 ? 59.310 -10.436 31.117 1.00 21.60 81 ILE A C 1
ATOM 5818 O O . ILE B 1 81 ? 59.966 -9.430 31.181 1.00 20.26 81 ILE A O 1
ATOM 5823 N N . ARG B 1 82 ? 59.048 -11.192 32.185 1.00 23.00 82 ARG A N 1
ATOM 5824 C CA . ARG B 1 82 ? 59.606 -10.907 33.501 1.00 26.34 82 ARG A CA 1
ATOM 5825 C C . ARG B 1 82 ? 61.144 -10.907 33.497 1.00 24.78 82 ARG A C 1
ATOM 5826 O O . ARG B 1 82 ? 61.746 -10.053 34.083 1.00 27.15 82 ARG A O 1
ATOM 5834 N N . VAL B 1 83 ? 61.741 -11.810 32.761 1.00 21.04 83 VAL A N 1
ATOM 5835 C CA . VAL B 1 83 ? 63.154 -11.840 32.619 1.00 24.52 83 VAL A CA 1
ATOM 5836 C C . VAL B 1 83 ? 63.671 -10.560 31.926 1.00 23.99 83 VAL A C 1
ATOM 5837 O O . VAL B 1 83 ? 64.600 -9.917 32.427 1.00 22.90 83 VAL A O 1
ATOM 5841 N N . LEU B 1 84 ? 63.018 -10.161 30.831 1.00 21.57 84 LEU A N 1
ATOM 5842 C CA . LEU B 1 84 ? 63.355 -8.862 30.172 1.00 21.07 84 LEU A CA 1
ATOM 5843 C C . LEU B 1 84 ? 63.177 -7.684 31.093 1.00 20.50 84 LEU A C 1
ATOM 5844 O O . LEU B 1 84 ? 64.073 -6.832 31.246 1.00 23.31 84 LEU A O 1
ATOM 5849 N N . GLU B 1 85 ? 62.049 -7.639 31.770 1.00 20.28 85 GLU A N 1
ATOM 5850 C CA . GLU B 1 85 ? 61.800 -6.579 32.708 1.00 21.24 85 GLU A CA 1
ATOM 5851 C C . GLU B 1 85 ? 62.827 -6.427 33.819 1.00 23.01 85 GLU A C 1
ATOM 5852 O O . GLU B 1 85 ? 63.185 -5.318 34.168 1.00 22.22 85 GLU A O 1
ATOM 5858 N N . GLY B 1 86 ? 63.284 -7.555 34.358 1.00 25.96 86 GLY A N 1
ATOM 5859 C CA . GLY B 1 86 ? 64.282 -7.578 35.423 1.00 27.78 86 GLY A CA 1
ATOM 5860 C C . GLY B 1 86 ? 65.741 -7.377 34.996 1.00 29.31 86 GLY A C 1
ATOM 5861 O O . GLY B 1 86 ? 66.607 -7.317 35.846 1.00 28.25 86 GLY A O 1
ATOM 5862 N N . SER B 1 87 ? 66.024 -7.313 33.691 1.00 27.93 87 SER A N 1
ATOM 5863 C CA . SER B 1 87 ? 67.372 -7.045 33.216 1.00 26.62 87 SER A CA 1
ATOM 5864 C C . SER B 1 87 ? 67.943 -5.623 33.614 1.00 26.72 87 SER A C 1
ATOM 5865 O O . SER B 1 87 ? 67.301 -4.586 33.389 1.00 28.76 87 SER A O 1
ATOM 5868 N N . SER B 1 88 ? 69.133 -5.628 34.239 1.00 26.38 88 SER A N 1
ATOM 5869 C CA . SER B 1 88 ? 69.882 -4.419 34.582 1.00 26.89 88 SER A CA 1
ATOM 5870 C C . SER B 1 88 ? 70.527 -3.866 33.325 1.00 25.81 88 SER A C 1
ATOM 5871 O O . SER B 1 88 ? 70.776 -2.675 33.244 1.00 28.23 88 SER A O 1
ATOM 5874 N N . LYS B 1 89 ? 70.735 -4.712 32.305 1.00 24.03 89 LYS A N 1
ATOM 5875 C CA . LYS B 1 89 ? 71.226 -4.224 31.034 1.00 25.66 89 LYS A CA 1
ATOM 5876 C C . LYS B 1 89 ? 70.080 -3.861 30.083 1.00 24.55 89 LYS A C 1
ATOM 5877 O O . LYS B 1 89 ? 69.108 -4.554 30.025 1.00 20.87 89 LYS A O 1
ATOM 5883 N N . PRO B 1 90 ? 70.187 -2.748 29.359 1.00 26.50 90 PRO A N 1
ATOM 5884 C CA . PRO B 1 90 ? 69.086 -2.339 28.511 1.00 25.47 90 PRO A CA 1
ATOM 5885 C C . PRO B 1 90 ? 68.854 -3.322 27.350 1.00 26.12 90 PRO A C 1
ATOM 5886 O O . PRO B 1 90 ? 69.814 -3.899 26.791 1.00 25.27 90 PRO A O 1
ATOM 5890 N N . VAL B 1 91 ? 67.564 -3.528 27.044 1.00 22.98 91 VAL A N 1
ATOM 5891 C CA . VAL B 1 91 ? 67.101 -4.490 26.013 1.00 20.98 91 VAL A CA 1
ATOM 5892 C C . VAL B 1 91 ? 66.324 -3.679 24.997 1.00 19.87 91 VAL A C 1
ATOM 5893 O O . VAL B 1 91 ? 65.370 -2.983 25.339 1.00 17.67 91 VAL A O 1
ATOM 5897 N N . VAL B 1 92 ? 66.824 -3.724 23.778 1.00 18.23 92 VAL A N 1
ATOM 5898 C CA . VAL B 1 92 ? 66.288 -3.046 22.666 1.00 19.00 92 VAL A CA 1
ATOM 5899 C C . VAL B 1 92 ? 65.677 -4.083 21.719 1.00 18.69 92 VAL A C 1
ATOM 5900 O O . VAL B 1 92 ? 66.385 -4.949 21.242 1.00 18.00 92 VAL A O 1
ATOM 5904 N N . ALA B 1 93 ? 64.360 -4.007 21.490 1.00 16.64 93 ALA A N 1
ATOM 5905 C CA . ALA B 1 93 ? 63.732 -4.775 20.418 1.00 17.17 93 ALA A CA 1
ATOM 5906 C C . ALA B 1 93 ? 64.002 -4.152 19.067 1.00 16.73 93 ALA A C 1
ATOM 5907 O O . ALA B 1 93 ? 63.690 -2.974 18.862 1.00 16.98 93 ALA A O 1
ATOM 5909 N N . ALA B 1 94 ? 64.491 -4.967 18.110 1.00 17.44 94 ALA A N 1
ATOM 5910 C CA . ALA B 1 94 ? 64.708 -4.476 16.775 1.00 16.25 94 ALA A CA 1
ATOM 5911 C C . ALA B 1 94 ? 63.670 -5.091 15.888 1.00 16.96 94 ALA A C 1
ATOM 5912 O O . ALA B 1 94 ? 63.844 -6.229 15.415 1.00 16.68 94 ALA A O 1
ATOM 5914 N N . VAL B 1 95 ? 62.621 -4.313 15.567 1.00 16.48 95 VAL A N 1
ATOM 5915 C CA . VAL B 1 95 ? 61.399 -4.857 14.955 1.00 15.75 95 VAL A CA 1
ATOM 5916 C C . VAL B 1 95 ? 61.431 -4.603 13.485 1.00 17.47 95 VAL A C 1
ATOM 5917 O O . VAL B 1 95 ? 61.704 -3.483 13.053 1.00 15.43 95 VAL A O 1
ATOM 5921 N N . HIS B 1 96 ? 61.154 -5.665 12.709 1.00 17.96 96 HIS A N 1
ATOM 5922 C CA . HIS B 1 96 ? 61.029 -5.537 11.251 1.00 18.14 96 HIS A CA 1
ATOM 5923 C C . HIS B 1 96 ? 59.988 -6.503 10.782 1.00 18.07 96 HIS A C 1
ATOM 5924 O O . HIS B 1 96 ? 59.720 -7.495 11.475 1.00 17.86 96 HIS A O 1
ATOM 5931 N N . SER B 1 97 ? 59.373 -6.197 9.650 1.00 17.48 97 SER A N 1
ATOM 5932 C CA . SER B 1 97 ? 58.511 -7.103 8.887 1.00 19.03 97 SER A CA 1
ATOM 5933 C C . SER B 1 97 ? 57.175 -7.466 9.509 1.00 18.00 97 SER A C 1
ATOM 5934 O O . SER B 1 97 ? 56.180 -7.146 8.940 1.00 16.84 97 SER A O 1
ATOM 5937 N N . VAL B 1 98 ? 57.197 -8.169 10.642 1.00 18.04 98 VAL A N 1
ATOM 5938 C CA . VAL B 1 98 ? 55.996 -8.730 11.299 1.00 18.69 98 VAL A CA 1
ATOM 5939 C C . VAL B 1 98 ? 56.242 -8.753 12.807 1.00 17.42 98 VAL A C 1
ATOM 5940 O O . VAL B 1 98 ? 57.181 -9.354 13.291 1.00 16.79 98 VAL A O 1
ATOM 5944 N N . ALA B 1 99 ? 55.352 -8.088 13.555 1.00 16.71 99 ALA A N 1
ATOM 5945 C CA . ALA B 1 99 ? 55.342 -8.190 14.983 1.00 14.52 99 ALA A CA 1
ATOM 5946 C C . ALA B 1 99 ? 53.898 -8.228 15.439 1.00 13.88 99 ALA A C 1
ATOM 5947 O O . ALA B 1 99 ? 53.274 -7.210 15.553 1.00 12.76 99 ALA A O 1
ATOM 5949 N N . MET B 1 100 ? 53.395 -9.430 15.661 1.00 13.83 100 MET A N 1
ATOM 5950 C CA . MET B 1 100 ? 52.004 -9.632 15.941 1.00 15.29 100 MET A CA 1
ATOM 5951 C C . MET B 1 100 ? 51.811 -10.511 17.154 1.00 13.51 100 MET A C 1
ATOM 5952 O O . MET B 1 100 ? 52.577 -11.420 17.401 1.00 12.35 100 MET A O 1
ATOM 5957 N N . GLY B 1 101 ? 50.744 -10.217 17.889 1.00 11.81 101 GLY A N 1
ATOM 5958 C CA . GLY B 1 101 ? 50.369 -11.080 18.971 1.00 12.74 101 GLY A CA 1
ATOM 5959 C C . GLY B 1 101 ? 51.443 -11.095 20.024 1.00 12.19 101 GLY A C 1
ATOM 5960 O O . GLY B 1 101 ? 51.934 -10.072 20.514 1.00 12.86 101 GLY A O 1
ATOM 5961 N N . GLY B 1 102 ? 51.795 -12.287 20.421 1.00 12.98 102 GLY A N 1
ATOM 5962 C CA . GLY B 1 102 ? 52.930 -12.489 21.309 1.00 14.02 102 GLY A CA 1
ATOM 5963 C C . GLY B 1 102 ? 54.225 -11.823 20.933 1.00 15.24 102 GLY A C 1
ATOM 5964 O O . GLY B 1 102 ? 55.030 -11.477 21.812 1.00 13.56 102 GLY A O 1
ATOM 5965 N N . GLY B 1 103 ? 54.480 -11.715 19.629 1.00 15.41 103 GLY A N 1
ATOM 5966 C CA . GLY B 1 103 ? 55.644 -11.018 19.166 1.00 16.07 103 GLY A CA 1
ATOM 5967 C C . GLY B 1 103 ? 55.657 -9.545 19.533 1.00 14.81 103 GLY A C 1
ATOM 5968 O O . GLY B 1 103 ? 56.710 -9.032 19.953 1.00 13.54 103 GLY A O 1
ATOM 5969 N N . LEU B 1 104 ? 54.526 -8.869 19.335 1.00 12.69 104 LEU A N 1
ATOM 5970 C CA . LEU B 1 104 ? 54.392 -7.474 19.798 1.00 13.28 104 LEU A CA 1
ATOM 5971 C C . LEU B 1 104 ? 54.457 -7.384 21.332 1.00 13.59 104 LEU A C 1
ATOM 5972 O O . LEU B 1 104 ? 55.065 -6.425 21.895 1.00 13.70 104 LEU A O 1
ATOM 5977 N N . GLU B 1 105 ? 53.842 -8.365 21.977 1.00 12.62 105 GLU A N 1
ATOM 5978 C CA . GLU B 1 105 ? 53.905 -8.439 23.479 1.00 13.52 105 GLU A CA 1
ATOM 5979 C C . GLU B 1 105 ? 55.334 -8.545 24.004 1.00 13.36 105 GLU A C 1
ATOM 5980 O O . GLU B 1 105 ? 55.705 -7.879 24.962 1.00 10.51 105 GLU A O 1
ATOM 5986 N N . LEU B 1 106 ? 56.152 -9.295 23.263 1.00 13.77 106 LEU A N 1
ATOM 5987 C CA . LEU B 1 106 ? 57.530 -9.477 23.582 1.00 14.82 106 LEU A CA 1
ATOM 5988 C C . LEU B 1 106 ? 58.301 -8.140 23.437 1.00 15.35 106 LEU A C 1
ATOM 5989 O O . LEU B 1 106 ? 59.067 -7.758 24.365 1.00 14.43 106 LEU A O 1
ATOM 5994 N N . ALA B 1 107 ? 58.058 -7.431 22.312 1.00 13.93 107 ALA A N 1
ATOM 5995 C CA . ALA B 1 107 ? 58.690 -6.142 22.114 1.00 12.77 107 ALA A CA 1
ATOM 5996 C C . ALA B 1 107 ? 58.256 -5.154 23.184 1.00 12.87 107 ALA A C 1
ATOM 5997 O O . ALA B 1 107 ? 59.086 -4.345 23.668 1.00 13.41 107 ALA A O 1
ATOM 5999 N N . LEU B 1 108 ? 56.985 -5.179 23.548 1.00 12.45 108 LEU A N 1
ATOM 6000 C CA . LEU B 1 108 ? 56.543 -4.298 24.640 1.00 14.22 108 LEU A CA 1
ATOM 6001 C C . LEU B 1 108 ? 57.223 -4.549 25.966 1.00 15.50 108 LEU A C 1
ATOM 6002 O O . LEU B 1 108 ? 57.215 -3.666 26.828 1.00 17.68 108 LEU A O 1
ATOM 6007 N N . GLY B 1 109 ? 57.706 -5.776 26.189 1.00 15.23 109 GLY A N 1
ATOM 6008 C CA . GLY B 1 109 ? 58.432 -6.106 27.401 1.00 16.16 109 GLY A CA 1
ATOM 6009 C C . GLY B 1 109 ? 59.882 -5.673 27.482 1.00 16.64 109 GLY A C 1
ATOM 6010 O O . GLY B 1 109 ? 60.481 -5.851 28.509 1.00 17.11 109 GLY A O 1
ATOM 6011 N N . CYS B 1 110 ? 60.425 -5.134 26.408 1.00 16.40 110 CYS A N 1
ATOM 6012 C CA . CYS B 1 110 ? 61.767 -4.586 26.347 1.00 17.56 110 CYS A CA 1
ATOM 6013 C C . CYS B 1 110 ? 61.798 -3.130 26.818 1.00 16.70 110 CYS A C 1
ATOM 6014 O O . CYS B 1 110 ? 60.790 -2.443 26.827 1.00 17.06 110 CYS A O 1
ATOM 6017 N N . ASN B 1 111 ? 62.971 -2.658 27.215 1.00 17.24 111 ASN A N 1
ATOM 6018 C CA . ASN B 1 111 ? 63.116 -1.268 27.637 1.00 16.82 111 ASN A CA 1
ATOM 6019 C C . ASN B 1 111 ? 62.963 -0.285 26.460 1.00 15.84 111 ASN A C 1
ATOM 6020 O O . ASN B 1 111 ? 62.474 0.845 26.664 1.00 16.46 111 ASN A O 1
ATOM 6025 N N . TYR B 1 112 ? 63.378 -0.679 25.242 1.00 14.06 112 TYR A N 1
ATOM 6026 C CA . TYR B 1 112 ? 63.363 0.262 24.097 1.00 16.85 112 TYR A CA 1
ATOM 6027 C C . TYR B 1 112 ? 62.973 -0.541 22.840 1.00 16.13 112 TYR A C 1
ATOM 6028 O O . TYR B 1 112 ? 63.151 -1.806 22.787 1.00 17.35 112 TYR A O 1
ATOM 6037 N N . ARG B 1 113 ? 62.367 0.139 21.887 1.00 15.15 113 ARG A N 1
ATOM 6038 C CA . ARG B 1 113 ? 61.932 -0.510 20.655 1.00 16.15 113 ARG A CA 1
ATOM 6039 C C . ARG B 1 113 ? 62.396 0.378 19.496 1.00 16.59 113 ARG A C 1
ATOM 6040 O O . ARG B 1 113 ? 62.124 1.594 19.447 1.00 15.64 113 ARG A O 1
ATOM 6048 N N . VAL B 1 114 ? 63.017 -0.256 18.523 1.00 17.38 114 VAL A N 1
ATOM 6049 C CA . VAL B 1 114 ? 63.452 0.393 17.304 1.00 17.60 114 VAL A CA 1
ATOM 6050 C C . VAL B 1 114 ? 62.840 -0.418 16.139 1.00 17.99 114 VAL A C 1
ATOM 6051 O O . VAL B 1 114 ? 62.869 -1.659 16.167 1.00 17.77 114 VAL A O 1
ATOM 6055 N N . ALA B 1 115 ? 62.223 0.240 15.166 1.00 16.32 115 ALA A N 1
ATOM 6056 C CA . ALA B 1 115 ? 61.563 -0.475 14.081 1.00 16.57 115 ALA A CA 1
ATOM 6057 C C . ALA B 1 115 ? 62.045 0.035 12.717 1.00 18.01 115 ALA A C 1
ATOM 6058 O O . ALA B 1 115 ? 62.310 1.232 12.584 1.00 17.68 115 ALA A O 1
ATOM 6060 N N . SER B 1 116 ? 62.095 -0.847 11.719 1.00 17.79 116 SER A N 1
ATOM 6061 C CA . SER B 1 116 ? 62.122 -0.397 10.340 1.00 20.95 116 SER A CA 1
ATOM 6062 C C . SER B 1 116 ? 60.694 -0.163 9.829 1.00 23.39 116 SER A C 1
ATOM 6063 O O . SER B 1 116 ? 59.712 -0.693 10.371 1.00 21.24 116 SER A O 1
ATOM 6066 N N . LYS B 1 117 ? 60.574 0.646 8.788 1.00 22.99 117 LYS A N 1
ATOM 6067 C CA . LYS B 1 117 ? 59.312 0.846 8.124 1.00 25.19 117 LYS A CA 1
ATOM 6068 C C . LYS B 1 117 ? 58.886 -0.434 7.444 1.00 21.03 117 LYS A C 1
ATOM 6069 O O . LYS B 1 117 ? 59.646 -1.365 7.305 1.00 24.84 117 LYS A O 1
ATOM 6075 N N . GLY B 1 118 ? 57.626 -0.499 7.125 1.00 18.68 118 GLY A N 1
ATOM 6076 C CA . GLY B 1 118 ? 57.056 -1.611 6.433 1.00 17.37 118 GLY A CA 1
ATOM 6077 C C . GLY B 1 118 ? 56.751 -2.813 7.337 1.00 18.18 118 GLY A C 1
ATOM 6078 O O . GLY B 1 118 ? 56.407 -3.834 6.814 1.00 16.80 118 GLY A O 1
ATOM 6079 N N . ALA B 1 119 ? 56.910 -2.711 8.662 1.00 17.00 119 ALA A N 1
ATOM 6080 C CA . ALA B 1 119 ? 56.562 -3.852 9.542 1.00 17.29 119 ALA A CA 1
ATOM 6081 C C . ALA B 1 119 ? 55.058 -3.863 9.874 1.00 17.65 119 ALA A C 1
ATOM 6082 O O . ALA B 1 119 ? 54.487 -2.820 10.279 1.00 16.63 119 ALA A O 1
ATOM 6084 N N . GLN B 1 120 ? 54.454 -5.032 9.734 1.00 17.42 120 GLN A N 1
ATOM 6085 C CA . GLN B 1 120 ? 53.044 -5.279 10.100 1.00 18.17 120 GLN A CA 1
ATOM 6086 C C . GLN B 1 120 ? 52.895 -5.499 11.618 1.00 16.09 120 GLN A C 1
ATOM 6087 O O . GLN B 1 120 ? 53.422 -6.433 12.168 1.00 13.71 120 GLN A O 1
ATOM 6093 N N . ILE B 1 121 ? 52.232 -4.564 12.261 1.00 14.77 121 ILE A N 1
ATOM 6094 C CA . ILE B 1 121 ? 52.033 -4.524 13.734 1.00 12.94 121 ILE A CA 1
ATOM 6095 C C . ILE B 1 121 ? 50.594 -4.825 14.039 1.00 12.48 121 ILE A C 1
ATOM 6096 O O . ILE B 1 121 ? 49.695 -4.203 13.455 1.00 12.45 121 ILE A O 1
ATOM 6101 N N . ALA B 1 122 ? 50.352 -5.862 14.875 1.00 13.23 122 ALA A N 1
ATOM 6102 C CA . ALA B 1 122 ? 48.984 -6.179 15.256 1.00 12.12 122 ALA A CA 1
ATOM 6103 C C . ALA B 1 122 ? 48.856 -6.969 16.543 1.00 12.74 122 ALA A C 1
ATOM 6104 O O . ALA B 1 122 ? 49.771 -7.645 16.924 1.00 12.77 122 ALA A O 1
ATOM 6106 N N . LEU B 1 123 ? 47.669 -6.916 17.149 1.00 12.48 123 LEU A N 1
ATOM 6107 C CA . LEU B 1 123 ? 47.225 -7.871 18.172 1.00 13.51 123 LEU A CA 1
ATOM 6108 C C . LEU B 1 123 ? 45.910 -8.470 17.603 1.00 13.78 123 LEU A C 1
ATOM 6109 O O . LEU B 1 123 ? 44.793 -7.946 17.890 1.00 15.09 123 LEU A O 1
ATOM 6114 N N . PRO B 1 124 ? 46.019 -9.549 16.794 1.00 11.58 124 PRO A N 1
ATOM 6115 C CA . PRO B 1 124 ? 44.857 -10.115 16.103 1.00 12.34 124 PRO A CA 1
ATOM 6116 C C . PRO B 1 124 ? 44.055 -11.217 16.862 1.00 12.20 124 PRO A C 1
ATOM 6117 O O . PRO B 1 124 ? 43.179 -11.888 16.265 1.00 12.43 124 PRO A O 1
ATOM 6121 N N . GLU B 1 125 ? 44.304 -11.346 18.155 1.00 11.92 125 GLU A N 1
ATOM 6122 C CA . GLU B 1 125 ? 43.698 -12.403 18.976 1.00 13.00 125 GLU A CA 1
ATOM 6123 C C . GLU B 1 125 ? 42.199 -12.423 18.896 1.00 12.40 125 GLU A C 1
ATOM 6124 O O . GLU B 1 125 ? 41.592 -13.538 18.882 1.00 11.98 125 GLU A O 1
ATOM 6130 N N . VAL B 1 126 ? 41.591 -11.246 18.756 1.00 10.56 126 VAL A N 1
ATOM 6131 C CA . VAL B 1 126 ? 40.145 -11.195 18.612 1.00 12.04 126 VAL A CA 1
ATOM 6132 C C . VAL B 1 126 ? 39.558 -12.001 17.416 1.00 13.65 126 VAL A C 1
ATOM 6133 O O . VAL B 1 126 ? 38.399 -12.481 17.437 1.00 11.15 126 VAL A O 1
ATOM 6137 N N . LYS B 1 127 ? 40.371 -12.163 16.382 1.00 14.52 127 LYS A N 1
ATOM 6138 C CA . LYS B 1 127 ? 39.942 -12.897 15.211 1.00 16.06 127 LYS A CA 1
ATOM 6139 C C . LYS B 1 127 ? 39.786 -14.358 15.498 1.00 14.82 127 LYS A C 1
ATOM 6140 O O . LYS B 1 127 ? 39.070 -15.000 14.774 1.00 13.53 127 LYS A O 1
ATOM 6146 N N . LEU B 1 128 ? 40.466 -14.894 16.503 1.00 14.46 128 LEU A N 1
ATOM 6147 C CA . LEU B 1 128 ? 40.262 -16.279 16.926 1.00 14.67 128 LEU A CA 1
ATOM 6148 C C . LEU B 1 128 ? 39.349 -16.323 18.154 1.00 14.20 128 LEU A C 1
ATOM 6149 O O . LEU B 1 128 ? 39.310 -17.345 18.845 1.00 14.48 128 LEU A O 1
ATOM 6154 N N . GLY B 1 129 ? 38.643 -15.228 18.427 1.00 12.30 129 GLY A N 1
ATOM 6155 C CA . GLY B 1 129 ? 37.769 -15.125 19.608 1.00 12.01 129 GLY A CA 1
ATOM 6156 C C . GLY B 1 129 ? 38.486 -15.113 20.927 1.00 11.93 129 GLY A C 1
ATOM 6157 O O . GLY B 1 129 ? 37.926 -15.513 21.980 1.00 11.57 129 GLY A O 1
ATOM 6158 N N . LEU B 1 130 ? 39.729 -14.667 20.893 1.00 11.55 130 LEU A N 1
ATOM 6159 C CA . LEU B 1 130 ? 40.505 -14.523 22.108 1.00 12.36 130 LEU A CA 1
ATOM 6160 C C . LEU B 1 130 ? 40.858 -13.037 22.389 1.00 12.16 130 LEU A C 1
ATOM 6161 O O . LEU B 1 130 ? 40.249 -12.134 21.844 1.00 10.27 130 LEU A O 1
ATOM 6166 N N . LEU B 1 131 ? 41.794 -12.790 23.320 1.00 14.39 131 LEU A N 1
ATOM 6167 C CA . LEU B 1 131 ? 42.298 -11.453 23.564 1.00 13.56 131 LEU A CA 1
ATOM 6168 C C . LEU B 1 131 ? 43.788 -11.599 23.822 1.00 13.65 131 LEU A C 1
ATOM 6169 O O . LEU B 1 131 ? 44.278 -12.702 23.985 1.00 10.96 131 LEU A O 1
ATOM 6174 N N . PRO B 1 132 ? 44.541 -10.491 23.737 1.00 14.15 132 PRO A N 1
ATOM 6175 C CA . PRO B 1 132 ? 46.001 -10.619 23.924 1.00 16.60 132 PRO A CA 1
ATOM 6176 C C . PRO B 1 132 ? 46.301 -10.865 25.402 1.00 18.02 132 PRO A C 1
ATOM 6177 O O . PRO B 1 132 ? 45.964 -10.053 26.209 1.00 20.46 132 PRO A O 1
ATOM 6181 N N . GLY B 1 133 ? 46.906 -11.993 25.723 1.00 19.04 133 GLY A N 1
ATOM 6182 C CA . GLY B 1 133 ? 46.953 -12.487 27.064 1.00 20.31 133 GLY A CA 1
ATOM 6183 C C . GLY B 1 133 ? 48.348 -12.496 27.680 1.00 22.17 133 GLY A C 1
ATOM 6184 O O . GLY B 1 133 ? 48.525 -13.101 28.771 1.00 21.07 133 GLY A O 1
ATOM 6185 N N . ALA B 1 134 ? 49.328 -11.840 27.026 1.00 17.54 134 ALA A N 1
ATOM 6186 C CA . ALA B 1 134 ? 50.657 -11.649 27.654 1.00 17.30 134 ALA A CA 1
ATOM 6187 C C . ALA B 1 134 ? 51.029 -10.162 27.823 1.00 16.27 134 ALA A C 1
ATOM 6188 O O . ALA B 1 134 ? 52.150 -9.730 27.605 1.00 16.69 134 ALA A O 1
ATOM 6190 N N . GLY B 1 135 ? 50.062 -9.405 28.284 1.00 14.65 135 GLY A N 1
ATOM 6191 C CA . GLY B 1 135 ? 50.248 -7.989 28.668 1.00 14.82 135 GLY A CA 1
ATOM 6192 C C . GLY B 1 135 ? 50.012 -6.958 27.605 1.00 14.12 135 GLY A C 1
ATOM 6193 O O . GLY B 1 135 ? 50.081 -5.760 27.878 1.00 13.78 135 GLY A O 1
ATOM 6194 N N . GLY B 1 136 ? 49.718 -7.405 26.392 1.00 13.87 136 GLY A N 1
ATOM 6195 C CA . GLY B 1 136 ? 49.391 -6.512 25.305 1.00 13.30 136 GLY A CA 1
ATOM 6196 C C . GLY B 1 136 ? 48.268 -5.542 25.616 1.00 13.03 136 GLY A C 1
ATOM 6197 O O . GLY B 1 136 ? 48.325 -4.402 25.212 1.00 11.96 136 GLY A O 1
ATOM 6198 N N . THR B 1 137 ? 47.226 -5.979 26.315 1.00 11.89 137 THR A N 1
ATOM 6199 C CA . THR B 1 137 ? 46.121 -5.030 26.608 1.00 11.22 137 THR A CA 1
ATOM 6200 C C . THR B 1 137 ? 46.486 -3.984 27.678 1.00 10.63 137 THR A C 1
ATOM 6201 O O . THR B 1 137 ? 45.785 -2.979 27.804 1.00 10.40 137 THR A O 1
ATOM 6205 N N . GLN B 1 138 ? 47.570 -4.244 28.426 1.00 10.44 138 GLN A N 1
ATOM 6206 C CA . GLN B 1 138 ? 48.076 -3.349 29.449 1.00 11.10 138 GLN A CA 1
ATOM 6207 C C . GLN B 1 138 ? 49.187 -2.444 28.967 1.00 12.15 138 GLN A C 1
ATOM 6208 O O . GLN B 1 138 ? 49.187 -1.236 29.299 1.00 13.54 138 GLN A O 1
ATOM 6214 N N . ARG B 1 139 ? 50.062 -2.964 28.115 1.00 12.05 139 ARG A N 1
ATOM 6215 C CA . ARG B 1 139 ? 51.189 -2.215 27.647 1.00 12.80 139 ARG A CA 1
ATOM 6216 C C . ARG B 1 139 ? 50.861 -1.365 26.470 1.00 13.89 139 ARG A C 1
ATOM 6217 O O . ARG B 1 139 ? 51.404 -0.287 26.358 1.00 13.63 139 ARG A O 1
ATOM 6225 N N . LEU B 1 140 ? 50.073 -1.873 25.506 1.00 14.55 140 LEU A N 1
ATOM 6226 C CA . LEU B 1 140 ? 49.775 -1.099 24.316 1.00 12.92 140 LEU A CA 1
ATOM 6227 C C . LEU B 1 140 ? 49.136 0.259 24.545 1.00 14.01 140 LEU A C 1
ATOM 6228 O O . LEU B 1 140 ? 49.617 1.234 23.983 1.00 12.05 140 LEU A O 1
ATOM 6233 N N . PRO B 1 141 ? 48.091 0.354 25.404 1.00 12.99 141 PRO A N 1
ATOM 6234 C CA . PRO B 1 141 ? 47.485 1.662 25.629 1.00 13.77 141 PRO A CA 1
ATOM 6235 C C . PRO B 1 141 ? 48.428 2.671 26.340 1.00 13.39 141 PRO A C 1
ATOM 6236 O O . PRO B 1 141 ? 48.201 3.892 26.274 1.00 14.02 141 PRO A O 1
ATOM 6240 N N . ARG B 1 142 ? 49.431 2.153 27.047 1.00 12.54 142 ARG A N 1
ATOM 6241 C CA . ARG B 1 142 ? 50.391 3.013 27.684 1.00 12.52 142 ARG A CA 1
ATOM 6242 C C . ARG B 1 142 ? 51.287 3.742 26.666 1.00 14.28 142 ARG A C 1
ATOM 6243 O O . ARG B 1 142 ? 51.860 4.797 27.021 1.00 13.34 142 ARG A O 1
ATOM 6251 N N . VAL B 1 143 ? 51.417 3.175 25.450 1.00 13.36 143 VAL A N 1
ATOM 6252 C CA . VAL B 1 143 ? 52.309 3.730 24.438 1.00 13.52 143 VAL A CA 1
ATOM 6253 C C . VAL B 1 143 ? 51.618 4.343 23.233 1.00 13.68 143 VAL A C 1
ATOM 6254 O O . VAL B 1 143 ? 52.237 5.175 22.546 1.00 12.43 143 VAL A O 1
ATOM 6258 N N . ILE B 1 144 ? 50.394 3.916 22.880 1.00 12.27 144 ILE A N 1
ATOM 6259 C CA . ILE B 1 144 ? 49.686 4.579 21.765 1.00 12.18 144 ILE A CA 1
ATOM 6260 C C . ILE B 1 144 ? 48.412 5.233 22.216 1.00 12.51 144 ILE A C 1
ATOM 6261 O O . ILE B 1 144 ? 47.677 5.722 21.421 1.00 12.73 144 ILE A O 1
ATOM 6266 N N . GLY B 1 145 ? 48.144 5.214 23.523 1.00 14.26 145 GLY A N 1
ATOM 6267 C CA . GLY B 1 145 ? 46.852 5.739 24.025 1.00 14.51 145 GLY A CA 1
ATOM 6268 C C . GLY B 1 145 ? 45.701 4.741 24.098 1.00 14.68 145 GLY A C 1
ATOM 6269 O O . GLY B 1 145 ? 45.630 3.688 23.391 1.00 13.64 145 GLY A O 1
ATOM 6270 N N . LEU B 1 146 ? 44.773 5.059 25.008 1.00 14.52 146 LEU A N 1
ATOM 6271 C CA . LEU B 1 146 ? 43.643 4.213 25.290 1.00 14.27 146 LEU A CA 1
ATOM 6272 C C . LEU B 1 146 ? 42.818 3.893 24.002 1.00 13.16 146 LEU A C 1
ATOM 6273 O O . LEU B 1 146 ? 42.445 2.741 23.717 1.00 11.43 146 LEU A O 1
ATOM 6278 N N . GLU B 1 147 ? 42.496 4.937 23.258 1.00 12.93 147 GLU A N 1
ATOM 6279 C CA . GLU B 1 147 ? 41.593 4.838 22.127 1.00 14.74 147 GLU A CA 1
ATOM 6280 C C . GLU B 1 147 ? 42.182 4.017 20.921 1.00 13.97 147 GLU A C 1
ATOM 6281 O O . GLU B 1 147 ? 41.529 3.127 20.340 1.00 11.96 147 GLU A O 1
ATOM 6287 N N . ALA B 1 148 ? 43.441 4.291 20.600 1.00 13.13 148 ALA A N 1
ATOM 6288 C CA . ALA B 1 148 ? 44.114 3.600 19.514 1.00 12.45 148 ALA A CA 1
ATOM 6289 C C . ALA B 1 148 ? 44.339 2.153 19.891 1.00 12.30 148 ALA A C 1
ATOM 6290 O O . ALA B 1 148 ? 44.180 1.283 19.069 1.00 13.95 148 ALA A O 1
ATOM 6292 N N . ALA B 1 149 ? 44.747 1.870 21.108 1.00 12.04 149 ALA A N 1
ATOM 6293 C CA . ALA B 1 149 ? 44.925 0.490 21.560 1.00 11.31 149 ALA A CA 1
ATOM 6294 C C . ALA B 1 149 ? 43.613 -0.232 21.562 1.00 10.71 149 ALA A C 1
ATOM 6295 O O . ALA B 1 149 ? 43.513 -1.376 21.098 1.00 11.03 149 ALA A O 1
ATOM 6297 N N . ALA B 1 150 ? 42.573 0.403 22.082 1.00 10.83 150 ALA A N 1
ATOM 6298 C CA . ALA B 1 150 ? 41.253 -0.222 21.990 1.00 11.19 150 ALA A CA 1
ATOM 6299 C C . ALA B 1 150 ? 40.877 -0.609 20.560 1.00 11.80 150 ALA A C 1
ATOM 6300 O O . ALA B 1 150 ? 40.424 -1.737 20.273 1.00 11.35 150 ALA A O 1
ATOM 6302 N N . ASN B 1 151 ? 41.026 0.345 19.672 1.00 14.68 151 ASN A N 1
ATOM 6303 C CA . ASN B 1 151 ? 40.737 0.104 18.249 1.00 16.69 151 ASN A CA 1
ATOM 6304 C C . ASN B 1 151 ? 41.532 -1.055 17.707 1.00 14.89 151 ASN A C 1
ATOM 6305 O O . ASN B 1 151 ? 40.959 -1.897 17.032 1.00 14.74 151 ASN A O 1
ATOM 6310 N N . MET B 1 152 ? 42.830 -1.101 17.991 1.00 13.11 152 MET A N 1
ATOM 6311 C CA . MET B 1 152 ? 43.697 -2.156 17.431 1.00 13.01 152 MET A CA 1
ATOM 6312 C C . MET B 1 152 ? 43.314 -3.541 18.004 1.00 13.45 152 MET A C 1
ATOM 6313 O O . MET B 1 152 ? 43.332 -4.568 17.296 1.00 12.66 152 MET A O 1
ATOM 6318 N N . ILE B 1 153 ? 42.943 -3.566 19.279 1.00 12.39 153 ILE A N 1
ATOM 6319 C CA . ILE B 1 153 ? 42.728 -4.841 19.947 1.00 12.31 153 ILE A CA 1
ATOM 6320 C C . ILE B 1 153 ? 41.315 -5.357 19.701 1.00 12.22 153 ILE A C 1
ATOM 6321 O O . ILE B 1 153 ? 41.131 -6.570 19.522 1.00 12.22 153 ILE A O 1
ATOM 6326 N N . VAL B 1 154 ? 40.334 -4.458 19.659 1.00 12.77 154 VAL A N 1
ATOM 6327 C CA . VAL B 1 154 ? 38.954 -4.807 19.283 1.00 12.78 154 VAL A CA 1
ATOM 6328 C C . VAL B 1 154 ? 38.809 -5.218 17.826 1.00 13.92 154 VAL A C 1
ATOM 6329 O O . VAL B 1 154 ? 38.071 -6.162 17.529 1.00 15.19 154 VAL A O 1
ATOM 6333 N N . SER B 1 155 ? 39.555 -4.598 16.916 1.00 13.96 155 SER A N 1
ATOM 6334 C CA . SER B 1 155 ? 39.438 -4.886 15.493 1.00 13.85 155 SER A CA 1
ATOM 6335 C C . SER B 1 155 ? 40.353 -6.018 15.137 1.00 14.09 155 SER A C 1
ATOM 6336 O O . SER B 1 155 ? 40.024 -6.815 14.265 1.00 14.47 155 SER A O 1
ATOM 6339 N N . GLY B 1 156 ? 41.531 -6.084 15.771 1.00 13.56 156 GLY A N 1
ATOM 6340 C CA . GLY B 1 156 ? 42.498 -7.065 15.407 1.00 14.50 156 GLY A CA 1
ATOM 6341 C C . GLY B 1 156 ? 43.185 -6.751 14.043 1.00 14.93 156 GLY A C 1
ATOM 6342 O O . GLY B 1 156 ? 43.897 -7.587 13.535 1.00 14.81 156 GLY A O 1
ATOM 6343 N N . THR B 1 157 ? 43.032 -5.540 13.526 1.00 14.34 157 THR A N 1
ATOM 6344 C CA . THR B 1 157 ? 43.582 -5.146 12.226 1.00 16.60 157 THR A CA 1
ATOM 6345 C C . THR B 1 157 ? 45.004 -4.727 12.293 1.00 15.13 157 THR A C 1
ATOM 6346 O O . THR B 1 157 ? 45.331 -3.944 13.153 1.00 15.09 157 THR A O 1
ATOM 6350 N N . PRO B 1 158 ? 45.842 -5.183 11.345 1.00 16.29 158 PRO A N 1
ATOM 6351 C CA . PRO B 1 158 ? 47.235 -4.728 11.346 1.00 17.02 158 PRO A CA 1
ATOM 6352 C C . PRO B 1 158 ? 47.481 -3.291 10.921 1.00 15.11 158 PRO A C 1
ATOM 6353 O O . PRO B 1 158 ? 46.705 -2.750 10.208 1.00 15.79 158 PRO A O 1
ATOM 6357 N N . VAL B 1 159 ? 48.572 -2.701 11.384 1.00 15.91 159 VAL A N 1
ATOM 6358 C CA . VAL B 1 159 ? 48.951 -1.320 11.092 1.00 16.22 159 VAL A CA 1
ATOM 6359 C C . VAL B 1 159 ? 50.425 -1.341 10.829 1.00 17.20 159 VAL A C 1
ATOM 6360 O O . VAL B 1 159 ? 51.176 -2.064 11.498 1.00 14.82 159 VAL A O 1
ATOM 6364 N N . LEU B 1 160 ? 50.837 -0.598 9.804 1.00 18.22 160 LEU A N 1
ATOM 6365 C CA . LEU B 1 160 ? 52.271 -0.512 9.442 1.00 18.81 160 LEU A CA 1
ATOM 6366 C C . LEU B 1 160 ? 53.020 0.328 10.438 1.00 17.19 160 LEU A C 1
ATOM 6367 O O . LEU B 1 160 ? 52.475 1.380 10.888 1.00 16.07 160 LEU A O 1
ATOM 6372 N N . SER B 1 161 ? 54.248 -0.111 10.743 1.00 16.17 161 SER A N 1
ATOM 6373 C CA . SER B 1 161 ? 55.132 0.452 11.725 1.00 15.92 161 SER A CA 1
ATOM 6374 C C . SER B 1 161 ? 55.298 1.965 11.604 1.00 16.29 161 SER A C 1
ATOM 6375 O O . SER B 1 161 ? 55.242 2.639 12.598 1.00 13.48 161 SER A O 1
ATOM 6378 N N . GLU B 1 162 ? 55.406 2.499 10.365 1.00 16.34 162 GLU A N 1
ATOM 6379 C CA . GLU B 1 162 ? 55.567 3.927 10.170 1.00 18.12 162 GLU A CA 1
ATOM 6380 C C . GLU B 1 162 ? 54.347 4.760 10.635 1.00 16.63 162 GLU A C 1
ATOM 6381 O O . GLU B 1 162 ? 54.494 5.932 10.937 1.00 17.55 162 GLU A O 1
ATOM 6387 N N . LYS B 1 163 ? 53.149 4.167 10.735 1.00 18.04 163 LYS A N 1
ATOM 6388 C CA . LYS B 1 163 ? 51.962 4.904 11.171 1.00 18.78 163 LYS A CA 1
ATOM 6389 C C . LYS B 1 163 ? 51.988 5.176 12.652 1.00 17.23 163 LYS A C 1
ATOM 6390 O O . LYS B 1 163 ? 51.120 5.902 13.103 1.00 15.50 163 LYS A O 1
ATOM 6396 N N . PHE B 1 164 ? 52.957 4.591 13.374 1.00 15.97 164 PHE A N 1
ATOM 6397 C CA . PHE B 1 164 ? 53.100 4.843 14.815 1.00 15.18 164 PHE A CA 1
ATOM 6398 C C . PHE B 1 164 ? 54.033 5.988 15.126 1.00 14.70 164 PHE A C 1
ATOM 6399 O O . PHE B 1 164 ? 54.224 6.301 16.303 1.00 13.65 164 PHE A O 1
ATOM 6407 N N . ALA B 1 165 ? 54.694 6.552 14.105 1.00 14.46 165 ALA A N 1
ATOM 6408 C CA . ALA B 1 165 ? 55.508 7.750 14.316 1.00 13.71 165 ALA A CA 1
ATOM 6409 C C . ALA B 1 165 ? 54.666 8.814 14.994 1.00 13.83 165 ALA A C 1
ATOM 6410 O O . ALA B 1 165 ? 53.477 8.980 14.623 1.00 14.20 165 ALA A O 1
ATOM 6412 N N . GLY B 1 166 ? 55.247 9.464 16.031 1.00 13.56 166 GLY A N 1
ATOM 6413 C CA . GLY B 1 166 ? 54.565 10.442 16.887 1.00 14.12 166 GLY A CA 1
ATOM 6414 C C . GLY B 1 166 ? 53.910 9.858 18.178 1.00 15.47 166 GLY A C 1
ATOM 6415 O O . GLY B 1 166 ? 53.554 10.635 19.137 1.00 16.04 166 GLY A O 1
ATOM 6416 N N . THR B 1 167 ? 53.822 8.518 18.258 1.00 14.82 167 THR A N 1
ATOM 6417 C CA . THR B 1 167 ? 53.366 7.834 19.503 1.00 14.69 167 THR A CA 1
ATOM 6418 C C . THR B 1 167 ? 54.593 7.384 20.274 1.00 16.85 167 THR A C 1
ATOM 6419 O O . THR B 1 167 ? 55.752 7.658 19.877 1.00 19.25 167 THR A O 1
ATOM 6423 N N . LYS B 1 168 ? 54.426 6.673 21.360 1.00 15.72 168 LYS A N 1
ATOM 6424 C CA . LYS B 1 168 ? 55.588 6.207 22.091 1.00 15.78 168 LYS A CA 1
ATOM 6425 C C . LYS B 1 168 ? 55.919 4.723 21.868 1.00 15.31 168 LYS A C 1
ATOM 6426 O O . LYS B 1 168 ? 56.639 4.143 22.691 1.00 17.93 168 LYS A O 1
ATOM 6432 N N . LEU B 1 169 ? 55.305 4.077 20.871 1.00 15.60 169 LEU A N 1
ATOM 6433 C CA . LEU B 1 169 ? 55.496 2.679 20.624 1.00 15.50 169 LEU A CA 1
ATOM 6434 C C . LEU B 1 169 ? 56.915 2.379 20.257 1.00 15.90 169 LEU A C 1
ATOM 6435 O O . LEU B 1 169 ? 57.525 1.479 20.838 1.00 13.55 169 LEU A O 1
ATOM 6440 N N . PHE B 1 170 ? 57.422 3.140 19.302 1.00 14.88 170 PHE A N 1
ATOM 6441 C CA . PHE B 1 170 ? 58.796 2.958 18.878 1.00 15.50 170 PHE A CA 1
ATOM 6442 C C . PHE B 1 170 ? 59.610 4.188 19.256 1.00 16.79 170 PHE A C 1
ATOM 6443 O O . PHE B 1 170 ? 59.232 5.299 18.952 1.00 19.32 170 PHE A O 1
ATOM 6451 N N . ASP B 1 171 ? 60.728 3.966 19.935 1.00 18.61 171 ASP A N 1
ATOM 6452 C CA . ASP B 1 171 ? 61.709 4.992 20.217 1.00 20.56 171 ASP A CA 1
ATOM 6453 C C . ASP B 1 171 ? 62.350 5.597 18.954 1.00 21.93 171 ASP A C 1
ATOM 6454 O O . ASP B 1 171 ? 62.623 6.798 18.954 1.00 22.32 171 ASP A O 1
ATOM 6459 N N . GLU B 1 172 ? 62.527 4.812 17.909 1.00 18.94 172 GLU A N 1
ATOM 6460 C CA . GLU B 1 172 ? 63.075 5.278 16.635 1.00 20.57 172 GLU A CA 1
ATOM 6461 C C . GLU B 1 172 ? 62.565 4.359 15.556 1.00 20.61 172 GLU A C 1
ATOM 6462 O O . GLU B 1 172 ? 62.557 3.120 15.717 1.00 18.43 172 GLU A O 1
ATOM 6468 N N . ILE B 1 173 ? 62.059 4.968 14.495 1.00 18.00 173 ILE A N 1
ATOM 6469 C CA . ILE B 1 173 ? 61.597 4.301 13.312 1.00 19.58 173 ILE A CA 1
ATOM 6470 C C . ILE B 1 173 ? 62.590 4.717 12.209 1.00 22.70 173 ILE A C 1
ATOM 6471 O O . ILE B 1 173 ? 62.837 5.932 12.054 1.00 19.45 173 ILE A O 1
ATOM 6476 N N . VAL B 1 174 ? 63.138 3.743 11.479 1.00 21.58 174 VAL A N 1
ATOM 6477 C CA . VAL B 1 174 ? 64.291 3.987 10.548 1.00 24.16 174 VAL A CA 1
ATOM 6478 C C . VAL B 1 174 ? 63.920 3.521 9.203 1.00 26.90 174 VAL A C 1
ATOM 6479 O O . VAL B 1 174 ? 63.063 2.642 9.082 1.00 22.88 174 VAL A O 1
ATOM 6483 N N . ASP B 1 175 ? 64.593 4.099 8.183 1.00 31.39 175 ASP A N 1
ATOM 6484 C CA . ASP B 1 175 ? 64.375 3.738 6.780 1.00 34.21 175 ASP A CA 1
ATOM 6485 C C . ASP B 1 175 ? 65.052 2.457 6.408 1.00 33.14 175 ASP A C 1
ATOM 6486 O O . ASP B 1 175 ? 64.494 1.624 5.703 1.00 40.30 175 ASP A O 1
ATOM 6491 N N . GLY B 1 176 ? 66.252 2.262 6.882 1.00 32.26 176 GLY A N 1
ATOM 6492 C CA . GLY B 1 176 ? 66.990 1.074 6.452 1.00 31.79 176 GLY A CA 1
ATOM 6493 C C . GLY B 1 176 ? 66.684 -0.211 7.187 1.00 32.36 176 GLY A C 1
ATOM 6494 O O . GLY B 1 176 ? 65.550 -0.451 7.644 1.00 35.51 176 GLY A O 1
ATOM 6495 N N . ASP B 1 177 ? 67.716 -1.042 7.289 1.00 30.08 177 ASP A N 1
ATOM 6496 C CA . ASP B 1 177 ? 67.654 -2.280 8.036 1.00 32.42 177 ASP A CA 1
ATOM 6497 C C . ASP B 1 177 ? 67.680 -1.951 9.474 1.00 27.12 177 ASP A C 1
ATOM 6498 O O . ASP B 1 177 ? 68.484 -1.145 9.945 1.00 23.34 177 ASP A O 1
ATOM 6503 N N . VAL B 1 178 ? 66.840 -2.639 10.219 1.00 24.41 178 VAL A N 1
ATOM 6504 C CA . VAL B 1 178 ? 66.625 -2.246 11.582 1.00 22.20 178 VAL A CA 1
ATOM 6505 C C . VAL B 1 178 ? 67.821 -2.597 12.441 1.00 22.22 178 VAL A C 1
ATOM 6506 O O . VAL B 1 178 ? 68.147 -1.861 13.327 1.00 19.50 178 VAL A O 1
ATOM 6510 N N . LEU B 1 179 ? 68.508 -3.680 12.122 1.00 22.57 179 LEU A N 1
ATOM 6511 C CA . LEU B 1 179 ? 69.508 -4.210 13.014 1.00 23.75 179 LEU A CA 1
ATOM 6512 C C . LEU B 1 179 ? 70.698 -3.264 13.281 1.00 23.89 179 LEU A C 1
ATOM 6513 O O . LEU B 1 179 ? 71.041 -3.051 14.438 1.00 21.81 179 LEU A O 1
ATOM 6518 N N . PRO B 1 180 ? 71.308 -2.684 12.240 1.00 26.05 180 PRO A N 1
ATOM 6519 C CA . PRO B 1 180 ? 72.432 -1.806 12.562 1.00 26.37 180 PRO A CA 1
ATOM 6520 C C . PRO B 1 180 ? 71.984 -0.602 13.389 1.00 26.23 180 PRO A C 1
ATOM 6521 O O . PRO B 1 180 ? 72.693 -0.189 14.292 1.00 26.27 180 PRO A O 1
ATOM 6525 N N . ALA B 1 181 ? 70.839 -0.030 13.043 1.00 23.93 181 ALA A N 1
ATOM 6526 C CA . ALA B 1 181 ? 70.267 1.059 13.807 1.00 24.09 181 ALA A CA 1
ATOM 6527 C C . ALA B 1 181 ? 70.035 0.649 15.246 1.00 25.99 181 ALA A C 1
ATOM 6528 O O . ALA B 1 181 ? 70.375 1.394 16.175 1.00 24.45 181 ALA A O 1
ATOM 6530 N N . ALA B 1 182 ? 69.448 -0.542 15.434 1.00 24.23 182 ALA A N 1
ATOM 6531 C CA . ALA B 1 182 ? 69.176 -1.026 16.809 1.00 23.33 182 ALA A CA 1
ATOM 6532 C C . ALA B 1 182 ? 70.503 -1.229 17.597 1.00 22.45 182 ALA A C 1
ATOM 6533 O O . ALA B 1 182 ? 70.593 -0.917 18.797 1.00 21.79 182 ALA A O 1
ATOM 6535 N N . VAL B 1 183 ? 71.542 -1.713 16.914 1.00 21.70 183 VAL A N 1
ATOM 6536 C CA . VAL B 1 183 ? 72.860 -1.952 17.566 1.00 22.68 183 VAL A CA 1
ATOM 6537 C C . VAL B 1 183 ? 73.434 -0.607 18.074 1.00 22.11 183 VAL A C 1
ATOM 6538 O O . VAL B 1 183 ? 73.828 -0.480 19.249 1.00 23.91 183 VAL A O 1
ATOM 6542 N N . LYS B 1 184 ? 73.400 0.401 17.194 1.00 23.27 184 LYS A N 1
ATOM 6543 C CA . LYS B 1 184 ? 73.874 1.750 17.525 1.00 26.08 184 LYS A CA 1
ATOM 6544 C C . LYS B 1 184 ? 73.097 2.278 18.720 1.00 24.61 184 LYS A C 1
ATOM 6545 O O . LYS B 1 184 ? 73.696 2.809 19.697 1.00 23.68 184 LYS A O 1
ATOM 6551 N N . PHE B 1 185 ? 71.760 2.071 18.657 1.00 23.83 185 PHE A N 1
ATOM 6552 C CA . PHE B 1 185 ? 70.862 2.555 19.686 1.00 23.82 185 PHE A CA 1
ATOM 6553 C C . PHE B 1 185 ? 71.296 1.951 20.965 1.00 21.61 185 PHE A C 1
ATOM 6554 O O . PHE B 1 185 ? 71.405 2.616 21.972 1.00 22.04 185 PHE A O 1
ATOM 6562 N N . ALA B 1 186 ? 71.469 0.650 20.941 1.00 23.76 186 ALA A N 1
ATOM 6563 C CA . ALA B 1 186 ? 71.881 -0.100 22.130 1.00 23.56 186 ALA A CA 1
ATOM 6564 C C . ALA B 1 186 ? 73.266 0.341 22.727 1.00 24.48 186 ALA A C 1
ATOM 6565 O O . ALA B 1 186 ? 73.465 0.361 23.958 1.00 27.10 186 ALA A O 1
ATOM 6567 N N . GLN B 1 187 ? 74.221 0.625 21.857 1.00 28.11 187 GLN A N 1
ATOM 6568 C CA . GLN B 1 187 ? 75.579 1.099 22.316 1.00 27.71 187 GLN A CA 1
ATOM 6569 C C . GLN B 1 187 ? 75.398 2.415 23.032 1.00 27.05 187 GLN A C 1
ATOM 6570 O O . GLN B 1 187 ? 75.868 2.568 24.159 1.00 23.16 187 GLN A O 1
ATOM 6576 N N . ASN B 1 188 ? 74.557 3.290 22.472 1.00 28.02 188 ASN A N 1
ATOM 6577 C CA . ASN B 1 188 ? 74.245 4.495 23.208 1.00 31.13 188 ASN A CA 1
ATOM 6578 C C . ASN B 1 188 ? 73.695 4.234 24.625 1.00 30.02 188 ASN A C 1
ATOM 6579 O O . ASN B 1 188 ? 74.293 4.656 25.607 1.00 27.73 188 ASN A O 1
ATOM 6584 N N . VAL B 1 189 ? 72.550 3.552 24.751 1.00 28.43 189 VAL A N 1
ATOM 6585 C CA . VAL B 1 189 ? 71.918 3.384 26.072 1.00 25.53 189 VAL A CA 1
ATOM 6586 C C . VAL B 1 189 ? 72.727 2.479 27.012 1.00 24.27 189 VAL A C 1
ATOM 6587 O O . VAL B 1 189 ? 72.643 2.588 28.243 1.00 23.24 189 VAL A O 1
ATOM 6591 N N . GLY B 1 190 ? 73.524 1.583 26.443 1.00 27.63 190 GLY A N 1
ATOM 6592 C CA . GLY B 1 190 ? 74.455 0.772 27.267 1.00 29.86 190 GLY A CA 1
ATOM 6593 C C . GLY B 1 190 ? 75.508 1.628 27.991 1.00 30.89 190 GLY A C 1
ATOM 6594 O O . GLY B 1 190 ? 76.018 1.219 29.019 1.00 28.22 190 GLY A O 1
ATOM 6595 N N . ALA B 1 191 ? 75.812 2.805 27.430 1.00 32.87 191 ALA A N 1
ATOM 6596 C CA . ALA B 1 191 ? 76.745 3.756 28.031 1.00 38.42 191 ALA A CA 1
ATOM 6597 C C . ALA B 1 191 ? 76.092 4.533 29.174 1.00 39.89 191 ALA A C 1
ATOM 6598 O O . ALA B 1 191 ? 76.785 5.071 29.998 1.00 43.87 191 ALA A O 1
ATOM 6600 N N . ALA B 1 192 ? 74.768 4.563 29.251 1.00 39.50 192 ALA A N 1
ATOM 6601 C CA . ALA B 1 192 ? 74.055 5.297 30.304 1.00 37.65 192 ALA A CA 1
ATOM 6602 C C . ALA B 1 192 ? 74.019 4.535 31.584 1.00 39.38 192 ALA A C 1
ATOM 6603 O O . ALA B 1 192 ? 74.187 3.318 31.612 1.00 37.53 192 ALA A O 1
ATOM 6605 N N . THR B 1 193 ? 73.765 5.253 32.671 1.00 44.59 193 THR A N 1
ATOM 6606 C CA . THR B 1 193 ? 73.997 4.685 33.986 1.00 55.08 193 THR A CA 1
ATOM 6607 C C . THR B 1 193 ? 72.690 4.159 34.542 1.00 59.86 193 THR A C 1
ATOM 6608 O O . THR B 1 193 ? 72.453 2.937 34.510 1.00 51.02 193 THR A O 1
ATOM 6612 N N . GLY B 1 194 ? 71.844 5.092 35.008 1.00 64.49 194 GLY A N 1
ATOM 6613 C CA . GLY B 1 194 ? 70.672 4.801 35.861 1.00 56.11 194 GLY A CA 1
ATOM 6614 C C . GLY B 1 194 ? 69.743 3.819 35.185 1.00 51.72 194 GLY A C 1
ATOM 6615 O O . GLY B 1 194 ? 70.049 3.404 34.035 1.00 45.08 194 GLY A O 1
ATOM 6616 N N . PRO B 1 195 ? 68.640 3.410 35.879 1.00 46.91 195 PRO A N 1
ATOM 6617 C CA . PRO B 1 195 ? 67.673 2.377 35.381 1.00 41.84 195 PRO A CA 1
ATOM 6618 C C . PRO B 1 195 ? 67.058 2.690 34.028 1.00 36.64 195 PRO A C 1
ATOM 6619 O O . PRO B 1 195 ? 66.872 3.844 33.691 1.00 32.64 195 PRO A O 1
ATOM 6623 N N . HIS B 1 196 ? 66.754 1.672 33.235 1.00 27.59 196 HIS A N 1
ATOM 6624 C CA . HIS B 1 196 ? 66.123 1.916 31.958 1.00 24.94 196 HIS A CA 1
ATOM 6625 C C . HIS B 1 196 ? 64.580 1.836 32.050 1.00 23.19 196 HIS A C 1
ATOM 6626 O O . HIS B 1 196 ? 64.058 1.168 32.925 1.00 23.41 196 HIS A O 1
ATOM 6633 N N . PRO B 1 197 ? 63.874 2.523 31.142 1.00 21.20 197 PRO A N 1
ATOM 6634 C CA . PRO B 1 197 ? 62.435 2.541 31.211 1.00 22.00 197 PRO A CA 1
ATOM 6635 C C . PRO B 1 197 ? 61.756 1.169 30.958 1.00 20.65 197 PRO A C 1
ATOM 6636 O O . PRO B 1 197 ? 62.275 0.286 30.217 1.00 16.85 197 PRO A O 1
ATOM 6640 N N . LYS B 1 198 ? 60.619 1.025 31.622 1.00 18.08 198 LYS A N 1
ATOM 6641 C CA . LYS B 1 198 ? 59.719 -0.070 31.380 1.00 21.22 198 LYS A CA 1
ATOM 6642 C C . LYS B 1 198 ? 58.372 0.513 31.050 1.00 18.40 198 LYS A C 1
ATOM 6643 O O . LYS B 1 198 ? 57.927 1.443 31.673 1.00 19.32 198 LYS A O 1
ATOM 6649 N N . VAL B 1 199 ? 57.685 -0.097 30.085 1.00 17.93 199 VAL A N 1
ATOM 6650 C CA . VAL B 1 199 ? 56.350 0.327 29.694 1.00 15.72 199 VAL A CA 1
ATOM 6651 C C . VAL B 1 199 ? 55.389 0.277 30.891 1.00 15.54 199 VAL A C 1
ATOM 6652 O O . VAL B 1 199 ? 54.565 1.153 31.029 1.00 15.10 199 VAL A O 1
ATOM 6656 N N . ARG B 1 200 ? 55.513 -0.729 31.748 1.00 16.42 200 ARG A N 1
ATOM 6657 C CA . ARG B 1 200 ? 54.646 -0.838 32.953 1.00 19.44 200 ARG A CA 1
ATOM 6658 C C . ARG B 1 200 ? 54.666 0.334 33.930 1.00 20.94 200 ARG A C 1
ATOM 6659 O O . ARG B 1 200 ? 53.686 0.535 34.643 1.00 23.36 200 ARG A O 1
ATOM 6667 N N . ASP B 1 201 ? 55.743 1.105 33.936 1.00 22.58 201 ASP A N 1
ATOM 6668 C CA . ASP B 1 201 ? 55.838 2.362 34.709 1.00 24.16 201 ASP A CA 1
ATOM 6669 C C . ASP B 1 201 ? 55.085 3.532 34.147 1.00 23.80 201 ASP A C 1
ATOM 6670 O O . ASP B 1 201 ? 54.874 4.526 34.831 1.00 25.63 201 ASP A O 1
ATOM 6675 N N . LEU B 1 202 ? 54.756 3.492 32.880 1.00 20.51 202 LEU A N 1
ATOM 6676 C CA . LEU B 1 202 ? 53.924 4.506 32.293 1.00 20.18 202 LEU A CA 1
ATOM 6677 C C . LEU B 1 202 ? 52.505 4.371 32.766 1.00 19.73 202 LEU A C 1
ATOM 6678 O O . LEU B 1 202 ? 52.076 3.282 33.177 1.00 22.51 202 LEU A O 1
ATOM 6683 N N . LYS B 1 203 ? 51.782 5.474 32.698 1.00 21.03 203 LYS A N 1
ATOM 6684 C CA . LYS B 1 203 ? 50.341 5.557 32.954 1.00 24.40 203 LYS A CA 1
ATOM 6685 C C . LYS B 1 203 ? 49.547 5.862 31.720 1.00 21.51 203 LYS A C 1
ATOM 6686 O O . LYS B 1 203 ? 49.961 6.689 30.917 1.00 22.11 203 LYS A O 1
ATOM 6692 N N . VAL B 1 204 ? 48.367 5.264 31.629 1.00 18.69 204 VAL A N 1
ATOM 6693 C CA . VAL B 1 204 ? 47.408 5.656 30.641 1.00 19.05 204 VAL A CA 1
ATOM 6694 C C . VAL B 1 204 ? 46.847 7.058 31.019 1.00 19.41 204 VAL A C 1
ATOM 6695 O O . VAL B 1 204 ? 46.180 7.243 32.073 1.00 19.62 204 VAL A O 1
ATOM 6699 N N . ARG B 1 205 ? 47.031 7.987 30.103 1.00 20.09 205 ARG A N 1
ATOM 6700 C CA . ARG B 1 205 ? 46.562 9.358 30.285 1.00 23.48 205 ARG A CA 1
ATOM 6701 C C . ARG B 1 205 ? 45.511 9.655 29.212 1.00 27.31 205 ARG A C 1
ATOM 6702 O O . ARG B 1 205 ? 45.798 9.760 28.044 1.00 35.98 205 ARG A O 1
ATOM 6710 N N . HIS B 1 206 ? 44.276 9.748 29.609 1.00 25.56 206 HIS A N 1
ATOM 6711 C CA . HIS B 1 206 ? 43.234 10.136 28.742 1.00 25.37 206 HIS A CA 1
ATOM 6712 C C . HIS B 1 206 ? 42.459 11.217 29.492 1.00 24.37 206 HIS A C 1
ATOM 6713 O O . HIS B 1 206 ? 42.310 11.125 30.701 1.00 25.50 206 HIS A O 1
ATOM 6720 N N . GLU B 1 207 ? 41.948 12.220 28.783 1.00 29.52 207 GLU A N 1
ATOM 6721 C CA . GLU B 1 207 ? 41.246 13.313 29.470 1.00 35.06 207 GLU A CA 1
ATOM 6722 C C . GLU B 1 207 ? 39.903 12.894 30.113 1.00 34.91 207 GLU A C 1
ATOM 6723 O O . GLU B 1 207 ? 39.578 13.349 31.196 1.00 38.78 207 GLU A O 1
ATOM 6729 N N . ASN B 1 208 ? 39.154 11.993 29.470 1.00 30.02 208 ASN A N 1
ATOM 6730 C CA . ASN B 1 208 ? 37.913 11.418 30.059 1.00 24.15 208 ASN A CA 1
ATOM 6731 C C . ASN B 1 208 ? 37.719 9.895 29.784 1.00 21.95 208 ASN A C 1
ATOM 6732 O O . ASN B 1 208 ? 36.976 9.520 28.887 1.00 18.34 208 ASN A O 1
ATOM 6737 N N . PRO B 1 209 ? 38.463 9.019 30.495 1.00 22.20 209 PRO A N 1
ATOM 6738 C CA . PRO B 1 209 ? 38.513 7.628 30.055 1.00 23.46 209 PRO A CA 1
ATOM 6739 C C . PRO B 1 209 ? 37.182 6.916 30.194 1.00 24.30 209 PRO A C 1
ATOM 6740 O O . PRO B 1 209 ? 36.839 6.090 29.349 1.00 19.97 209 PRO A O 1
ATOM 6744 N N . GLU B 1 210 ? 36.406 7.260 31.222 1.00 22.49 210 GLU A N 1
ATOM 6745 C CA . GLU B 1 210 ? 35.155 6.558 31.434 1.00 25.79 210 GLU A CA 1
ATOM 6746 C C . GLU B 1 210 ? 34.127 7.013 30.402 1.00 24.27 210 GLU A C 1
ATOM 6747 O O . GLU B 1 210 ? 33.278 6.215 30.001 1.00 19.20 210 GLU A O 1
ATOM 6753 N N . GLY B 1 211 ? 34.224 8.284 29.969 1.00 21.17 211 GLY A N 1
ATOM 6754 C CA . GLY B 1 211 ? 33.370 8.791 28.873 1.00 21.74 211 GLY A CA 1
ATOM 6755 C C . GLY B 1 211 ? 33.667 8.080 27.551 1.00 21.25 211 GLY A C 1
ATOM 6756 O O . GLY B 1 211 ? 32.735 7.632 26.874 1.00 20.11 211 GLY A O 1
ATOM 6757 N N . TYR B 1 212 ? 34.957 7.919 27.192 1.00 19.59 212 TYR A N 1
ATOM 6758 C CA . TYR B 1 212 ? 35.329 7.130 25.989 1.00 16.52 212 TYR A CA 1
ATOM 6759 C C . TYR B 1 212 ? 34.841 5.695 26.152 1.00 15.42 212 TYR A C 1
ATOM 6760 O O . TYR B 1 212 ? 34.250 5.152 25.256 1.00 15.91 212 TYR A O 1
ATOM 6769 N N . LEU B 1 213 ? 35.155 5.061 27.256 1.00 15.60 213 LEU A N 1
ATOM 6770 C CA . LEU B 1 213 ? 34.895 3.627 27.424 1.00 15.83 213 LEU A CA 1
ATOM 6771 C C . LEU B 1 213 ? 33.398 3.341 27.444 1.00 15.90 213 LEU A C 1
ATOM 6772 O O . LEU B 1 213 ? 32.982 2.313 26.901 1.00 15.21 213 LEU A O 1
ATOM 6777 N N . GLY B 1 214 ? 32.600 4.221 28.080 1.00 14.89 214 GLY A N 1
ATOM 6778 C CA . GLY B 1 214 ? 31.139 4.098 28.001 1.00 16.56 214 GLY A CA 1
ATOM 6779 C C . GLY B 1 214 ? 30.564 4.094 26.543 1.00 16.81 214 GLY A C 1
ATOM 6780 O O . GLY B 1 214 ? 29.705 3.260 26.132 1.00 16.39 214 GLY A O 1
ATOM 6781 N N . PHE B 1 215 ? 31.091 5.013 25.742 1.00 15.71 215 PHE A N 1
ATOM 6782 C CA . PHE B 1 215 ? 30.720 5.079 24.347 1.00 16.19 215 PHE A CA 1
ATOM 6783 C C . PHE B 1 215 ? 31.150 3.850 23.563 1.00 14.63 215 PHE A C 1
ATOM 6784 O O . PHE B 1 215 ? 30.350 3.197 22.832 1.00 13.20 215 PHE A O 1
ATOM 6792 N N . ALA B 1 216 ? 32.412 3.506 23.764 1.00 14.43 216 ALA A N 1
ATOM 6793 C CA . ALA B 1 216 ? 32.991 2.310 23.115 1.00 13.38 216 ALA A CA 1
ATOM 6794 C C . ALA B 1 216 ? 32.287 0.990 23.521 1.00 13.75 216 ALA A C 1
ATOM 6795 O O . ALA B 1 216 ? 32.034 0.144 22.666 1.00 13.49 216 ALA A O 1
ATOM 6797 N N . ARG B 1 217 ? 31.877 0.850 24.772 1.00 13.96 217 ARG A N 1
ATOM 6798 C CA . ARG B 1 217 ? 31.127 -0.364 25.126 1.00 15.31 217 ARG A CA 1
ATOM 6799 C C . ARG B 1 217 ? 29.827 -0.446 24.368 1.00 14.67 217 ARG A C 1
ATOM 6800 O O . ARG B 1 217 ? 29.420 -1.529 23.980 1.00 14.06 217 ARG A O 1
ATOM 6808 N N . ASN B 1 218 ? 29.139 0.681 24.233 1.00 13.07 218 ASN A N 1
ATOM 6809 C CA . ASN B 1 218 ? 27.882 0.669 23.489 1.00 13.83 218 ASN A CA 1
ATOM 6810 C C . ASN B 1 218 ? 28.093 0.377 21.994 1.00 14.42 218 ASN A C 1
ATOM 6811 O O . ASN B 1 218 ? 27.345 -0.432 21.457 1.00 14.18 218 ASN A O 1
ATOM 6816 N N . THR B 1 219 ? 29.108 0.965 21.347 1.00 12.65 219 THR A N 1
ATOM 6817 C CA . THR B 1 219 ? 29.257 0.705 19.955 1.00 14.40 219 THR A CA 1
ATOM 6818 C C . THR B 1 219 ? 29.757 -0.730 19.679 1.00 13.92 219 THR A C 1
ATOM 6819 O O . THR B 1 219 ? 29.325 -1.339 18.681 1.00 13.21 219 THR A O 1
ATOM 6823 N N . VAL B 1 220 ? 30.667 -1.212 20.500 1.00 13.39 220 VAL A N 1
ATOM 6824 C CA . VAL B 1 220 ? 31.247 -2.579 20.309 1.00 15.49 220 VAL A CA 1
ATOM 6825 C C . VAL B 1 220 ? 30.153 -3.618 20.545 1.00 16.82 220 VAL A C 1
ATOM 6826 O O . VAL B 1 220 ? 29.981 -4.528 19.730 1.00 16.32 220 VAL A O 1
ATOM 6830 N N . ALA B 1 221 ? 29.338 -3.463 21.612 1.00 16.29 221 ALA A N 1
ATOM 6831 C CA . ALA B 1 221 ? 28.220 -4.393 21.833 1.00 17.04 221 ALA A CA 1
ATOM 6832 C C . ALA B 1 221 ? 27.229 -4.464 20.666 1.00 19.06 221 ALA A C 1
ATOM 6833 O O . ALA B 1 221 ? 26.776 -5.542 20.284 1.00 20.23 221 ALA A O 1
ATOM 6835 N N . ALA B 1 222 ? 26.906 -3.326 20.092 1.00 18.53 222 ALA A N 1
ATOM 6836 C CA . ALA B 1 222 ? 25.953 -3.344 18.984 1.00 21.51 222 ALA A CA 1
ATOM 6837 C C . ALA B 1 222 ? 26.544 -4.061 17.768 1.00 21.08 222 ALA A C 1
ATOM 6838 O O . ALA B 1 222 ? 25.814 -4.654 17.020 1.00 20.13 222 ALA A O 1
ATOM 6840 N N . MET B 1 223 ? 27.853 -3.954 17.573 1.00 22.54 223 MET A N 1
ATOM 6841 C CA . MET B 1 223 ? 28.462 -4.476 16.345 1.00 25.43 223 MET A CA 1
ATOM 6842 C C . MET B 1 223 ? 28.951 -5.914 16.484 1.00 26.06 223 MET A C 1
ATOM 6843 O O . MET B 1 223 ? 29.379 -6.514 15.506 1.00 20.41 223 MET A O 1
ATOM 6848 N N . ALA B 1 224 ? 28.951 -6.441 17.710 1.00 20.66 224 ALA A N 1
ATOM 6849 C CA . ALA B 1 224 ? 29.493 -7.750 17.997 1.00 23.96 224 ALA A CA 1
ATOM 6850 C C . ALA B 1 224 ? 28.418 -8.677 18.412 1.00 26.59 224 ALA A C 1
ATOM 6851 O O . ALA B 1 224 ? 28.628 -9.472 19.372 1.00 30.22 224 ALA A O 1
ATOM 6853 N N . LYS B 1 225 ? 27.277 -8.658 17.718 1.00 27.44 225 LYS A N 1
ATOM 6854 C CA . LYS B 1 225 ? 26.281 -9.650 18.045 1.00 30.52 225 LYS A CA 1
ATOM 6855 C C . LYS B 1 225 ? 26.845 -11.082 17.672 1.00 26.98 225 LYS A C 1
ATOM 6856 O O . LYS B 1 225 ? 27.383 -11.348 16.572 1.00 25.31 225 LYS A O 1
ATOM 6862 N N . ASN B 1 226 ? 26.717 -11.935 18.655 1.00 22.56 226 ASN A N 1
ATOM 6863 C CA . ASN B 1 226 ? 27.061 -13.351 18.616 1.00 20.85 226 ASN A CA 1
ATOM 6864 C C . ASN B 1 226 ? 28.533 -13.664 18.934 1.00 19.00 226 ASN A C 1
ATOM 6865 O O . ASN B 1 226 ? 28.880 -14.833 18.970 1.00 18.87 226 ASN A O 1
ATOM 6870 N N . PHE B 1 227 ? 29.390 -12.665 19.111 1.00 16.31 227 PHE A N 1
ATOM 6871 C CA . PHE B 1 227 ? 30.799 -12.885 19.447 1.00 13.79 227 PHE A CA 1
ATOM 6872 C C . PHE B 1 227 ? 31.119 -12.200 20.780 1.00 12.51 227 PHE A C 1
ATOM 6873 O O . PHE B 1 227 ? 31.020 -10.969 20.876 1.00 13.59 227 PHE A O 1
ATOM 6881 N N . PRO B 1 228 ? 31.569 -12.962 21.776 1.00 13.99 228 PRO A N 1
ATOM 6882 C CA . PRO B 1 228 ? 31.839 -12.322 23.087 1.00 13.26 228 PRO A CA 1
ATOM 6883 C C . PRO B 1 228 ? 33.228 -11.685 23.164 1.00 13.00 228 PRO A C 1
ATOM 6884 O O . PRO B 1 228 ? 33.432 -10.875 24.023 1.00 13.67 228 PRO A O 1
ATOM 6888 N N . ALA B 1 229 ? 34.160 -11.971 22.271 1.00 11.56 229 ALA A N 1
ATOM 6889 C CA . ALA B 1 229 ? 35.554 -11.476 22.421 1.00 11.63 229 ALA A CA 1
ATOM 6890 C C . ALA B 1 229 ? 35.733 -9.938 22.343 1.00 11.96 229 ALA A C 1
ATOM 6891 O O . ALA B 1 229 ? 36.444 -9.358 23.148 1.00 11.81 229 ALA A O 1
ATOM 6893 N N . PRO B 1 230 ? 35.077 -9.295 21.390 1.00 11.97 230 PRO A N 1
ATOM 6894 C CA . PRO B 1 230 ? 35.292 -7.879 21.275 1.00 13.76 230 PRO A CA 1
ATOM 6895 C C . PRO B 1 230 ? 35.049 -7.070 22.579 1.00 12.86 230 PRO A C 1
ATOM 6896 O O . PRO B 1 230 ? 35.910 -6.328 22.995 1.00 11.64 230 PRO A O 1
ATOM 6900 N N . LEU B 1 231 ? 33.903 -7.271 23.212 1.00 12.64 231 LEU A N 1
ATOM 6901 C CA . LEU B 1 231 ? 33.660 -6.651 24.533 1.00 13.85 231 LEU A CA 1
ATOM 6902 C C . LEU B 1 231 ? 34.641 -7.072 25.625 1.00 12.10 231 LEU A C 1
ATOM 6903 O O . LEU B 1 231 ? 35.053 -6.225 26.421 1.00 10.76 231 LEU A O 1
ATOM 6908 N N . LYS B 1 232 ? 35.075 -8.328 25.638 1.00 11.51 232 LYS A N 1
ATOM 6909 C CA . LYS B 1 232 ? 36.091 -8.704 26.599 1.00 12.84 232 LYS A CA 1
ATOM 6910 C C . LYS B 1 232 ? 37.432 -8.062 26.304 1.00 12.42 232 LYS A C 1
ATOM 6911 O O . LYS B 1 232 ? 38.193 -7.801 27.219 1.00 10.70 232 LYS A O 1
ATOM 6917 N N . CYS B 1 233 ? 37.751 -7.943 25.004 1.00 11.22 233 CYS A N 1
ATOM 6918 C CA . CYS B 1 233 ? 38.912 -7.224 24.565 1.00 11.14 233 CYS A CA 1
ATOM 6919 C C . CYS B 1 233 ? 38.900 -5.775 25.100 1.00 11.12 233 CYS A C 1
ATOM 6920 O O . CYS B 1 233 ? 39.895 -5.330 25.661 1.00 10.03 233 CYS A O 1
ATOM 6923 N N . LEU B 1 234 ? 37.777 -5.106 24.903 1.00 12.26 234 LEU A N 1
ATOM 6924 C CA . LEU B 1 234 ? 37.615 -3.772 25.381 1.00 13.86 234 LEU A CA 1
ATOM 6925 C C . LEU B 1 234 ? 37.801 -3.683 26.903 1.00 13.75 234 LEU A C 1
ATOM 6926 O O . LEU B 1 234 ? 38.480 -2.804 27.392 1.00 12.65 234 LEU A O 1
ATOM 6931 N N . GLU B 1 235 ? 37.151 -4.575 27.628 1.00 14.14 235 GLU A N 1
ATOM 6932 C CA . GLU B 1 235 ? 37.278 -4.617 29.081 1.00 16.58 235 GLU A CA 1
ATOM 6933 C C . GLU B 1 235 ? 38.708 -4.886 29.551 1.00 15.39 235 GLU A C 1
ATOM 6934 O O . GLU B 1 235 ? 39.152 -4.247 30.498 1.00 13.55 235 GLU A O 1
ATOM 6940 N N . ALA B 1 236 ? 39.455 -5.766 28.861 1.00 13.44 236 ALA A N 1
ATOM 6941 C CA . ALA B 1 236 ? 40.875 -5.960 29.190 1.00 12.30 236 ALA A CA 1
ATOM 6942 C C . ALA B 1 236 ? 41.639 -4.625 29.084 1.00 11.54 236 ALA A C 1
ATOM 6943 O O . ALA B 1 236 ? 42.420 -4.246 29.992 1.00 12.22 236 ALA A O 1
ATOM 6945 N N . VAL B 1 237 ? 41.393 -3.914 27.989 1.00 11.19 237 VAL A N 1
ATOM 6946 C CA . VAL B 1 237 ? 42.050 -2.662 27.704 1.00 12.02 237 VAL A CA 1
ATOM 6947 C C . VAL B 1 237 ? 41.595 -1.621 28.745 1.00 12.67 237 VAL A C 1
ATOM 6948 O O . VAL B 1 237 ? 42.399 -0.817 29.186 1.00 11.79 237 VAL A O 1
ATOM 6952 N N . ALA B 1 238 ? 40.321 -1.671 29.181 1.00 15.54 238 ALA A N 1
ATOM 6953 C CA . ALA B 1 238 ? 39.849 -0.774 30.318 1.00 15.19 238 ALA A CA 1
ATOM 6954 C C . ALA B 1 238 ? 40.641 -0.960 31.621 1.00 14.86 238 ALA A C 1
ATOM 6955 O O . ALA B 1 238 ? 40.907 0.016 32.347 1.00 14.71 238 ALA A O 1
ATOM 6957 N N . GLY B 1 239 ? 41.135 -2.172 31.837 1.00 15.06 239 GLY A N 1
ATOM 6958 C CA . GLY B 1 239 ? 42.008 -2.505 32.966 1.00 14.49 239 GLY A CA 1
ATOM 6959 C C . GLY B 1 239 ? 43.351 -1.813 32.967 1.00 14.52 239 GLY A C 1
ATOM 6960 O O . GLY B 1 239 ? 43.983 -1.733 34.020 1.00 13.41 239 GLY A O 1
ATOM 6961 N N . SER B 1 240 ? 43.772 -1.253 31.823 1.00 13.95 240 SER A N 1
ATOM 6962 C CA . SER B 1 240 ? 44.988 -0.496 31.745 1.00 14.19 240 SER A CA 1
ATOM 6963 C C . SER B 1 240 ? 44.914 0.796 32.590 1.00 15.12 240 SER A C 1
ATOM 6964 O O . SER B 1 240 ? 45.926 1.435 32.849 1.00 15.86 240 SER A O 1
ATOM 6967 N N . LEU B 1 241 ? 43.728 1.193 32.989 1.00 16.43 241 LEU A N 1
ATOM 6968 C CA . LEU B 1 241 ? 43.565 2.316 33.908 1.00 17.34 241 LEU A CA 1
ATOM 6969 C C . LEU B 1 241 ? 43.898 1.906 35.327 1.00 18.98 241 LEU A C 1
ATOM 6970 O O . LEU B 1 241 ? 44.046 2.763 36.138 1.00 19.41 241 LEU A O 1
ATOM 6975 N N . LYS B 1 242 ? 43.949 0.610 35.633 1.00 18.60 242 LYS A N 1
ATOM 6976 C CA . LYS B 1 242 ? 44.282 0.106 36.959 1.00 19.24 242 LYS A CA 1
ATOM 6977 C C . LYS B 1 242 ? 45.775 -0.005 37.160 1.00 19.62 242 LYS A C 1
ATOM 6978 O O . LYS B 1 242 ? 46.529 0.037 36.158 1.00 17.38 242 LYS A O 1
ATOM 6984 N N . PRO B 1 243 ? 46.210 -0.170 38.441 1.00 18.65 243 PRO A N 1
ATOM 6985 C CA . PRO B 1 243 ? 47.608 -0.573 38.701 1.00 18.67 243 PRO A CA 1
ATOM 6986 C C . PRO B 1 243 ? 47.977 -1.810 37.873 1.00 18.17 243 PRO A C 1
ATOM 6987 O O . PRO B 1 243 ? 47.147 -2.765 37.700 1.00 17.45 243 PRO A O 1
ATOM 6991 N N . PHE B 1 244 ? 49.193 -1.767 37.343 1.00 15.77 244 PHE A N 1
ATOM 6992 C CA . PHE B 1 244 ? 49.639 -2.749 36.363 1.00 16.82 244 PHE A CA 1
ATOM 6993 C C . PHE B 1 244 ? 49.298 -4.214 36.711 1.00 18.18 244 PHE A C 1
ATOM 6994 O O . PHE B 1 244 ? 48.754 -4.930 35.861 1.00 19.00 244 PHE A O 1
ATOM 7002 N N . GLU B 1 245 ? 49.600 -4.700 37.903 1.00 17.32 245 GLU A N 1
ATOM 7003 C CA . GLU B 1 245 ? 49.427 -6.131 38.172 1.00 20.15 245 GLU A CA 1
ATOM 7004 C C . GLU B 1 245 ? 47.947 -6.537 38.234 1.00 19.20 245 GLU A C 1
ATOM 7005 O O . GLU B 1 245 ? 47.581 -7.649 37.886 1.00 21.56 245 GLU A O 1
ATOM 7011 N N . GLN B 1 246 ? 47.140 -5.622 38.693 1.00 17.43 246 GLN A N 1
ATOM 7012 C CA . GLN B 1 246 ? 45.688 -5.710 38.722 1.00 20.67 246 GLN A CA 1
ATOM 7013 C C . GLN B 1 246 ? 45.116 -5.818 37.274 1.00 18.19 246 GLN A C 1
ATOM 7014 O O . GLN B 1 246 ? 44.297 -6.707 36.955 1.00 15.08 246 GLN A O 1
ATOM 7020 N N . GLY B 1 247 ? 45.612 -4.945 36.408 1.00 14.93 247 GLY A N 1
ATOM 7021 C CA . GLY B 1 247 ? 45.139 -4.964 35.040 1.00 16.20 247 GLY A CA 1
ATOM 7022 C C . GLY B 1 247 ? 45.570 -6.236 34.348 1.00 14.36 247 GLY A C 1
ATOM 7023 O O . GLY B 1 247 ? 44.848 -6.790 33.552 1.00 13.25 247 GLY A O 1
ATOM 7024 N N . LEU B 1 248 ? 46.792 -6.658 34.612 1.00 15.18 248 LEU A N 1
ATOM 7025 C CA . LEU B 1 248 ? 47.297 -7.872 34.032 1.00 15.66 248 LEU A CA 1
ATOM 7026 C C . LEU B 1 248 ? 46.489 -9.121 34.476 1.00 16.29 248 LEU A C 1
ATOM 7027 O O . LEU B 1 248 ? 46.291 -10.078 33.693 1.00 12.68 248 LEU A O 1
ATOM 7032 N N . LYS B 1 249 ? 46.122 -9.161 35.763 1.00 17.53 249 LYS A N 1
ATOM 7033 C CA . LYS B 1 249 ? 45.363 -10.307 36.289 1.00 17.60 249 LYS A CA 1
ATOM 7034 C C . LYS B 1 249 ? 43.977 -10.377 35.605 1.00 14.69 249 LYS A C 1
ATOM 7035 O O . LYS B 1 249 ? 43.496 -11.456 35.238 1.00 14.97 249 LYS A O 1
ATOM 7041 N N . GLN B 1 250 ? 43.351 -9.211 35.470 1.00 15.57 250 GLN A N 1
ATOM 7042 C CA . GLN B 1 250 ? 42.051 -9.054 34.803 1.00 17.94 250 GLN A CA 1
ATOM 7043 C C . GLN B 1 250 ? 42.159 -9.475 33.329 1.00 16.86 250 GLN A C 1
ATOM 7044 O O . GLN B 1 250 ? 41.278 -10.141 32.846 1.00 15.31 250 GLN A O 1
ATOM 7050 N N . GLU B 1 251 ? 43.286 -9.152 32.673 1.00 14.71 251 GLU A N 1
ATOM 7051 C CA . GLU B 1 251 ? 43.506 -9.582 31.259 1.00 16.11 251 GLU A CA 1
ATOM 7052 C C . GLU B 1 251 ? 43.568 -11.116 31.148 1.00 13.68 251 GLU A C 1
ATOM 7053 O O . GLU B 1 251 ? 42.897 -11.711 30.355 1.00 11.93 251 GLU A O 1
ATOM 7059 N N . ARG B 1 252 ? 44.313 -11.716 32.044 1.00 14.82 252 ARG A N 1
ATOM 7060 C CA . ARG B 1 252 ? 44.418 -13.142 32.135 1.00 16.94 252 ARG A CA 1
ATOM 7061 C C . ARG B 1 252 ? 43.073 -13.843 32.368 1.00 14.83 252 ARG A C 1
ATOM 7062 O O . ARG B 1 252 ? 42.804 -14.837 31.744 1.00 13.14 252 ARG A O 1
ATOM 7070 N N . GLU B 1 253 ? 42.289 -13.313 33.275 1.00 15.55 253 GLU A N 1
ATOM 7071 C CA . GLU B 1 253 ? 40.979 -13.831 33.537 1.00 15.52 253 GLU A CA 1
ATOM 7072 C C . GLU B 1 253 ? 40.099 -13.730 32.286 1.00 13.97 253 GLU A C 1
ATOM 7073 O O . GLU B 1 253 ? 39.350 -14.673 31.984 1.00 15.78 253 GLU A O 1
ATOM 7079 N N . GLY B 1 254 ? 40.153 -12.613 31.566 1.00 11.59 254 GLY A N 1
ATOM 7080 C CA . GLY B 1 254 ? 39.400 -12.486 30.321 1.00 11.08 254 GLY A CA 1
ATOM 7081 C C . GLY B 1 254 ? 39.835 -13.480 29.234 1.00 11.72 254 GLY A C 1
ATOM 7082 O O . GLY B 1 254 ? 38.969 -14.097 28.537 1.00 11.28 254 GLY A O 1
ATOM 7083 N N . PHE B 1 255 ? 41.141 -13.717 29.125 1.00 11.93 255 PHE A N 1
ATOM 7084 C CA . PHE B 1 255 ? 41.652 -14.673 28.194 1.00 12.27 255 PHE A CA 1
ATOM 7085 C C . PHE B 1 255 ? 41.145 -16.066 28.541 1.00 13.74 255 PHE A C 1
ATOM 7086 O O . PHE B 1 255 ? 40.682 -16.825 27.668 1.00 13.06 255 PHE A O 1
ATOM 7094 N N . LEU B 1 256 ? 41.222 -16.423 29.826 1.00 14.70 256 LEU A N 1
ATOM 7095 C CA . LEU B 1 256 ? 40.783 -17.776 30.246 1.00 14.97 256 LEU A CA 1
ATOM 7096 C C . LEU B 1 256 ? 39.273 -17.959 30.070 1.00 15.09 256 LEU A C 1
ATOM 7097 O O . LEU B 1 256 ? 38.897 -19.058 29.729 1.00 17.09 256 LEU A O 1
ATOM 7102 N N . TYR B 1 257 ? 38.457 -16.928 30.280 1.00 13.38 257 TYR A N 1
ATOM 7103 C CA . TYR B 1 257 ? 37.042 -16.953 29.930 1.00 15.44 257 TYR A CA 1
ATOM 7104 C C . TYR B 1 257 ? 36.821 -17.203 28.420 1.00 14.14 257 TYR A C 1
ATOM 7105 O O . TYR B 1 257 ? 36.084 -18.070 28.050 1.00 13.44 257 TYR A O 1
ATOM 7114 N N . LEU B 1 258 ? 37.477 -16.427 27.544 1.00 12.64 258 LEU A N 1
ATOM 7115 C CA . LEU B 1 258 ? 37.262 -16.551 26.072 1.00 12.89 258 LEU A CA 1
ATOM 7116 C C . LEU B 1 258 ? 37.656 -17.914 25.519 1.00 12.95 258 LEU A C 1
ATOM 7117 O O . LEU B 1 258 ? 37.007 -18.411 24.621 1.00 11.64 258 LEU A O 1
ATOM 7122 N N . VAL B 1 259 ? 38.732 -18.468 26.081 1.00 14.76 259 VAL A N 1
ATOM 7123 C CA . VAL B 1 259 ? 39.346 -19.689 25.640 1.00 19.95 259 VAL A CA 1
ATOM 7124 C C . VAL B 1 259 ? 38.378 -20.859 25.600 1.00 18.78 259 VAL A C 1
ATOM 7125 O O . VAL B 1 259 ? 38.508 -21.693 24.734 1.00 18.13 259 VAL A O 1
ATOM 7129 N N . THR B 1 260 ? 37.461 -20.898 26.547 1.00 19.38 260 THR A N 1
ATOM 7130 C CA . THR B 1 260 ? 36.483 -21.969 26.637 1.00 21.87 260 THR A CA 1
ATOM 7131 C C . THR B 1 260 ? 35.147 -21.629 25.930 1.00 21.16 260 THR A C 1
ATOM 7132 O O . THR B 1 260 ? 34.270 -22.483 25.890 1.00 19.97 260 THR A O 1
ATOM 7136 N N . THR B 1 261 ? 34.988 -20.422 25.342 1.00 16.88 261 THR A N 1
ATOM 7137 C CA . THR B 1 261 ? 33.719 -20.108 24.637 1.00 16.03 261 THR A CA 1
ATOM 7138 C C . THR B 1 261 ? 33.547 -20.988 23.352 1.00 15.82 261 THR A C 1
ATOM 7139 O O . THR B 1 261 ? 34.529 -21.268 22.643 1.00 14.29 261 THR A O 1
ATOM 7143 N N . PRO B 1 262 ? 32.308 -21.359 23.011 1.00 15.64 262 PRO A N 1
ATOM 7144 C CA . PRO B 1 262 ? 32.130 -22.110 21.755 1.00 15.44 262 PRO A CA 1
ATOM 7145 C C . PRO B 1 262 ? 32.464 -21.222 20.522 1.00 15.75 262 PRO A C 1
ATOM 7146 O O . PRO B 1 262 ? 32.916 -21.708 19.491 1.00 14.09 262 PRO A O 1
ATOM 7150 N N . GLU B 1 263 ? 32.329 -19.907 20.671 1.00 14.93 263 GLU A N 1
ATOM 7151 C CA . GLU B 1 263 ? 32.628 -19.003 19.560 1.00 16.88 263 GLU A CA 1
ATOM 7152 C C . GLU B 1 263 ? 34.100 -18.937 19.216 1.00 15.17 263 GLU A C 1
ATOM 7153 O O . GLU B 1 263 ? 34.443 -18.870 18.041 1.00 13.66 263 GLU A O 1
ATOM 7159 N N . SER B 1 264 ? 34.965 -19.028 20.236 1.00 14.68 264 SER A N 1
ATOM 7160 C CA . SER B 1 264 ? 36.365 -19.082 19.947 1.00 14.49 264 SER A CA 1
ATOM 7161 C C . SER B 1 264 ? 36.706 -20.374 19.178 1.00 14.82 264 SER A C 1
ATOM 7162 O O . SER B 1 264 ? 37.543 -20.352 18.281 1.00 13.18 264 SER A O 1
ATOM 7165 N N . ARG B 1 265 ? 36.189 -21.495 19.681 1.00 15.21 265 ARG A N 1
ATOM 7166 C CA . ARG B 1 265 ? 36.370 -22.798 19.054 1.00 17.01 265 ARG A CA 1
ATOM 7167 C C . ARG B 1 265 ? 35.927 -22.699 17.550 1.00 14.59 265 ARG A C 1
ATOM 7168 O O . ARG B 1 265 ? 36.702 -23.063 16.654 1.00 13.76 265 ARG A O 1
ATOM 7176 N N . ALA B 1 266 ? 34.823 -21.999 17.305 1.00 13.59 266 ALA A N 1
ATOM 7177 C CA . ALA B 1 266 ? 34.350 -21.762 15.969 1.00 13.94 266 ALA A CA 1
ATOM 7178 C C . ALA B 1 266 ? 35.267 -20.970 15.136 1.00 15.28 266 ALA A C 1
ATOM 7179 O O . ALA B 1 266 ? 35.525 -21.353 13.976 1.00 14.59 266 ALA A O 1
ATOM 7181 N N . LEU B 1 267 ? 35.670 -19.801 15.646 1.00 14.99 267 LEU A N 1
ATOM 7182 C CA . LEU B 1 267 ? 36.587 -18.951 14.898 1.00 15.91 267 LEU A CA 1
ATOM 7183 C C . LEU B 1 267 ? 37.918 -19.640 14.594 1.00 16.48 267 LEU A C 1
ATOM 7184 O O . LEU B 1 267 ? 38.440 -19.528 13.508 1.00 16.67 267 LEU A O 1
ATOM 7189 N N . ARG B 1 268 ? 38.448 -20.367 15.563 1.00 17.40 268 ARG A N 1
ATOM 7190 C CA . ARG B 1 268 ? 39.640 -21.166 15.338 1.00 20.89 268 ARG A CA 1
ATOM 7191 C C . ARG B 1 268 ? 39.443 -22.208 14.240 1.00 19.28 268 ARG A C 1
ATOM 7192 O O . ARG B 1 268 ? 40.294 -22.366 13.362 1.00 21.28 268 ARG A O 1
ATOM 7200 N N . HIS B 1 269 ? 38.338 -22.903 14.323 1.00 18.43 269 HIS A N 1
ATOM 7201 C CA . HIS B 1 269 ? 37.913 -23.901 13.288 1.00 18.47 269 HIS A CA 1
ATOM 7202 C C . HIS B 1 269 ? 37.835 -23.208 11.958 1.00 17.50 269 HIS A C 1
ATOM 7203 O O . HIS B 1 269 ? 38.365 -23.759 11.032 1.00 18.34 269 HIS A O 1
ATOM 7210 N N . ALA B 1 270 ? 37.217 -22.028 11.811 1.00 18.51 270 ALA A N 1
ATOM 7211 C CA . ALA B 1 270 ? 37.129 -21.420 10.465 1.00 19.13 270 ALA A CA 1
ATOM 7212 C C . ALA B 1 270 ? 38.474 -21.005 9.932 1.00 23.61 270 ALA A C 1
ATOM 7213 O O . ALA B 1 270 ? 38.751 -21.083 8.698 1.00 22.16 270 ALA A O 1
ATOM 7215 N N . PHE B 1 271 ? 39.305 -20.495 10.833 1.00 27.69 271 PHE A N 1
ATOM 7216 C CA . PHE B 1 271 ? 40.565 -19.866 10.399 1.00 29.00 271 PHE A CA 1
ATOM 7217 C C . PHE B 1 271 ? 41.524 -20.948 9.943 1.00 26.54 271 PHE A C 1
ATOM 7218 O O . PHE B 1 271 ? 42.179 -20.812 8.911 1.00 27.63 271 PHE A O 1
ATOM 7226 N N . PHE B 1 272 ? 41.602 -22.005 10.720 1.00 23.89 272 PHE A N 1
ATOM 7227 C CA . PHE B 1 272 ? 42.462 -23.085 10.379 1.00 27.77 272 PHE A CA 1
ATOM 7228 C C . PHE B 1 272 ? 41.852 -24.024 9.346 1.00 26.97 272 PHE A C 1
ATOM 7229 O O . PHE B 1 272 ? 42.605 -24.548 8.541 1.00 21.06 272 PHE A O 1
ATOM 7237 N N . GLY B 1 273 ? 40.509 -24.155 9.340 1.00 25.69 273 GLY A N 1
ATOM 7238 C CA . GLY B 1 273 ? 39.787 -24.916 8.296 1.00 22.93 273 GLY A CA 1
ATOM 7239 C C . GLY B 1 273 ? 40.055 -24.277 6.910 1.00 22.97 273 GLY A C 1
ATOM 7240 O O . GLY B 1 273 ? 40.194 -24.964 5.938 1.00 21.46 273 GLY A O 1
ATOM 7241 N N . GLU B 1 274 ? 40.064 -22.960 6.825 1.00 24.53 274 GLU A N 1
ATOM 7242 C CA . GLU B 1 274 ? 40.337 -22.247 5.589 1.00 29.22 274 GLU A CA 1
ATOM 7243 C C . GLU B 1 274 ? 41.672 -22.707 5.008 1.00 31.61 274 GLU A C 1
ATOM 7244 O O . GLU B 1 274 ? 41.759 -23.102 3.842 1.00 32.07 274 GLU A O 1
ATOM 7250 N N . ARG B 1 275 ? 42.694 -22.778 5.837 1.00 30.39 275 ARG A N 1
ATOM 7251 C CA . ARG B 1 275 ? 44.004 -23.218 5.366 1.00 34.67 275 ARG A CA 1
ATOM 7252 C C . ARG B 1 275 ? 44.099 -24.714 5.058 1.00 31.80 275 ARG A C 1
ATOM 7253 O O . ARG B 1 275 ? 44.735 -25.095 4.095 1.00 32.72 275 ARG A O 1
ATOM 7261 N N . ALA B 1 276 ? 43.449 -25.542 5.871 1.00 25.70 276 ALA A N 1
ATOM 7262 C CA . ALA B 1 276 ? 43.441 -26.994 5.666 1.00 23.78 276 ALA A CA 1
ATOM 7263 C C . ALA B 1 276 ? 42.704 -27.358 4.376 1.00 23.87 276 ALA A C 1
ATOM 7264 O O . ALA B 1 276 ? 43.004 -28.379 3.808 1.00 23.30 276 ALA A O 1
ATOM 7266 N N . ALA B 1 277 ? 41.776 -26.512 3.924 1.00 21.59 277 ALA A N 1
ATOM 7267 C CA . ALA B 1 277 ? 41.034 -26.791 2.698 1.00 25.39 277 ALA A CA 1
ATOM 7268 C C . ALA B 1 277 ? 41.899 -26.880 1.435 1.00 27.07 277 ALA A C 1
ATOM 7269 O O . ALA B 1 277 ? 41.526 -27.622 0.522 1.00 23.73 277 ALA A O 1
ATOM 7271 N N . SER B 1 278 ? 43.021 -26.151 1.416 1.00 29.37 278 SER A N 1
ATOM 7272 C CA . SER B 1 278 ? 44.096 -26.285 0.392 1.00 34.56 278 SER A CA 1
ATOM 7273 C C . SER B 1 278 ? 44.737 -27.621 0.280 1.00 33.25 278 SER A C 1
ATOM 7274 O O . SER B 1 278 ? 45.326 -27.898 -0.760 1.00 36.23 278 SER A O 1
ATOM 7277 N N . LYS B 1 279 ? 44.704 -28.382 1.381 1.00 30.43 279 LYS A N 1
ATOM 7278 C CA . LYS B 1 279 ? 45.467 -29.590 1.556 1.00 33.08 279 LYS A CA 1
ATOM 7279 C C . LYS B 1 279 ? 44.699 -30.808 1.073 1.00 33.49 279 LYS A C 1
ATOM 7280 O O . LYS B 1 279 ? 43.574 -31.074 1.510 1.00 30.53 279 LYS A O 1
ATOM 7286 N N . ILE B 1 280 ? 45.317 -31.559 0.172 1.00 34.42 280 ILE A N 1
ATOM 7287 C CA . ILE B 1 280 ? 44.697 -32.777 -0.371 1.00 32.07 280 ILE A CA 1
ATOM 7288 C C . ILE B 1 280 ? 45.632 -33.890 0.077 1.00 34.27 280 ILE A C 1
ATOM 7289 O O . ILE B 1 280 ? 46.839 -33.782 -0.158 1.00 36.09 280 ILE A O 1
ATOM 7294 N N . PRO B 1 281 ? 45.100 -34.943 0.730 1.00 34.51 281 PRO A N 1
ATOM 7295 C CA . PRO B 1 281 ? 46.059 -35.887 1.336 1.00 33.57 281 PRO A CA 1
ATOM 7296 C C . PRO B 1 281 ? 47.178 -36.498 0.384 1.00 36.32 281 PRO A C 1
ATOM 7297 O O . PRO B 1 281 ? 48.320 -36.643 0.799 1.00 35.52 281 PRO A O 1
ATOM 7301 N N . ASP B 1 282 ? 46.910 -36.763 -0.885 1.00 32.66 282 ASP A N 1
ATOM 7302 C CA . ASP B 1 282 ? 47.945 -37.370 -1.754 1.00 31.22 282 ASP A CA 1
ATOM 7303 C C . ASP B 1 282 ? 48.534 -36.370 -2.727 1.00 29.22 282 ASP A C 1
ATOM 7304 O O . ASP B 1 282 ? 49.046 -36.758 -3.730 1.00 26.14 282 ASP A O 1
ATOM 7309 N N . VAL B 1 283 ? 48.385 -35.076 -2.481 1.00 28.85 283 VAL A N 1
ATOM 7310 C CA . VAL B 1 283 ? 48.988 -34.095 -3.345 1.00 30.81 283 VAL A CA 1
ATOM 7311 C C . VAL B 1 283 ? 49.949 -33.351 -2.429 1.00 35.47 283 VAL A C 1
ATOM 7312 O O . VAL B 1 283 ? 49.546 -32.420 -1.735 1.00 40.47 283 VAL A O 1
ATOM 7316 N N . PRO B 1 284 ? 51.235 -33.781 -2.389 1.00 37.31 284 PRO A N 1
ATOM 7317 C CA . PRO B 1 284 ? 52.157 -33.152 -1.439 1.00 38.90 284 PRO A CA 1
ATOM 7318 C C . PRO B 1 284 ? 52.412 -31.728 -1.841 1.00 40.59 284 PRO A C 1
ATOM 7319 O O . PRO B 1 284 ? 52.247 -31.364 -3.025 1.00 44.18 284 PRO A O 1
ATOM 7323 N N . GLU B 1 285 ? 52.796 -30.916 -0.866 1.00 44.71 285 GLU A N 1
ATOM 7324 C CA . GLU B 1 285 ? 52.957 -29.456 -1.066 1.00 54.74 285 GLU A CA 1
ATOM 7325 C C . GLU B 1 285 ? 53.926 -29.041 -2.206 1.00 52.19 285 GLU A C 1
ATOM 7326 O O . GLU B 1 285 ? 53.758 -27.989 -2.859 1.00 54.06 285 GLU A O 1
ATOM 7332 N N . GLY B 1 286 ? 54.932 -29.869 -2.460 1.00 47.96 286 GLY A N 1
ATOM 7333 C CA . GLY B 1 286 ? 55.816 -29.619 -3.599 1.00 52.71 286 GLY A CA 1
ATOM 7334 C C . GLY B 1 286 ? 55.227 -29.528 -5.013 1.00 46.38 286 GLY A C 1
ATOM 7335 O O . GLY B 1 286 ? 55.829 -28.907 -5.892 1.00 40.63 286 GLY A O 1
ATOM 7336 N N . THR B 1 287 ? 54.062 -30.143 -5.231 1.00 44.02 287 THR A N 1
ATOM 7337 C CA . THR B 1 287 ? 53.590 -30.479 -6.574 1.00 36.30 287 THR A CA 1
ATOM 7338 C C . THR B 1 287 ? 53.667 -29.322 -7.570 1.00 36.19 287 THR A C 1
ATOM 7339 O O . THR B 1 287 ? 53.110 -28.269 -7.344 1.00 30.34 287 THR A O 1
ATOM 7343 N N . PRO B 1 288 ? 54.379 -29.525 -8.697 1.00 36.25 288 PRO A N 1
ATOM 7344 C CA . PRO B 1 288 ? 54.477 -28.387 -9.619 1.00 37.09 288 PRO A CA 1
ATOM 7345 C C . PRO B 1 288 ? 53.175 -28.137 -10.374 1.00 35.91 288 PRO A C 1
ATOM 7346 O O . PRO B 1 288 ? 52.463 -29.101 -10.662 1.00 41.24 288 PRO A O 1
ATOM 7350 N N . THR B 1 289 ? 52.886 -26.854 -10.640 1.00 32.38 289 THR A N 1
ATOM 7351 C CA . THR B 1 289 ? 51.645 -26.378 -11.221 1.00 34.74 289 THR A CA 1
ATOM 7352 C C . THR B 1 289 ? 51.866 -25.871 -12.643 1.00 35.50 289 THR A C 1
ATOM 7353 O O . THR B 1 289 ? 52.982 -25.641 -13.051 1.00 32.98 289 THR A O 1
ATOM 7357 N N . ARG B 1 290 ? 50.779 -25.655 -13.364 1.00 34.11 290 ARG A N 1
ATOM 7358 C CA . ARG B 1 290 ? 50.801 -25.127 -14.706 1.00 32.20 290 ARG A CA 1
ATOM 7359 C C . ARG B 1 290 ? 50.541 -23.635 -14.660 1.00 35.18 290 ARG A C 1
ATOM 7360 O O . ARG B 1 290 ? 49.944 -23.129 -13.742 1.00 39.10 290 ARG A O 1
ATOM 7368 N N . LYS B 1 291 ? 50.984 -22.941 -15.688 1.00 38.26 291 LYS A N 1
ATOM 7369 C CA . LYS B 1 291 ? 51.063 -21.522 -15.666 1.00 41.17 291 LYS A CA 1
ATOM 7370 C C . LYS B 1 291 ? 49.767 -21.001 -16.287 1.00 40.42 291 LYS A C 1
ATOM 7371 O O . LYS B 1 291 ? 49.493 -21.241 -17.468 1.00 38.71 291 LYS A O 1
ATOM 7377 N N . ILE B 1 292 ? 48.944 -20.317 -15.498 1.00 35.62 292 ILE A N 1
ATOM 7378 C CA . ILE B 1 292 ? 47.676 -19.836 -16.003 1.00 38.34 292 ILE A CA 1
ATOM 7379 C C . ILE B 1 292 ? 47.774 -18.349 -16.320 1.00 37.13 292 ILE A C 1
ATOM 7380 O O . ILE B 1 292 ? 47.675 -17.533 -15.418 1.00 39.16 292 ILE A O 1
ATOM 7385 N N . GLU B 1 293 ? 47.981 -18.022 -17.592 1.00 42.78 293 GLU A N 1
ATOM 7386 C CA . GLU B 1 293 ? 48.100 -16.632 -18.063 1.00 43.47 293 GLU A CA 1
ATOM 7387 C C . GLU B 1 293 ? 46.885 -16.140 -18.851 1.00 41.12 293 GLU A C 1
ATOM 7388 O O . GLU B 1 293 ? 46.583 -14.958 -18.808 1.00 40.15 293 GLU A O 1
ATOM 7394 N N . LYS B 1 294 ? 46.213 -17.041 -19.577 1.00 38.04 294 LYS A N 1
ATOM 7395 C CA . LYS B 1 294 ? 45.011 -16.757 -20.340 1.00 38.11 294 LYS A CA 1
ATOM 7396 C C . LYS B 1 294 ? 43.941 -17.788 -20.006 1.00 34.60 294 LYS A C 1
ATOM 7397 O O . LYS B 1 294 ? 44.228 -18.961 -19.912 1.00 29.83 294 LYS A O 1
ATOM 7403 N N . VAL B 1 295 ? 42.702 -17.334 -19.919 1.00 30.12 295 VAL A N 1
ATOM 7404 C CA . VAL B 1 295 ? 41.590 -18.139 -19.519 1.00 28.69 295 VAL A CA 1
ATOM 7405 C C . VAL B 1 295 ? 40.511 -17.891 -20.534 1.00 26.40 295 VAL A C 1
ATOM 7406 O O . VAL B 1 295 ? 40.353 -16.762 -21.082 1.00 25.89 295 VAL A O 1
ATOM 7410 N N . ALA B 1 296 ? 39.760 -18.931 -20.822 1.00 25.77 296 ALA A N 1
ATOM 7411 C CA . ALA B 1 296 ? 38.533 -18.780 -21.594 1.00 25.29 296 ALA A CA 1
ATOM 7412 C C . ALA B 1 296 ? 37.351 -19.413 -20.849 1.00 28.40 296 ALA A C 1
ATOM 7413 O O . ALA B 1 296 ? 37.517 -20.412 -20.084 1.00 25.34 296 ALA A O 1
ATOM 7415 N N . VAL B 1 297 ? 36.161 -18.869 -21.104 1.00 26.93 297 VAL A N 1
ATOM 7416 C CA . VAL B 1 297 ? 34.917 -19.329 -20.488 1.00 28.09 297 VAL A CA 1
ATOM 7417 C C . VAL B 1 297 ? 33.896 -19.503 -21.601 1.00 27.96 297 VAL A C 1
ATOM 7418 O O . VAL B 1 297 ? 33.748 -18.598 -22.456 1.00 28.20 297 VAL A O 1
ATOM 7422 N N . ILE B 1 298 ? 33.183 -20.629 -21.604 1.00 25.15 298 ILE A N 1
ATOM 7423 C CA . ILE B 1 298 ? 32.178 -20.913 -22.589 1.00 25.43 298 ILE A CA 1
ATOM 7424 C C . ILE B 1 298 ? 30.826 -20.572 -21.955 1.00 25.72 298 ILE A C 1
ATOM 7425 O O . ILE B 1 298 ? 30.390 -21.213 -21.013 1.00 25.67 298 ILE A O 1
ATOM 7430 N N . GLY B 1 299 ? 30.135 -19.575 -22.480 1.00 35.04 299 GLY A N 1
ATOM 7431 C CA . GLY B 1 299 ? 28.857 -19.058 -21.905 1.00 30.93 299 GLY A CA 1
ATOM 7432 C C . GLY B 1 299 ? 29.106 -17.644 -21.431 1.00 34.48 299 GLY A C 1
ATOM 7433 O O . GLY B 1 299 ? 30.058 -17.382 -20.694 1.00 31.22 299 GLY A O 1
ATOM 7434 N N . ALA B 1 300 ? 28.287 -16.718 -21.912 1.00 38.45 300 ALA A N 1
ATOM 7435 C CA . ALA B 1 300 ? 28.356 -15.301 -21.523 1.00 43.79 300 ALA A CA 1
ATOM 7436 C C . ALA B 1 300 ? 27.172 -14.921 -20.626 1.00 45.53 300 ALA A C 1
ATOM 7437 O O . ALA B 1 300 ? 26.977 -13.736 -20.295 1.00 46.08 300 ALA A O 1
ATOM 7439 N N . GLY B 1 301 ? 26.392 -15.931 -20.220 1.00 45.87 301 GLY A N 1
ATOM 7440 C CA . GLY B 1 301 ? 25.297 -15.719 -19.307 1.00 45.45 301 GLY A CA 1
ATOM 7441 C C . GLY B 1 301 ? 25.721 -15.303 -17.916 1.00 42.27 301 GLY A C 1
ATOM 7442 O O . GLY B 1 301 ? 26.845 -14.864 -17.654 1.00 40.64 301 GLY A O 1
ATOM 7443 N N . THR B 1 302 ? 24.788 -15.454 -17.001 1.00 43.82 302 THR A N 1
ATOM 7444 C CA . THR B 1 302 ? 25.029 -15.055 -15.650 1.00 39.84 302 THR A CA 1
ATOM 7445 C C . THR B 1 302 ? 26.192 -15.789 -15.018 1.00 35.19 302 THR A C 1
ATOM 7446 O O . THR B 1 302 ? 27.035 -15.131 -14.450 1.00 37.52 302 THR A O 1
ATOM 7450 N N . MET B 1 303 ? 26.246 -17.126 -15.068 1.00 33.17 303 MET A N 1
ATOM 7451 C CA . MET B 1 303 ? 27.418 -17.825 -14.476 1.00 36.08 303 MET A CA 1
ATOM 7452 C C . MET B 1 303 ? 28.734 -17.479 -15.187 1.00 33.74 303 MET A C 1
ATOM 7453 O O . MET B 1 303 ? 29.721 -17.150 -14.558 1.00 32.30 303 MET A O 1
ATOM 7458 N N . GLY B 1 304 ? 28.716 -17.531 -16.503 1.00 30.45 304 GLY A N 1
ATOM 7459 C CA . GLY B 1 304 ? 29.916 -17.307 -17.286 1.00 31.54 304 GLY A CA 1
ATOM 7460 C C . GLY B 1 304 ? 30.474 -15.928 -17.080 1.00 31.98 304 GLY A C 1
ATOM 7461 O O . GLY B 1 304 ? 31.688 -15.764 -16.911 1.00 29.11 304 GLY A O 1
ATOM 7462 N N . GLY B 1 305 ? 29.569 -14.943 -17.061 1.00 33.81 305 GLY A N 1
ATOM 7463 C CA . GLY B 1 305 ? 29.959 -13.569 -16.796 1.00 34.97 305 GLY A CA 1
ATOM 7464 C C . GLY B 1 305 ? 30.595 -13.489 -15.448 1.00 33.98 305 GLY A C 1
ATOM 7465 O O . GLY B 1 305 ? 31.723 -13.024 -15.305 1.00 39.73 305 GLY A O 1
ATOM 7466 N N . GLY B 1 306 ? 29.902 -14.010 -14.443 1.00 36.72 306 GLY A N 1
ATOM 7467 C CA . GLY B 1 306 ? 30.415 -13.920 -13.058 1.00 35.02 306 GLY A CA 1
ATOM 7468 C C . GLY B 1 306 ? 31.740 -14.629 -12.823 1.00 33.77 306 GLY A C 1
ATOM 7469 O O . GLY B 1 306 ? 32.632 -14.125 -12.103 1.00 31.70 306 GLY A O 1
ATOM 7470 N N . ILE B 1 307 ? 31.872 -15.819 -13.398 1.00 30.59 307 ILE A N 1
ATOM 7471 C CA . ILE B 1 307 ? 33.139 -16.544 -13.317 1.00 30.66 307 ILE A CA 1
ATOM 7472 C C . ILE B 1 307 ? 34.268 -15.697 -13.925 1.00 30.05 307 ILE A C 1
ATOM 7473 O O . ILE B 1 307 ? 35.322 -15.532 -13.303 1.00 31.76 307 ILE A O 1
ATOM 7478 N N . SER B 1 308 ? 34.048 -15.186 -15.146 1.00 28.07 308 SER A N 1
ATOM 7479 C CA . SER B 1 308 ? 35.065 -14.376 -15.850 1.00 30.99 308 SER A CA 1
ATOM 7480 C C . SER B 1 308 ? 35.530 -13.191 -14.997 1.00 30.56 308 SER A C 1
ATOM 7481 O O . SER B 1 308 ? 36.741 -12.947 -14.884 1.00 30.73 308 SER A O 1
ATOM 7484 N N . MET B 1 309 ? 34.564 -12.501 -14.365 1.00 31.20 309 MET A N 1
ATOM 7485 C CA . MET B 1 309 ? 34.871 -11.327 -13.517 1.00 34.10 309 MET A CA 1
ATOM 7486 C C . MET B 1 309 ? 35.934 -11.578 -12.444 1.00 35.20 309 MET A C 1
ATOM 7487 O O . MET B 1 309 ? 36.720 -10.688 -12.174 1.00 37.96 309 MET A O 1
ATOM 7492 N N . ASN B 1 310 ? 35.980 -12.795 -11.879 1.00 34.81 310 ASN A N 1
ATOM 7493 C CA . ASN B 1 310 ? 36.992 -13.206 -10.894 1.00 32.86 310 ASN A CA 1
ATOM 7494 C C . ASN B 1 310 ? 38.369 -13.101 -11.486 1.00 36.28 310 ASN A C 1
ATOM 7495 O O . ASN B 1 310 ? 39.318 -12.647 -10.827 1.00 38.30 310 ASN A O 1
ATOM 7500 N N . PHE B 1 311 ? 38.484 -13.550 -12.729 1.00 33.83 311 PHE A N 1
ATOM 7501 C CA . PHE B 1 311 ? 39.767 -13.557 -13.422 1.00 36.03 311 PHE A CA 1
ATOM 7502 C C . PHE B 1 311 ? 40.158 -12.133 -13.857 1.00 38.95 311 PHE A C 1
ATOM 7503 O O . PHE B 1 311 ? 41.310 -11.754 -13.675 1.00 36.00 311 PHE A O 1
ATOM 7511 N N . LEU B 1 312 ? 39.192 -11.360 -14.361 1.00 38.17 312 LEU A N 1
ATOM 7512 C CA . LEU B 1 312 ? 39.458 -9.973 -14.749 1.00 39.01 312 LEU A CA 1
ATOM 7513 C C . LEU B 1 312 ? 39.987 -9.229 -13.518 1.00 41.01 312 LEU A C 1
ATOM 7514 O O . LEU B 1 312 ? 41.111 -8.719 -13.548 1.00 41.05 312 LEU A O 1
ATOM 7519 N N . ASN B 1 313 ? 39.247 -9.302 -12.411 1.00 38.15 313 ASN A N 1
ATOM 7520 C CA . ASN B 1 313 ? 39.684 -8.752 -11.141 1.00 39.60 313 ASN A CA 1
ATOM 7521 C C . ASN B 1 313 ? 41.078 -9.161 -10.689 1.00 42.53 313 ASN A C 1
ATOM 7522 O O . ASN B 1 313 ? 41.679 -8.435 -9.915 1.00 43.26 313 ASN A O 1
ATOM 7527 N N . ALA B 1 314 ? 41.578 -10.334 -11.074 1.00 40.18 314 ALA A N 1
ATOM 7528 C CA . ALA B 1 314 ? 42.935 -10.747 -10.665 1.00 39.71 314 ALA A CA 1
ATOM 7529 C C . ALA B 1 314 ? 43.950 -10.362 -11.724 1.00 35.48 314 ALA A C 1
ATOM 7530 O O . ALA B 1 314 ? 45.119 -10.706 -11.614 1.00 36.93 314 ALA A O 1
ATOM 7532 N N . GLY B 1 315 ? 43.515 -9.620 -12.730 1.00 34.64 315 GLY A N 1
ATOM 7533 C CA . GLY B 1 315 ? 44.387 -9.298 -13.865 1.00 42.02 315 GLY A CA 1
ATOM 7534 C C . GLY B 1 315 ? 44.658 -10.415 -14.860 1.00 40.25 315 GLY A C 1
ATOM 7535 O O . GLY B 1 315 ? 45.597 -10.333 -15.583 1.00 42.26 315 GLY A O 1
ATOM 7536 N N . ILE B 1 316 ? 43.861 -11.482 -14.880 1.00 42.03 316 ILE A N 1
ATOM 7537 C CA . ILE B 1 316 ? 44.036 -12.536 -15.883 1.00 38.99 316 ILE A CA 1
ATOM 7538 C C . ILE B 1 316 ? 43.047 -12.248 -17.004 1.00 39.10 316 ILE A C 1
ATOM 7539 O O . ILE B 1 316 ? 41.879 -11.949 -16.712 1.00 44.47 316 ILE A O 1
ATOM 7544 N N . PRO B 1 317 ? 43.517 -12.273 -18.284 1.00 36.64 317 PRO A N 1
ATOM 7545 C CA . PRO B 1 317 ? 42.623 -12.089 -19.408 1.00 36.28 317 PRO A CA 1
ATOM 7546 C C . PRO B 1 317 ? 41.724 -13.272 -19.650 1.00 34.80 317 PRO A C 1
ATOM 7547 O O . PRO B 1 317 ? 42.137 -14.411 -19.485 1.00 31.67 317 PRO A O 1
ATOM 7551 N N . VAL B 1 318 ? 40.526 -12.940 -20.104 1.00 33.34 318 VAL A N 1
ATOM 7552 C CA . VAL B 1 318 ? 39.486 -13.887 -20.343 1.00 36.25 318 VAL A CA 1
ATOM 7553 C C . VAL B 1 318 ? 38.933 -13.706 -21.756 1.00 34.83 318 VAL A C 1
ATOM 7554 O O . VAL B 1 318 ? 38.659 -12.582 -22.175 1.00 39.44 318 VAL A O 1
ATOM 7558 N N . THR B 1 319 ? 38.753 -14.817 -22.473 1.00 29.89 319 THR A N 1
ATOM 7559 C CA . THR B 1 319 ? 37.948 -14.828 -23.659 1.00 30.50 319 THR A CA 1
ATOM 7560 C C . THR B 1 319 ? 36.675 -15.651 -23.439 1.00 34.14 319 THR A C 1
ATOM 7561 O O . THR B 1 319 ? 36.778 -16.843 -23.117 1.00 31.10 319 THR A O 1
ATOM 7565 N N . ILE B 1 320 ? 35.514 -15.019 -23.654 1.00 34.61 320 ILE A N 1
ATOM 7566 C CA . ILE B 1 320 ? 34.189 -15.655 -23.593 1.00 35.96 320 ILE A CA 1
ATOM 7567 C C . ILE B 1 320 ? 33.697 -16.085 -24.946 1.00 35.08 320 ILE A C 1
ATOM 7568 O O . ILE B 1 320 ? 33.584 -15.248 -25.849 1.00 36.64 320 ILE A O 1
ATOM 7573 N N . LEU B 1 321 ? 33.316 -17.347 -25.068 1.00 30.44 321 LEU A N 1
ATOM 7574 C CA . LEU B 1 321 ? 32.772 -17.845 -26.274 1.00 32.37 321 LEU A CA 1
ATOM 7575 C C . LEU B 1 321 ? 31.270 -18.004 -26.154 1.00 36.39 321 LEU A C 1
ATOM 7576 O O . LEU B 1 321 ? 30.797 -18.547 -25.151 1.00 35.09 321 LEU A O 1
ATOM 7581 N N . GLU B 1 322 ? 30.531 -17.543 -27.184 1.00 39.15 322 GLU A N 1
ATOM 7582 C CA . GLU B 1 322 ? 29.122 -17.899 -27.423 1.00 41.70 322 GLU A CA 1
ATOM 7583 C C . GLU B 1 322 ? 28.897 -18.471 -28.828 1.00 44.00 322 GLU A C 1
ATOM 7584 O O . GLU B 1 322 ? 29.834 -18.587 -29.622 1.00 43.97 322 GLU A O 1
ATOM 7590 N N . THR B 1 323 ? 27.669 -18.902 -29.097 1.00 41.83 323 THR A N 1
ATOM 7591 C CA . THR B 1 323 ? 27.300 -19.307 -30.446 1.00 45.35 323 THR A CA 1
ATOM 7592 C C . THR B 1 323 ? 26.865 -18.058 -31.205 1.00 45.51 323 THR A C 1
ATOM 7593 O O . THR B 1 323 ? 27.279 -17.861 -32.329 1.00 49.30 323 THR A O 1
ATOM 7597 N N . LYS B 1 324 ? 26.069 -17.204 -30.579 1.00 49.60 324 LYS A N 1
ATOM 7598 C CA . LYS B 1 324 ? 25.526 -16.037 -31.286 1.00 54.80 324 LYS A CA 1
ATOM 7599 C C . LYS B 1 324 ? 25.983 -14.707 -30.673 1.00 53.44 324 LYS A C 1
ATOM 7600 O O . LYS B 1 324 ? 26.174 -14.558 -29.460 1.00 51.69 324 LYS A O 1
ATOM 7606 N N . GLN B 1 325 ? 26.126 -13.737 -31.562 1.00 51.57 325 GLN A N 1
ATOM 7607 C CA . GLN B 1 325 ? 26.662 -12.416 -31.252 1.00 51.16 325 GLN A CA 1
ATOM 7608 C C . GLN B 1 325 ? 25.825 -11.633 -30.216 1.00 50.51 325 GLN A C 1
ATOM 7609 O O . GLN B 1 325 ? 26.369 -10.907 -29.380 1.00 47.56 325 GLN A O 1
ATOM 7615 N N . GLU B 1 326 ? 24.503 -11.800 -30.247 1.00 55.18 326 GLU A N 1
ATOM 7616 C CA . GLU B 1 326 ? 23.590 -11.035 -29.368 1.00 51.65 326 GLU A CA 1
ATOM 7617 C C . GLU B 1 326 ? 23.734 -11.412 -27.899 1.00 46.22 326 GLU A C 1
ATOM 7618 O O . GLU B 1 326 ? 23.672 -10.550 -27.017 1.00 40.36 326 GLU A O 1
ATOM 7624 N N . ALA B 1 327 ? 23.926 -12.707 -27.642 1.00 46.39 327 ALA A N 1
ATOM 7625 C CA . ALA B 1 327 ? 24.226 -13.217 -26.286 1.00 45.93 327 ALA A CA 1
ATOM 7626 C C . ALA B 1 327 ? 25.543 -12.659 -25.734 1.00 43.67 327 ALA A C 1
ATOM 7627 O O . ALA B 1 327 ? 25.664 -12.328 -24.546 1.00 40.13 327 ALA A O 1
ATOM 7629 N N . LEU B 1 328 ? 26.529 -12.596 -26.610 1.00 43.43 328 LEU A N 1
ATOM 7630 C CA . LEU B 1 328 ? 27.813 -11.981 -26.313 1.00 46.56 328 LEU A CA 1
ATOM 7631 C C . LEU B 1 328 ? 27.683 -10.475 -25.949 1.00 51.46 328 LEU A C 1
ATOM 7632 O O . LEU B 1 328 ? 28.302 -10.006 -24.979 1.00 57.80 328 LEU A O 1
ATOM 7637 N N . ASP B 1 329 ? 26.844 -9.732 -26.685 1.00 50.73 329 ASP A N 1
ATOM 7638 C CA . ASP B 1 329 ? 26.569 -8.299 -26.371 1.00 49.11 329 ASP A CA 1
ATOM 7639 C C . ASP B 1 329 ? 25.816 -8.148 -25.056 1.00 44.63 329 ASP A C 1
ATOM 7640 O O . ASP B 1 329 ? 26.185 -7.337 -24.192 1.00 41.85 329 ASP A O 1
ATOM 7645 N N . ARG B 1 330 ? 24.775 -8.970 -24.914 1.00 45.36 330 ARG A N 1
ATOM 7646 C CA . ARG B 1 330 ? 24.002 -9.099 -23.660 1.00 47.82 330 ARG A CA 1
ATOM 7647 C C . ARG B 1 330 ? 24.959 -9.350 -22.464 1.00 44.69 330 ARG A C 1
ATOM 7648 O O . ARG B 1 330 ? 24.931 -8.620 -21.452 1.00 41.31 330 ARG A O 1
ATOM 7656 N N . GLY B 1 331 ? 25.854 -10.328 -22.613 1.00 40.58 331 GLY A N 1
ATOM 7657 C CA . GLY B 1 331 ? 26.708 -10.785 -21.513 1.00 40.81 331 GLY A CA 1
ATOM 7658 C C . GLY B 1 331 ? 27.741 -9.766 -21.051 1.00 44.06 331 GLY A C 1
ATOM 7659 O O . GLY B 1 331 ? 27.903 -9.481 -19.837 1.00 40.70 331 GLY A O 1
ATOM 7660 N N . VAL B 1 332 ? 28.423 -9.202 -22.038 1.00 45.91 332 VAL A N 1
ATOM 7661 C CA . VAL B 1 332 ? 29.399 -8.158 -21.815 1.00 47.12 332 VAL A CA 1
ATOM 7662 C C . VAL B 1 332 ? 28.708 -6.917 -21.195 1.00 44.86 332 VAL A C 1
ATOM 7663 O O . VAL B 1 332 ? 29.239 -6.300 -20.285 1.00 44.59 332 VAL A O 1
ATOM 7667 N N . GLY B 1 333 ? 27.508 -6.586 -21.654 1.00 44.99 333 GLY A N 1
ATOM 7668 C CA . GLY B 1 333 ? 26.754 -5.481 -21.042 1.00 43.75 333 GLY A CA 1
ATOM 7669 C C . GLY B 1 333 ? 26.397 -5.712 -19.589 1.00 46.57 333 GLY A C 1
ATOM 7670 O O . GLY B 1 333 ? 26.540 -4.791 -18.763 1.00 46.77 333 GLY A O 1
ATOM 7671 N N . ILE B 1 334 ? 25.951 -6.937 -19.264 1.00 43.40 334 ILE A N 1
ATOM 7672 C CA . ILE B 1 334 ? 25.693 -7.310 -17.869 1.00 43.07 334 ILE A CA 1
ATOM 7673 C C . ILE B 1 334 ? 26.914 -7.103 -16.975 1.00 42.40 334 ILE A C 1
ATOM 7674 O O . ILE B 1 334 ? 26.755 -6.616 -15.865 1.00 39.04 334 ILE A O 1
ATOM 7679 N N . ILE B 1 335 ? 28.106 -7.464 -17.465 1.00 43.74 335 ILE A N 1
ATOM 7680 C CA . ILE B 1 335 ? 29.347 -7.391 -16.674 1.00 43.42 335 ILE A CA 1
ATOM 7681 C C . ILE B 1 335 ? 29.760 -5.920 -16.457 1.00 49.23 335 ILE A C 1
ATOM 7682 O O . ILE B 1 335 ? 30.145 -5.505 -15.338 1.00 50.73 335 ILE A O 1
ATOM 7687 N N . ARG B 1 336 ? 29.766 -5.149 -17.545 1.00 54.30 336 ARG A N 1
ATOM 7688 C CA . ARG B 1 336 ? 30.124 -3.722 -17.461 1.00 55.06 336 ARG A CA 1
ATOM 7689 C C . ARG B 1 336 ? 29.207 -3.078 -16.450 1.00 55.64 336 ARG A C 1
ATOM 7690 O O . ARG B 1 336 ? 29.675 -2.492 -15.464 1.00 56.53 336 ARG A O 1
ATOM 7698 N N . LYS B 1 337 ? 27.903 -3.255 -16.671 1.00 54.90 337 LYS A N 1
ATOM 7699 C CA . LYS B 1 337 ? 26.886 -2.708 -15.786 1.00 58.62 337 LYS A CA 1
ATOM 7700 C C . LYS B 1 337 ? 27.065 -3.177 -14.354 1.00 59.45 337 LYS A C 1
ATOM 7701 O O . LYS B 1 337 ? 26.861 -2.409 -13.434 1.00 59.21 337 LYS A O 1
ATOM 7707 N N . ASN B 1 338 ? 27.477 -4.429 -14.170 1.00 65.04 338 ASN A N 1
ATOM 7708 C CA . ASN B 1 338 ? 27.888 -4.929 -12.846 1.00 66.63 338 ASN A CA 1
ATOM 7709 C C . ASN B 1 338 ? 29.029 -4.139 -12.205 1.00 57.34 338 ASN A C 1
ATOM 7710 O O . ASN B 1 338 ? 28.962 -3.748 -11.039 1.00 64.24 338 ASN A O 1
ATOM 7715 N N . TYR B 1 339 ? 30.088 -3.939 -12.959 1.00 53.40 339 TYR A N 1
ATOM 7716 C CA . TYR B 1 339 ? 31.207 -3.118 -12.472 1.00 62.52 339 TYR A CA 1
ATOM 7717 C C . TYR B 1 339 ? 30.801 -1.635 -12.205 1.00 65.03 339 TYR A C 1
ATOM 7718 O O . TYR B 1 339 ? 31.362 -0.989 -11.314 1.00 59.37 339 TYR A O 1
ATOM 7727 N N . GLU B 1 340 ? 29.824 -1.125 -12.956 1.00 65.79 340 GLU A N 1
ATOM 7728 C CA . GLU B 1 340 ? 29.371 0.260 -12.794 1.00 71.28 340 GLU A CA 1
ATOM 7729 C C . GLU B 1 340 ? 28.342 0.466 -11.665 1.00 69.24 340 GLU A C 1
ATOM 7730 O O . GLU B 1 340 ? 28.019 1.599 -11.347 1.00 79.52 340 GLU A O 1
ATOM 7736 N N . ASN B 1 341 ? 27.864 -0.598 -11.030 1.00 72.80 341 ASN A N 1
ATOM 7737 C CA . ASN B 1 341 ? 27.264 -0.439 -9.708 1.00 79.00 341 ASN A CA 1
ATOM 7738 C C . ASN B 1 341 ? 28.405 -0.091 -8.798 1.00 93.05 341 ASN A C 1
ATOM 7739 O O . ASN B 1 341 ? 28.405 0.957 -8.166 1.00 118.21 341 ASN A O 1
ATOM 7744 N N . SER B 1 342 ? 29.400 -0.970 -8.769 1.00 91.43 342 SER A N 1
ATOM 7745 C CA . SER B 1 342 ? 30.533 -0.819 -7.877 1.00 90.41 342 SER A CA 1
ATOM 7746 C C . SER B 1 342 ? 31.305 0.475 -8.152 1.00 97.08 342 SER A C 1
ATOM 7747 O O . SER B 1 342 ? 31.929 1.027 -7.230 1.00 96.04 342 SER A O 1
ATOM 7750 N N . ALA B 1 343 ? 31.274 0.942 -9.410 1.00 100.89 343 ALA A N 1
ATOM 7751 C CA . ALA B 1 343 ? 31.912 2.199 -9.787 1.00 96.41 343 ALA A CA 1
ATOM 7752 C C . ALA B 1 343 ? 31.362 3.272 -8.891 1.00 99.46 343 ALA A C 1
ATOM 7753 O O . ALA B 1 343 ? 32.127 3.850 -8.103 1.00 92.41 343 ALA A O 1
ATOM 7755 N N . LYS B 1 344 ? 30.038 3.484 -8.961 1.00 99.10 344 LYS A N 1
ATOM 7756 C CA . LYS B 1 344 ? 29.370 4.434 -8.069 1.00 103.87 344 LYS A CA 1
ATOM 7757 C C . LYS B 1 344 ? 28.441 3.765 -7.063 1.00 94.84 344 LYS A C 1
ATOM 7758 O O . LYS B 1 344 ? 27.246 4.021 -7.029 1.00 89.01 344 LYS A O 1
ATOM 7764 N N . LYS B 1 345 ? 29.024 2.849 -6.294 1.00 94.72 345 LYS A N 1
ATOM 7765 C CA . LYS B 1 345 ? 28.671 2.609 -4.892 1.00 95.37 345 LYS A CA 1
ATOM 7766 C C . LYS B 1 345 ? 29.936 2.986 -4.083 1.00 93.47 345 LYS A C 1
ATOM 7767 O O . LYS B 1 345 ? 30.052 2.632 -2.907 1.00 94.47 345 LYS A O 1
ATOM 7773 N N . GLY B 1 346 ? 30.872 3.707 -4.718 1.00 88.96 346 GLY A N 1
ATOM 7774 C CA . GLY B 1 346 ? 32.186 4.013 -4.150 1.00 92.15 346 GLY A CA 1
ATOM 7775 C C . GLY B 1 346 ? 33.113 2.837 -3.852 1.00 94.39 346 GLY A C 1
ATOM 7776 O O . GLY B 1 346 ? 33.844 2.878 -2.857 1.00 85.76 346 GLY A O 1
ATOM 7777 N N . LYS B 1 347 ? 33.103 1.805 -4.706 1.00 93.85 347 LYS A N 1
ATOM 7778 C CA . LYS B 1 347 ? 33.925 0.596 -4.495 1.00 84.76 347 LYS A CA 1
ATOM 7779 C C . LYS B 1 347 ? 35.113 0.458 -5.439 1.00 82.33 347 LYS A C 1
ATOM 7780 O O . LYS B 1 347 ? 36.074 -0.227 -5.084 1.00 77.35 347 LYS A O 1
ATOM 7786 N N . LEU B 1 348 ? 35.072 1.076 -6.621 1.00 79.14 348 LEU A N 1
ATOM 7787 C CA . LEU B 1 348 ? 36.278 1.137 -7.477 1.00 83.79 348 LEU A CA 1
ATOM 7788 C C . LEU B 1 348 ? 36.269 2.326 -8.427 1.00 76.92 348 LEU A C 1
ATOM 7789 O O . LEU B 1 348 ? 35.206 2.761 -8.874 1.00 71.13 348 LEU A O 1
ATOM 7794 N N . THR B 1 349 ? 37.465 2.826 -8.743 1.00 81.41 349 THR A N 1
ATOM 7795 C CA . THR B 1 349 ? 37.610 3.941 -9.674 1.00 78.52 349 THR A CA 1
ATOM 7796 C C . THR B 1 349 ? 37.146 3.450 -11.011 1.00 74.79 349 THR A C 1
ATOM 7797 O O . THR B 1 349 ? 37.488 2.338 -11.407 1.00 63.94 349 THR A O 1
ATOM 7801 N N . GLN B 1 350 ? 36.381 4.291 -11.698 1.00 76.91 350 GLN A N 1
ATOM 7802 C CA . GLN B 1 350 ? 35.932 4.036 -13.065 1.00 75.86 350 GLN A CA 1
ATOM 7803 C C . GLN B 1 350 ? 37.090 3.656 -14.010 1.00 74.20 350 GLN A C 1
ATOM 7804 O O . GLN B 1 350 ? 36.838 3.077 -15.056 1.00 74.82 350 GLN A O 1
ATOM 7810 N N . GLU B 1 351 ? 38.343 3.956 -13.665 1.00 72.55 351 GLU A N 1
ATOM 7811 C CA . GLU B 1 351 ? 39.482 3.444 -14.463 1.00 78.62 351 GLU A CA 1
ATOM 7812 C C . GLU B 1 351 ? 39.912 2.007 -14.117 1.00 73.70 351 GLU A C 1
ATOM 7813 O O . GLU B 1 351 ? 40.532 1.330 -14.943 1.00 64.76 351 GLU A O 1
ATOM 7819 N N . LYS B 1 352 ? 39.631 1.571 -12.886 1.00 73.59 352 LYS A N 1
ATOM 7820 C CA . LYS B 1 352 ? 39.778 0.154 -12.508 1.00 70.97 352 LYS A CA 1
ATOM 7821 C C . LYS B 1 352 ? 38.745 -0.687 -13.320 1.00 61.80 352 LYS A C 1
ATOM 7822 O O . LYS B 1 352 ? 39.104 -1.712 -13.924 1.00 58.16 352 LYS A O 1
ATOM 7828 N N . VAL B 1 353 ? 37.495 -0.217 -13.358 1.00 55.89 353 VAL A N 1
ATOM 7829 C CA . VAL B 1 353 ? 36.441 -0.760 -14.247 1.00 54.99 353 VAL A CA 1
ATOM 7830 C C . VAL B 1 353 ? 36.953 -0.985 -15.656 1.00 57.87 353 VAL A C 1
ATOM 7831 O O . VAL B 1 353 ? 36.887 -2.102 -16.172 1.00 58.53 353 VAL A O 1
ATOM 7835 N N . GLU B 1 354 ? 37.462 0.077 -16.273 1.00 56.92 354 GLU A N 1
ATOM 7836 C CA . GLU B 1 354 ? 37.858 0.031 -17.689 1.00 55.23 354 GLU A CA 1
ATOM 7837 C C . GLU B 1 354 ? 39.086 -0.831 -17.929 1.00 49.70 354 GLU A C 1
ATOM 7838 O O . GLU B 1 354 ? 39.285 -1.335 -19.023 1.00 46.13 354 GLU A O 1
ATOM 7844 N N . GLN B 1 355 ? 39.945 -1.013 -16.940 1.00 53.57 355 GLN A N 1
ATOM 7845 C CA . GLN B 1 355 ? 41.094 -1.884 -17.219 1.00 58.11 355 GLN A CA 1
ATOM 7846 C C . GLN B 1 355 ? 40.680 -3.387 -17.163 1.00 51.00 355 GLN A C 1
ATOM 7847 O O . GLN B 1 355 ? 41.087 -4.200 -18.009 1.00 42.01 355 GLN A O 1
ATOM 7853 N N . ARG B 1 356 ? 39.772 -3.687 -16.245 1.00 48.96 356 ARG A N 1
ATOM 7854 C CA . ARG B 1 356 ? 39.168 -5.011 -16.162 1.00 49.94 356 ARG A CA 1
ATOM 7855 C C . ARG B 1 356 ? 38.390 -5.351 -17.412 1.00 49.92 356 ARG A C 1
ATOM 7856 O O . ARG B 1 356 ? 38.624 -6.411 -17.989 1.00 57.15 356 ARG A O 1
ATOM 7864 N N . MET B 1 357 ? 37.525 -4.458 -17.883 1.00 50.98 357 MET A N 1
ATOM 7865 C CA . MET B 1 357 ? 36.872 -4.654 -19.203 1.00 50.45 357 MET A CA 1
ATOM 7866 C C . MET B 1 357 ? 37.848 -4.725 -20.371 1.00 50.84 357 MET A C 1
ATOM 7867 O O . MET B 1 357 ? 37.524 -5.298 -21.421 1.00 53.35 357 MET A O 1
ATOM 7872 N N . GLY B 1 358 ? 39.029 -4.116 -20.201 1.00 56.30 358 GLY A N 1
ATOM 7873 C CA . GLY B 1 358 ? 40.139 -4.218 -21.159 1.00 48.75 358 GLY A CA 1
ATOM 7874 C C . GLY B 1 358 ? 40.796 -5.597 -21.226 1.00 53.54 358 GLY A C 1
ATOM 7875 O O . GLY B 1 358 ? 41.394 -5.953 -22.242 1.00 50.17 358 GLY A O 1
ATOM 7876 N N . LEU B 1 359 ? 40.684 -6.375 -20.144 1.00 49.60 359 LEU A N 1
ATOM 7877 C CA . LEU B 1 359 ? 41.122 -7.768 -20.130 1.00 46.10 359 LEU A CA 1
ATOM 7878 C C . LEU B 1 359 ? 40.089 -8.764 -20.706 1.00 45.11 359 LEU A C 1
ATOM 7879 O O . LEU B 1 359 ? 40.396 -9.952 -20.858 1.00 42.46 359 LEU A O 1
ATOM 7884 N N . LEU B 1 360 ? 38.908 -8.287 -21.103 1.00 43.18 360 LEU A N 1
ATOM 7885 C CA . LEU B 1 360 ? 37.864 -9.179 -21.614 1.00 41.83 360 LEU A CA 1
ATOM 7886 C C . LEU B 1 360 ? 37.754 -9.188 -23.137 1.00 43.00 360 LEU A C 1
ATOM 7887 O O . LEU B 1 360 ? 37.438 -8.160 -23.733 1.00 43.22 360 LEU A O 1
ATOM 7892 N N . SER B 1 361 ? 37.961 -10.348 -23.760 1.00 41.15 361 SER A N 1
ATOM 7893 C CA . SER B 1 361 ? 37.710 -10.519 -25.179 1.00 39.06 361 SER A CA 1
ATOM 7894 C C . SER B 1 361 ? 36.609 -11.488 -25.432 1.00 44.83 361 SER A C 1
ATOM 7895 O O . SER B 1 361 ? 36.291 -12.324 -24.583 1.00 52.75 361 SER A O 1
ATOM 7898 N N . THR B 1 362 ? 36.028 -11.415 -26.616 1.00 44.57 362 THR A N 1
ATOM 7899 C CA . THR B 1 362 ? 34.967 -12.343 -26.952 1.00 46.17 362 THR A CA 1
ATOM 7900 C C . THR B 1 362 ? 35.238 -12.996 -28.284 1.00 45.20 362 THR A C 1
ATOM 7901 O O . THR B 1 362 ? 36.183 -12.618 -28.976 1.00 50.07 362 THR A O 1
ATOM 7905 N N . THR B 1 363 ? 34.446 -14.022 -28.579 1.00 40.92 363 THR A N 1
ATOM 7906 C CA . THR B 1 363 ? 34.508 -14.743 -29.840 1.00 38.46 363 THR A CA 1
ATOM 7907 C C . THR B 1 363 ? 33.292 -15.618 -30.051 1.00 42.54 363 THR A C 1
ATOM 7908 O O . THR B 1 363 ? 32.520 -15.920 -29.107 1.00 44.93 363 THR A O 1
ATOM 7912 N N . LEU B 1 364 ? 33.113 -15.997 -31.307 1.00 38.27 364 LEU A N 1
ATOM 7913 C CA . LEU B 1 364 ? 32.150 -16.988 -31.690 1.00 41.36 364 LEU A CA 1
ATOM 7914 C C . LEU B 1 364 ? 32.882 -18.220 -32.170 1.00 37.86 364 LEU A C 1
ATOM 7915 O O . LEU B 1 364 ? 32.238 -19.203 -32.461 1.00 37.39 364 LEU A O 1
ATOM 7920 N N . SER B 1 365 ? 34.210 -18.207 -32.235 1.00 38.39 365 SER A N 1
ATOM 7921 C CA . SER B 1 365 ? 34.914 -19.357 -32.752 1.00 42.09 365 SER A CA 1
ATOM 7922 C C . SER B 1 365 ? 35.756 -20.088 -31.694 1.00 41.00 365 SER A C 1
ATOM 7923 O O . SER B 1 365 ? 36.622 -19.500 -31.058 1.00 37.02 365 SER A O 1
ATOM 7926 N N . TYR B 1 366 ? 35.515 -21.392 -31.576 1.00 43.77 366 TYR A N 1
ATOM 7927 C CA . TYR B 1 366 ? 36.392 -22.311 -30.820 1.00 42.61 366 TYR A CA 1
ATOM 7928 C C . TYR B 1 366 ? 37.868 -22.208 -31.118 1.00 45.32 366 TYR A C 1
ATOM 7929 O O . TYR B 1 366 ? 38.689 -22.461 -30.235 1.00 38.05 366 TYR A O 1
ATOM 7938 N N . ASP B 1 367 ? 38.229 -21.805 -32.335 1.00 52.30 367 ASP A N 1
ATOM 7939 C CA . ASP B 1 367 ? 39.647 -21.661 -32.671 1.00 50.28 367 ASP A CA 1
ATOM 7940 C C . ASP B 1 367 ? 40.315 -20.528 -31.938 1.00 45.27 367 ASP A C 1
ATOM 7941 O O . ASP B 1 367 ? 41.522 -20.553 -31.806 1.00 45.04 367 ASP A O 1
ATOM 7946 N N . ASP B 1 368 ? 39.565 -19.540 -31.455 1.00 44.06 368 ASP A N 1
ATOM 7947 C CA . ASP B 1 368 ? 40.165 -18.484 -30.603 1.00 46.13 368 ASP A CA 1
ATOM 7948 C C . ASP B 1 368 ? 40.570 -18.959 -29.187 1.00 45.42 368 ASP A C 1
ATOM 7949 O O . ASP B 1 368 ? 41.184 -18.225 -28.417 1.00 45.49 368 ASP A O 1
ATOM 7954 N N . LEU B 1 369 ? 40.250 -20.203 -28.873 1.00 42.17 369 LEU A N 1
ATOM 7955 C CA . LEU B 1 369 ? 40.545 -20.794 -27.582 1.00 40.73 369 LEU A CA 1
ATOM 7956 C C . LEU B 1 369 ? 41.789 -21.646 -27.685 1.00 39.61 369 LEU A C 1
ATOM 7957 O O . LEU B 1 369 ? 42.162 -22.256 -26.697 1.00 39.67 369 LEU A O 1
ATOM 7962 N N . LYS B 1 370 ? 42.431 -21.712 -28.861 1.00 41.36 370 LYS A N 1
ATOM 7963 C CA . LYS B 1 370 ? 43.617 -22.592 -29.079 1.00 41.40 370 LYS A CA 1
ATOM 7964 C C . LYS B 1 370 ? 44.807 -22.304 -28.170 1.00 37.62 370 LYS A C 1
ATOM 7965 O O . LYS B 1 370 ? 45.651 -23.181 -27.973 1.00 34.00 370 LYS A O 1
ATOM 7971 N N . ASP B 1 371 ? 44.907 -21.112 -27.599 1.00 35.41 371 ASP A N 1
ATOM 7972 C CA . ASP B 1 371 ? 45.988 -20.876 -26.599 1.00 39.76 371 ASP A CA 1
ATOM 7973 C C . ASP B 1 371 ? 45.589 -20.596 -25.122 1.00 37.55 371 ASP A C 1
ATOM 7974 O O . ASP B 1 371 ? 46.454 -20.199 -24.277 1.00 38.04 371 ASP A O 1
ATOM 7979 N N . ALA B 1 372 ? 44.317 -20.843 -24.770 1.00 37.45 372 ALA A N 1
ATOM 7980 C CA . ALA B 1 372 ? 43.897 -20.777 -23.343 1.00 32.57 372 ALA A CA 1
ATOM 7981 C C . ALA B 1 372 ? 44.568 -21.869 -22.491 1.00 28.10 372 ALA A C 1
ATOM 7982 O O . ALA B 1 372 ? 44.691 -23.021 -22.913 1.00 30.12 372 ALA A O 1
ATOM 7984 N N . ASP B 1 373 ? 44.989 -21.482 -21.295 1.00 27.33 373 ASP A N 1
ATOM 7985 C CA . ASP B 1 373 ? 45.596 -22.388 -20.351 1.00 27.83 373 ASP A CA 1
ATOM 7986 C C . ASP B 1 373 ? 44.550 -23.128 -19.492 1.00 25.91 373 ASP A C 1
ATOM 7987 O O . ASP B 1 373 ? 44.830 -24.209 -19.004 1.00 25.81 373 ASP A O 1
ATOM 7992 N N . LEU B 1 374 ? 43.385 -22.504 -19.317 1.00 26.37 374 LEU A N 1
ATOM 7993 C CA . LEU B 1 374 ? 42.273 -22.992 -18.516 1.00 23.15 374 LEU A CA 1
ATOM 7994 C C . LEU B 1 374 ? 41.024 -22.560 -19.233 1.00 26.35 374 LEU A C 1
ATOM 7995 O O . LEU B 1 374 ? 40.848 -21.354 -19.515 1.00 29.16 374 LEU A O 1
ATOM 8000 N N . ILE B 1 375 ? 40.165 -23.528 -19.547 1.00 23.76 375 ILE A N 1
ATOM 8001 C CA . ILE B 1 375 ? 38.911 -23.272 -20.171 1.00 24.70 375 ILE A CA 1
ATOM 8002 C C . ILE B 1 375 ? 37.818 -23.746 -19.233 1.00 24.16 375 ILE A C 1
ATOM 8003 O O . ILE B 1 375 ? 37.789 -24.902 -18.897 1.00 22.72 375 ILE A O 1
ATOM 8008 N N . ILE B 1 376 ? 36.884 -22.870 -18.879 1.00 23.02 376 ILE A N 1
ATOM 8009 C CA . ILE B 1 376 ? 35.789 -23.222 -17.992 1.00 20.95 376 ILE A CA 1
ATOM 8010 C C . ILE B 1 376 ? 34.484 -23.196 -18.752 1.00 20.01 376 ILE A C 1
ATOM 8011 O O . ILE B 1 376 ? 34.029 -22.121 -19.249 1.00 17.68 376 ILE A O 1
ATOM 8016 N N . GLU B 1 377 ? 33.847 -24.356 -18.836 1.00 19.51 377 GLU A N 1
ATOM 8017 C CA . GLU B 1 377 ? 32.578 -24.459 -19.492 1.00 20.92 377 GLU A CA 1
ATOM 8018 C C . GLU B 1 377 ? 31.471 -24.103 -18.476 1.00 22.53 377 GLU A C 1
ATOM 8019 O O . GLU B 1 377 ? 31.448 -24.637 -17.357 1.00 20.13 377 GLU A O 1
ATOM 8025 N N . ALA B 1 378 ? 30.540 -23.257 -18.916 1.00 23.36 378 ALA A N 1
ATOM 8026 C CA . ALA B 1 378 ? 29.342 -22.876 -18.162 1.00 24.91 378 ALA A CA 1
ATOM 8027 C C . ALA B 1 378 ? 28.142 -22.790 -19.045 1.00 25.77 378 ALA A C 1
ATOM 8028 O O . ALA B 1 378 ? 27.445 -21.777 -19.087 1.00 26.92 378 ALA A O 1
ATOM 8030 N N . VAL B 1 379 ? 27.873 -23.845 -19.777 1.00 27.19 379 VAL A N 1
ATOM 8031 C CA . VAL B 1 379 ? 26.710 -23.896 -20.631 1.00 25.51 379 VAL A CA 1
ATOM 8032 C C . VAL B 1 379 ? 25.613 -24.716 -19.924 1.00 29.23 379 VAL A C 1
ATOM 8033 O O . VAL B 1 379 ? 25.749 -25.049 -18.736 1.00 31.16 379 VAL A O 1
ATOM 8037 N N . PHE B 1 380 ? 24.577 -25.082 -20.687 1.00 30.68 380 PHE A N 1
ATOM 8038 C CA . PHE B 1 380 ? 23.345 -25.614 -20.166 1.00 34.96 380 PHE A CA 1
ATOM 8039 C C . PHE B 1 380 ? 23.622 -26.953 -19.499 1.00 35.79 380 PHE A C 1
ATOM 8040 O O . PHE B 1 380 ? 24.424 -27.741 -20.020 1.00 30.83 380 PHE A O 1
ATOM 8048 N N . GLU B 1 381 ? 22.985 -27.177 -18.333 1.00 31.86 381 GLU A N 1
ATOM 8049 C CA . GLU B 1 381 ? 23.192 -28.358 -17.513 1.00 34.92 381 GLU A CA 1
ATOM 8050 C C . GLU B 1 381 ? 22.555 -29.591 -18.108 1.00 35.11 381 GLU A C 1
ATOM 8051 O O . GLU B 1 381 ? 21.598 -30.078 -17.575 1.00 39.23 381 GLU A O 1
ATOM 8057 N N . GLU B 1 382 ? 23.095 -30.109 -19.193 1.00 37.24 382 GLU A N 1
ATOM 8058 C CA . GLU B 1 382 ? 22.556 -31.306 -19.785 1.00 36.83 382 GLU A CA 1
ATOM 8059 C C . GLU B 1 382 ? 23.757 -32.077 -20.326 1.00 34.33 382 GLU A C 1
ATOM 8060 O O . GLU B 1 382 ? 24.635 -31.481 -20.963 1.00 31.68 382 GLU A O 1
ATOM 8066 N N . MET B 1 383 ? 23.806 -33.390 -20.063 1.00 33.52 383 MET A N 1
ATOM 8067 C CA . MET B 1 383 ? 24.974 -34.205 -20.479 1.00 30.93 383 MET A CA 1
ATOM 8068 C C . MET B 1 383 ? 25.294 -34.132 -21.987 1.00 28.68 383 MET A C 1
ATOM 8069 O O . MET B 1 383 ? 26.426 -33.980 -22.312 1.00 26.52 383 MET A O 1
ATOM 8074 N N . GLY B 1 384 ? 24.308 -34.241 -22.877 1.00 27.49 384 GLY A N 1
ATOM 8075 C CA . GLY B 1 384 ? 24.533 -34.174 -24.305 1.00 28.24 384 GLY A CA 1
ATOM 8076 C C . GLY B 1 384 ? 25.173 -32.871 -24.776 1.00 30.52 384 GLY A C 1
ATOM 8077 O O . GLY B 1 384 ? 25.927 -32.852 -25.777 1.00 30.06 384 GLY A O 1
ATOM 8078 N N . VAL B 1 385 ? 24.856 -31.780 -24.071 1.00 28.43 385 VAL A N 1
ATOM 8079 C CA . VAL B 1 385 ? 25.441 -30.471 -24.361 1.00 30.42 385 VAL A CA 1
ATOM 8080 C C . VAL B 1 385 ? 26.907 -30.421 -23.915 1.00 28.88 385 VAL A C 1
ATOM 8081 O O . VAL B 1 385 ? 27.753 -29.852 -24.604 1.00 28.51 385 VAL A O 1
ATOM 8085 N N . LYS B 1 386 ? 27.184 -30.996 -22.743 1.00 24.86 386 LYS A N 1
ATOM 8086 C CA . LYS B 1 386 ? 28.558 -31.135 -22.247 1.00 25.55 386 LYS A CA 1
ATOM 8087 C C . LYS B 1 386 ? 29.392 -31.941 -23.222 1.00 24.72 386 LYS A C 1
ATOM 8088 O O . LYS B 1 386 ? 30.539 -31.611 -23.472 1.00 22.57 386 LYS A O 1
ATOM 8094 N N . GLU B 1 387 ? 28.810 -33.037 -23.700 1.00 26.90 387 GLU A N 1
ATOM 8095 C CA . GLU B 1 387 ? 29.415 -33.910 -24.722 1.00 26.82 387 GLU A CA 1
ATOM 8096 C C . GLU B 1 387 ? 29.870 -33.093 -25.918 1.00 25.27 387 GLU A C 1
ATOM 8097 O O . GLU B 1 387 ? 31.030 -33.135 -26.237 1.00 23.49 387 GLU A O 1
ATOM 8103 N N . THR B 1 388 ? 28.961 -32.362 -26.552 1.00 23.43 388 THR A N 1
ATOM 8104 C CA . THR B 1 388 ? 29.297 -31.519 -27.707 1.00 26.77 388 THR A CA 1
ATOM 8105 C C . THR B 1 388 ? 30.450 -30.597 -27.397 1.00 23.68 388 THR A C 1
ATOM 8106 O O . THR B 1 388 ? 31.438 -30.579 -28.104 1.00 27.70 388 THR A O 1
ATOM 8110 N N . VAL B 1 389 ? 30.341 -29.861 -26.306 1.00 25.92 389 VAL A N 1
ATOM 8111 C CA . VAL B 1 389 ? 31.354 -28.865 -25.934 1.00 24.91 389 VAL A CA 1
ATOM 8112 C C . VAL B 1 389 ? 32.692 -29.506 -25.621 1.00 22.01 389 VAL A C 1
ATOM 8113 O O . VAL B 1 389 ? 33.714 -29.036 -26.087 1.00 20.80 389 VAL A O 1
ATOM 8117 N N . PHE B 1 390 ? 32.700 -30.539 -24.792 1.00 20.19 390 PHE A N 1
ATOM 8118 C CA . PHE B 1 390 ? 34.012 -31.158 -24.405 1.00 20.73 390 PHE A CA 1
ATOM 8119 C C . PHE B 1 390 ? 34.712 -31.938 -25.535 1.00 20.72 390 PHE A C 1
ATOM 8120 O O . PHE B 1 390 ? 35.912 -31.906 -25.568 1.00 18.54 390 PHE A O 1
ATOM 8128 N N . LYS B 1 391 ? 33.966 -32.542 -26.458 1.00 21.60 391 LYS A N 1
ATOM 8129 C CA . LYS B 1 391 ? 34.547 -33.087 -27.725 1.00 25.95 391 LYS A CA 1
ATOM 8130 C C . LYS B 1 391 ? 35.238 -31.994 -28.538 1.00 26.30 391 LYS A C 1
ATOM 8131 O O . LYS B 1 391 ? 36.341 -32.225 -29.063 1.00 26.41 391 LYS A O 1
ATOM 8137 N N . LYS B 1 392 ? 34.609 -30.814 -28.612 1.00 23.69 392 LYS A N 1
ATOM 8138 C CA . LYS B 1 392 ? 35.202 -29.661 -29.301 1.00 24.75 392 LYS A CA 1
ATOM 8139 C C . LYS B 1 392 ? 36.437 -29.132 -28.586 1.00 25.14 392 LYS A C 1
ATOM 8140 O O . LYS B 1 392 ? 37.466 -28.817 -29.218 1.00 24.86 392 LYS A O 1
ATOM 8146 N N . LEU B 1 393 ? 36.358 -29.018 -27.259 1.00 23.81 393 LEU A N 1
ATOM 8147 C CA . LEU B 1 393 ? 37.473 -28.522 -26.486 1.00 23.51 393 LEU A CA 1
ATOM 8148 C C . LEU B 1 393 ? 38.647 -29.499 -26.660 1.00 22.63 393 LEU A C 1
ATOM 8149 O O . LEU B 1 393 ? 39.809 -29.063 -26.802 1.00 21.62 393 LEU A O 1
ATOM 8154 N N . ASP B 1 394 ? 38.323 -30.787 -26.697 1.00 21.57 394 ASP A N 1
ATOM 8155 C CA . ASP B 1 394 ? 39.374 -31.823 -26.782 1.00 24.14 394 ASP A CA 1
ATOM 8156 C C . ASP B 1 394 ? 40.190 -31.719 -28.116 1.00 28.35 394 ASP A C 1
ATOM 8157 O O . ASP B 1 394 ? 41.414 -31.791 -28.067 1.00 29.50 394 ASP A O 1
ATOM 8162 N N . GLU B 1 395 ? 39.487 -31.492 -29.232 1.00 28.94 395 GLU A N 1
ATOM 8163 C CA . GLU B 1 395 ? 40.096 -31.223 -30.556 1.00 34.19 395 GLU A CA 1
ATOM 8164 C C . GLU B 1 395 ? 40.877 -29.921 -30.602 1.00 33.54 395 GLU A C 1
ATOM 8165 O O . GLU B 1 395 ? 41.928 -29.906 -31.182 1.00 36.06 395 GLU A O 1
ATOM 8171 N N . VAL B 1 396 ? 40.386 -28.852 -29.973 1.00 34.63 396 VAL A N 1
ATOM 8172 C CA . VAL B 1 396 ? 40.952 -27.511 -30.143 1.00 34.62 396 VAL A CA 1
ATOM 8173 C C . VAL B 1 396 ? 41.911 -27.006 -29.041 1.00 33.86 396 VAL A C 1
ATOM 8174 O O . VAL B 1 396 ? 42.849 -26.265 -29.342 1.00 30.48 396 VAL A O 1
ATOM 8178 N N . ALA B 1 397 ? 41.718 -27.365 -27.772 1.00 27.77 397 ALA A N 1
ATOM 8179 C CA . ALA B 1 397 ? 42.601 -26.814 -26.701 1.00 25.73 397 ALA A CA 1
ATOM 8180 C C . ALA B 1 397 ? 44.042 -27.258 -26.864 1.00 24.79 397 ALA A C 1
ATOM 8181 O O . ALA B 1 397 ? 44.314 -28.394 -27.229 1.00 22.89 397 ALA A O 1
ATOM 8183 N N . LYS B 1 398 ? 44.982 -26.379 -26.560 1.00 29.01 398 LYS A N 1
ATOM 8184 C CA . LYS B 1 398 ? 46.404 -26.788 -26.612 1.00 31.85 398 LYS A CA 1
ATOM 8185 C C . LYS B 1 398 ? 46.718 -27.868 -25.615 1.00 30.53 398 LYS A C 1
ATOM 8186 O O . LYS B 1 398 ? 46.071 -27.958 -24.588 1.00 28.29 398 LYS A O 1
ATOM 8192 N N . GLN B 1 399 ? 47.753 -28.648 -25.883 1.00 33.31 399 GLN A N 1
ATOM 8193 C CA . GLN B 1 399 ? 48.203 -29.671 -24.951 1.00 34.84 399 GLN A CA 1
ATOM 8194 C C . GLN B 1 399 ? 48.627 -29.019 -23.645 1.00 35.48 399 GLN A C 1
ATOM 8195 O O . GLN B 1 399 ? 49.300 -27.981 -23.659 1.00 28.62 399 GLN A O 1
ATOM 8201 N N . GLY B 1 400 ? 48.192 -29.608 -22.516 1.00 28.58 400 GLY A N 1
ATOM 8202 C CA . GLY B 1 400 ? 48.397 -29.000 -21.204 1.00 28.51 400 GLY A CA 1
ATOM 8203 C C . GLY B 1 400 ? 47.287 -28.039 -20.733 1.00 23.61 400 GLY A C 1
ATOM 8204 O O . GLY B 1 400 ? 47.267 -27.670 -19.597 1.00 25.20 400 GLY A O 1
ATOM 8205 N N . ALA B 1 401 ? 46.377 -27.646 -21.605 1.00 24.16 401 ALA A N 1
ATOM 8206 C CA . ALA B 1 401 ? 45.236 -26.837 -21.203 1.00 23.77 401 ALA A CA 1
ATOM 8207 C C . ALA B 1 401 ? 44.383 -27.629 -20.173 1.00 22.74 401 ALA A C 1
ATOM 8208 O O . ALA B 1 401 ? 44.264 -28.882 -20.242 1.00 23.22 401 ALA A O 1
ATOM 8210 N N . ILE B 1 402 ? 43.936 -26.932 -19.136 1.00 22.52 402 ILE A N 1
ATOM 8211 C CA . ILE B 1 402 ? 42.998 -27.550 -18.154 1.00 22.49 402 ILE A CA 1
ATOM 8212 C C . ILE B 1 402 ? 41.576 -27.274 -18.629 1.00 21.44 402 ILE A C 1
ATOM 8213 O O . ILE B 1 402 ? 41.269 -26.172 -19.016 1.00 19.80 402 ILE A O 1
ATOM 8218 N N . LEU B 1 403 ? 40.741 -28.309 -18.659 1.00 20.42 403 LEU A N 1
ATOM 8219 C CA . LEU B 1 403 ? 39.383 -28.201 -19.170 1.00 19.09 403 LEU A CA 1
ATOM 8220 C C . LEU B 1 403 ? 38.453 -28.437 -17.968 1.00 20.51 403 LEU A C 1
ATOM 8221 O O . LEU B 1 403 ? 38.428 -29.525 -17.380 1.00 19.56 403 LEU A O 1
ATOM 8226 N N . ALA B 1 404 ? 37.705 -27.413 -17.599 1.00 20.22 404 ALA A N 1
ATOM 8227 C CA . ALA B 1 404 ? 36.989 -27.434 -16.351 1.00 19.75 404 ALA A CA 1
ATOM 8228 C C . ALA B 1 404 ? 35.526 -27.290 -16.646 1.00 20.34 404 ALA A C 1
ATOM 8229 O O . ALA B 1 404 ? 35.150 -26.573 -17.586 1.00 18.55 404 ALA A O 1
ATOM 8231 N N . SER B 1 405 ? 34.675 -28.031 -15.899 1.00 19.24 405 SER A N 1
ATOM 8232 C CA . SER B 1 405 ? 33.252 -27.804 -15.967 1.00 18.78 405 SER A CA 1
ATOM 8233 C C . SER B 1 405 ? 32.696 -27.135 -14.688 1.00 18.26 405 SER A C 1
ATOM 8234 O O . SER B 1 405 ? 33.144 -27.425 -13.573 1.00 18.69 405 SER A O 1
ATOM 8237 N N . ASN B 1 406 ? 31.729 -26.243 -14.882 1.00 20.68 406 ASN A N 1
ATOM 8238 C CA . ASN B 1 406 ? 31.088 -25.542 -13.768 1.00 24.48 406 ASN A CA 1
ATOM 8239 C C . ASN B 1 406 ? 29.833 -26.314 -13.298 1.00 25.57 406 ASN A C 1
ATOM 8240 O O . ASN B 1 406 ? 29.010 -25.759 -12.568 1.00 24.99 406 ASN A O 1
ATOM 8245 N N . THR B 1 407 ? 29.641 -27.557 -13.737 1.00 22.03 407 THR A N 1
ATOM 8246 C CA . THR B 1 407 ? 28.377 -28.259 -13.493 1.00 26.30 407 THR A CA 1
ATOM 8247 C C . THR B 1 407 ? 28.182 -28.351 -11.990 1.00 23.13 407 THR A C 1
ATOM 8248 O O . THR B 1 407 ? 29.151 -28.474 -11.293 1.00 19.91 407 THR A O 1
ATOM 8252 N N . SER B 1 408 ? 26.944 -28.208 -11.501 1.00 27.97 408 SER A N 1
ATOM 8253 C CA . SER B 1 408 ? 26.574 -28.715 -10.124 1.00 30.20 408 SER A CA 1
ATOM 8254 C C . SER B 1 408 ? 25.923 -30.151 -10.097 1.00 29.66 408 SER A C 1
ATOM 8255 O O . SER B 1 408 ? 26.093 -30.869 -9.144 1.00 37.26 408 SER A O 1
ATOM 8258 N N . THR B 1 409 ? 25.191 -30.551 -11.134 1.00 37.34 409 THR A N 1
ATOM 8259 C CA . THR B 1 409 ? 24.359 -31.786 -11.132 1.00 34.15 409 THR A CA 1
ATOM 8260 C C . THR B 1 409 ? 24.943 -32.982 -11.989 1.00 41.69 409 THR A C 1
ATOM 8261 O O . THR B 1 409 ? 24.327 -34.067 -12.033 1.00 35.61 409 THR A O 1
ATOM 8265 N N . LEU B 1 410 ? 26.091 -32.810 -12.679 1.00 36.50 410 LEU A N 1
ATOM 8266 C CA . LEU B 1 410 ? 26.539 -33.834 -13.655 1.00 29.26 410 LEU A CA 1
ATOM 8267 C C . LEU B 1 410 ? 27.861 -34.545 -13.262 1.00 25.47 410 LEU A C 1
ATOM 8268 O O . LEU B 1 410 ? 28.775 -34.029 -12.515 1.00 23.82 410 LEU A O 1
ATOM 8273 N N . ASP B 1 411 ? 27.929 -35.803 -13.708 1.00 25.42 411 ASP A N 1
ATOM 8274 C CA . ASP B 1 411 ? 29.062 -36.696 -13.383 1.00 22.19 411 ASP A CA 1
ATOM 8275 C C . ASP B 1 411 ? 30.293 -36.173 -14.213 1.00 20.10 411 ASP A C 1
ATOM 8276 O O . ASP B 1 411 ? 30.347 -36.304 -15.456 1.00 18.30 411 ASP A O 1
ATOM 8281 N N . VAL B 1 412 ? 31.188 -35.511 -13.528 1.00 16.49 412 VAL A N 1
ATOM 8282 C CA . VAL B 1 412 ? 32.438 -35.032 -14.079 1.00 17.81 412 VAL A CA 1
ATOM 8283 C C . VAL B 1 412 ? 33.278 -36.163 -14.712 1.00 18.02 412 VAL A C 1
ATOM 8284 O O . VAL B 1 412 ? 33.963 -35.903 -15.695 1.00 17.94 412 VAL A O 1
ATOM 8288 N N . ASN B 1 413 ? 33.224 -37.392 -14.172 1.00 17.67 413 ASN A N 1
ATOM 8289 C CA . ASN B 1 413 ? 33.909 -38.518 -14.844 1.00 18.66 413 ASN A CA 1
ATOM 8290 C C . ASN B 1 413 ? 33.290 -38.806 -16.167 1.00 17.80 413 ASN A C 1
ATOM 8291 O O . ASN B 1 413 ? 34.027 -39.025 -17.136 1.00 15.99 413 ASN A O 1
ATOM 8296 N N . LYS B 1 414 ? 31.953 -38.818 -16.261 1.00 16.52 414 LYS A N 1
ATOM 8297 C CA . LYS B 1 414 ? 31.353 -38.986 -17.581 1.00 16.08 414 LYS A CA 1
ATOM 8298 C C . LYS B 1 414 ? 31.760 -37.898 -18.621 1.00 16.74 414 LYS A C 1
ATOM 8299 O O . LYS B 1 414 ? 32.117 -38.167 -19.817 1.00 13.50 414 LYS A O 1
ATOM 8305 N N . ILE B 1 415 ? 31.804 -36.671 -18.146 1.00 16.91 415 ILE A N 1
ATOM 8306 C CA . ILE B 1 415 ? 32.272 -35.574 -18.936 1.00 18.04 415 ILE A CA 1
ATOM 8307 C C . ILE B 1 415 ? 33.719 -35.770 -19.387 1.00 16.14 415 ILE A C 1
ATOM 8308 O O . ILE B 1 415 ? 34.028 -35.562 -20.584 1.00 16.52 415 ILE A O 1
ATOM 8313 N N . ALA B 1 416 ? 34.599 -36.168 -18.470 1.00 14.53 416 ALA A N 1
ATOM 8314 C CA . ALA B 1 416 ? 35.999 -36.417 -18.789 1.00 14.81 416 ALA A CA 1
ATOM 8315 C C . ALA B 1 416 ? 36.138 -37.545 -19.852 1.00 15.64 416 ALA A C 1
ATOM 8316 O O . ALA B 1 416 ? 37.075 -37.538 -20.671 1.00 17.30 416 ALA A O 1
ATOM 8318 N N . SER B 1 417 ? 35.245 -38.538 -19.786 1.00 15.97 417 SER A N 1
ATOM 8319 C CA . SER B 1 417 ? 35.207 -39.678 -20.734 1.00 16.58 417 SER A CA 1
ATOM 8320 C C . SER B 1 417 ? 34.920 -39.317 -22.197 1.00 19.80 417 SER A C 1
ATOM 8321 O O . SER B 1 417 ? 35.123 -40.175 -23.116 1.00 21.36 417 SER A O 1
ATOM 8324 N N . PHE B 1 418 ? 34.444 -38.092 -22.427 1.00 18.11 418 PHE A N 1
ATOM 8325 C CA . PHE B 1 418 ? 34.239 -37.576 -23.756 1.00 20.71 418 PHE A CA 1
ATOM 8326 C C . PHE B 1 418 ? 35.538 -37.068 -24.366 1.00 20.17 418 PHE A C 1
ATOM 8327 O O . PHE B 1 418 ? 35.587 -36.737 -25.534 1.00 19.76 418 PHE A O 1
ATOM 8335 N N . THR B 1 419 ? 36.572 -36.931 -23.569 1.00 19.54 419 THR A N 1
ATOM 8336 C CA . THR B 1 419 ? 37.828 -36.486 -24.062 1.00 19.79 419 THR A CA 1
ATOM 8337 C C . THR B 1 419 ? 38.812 -37.627 -24.083 1.00 21.46 419 THR A C 1
ATOM 8338 O O . THR B 1 419 ? 38.660 -38.601 -23.385 1.00 21.19 419 THR A O 1
ATOM 8342 N N . LYS B 1 420 ? 39.913 -37.436 -24.795 1.00 23.57 420 LYS A N 1
ATOM 8343 C CA . LYS B 1 420 ? 41.030 -38.411 -24.684 1.00 28.00 420 LYS A CA 1
ATOM 8344 C C . LYS B 1 420 ? 42.094 -37.986 -23.683 1.00 24.99 420 LYS A C 1
ATOM 8345 O O . LYS B 1 420 ? 43.178 -38.592 -23.610 1.00 23.99 420 LYS A O 1
ATOM 8351 N N . ARG B 1 421 ? 41.805 -36.949 -22.918 1.00 20.78 421 ARG A N 1
ATOM 8352 C CA . ARG B 1 421 ? 42.717 -36.498 -21.908 1.00 18.80 421 ARG A CA 1
ATOM 8353 C C . ARG B 1 421 ? 41.911 -36.208 -20.608 1.00 18.51 421 ARG A C 1
ATOM 8354 O O . ARG B 1 421 ? 41.850 -35.066 -20.151 1.00 14.86 421 ARG A O 1
ATOM 8362 N N . PRO B 1 422 ? 41.381 -37.286 -19.983 1.00 17.54 422 PRO A N 1
ATOM 8363 C CA . PRO B 1 422 ? 40.616 -37.115 -18.784 1.00 17.21 422 PRO A CA 1
ATOM 8364 C C . PRO B 1 422 ? 41.390 -36.581 -17.594 1.00 18.93 422 PRO A C 1
ATOM 8365 O O . PRO B 1 422 ? 40.789 -36.030 -16.626 1.00 16.34 422 PRO A O 1
ATOM 8369 N N . GLN B 1 423 ? 42.710 -36.747 -17.636 1.00 19.16 423 GLN A N 1
ATOM 8370 C CA . GLN B 1 423 ? 43.575 -36.208 -16.650 1.00 20.13 423 GLN A CA 1
ATOM 8371 C C . GLN B 1 423 ? 43.584 -34.700 -16.629 1.00 19.78 423 GLN A C 1
ATOM 8372 O O . GLN B 1 423 ? 43.965 -34.085 -15.615 1.00 19.63 423 GLN A O 1
ATOM 8378 N N . ASP B 1 424 ? 43.190 -34.094 -17.719 1.00 21.17 424 ASP A N 1
ATOM 8379 C CA . ASP B 1 424 ? 43.142 -32.637 -17.780 1.00 20.54 424 ASP A CA 1
ATOM 8380 C C . ASP B 1 424 ? 41.753 -32.084 -17.488 1.00 19.80 424 ASP A C 1
ATOM 8381 O O . ASP B 1 424 ? 41.554 -30.874 -17.610 1.00 18.53 424 ASP A O 1
ATOM 8386 N N . VAL B 1 425 ? 40.833 -32.931 -17.002 1.00 18.44 425 VAL A N 1
ATOM 8387 C CA . VAL B 1 425 ? 39.460 -32.536 -16.834 1.00 17.02 425 VAL A CA 1
ATOM 8388 C C . VAL B 1 425 ? 39.165 -32.460 -15.328 1.00 17.55 425 VAL A C 1
ATOM 8389 O O . VAL B 1 425 ? 39.498 -33.348 -14.585 1.00 16.88 425 VAL A O 1
ATOM 8393 N N . VAL B 1 426 ? 38.516 -31.363 -14.941 1.00 16.41 426 VAL A N 1
ATOM 8394 C CA . VAL B 1 426 ? 38.200 -31.120 -13.561 1.00 16.52 426 VAL A CA 1
ATOM 8395 C C . VAL B 1 426 ? 36.899 -30.289 -13.435 1.00 15.01 426 VAL A C 1
ATOM 8396 O O . VAL B 1 426 ? 36.431 -29.657 -14.373 1.00 15.91 426 VAL A O 1
ATOM 8400 N N . GLY B 1 427 ? 36.265 -30.365 -12.281 1.00 15.60 427 GLY A N 1
ATOM 8401 C CA . GLY B 1 427 ? 35.093 -29.581 -11.966 1.00 15.66 427 GLY A CA 1
ATOM 8402 C C . GLY B 1 427 ? 35.575 -28.314 -11.287 1.00 16.38 427 GLY A C 1
ATOM 8403 O O . GLY B 1 427 ? 36.423 -28.370 -10.412 1.00 16.87 427 GLY A O 1
ATOM 8404 N N . MET B 1 428 ? 35.036 -27.163 -11.703 1.00 18.97 428 MET A N 1
ATOM 8405 C CA . MET B 1 428 ? 35.268 -25.886 -10.954 1.00 19.92 428 MET A CA 1
ATOM 8406 C C . MET B 1 428 ? 33.882 -25.291 -10.773 1.00 21.49 428 MET A C 1
ATOM 8407 O O . MET B 1 428 ? 33.377 -24.602 -11.635 1.00 21.73 428 MET A O 1
ATOM 8412 N N . HIS B 1 429 ? 33.234 -25.717 -9.691 1.00 21.17 429 HIS A N 1
ATOM 8413 C CA . HIS B 1 429 ? 31.873 -25.413 -9.439 1.00 20.49 429 HIS A CA 1
ATOM 8414 C C . HIS B 1 429 ? 31.825 -24.104 -8.614 1.00 21.22 429 HIS A C 1
ATOM 8415 O O . HIS B 1 429 ? 32.219 -24.073 -7.435 1.00 17.58 429 HIS A O 1
ATOM 8422 N N . PHE B 1 430 ? 31.351 -23.058 -9.268 1.00 23.14 430 PHE A N 1
ATOM 8423 C CA . PHE B 1 430 ? 31.308 -21.676 -8.714 1.00 26.07 430 PHE A CA 1
ATOM 8424 C C . PHE B 1 430 ? 29.913 -21.471 -8.208 1.00 26.86 430 PHE A C 1
ATOM 8425 O O . PHE B 1 430 ? 28.963 -22.038 -8.746 1.00 30.91 430 PHE A O 1
ATOM 8433 N N . PHE B 1 431 ? 29.790 -20.636 -7.191 1.00 29.62 431 PHE A N 1
ATOM 8434 C CA . PHE B 1 431 ? 28.496 -20.445 -6.531 1.00 30.22 431 PHE A CA 1
ATOM 8435 C C . PHE B 1 431 ? 27.909 -19.094 -6.912 1.00 32.98 431 PHE A C 1
ATOM 8436 O O . PHE B 1 431 ? 28.636 -18.100 -6.912 1.00 35.51 431 PHE A O 1
ATOM 8444 N N . SER B 1 432 ? 26.648 -19.057 -7.343 1.00 37.06 432 SER A N 1
ATOM 8445 C CA . SER B 1 432 ? 26.053 -17.807 -7.795 1.00 42.55 432 SER A CA 1
ATOM 8446 C C . SER B 1 432 ? 25.721 -16.848 -6.602 1.00 44.49 432 SER A C 1
ATOM 8447 O O . SER B 1 432 ? 25.139 -17.315 -5.622 1.00 40.18 432 SER A O 1
ATOM 8450 N N . PRO B 1 433 ? 26.062 -15.544 -6.692 1.00 43.07 433 PRO A N 1
ATOM 8451 C CA . PRO B 1 433 ? 26.757 -14.920 -7.895 1.00 41.26 433 PRO A CA 1
ATOM 8452 C C . PRO B 1 433 ? 28.257 -15.121 -7.857 1.00 37.09 433 PRO A C 1
ATOM 8453 O O . PRO B 1 433 ? 28.871 -14.981 -6.779 1.00 35.88 433 PRO A O 1
ATOM 8457 N N . ALA B 1 434 ? 28.834 -15.482 -9.008 1.00 39.33 434 ALA A N 1
ATOM 8458 C CA . ALA B 1 434 ? 30.143 -16.190 -9.039 1.00 39.00 434 ALA A CA 1
ATOM 8459 C C . ALA B 1 434 ? 31.304 -15.301 -8.660 1.00 40.88 434 ALA A C 1
ATOM 8460 O O . ALA B 1 434 ? 32.305 -15.771 -8.120 1.00 39.59 434 ALA A O 1
ATOM 8462 N N . ASN B 1 435 ? 31.137 -13.998 -8.876 1.00 43.47 435 ASN A N 1
ATOM 8463 C CA . ASN B 1 435 ? 32.148 -13.026 -8.493 1.00 44.37 435 ASN A CA 1
ATOM 8464 C C . ASN B 1 435 ? 32.086 -12.659 -7.006 1.00 46.27 435 ASN A C 1
ATOM 8465 O O . ASN B 1 435 ? 33.103 -12.262 -6.427 1.00 52.26 435 ASN A O 1
ATOM 8470 N N . VAL B 1 436 ? 30.928 -12.857 -6.375 1.00 43.45 436 VAL A N 1
ATOM 8471 C CA . VAL B 1 436 ? 30.766 -12.609 -4.923 1.00 39.71 436 VAL A CA 1
ATOM 8472 C C . VAL B 1 436 ? 31.055 -13.805 -4.013 1.00 37.70 436 VAL A C 1
ATOM 8473 O O . VAL B 1 436 ? 31.859 -13.691 -3.115 1.00 42.17 436 VAL A O 1
ATOM 8477 N N . MET B 1 437 ? 30.380 -14.941 -4.220 1.00 35.01 437 MET A N 1
ATOM 8478 C CA . MET B 1 437 ? 30.480 -16.073 -3.288 1.00 32.33 437 MET A CA 1
ATOM 8479 C C . MET B 1 437 ? 31.891 -16.582 -3.223 1.00 29.28 437 MET A C 1
ATOM 8480 O O . MET B 1 437 ? 32.570 -16.673 -4.220 1.00 31.06 437 MET A O 1
ATOM 8485 N N . LYS B 1 438 ? 32.346 -16.934 -2.047 1.00 30.20 438 LYS A N 1
ATOM 8486 C CA . LYS B 1 438 ? 33.743 -17.239 -1.867 1.00 33.57 438 LYS A CA 1
ATOM 8487 C C . LYS B 1 438 ? 34.070 -18.683 -2.230 1.00 28.25 438 LYS A C 1
ATOM 8488 O O . LYS B 1 438 ? 35.241 -19.041 -2.418 1.00 28.17 438 LYS A O 1
ATOM 8494 N N . LEU B 1 439 ? 33.050 -19.516 -2.225 1.00 27.12 439 LEU A N 1
ATOM 8495 C CA . LEU B 1 439 ? 33.222 -20.948 -2.357 1.00 24.02 439 LEU A CA 1
ATOM 8496 C C . LEU B 1 439 ? 33.509 -21.324 -3.838 1.00 20.90 439 LEU A C 1
ATOM 8497 O O . LEU B 1 439 ? 32.735 -21.040 -4.731 1.00 22.00 439 LEU A O 1
ATOM 8502 N N . LEU B 1 440 ? 34.613 -21.997 -4.021 1.00 22.70 440 LEU A N 1
ATOM 8503 C CA . LEU B 1 440 ? 34.856 -22.790 -5.207 1.00 22.03 440 LEU A CA 1
ATOM 8504 C C . LEU B 1 440 ? 34.981 -24.258 -4.766 1.00 18.97 440 LEU A C 1
ATOM 8505 O O . LEU B 1 440 ? 35.923 -24.634 -4.083 1.00 18.21 440 LEU A O 1
ATOM 8510 N N . GLU B 1 441 ? 34.073 -25.074 -5.266 1.00 17.72 441 GLU A N 1
ATOM 8511 C CA . GLU B 1 441 ? 34.061 -26.504 -5.044 1.00 19.44 441 GLU A CA 1
ATOM 8512 C C . GLU B 1 441 ? 34.774 -27.165 -6.233 1.00 19.15 441 GLU A C 1
ATOM 8513 O O . GLU B 1 441 ? 34.312 -27.032 -7.383 1.00 17.79 441 GLU A O 1
ATOM 8519 N N . VAL B 1 442 ? 35.927 -27.760 -5.939 1.00 17.87 442 VAL A N 1
ATOM 8520 C CA . VAL B 1 442 ? 36.828 -28.346 -6.949 1.00 19.59 442 VAL A CA 1
ATOM 8521 C C . VAL B 1 442 ? 36.518 -29.838 -7.004 1.00 18.64 442 VAL A C 1
ATOM 8522 O O . VAL B 1 442 ? 36.709 -30.545 -6.000 1.00 19.51 442 VAL A O 1
ATOM 8526 N N . VAL B 1 443 ? 35.966 -30.277 -8.114 1.00 16.67 443 VAL A N 1
ATOM 8527 C CA . VAL B 1 443 ? 35.514 -31.653 -8.244 1.00 17.21 443 VAL A CA 1
ATOM 8528 C C . VAL B 1 443 ? 36.649 -32.487 -8.869 1.00 16.77 443 VAL A C 1
ATOM 8529 O O . VAL B 1 443 ? 37.010 -32.262 -10.033 1.00 16.41 443 VAL A O 1
ATOM 8533 N N . ARG B 1 444 ? 37.244 -33.342 -8.074 1.00 17.02 444 ARG A N 1
ATOM 8534 C CA . ARG B 1 444 ? 38.367 -34.181 -8.476 1.00 19.38 444 ARG A CA 1
ATOM 8535 C C . ARG B 1 444 ? 37.787 -35.412 -9.202 1.00 18.55 444 ARG A C 1
ATOM 8536 O O . ARG B 1 444 ? 37.125 -36.256 -8.593 1.00 19.60 444 ARG A O 1
ATOM 8544 N N . GLY B 1 445 ? 37.967 -35.493 -10.518 1.00 17.68 445 GLY A N 1
ATOM 8545 C CA . GLY B 1 445 ? 37.599 -36.728 -11.221 1.00 16.38 445 GLY A CA 1
ATOM 8546 C C . GLY B 1 445 ? 38.561 -37.848 -10.885 1.00 15.97 445 GLY A C 1
ATOM 8547 O O . GLY B 1 445 ? 39.705 -37.626 -10.445 1.00 17.83 445 GLY A O 1
ATOM 8548 N N . GLU B 1 446 ? 38.099 -39.078 -11.050 1.00 16.41 446 GLU A N 1
ATOM 8549 C CA . GLU B 1 446 ? 38.956 -40.257 -10.896 1.00 16.99 446 GLU A CA 1
ATOM 8550 C C . GLU B 1 446 ? 40.272 -40.065 -11.660 1.00 17.06 446 GLU A C 1
ATOM 8551 O O . GLU B 1 446 ? 41.290 -40.387 -11.166 1.00 16.14 446 GLU A O 1
ATOM 8557 N N . LYS B 1 447 ? 40.257 -39.514 -12.856 1.00 18.40 447 LYS A N 1
ATOM 8558 C CA . LYS B 1 447 ? 41.532 -39.376 -13.631 1.00 18.83 447 LYS A CA 1
ATOM 8559 C C . LYS B 1 447 ? 42.274 -38.095 -13.432 1.00 19.65 447 LYS A C 1
ATOM 8560 O O . LYS B 1 447 ? 43.408 -37.982 -13.896 1.00 21.61 447 LYS A O 1
ATOM 8566 N N . THR B 1 448 ? 41.642 -37.075 -12.821 1.00 18.52 448 THR A N 1
ATOM 8567 C CA . THR B 1 448 ? 42.242 -35.739 -12.752 1.00 16.98 448 THR A CA 1
ATOM 8568 C C . THR B 1 448 ? 43.681 -35.841 -12.201 1.00 18.15 448 THR A C 1
ATOM 8569 O O . THR B 1 448 ? 43.926 -36.507 -11.177 1.00 20.58 448 THR A O 1
ATOM 8573 N N . GLY B 1 449 ? 44.606 -35.226 -12.910 1.00 19.86 449 GLY A N 1
ATOM 8574 C CA . GLY B 1 449 ? 46.009 -35.207 -12.566 1.00 21.43 449 GLY A CA 1
ATOM 8575 C C . GLY B 1 449 ? 46.250 -34.471 -11.256 1.00 23.35 449 GLY A C 1
ATOM 8576 O O . GLY B 1 449 ? 45.611 -33.426 -10.947 1.00 22.27 449 GLY A O 1
ATOM 8577 N N . LYS B 1 450 ? 47.227 -34.965 -10.506 1.00 24.58 450 LYS A N 1
ATOM 8578 C CA . LYS B 1 450 ? 47.661 -34.218 -9.305 1.00 27.45 450 LYS A CA 1
ATOM 8579 C C . LYS B 1 450 ? 48.138 -32.803 -9.583 1.00 26.73 450 LYS A C 1
ATOM 8580 O O . LYS B 1 450 ? 47.874 -31.898 -8.819 1.00 25.26 450 LYS A O 1
ATOM 8586 N N . ASP B 1 451 ? 48.851 -32.618 -10.693 1.00 28.62 451 ASP A N 1
ATOM 8587 C CA . ASP B 1 451 ? 49.284 -31.293 -11.148 1.00 26.27 451 ASP A CA 1
ATOM 8588 C C . ASP B 1 451 ? 48.144 -30.342 -11.545 1.00 27.27 451 ASP A C 1
ATOM 8589 O O . ASP B 1 451 ? 48.223 -29.126 -11.293 1.00 27.42 451 ASP A O 1
ATOM 8594 N N . VAL B 1 452 ? 47.079 -30.887 -12.136 1.00 23.27 452 VAL A N 1
ATOM 8595 C CA . VAL B 1 452 ? 45.898 -30.106 -12.488 1.00 23.17 452 VAL A CA 1
ATOM 8596 C C . VAL B 1 452 ? 45.219 -29.636 -11.222 1.00 23.57 452 VAL A C 1
ATOM 8597 O O . VAL B 1 452 ? 44.844 -28.475 -11.133 1.00 22.28 452 VAL A O 1
ATOM 8601 N N . LEU B 1 453 ? 45.092 -30.526 -10.233 1.00 24.62 453 LEU A N 1
ATOM 8602 C CA . LEU B 1 453 ? 44.486 -30.162 -8.953 1.00 26.81 453 LEU A CA 1
ATOM 8603 C C . LEU B 1 453 ? 45.241 -29.062 -8.246 1.00 26.32 453 LEU A C 1
ATOM 8604 O O . LEU B 1 453 ? 44.671 -28.099 -7.756 1.00 28.33 453 LEU A O 1
ATOM 8609 N N . ALA B 1 454 ? 46.535 -29.237 -8.166 1.00 27.22 454 ALA A N 1
ATOM 8610 C CA . ALA B 1 454 ? 47.358 -28.297 -7.475 1.00 28.66 454 ALA A CA 1
ATOM 8611 C C . ALA B 1 454 ? 47.248 -27.001 -8.199 1.00 27.88 454 ALA A C 1
ATOM 8612 O O . ALA B 1 454 ? 47.047 -25.976 -7.586 1.00 29.62 454 ALA A O 1
ATOM 8614 N N . THR B 1 455 ? 47.243 -27.056 -9.518 1.00 28.71 455 THR A N 1
ATOM 8615 C CA . THR B 1 455 ? 47.012 -25.860 -10.344 1.00 28.55 455 THR A CA 1
ATOM 8616 C C . THR B 1 455 ? 45.691 -25.130 -10.044 1.00 27.64 455 THR A C 1
ATOM 8617 O O . THR B 1 455 ? 45.700 -23.915 -9.785 1.00 22.98 455 THR A O 1
ATOM 8621 N N . VAL B 1 456 ? 44.571 -25.846 -10.092 1.00 24.17 456 VAL A N 1
ATOM 8622 C CA . VAL B 1 456 ? 43.290 -25.274 -9.772 1.00 26.00 456 VAL A CA 1
ATOM 8623 C C . VAL B 1 456 ? 43.226 -24.656 -8.318 1.00 23.81 456 VAL A C 1
ATOM 8624 O O . VAL B 1 456 ? 42.561 -23.645 -8.083 1.00 22.86 456 VAL A O 1
ATOM 8628 N N . MET B 1 457 ? 43.888 -25.271 -7.362 1.00 25.55 457 MET A N 1
ATOM 8629 C CA . MET B 1 457 ? 43.886 -24.780 -5.977 1.00 28.52 457 MET A CA 1
ATOM 8630 C C . MET B 1 457 ? 44.651 -23.446 -5.931 1.00 31.12 457 MET A C 1
ATOM 8631 O O . MET B 1 457 ? 44.148 -22.489 -5.359 1.00 32.47 457 MET A O 1
ATOM 8636 N N . GLN B 1 458 ? 45.797 -23.375 -6.631 1.00 33.33 458 GLN A N 1
ATOM 8637 C CA . GLN B 1 458 ? 46.623 -22.129 -6.755 1.00 33.12 458 GLN A CA 1
ATOM 8638 C C . GLN B 1 458 ? 45.771 -21.058 -7.454 1.00 33.83 458 GLN A C 1
ATOM 8639 O O . GLN B 1 458 ? 45.649 -19.943 -6.951 1.00 33.48 458 GLN A O 1
ATOM 8645 N N . VAL B 1 459 ? 45.083 -21.432 -8.540 1.00 27.71 459 VAL A N 1
ATOM 8646 C CA . VAL B 1 459 ? 44.191 -20.520 -9.210 1.00 29.75 459 VAL A CA 1
ATOM 8647 C C . VAL B 1 459 ? 43.076 -19.984 -8.306 1.00 29.55 459 VAL A C 1
ATOM 8648 O O . VAL B 1 459 ? 42.700 -18.790 -8.395 1.00 26.66 459 VAL A O 1
ATOM 8652 N N . GLY B 1 460 ? 42.480 -20.887 -7.531 1.00 33.94 460 GLY A N 1
ATOM 8653 C CA . GLY B 1 460 ? 41.422 -20.553 -6.572 1.00 35.07 460 GLY A CA 1
ATOM 8654 C C . GLY B 1 460 ? 41.854 -19.466 -5.600 1.00 33.84 460 GLY A C 1
ATOM 8655 O O . GLY B 1 460 ? 41.123 -18.525 -5.399 1.00 31.05 460 GLY A O 1
ATOM 8656 N N . LYS B 1 461 ? 43.035 -19.630 -5.005 1.00 36.64 461 LYS A N 1
ATOM 8657 C CA . LYS B 1 461 ? 43.632 -18.630 -4.111 1.00 39.72 461 LYS A CA 1
ATOM 8658 C C . LYS B 1 461 ? 43.742 -17.298 -4.849 1.00 38.29 461 LYS A C 1
ATOM 8659 O O . LYS B 1 461 ? 43.108 -16.337 -4.447 1.00 37.41 461 LYS A O 1
ATOM 8665 N N . LYS B 1 462 ? 44.481 -17.278 -5.956 1.00 36.04 462 LYS A N 1
ATOM 8666 C CA . LYS B 1 462 ? 44.673 -16.081 -6.767 1.00 38.92 462 LYS A CA 1
ATOM 8667 C C . LYS B 1 462 ? 43.413 -15.305 -7.125 1.00 37.01 462 LYS A C 1
ATOM 8668 O O . LYS B 1 462 ? 43.433 -14.061 -7.119 1.00 38.36 462 LYS A O 1
ATOM 8674 N N . ILE B 1 463 ? 42.323 -16.000 -7.442 1.00 33.16 463 ILE A N 1
ATOM 8675 C CA . ILE B 1 463 ? 41.029 -15.309 -7.662 1.00 31.28 463 ILE A CA 1
ATOM 8676 C C . ILE B 1 463 ? 40.190 -15.170 -6.359 1.00 32.55 463 ILE A C 1
ATOM 8677 O O . ILE B 1 463 ? 38.991 -14.891 -6.419 1.00 33.88 463 ILE A O 1
ATOM 8682 N N . LYS B 1 464 ? 40.825 -15.359 -5.209 1.00 33.42 464 LYS A N 1
ATOM 8683 C CA . LYS B 1 464 ? 40.240 -15.070 -3.892 1.00 39.71 464 LYS A CA 1
ATOM 8684 C C . LYS B 1 464 ? 39.011 -15.938 -3.564 1.00 39.06 464 LYS A C 1
ATOM 8685 O O . LYS B 1 464 ? 37.955 -15.471 -3.086 1.00 34.42 464 LYS A O 1
ATOM 8691 N N . LYS B 1 465 ? 39.152 -17.233 -3.828 1.00 33.82 465 LYS A N 1
ATOM 8692 C CA . LYS B 1 465 ? 38.072 -18.158 -3.485 1.00 29.48 465 LYS A CA 1
ATOM 8693 C C . LYS B 1 465 ? 38.598 -19.028 -2.361 1.00 25.33 465 LYS A C 1
ATOM 8694 O O . LYS B 1 465 ? 39.785 -19.262 -2.256 1.00 26.37 465 LYS A O 1
ATOM 8700 N N . THR B 1 466 ? 37.722 -19.567 -1.549 1.00 25.08 466 THR A N 1
ATOM 8701 C CA . THR B 1 466 ? 38.081 -20.721 -0.714 1.00 24.77 466 THR A CA 1
ATOM 8702 C C . THR B 1 466 ? 37.740 -22.016 -1.538 1.00 24.11 466 THR A C 1
ATOM 8703 O O . THR B 1 466 ? 36.536 -22.310 -1.837 1.00 20.50 466 THR A O 1
ATOM 8707 N N . ALA B 1 467 ? 38.789 -22.756 -1.909 1.00 23.89 467 ALA A N 1
ATOM 8708 C CA . ALA B 1 467 ? 38.638 -23.926 -2.798 1.00 24.27 467 ALA A CA 1
ATOM 8709 C C . ALA B 1 467 ? 38.542 -25.098 -1.893 1.00 23.81 467 ALA A C 1
ATOM 8710 O O . ALA B 1 467 ? 39.361 -25.212 -0.958 1.00 28.04 467 ALA A O 1
ATOM 8712 N N . VAL B 1 468 ? 37.503 -25.912 -2.091 1.00 20.86 468 VAL A N 1
ATOM 8713 C CA . VAL B 1 468 ? 37.360 -27.135 -1.323 1.00 20.43 468 VAL A CA 1
ATOM 8714 C C . VAL B 1 468 ? 37.187 -28.303 -2.306 1.00 17.58 468 VAL A C 1
ATOM 8715 O O . VAL B 1 468 ? 36.341 -28.234 -3.190 1.00 16.69 468 VAL A O 1
ATOM 8719 N N . VAL B 1 469 ? 37.941 -29.357 -2.072 1.00 17.01 469 VAL A N 1
ATOM 8720 C CA . VAL B 1 469 ? 37.976 -30.510 -2.961 1.00 19.45 469 VAL A CA 1
ATOM 8721 C C . VAL B 1 469 ? 36.852 -31.503 -2.611 1.00 18.54 469 VAL A C 1
ATOM 8722 O O . VAL B 1 469 ? 36.759 -31.915 -1.465 1.00 20.61 469 VAL A O 1
ATOM 8726 N N . SER B 1 470 ? 35.978 -31.771 -3.583 1.00 17.12 470 SER A N 1
ATOM 8727 C CA . SER B 1 470 ? 34.994 -32.859 -3.507 1.00 18.82 470 SER A CA 1
ATOM 8728 C C . SER B 1 470 ? 35.333 -34.003 -4.501 1.00 20.32 470 SER A C 1
ATOM 8729 O O . SER B 1 470 ? 35.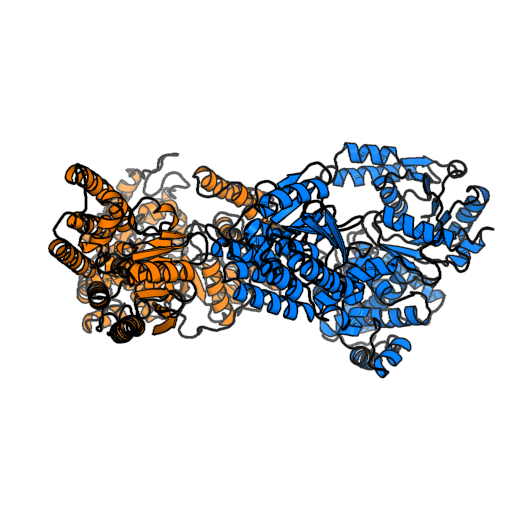786 -33.715 -5.616 1.00 18.49 470 SER A O 1
ATOM 8732 N N . GLY B 1 471 ? 35.066 -35.252 -4.133 1.00 19.50 471 GLY A N 1
ATOM 8733 C CA . GLY B 1 471 ? 35.000 -36.355 -5.158 1.00 18.82 471 GLY A CA 1
ATOM 8734 C C . GLY B 1 471 ? 33.689 -36.293 -5.916 1.00 18.48 471 GLY A C 1
ATOM 8735 O O . GLY B 1 471 ? 32.790 -35.412 -5.673 1.00 16.20 471 GLY A O 1
ATOM 8736 N N . VAL B 1 472 ? 33.530 -37.247 -6.837 1.00 18.29 472 VAL A N 1
ATOM 8737 C CA . VAL B 1 472 ? 32.388 -37.300 -7.704 1.00 18.60 472 VAL A CA 1
ATOM 8738 C C . VAL B 1 472 ? 31.258 -38.095 -7.074 1.00 17.04 472 VAL A C 1
ATOM 8739 O O . VAL B 1 472 ? 31.411 -39.291 -6.775 1.00 19.24 472 VAL A O 1
ATOM 8743 N N . CYS B 1 473 ? 30.148 -37.410 -6.877 1.00 16.91 473 CYS A N 1
ATOM 8744 C CA . CYS B 1 473 ? 28.863 -38.013 -6.500 1.00 17.99 473 CYS A CA 1
ATOM 8745 C C . CYS B 1 473 ? 27.819 -36.991 -6.917 1.00 20.32 473 CYS A C 1
ATOM 8746 O O . CYS B 1 473 ? 28.145 -35.809 -7.177 1.00 19.75 473 CYS A O 1
ATOM 8749 N N . ASP B 1 474 ? 26.565 -37.400 -6.942 1.00 20.13 474 ASP A N 1
ATOM 8750 C CA . ASP B 1 474 ? 25.493 -36.496 -7.229 1.00 23.52 474 ASP A CA 1
ATOM 8751 C C . ASP B 1 474 ? 25.456 -35.381 -6.150 1.00 22.76 474 ASP A C 1
ATOM 8752 O O . ASP B 1 474 ? 25.237 -35.664 -4.964 1.00 20.12 474 ASP A O 1
ATOM 8757 N N . GLY B 1 475 ? 25.622 -34.135 -6.592 1.00 21.74 475 GLY A N 1
ATOM 8758 C CA . GLY B 1 475 ? 25.580 -32.967 -5.730 1.00 22.26 475 GLY A CA 1
ATOM 8759 C C . GLY B 1 475 ? 26.884 -32.648 -5.011 1.00 20.26 475 GLY A C 1
ATOM 8760 O O . GLY B 1 475 ? 26.876 -31.714 -4.206 1.00 21.41 475 GLY A O 1
ATOM 8761 N N . PHE B 1 476 ? 27.960 -33.405 -5.253 1.00 17.39 476 PHE A N 1
ATOM 8762 C CA . PHE B 1 476 ? 29.276 -33.185 -4.603 1.00 19.55 476 PHE A CA 1
ATOM 8763 C C . PHE B 1 476 ? 29.115 -33.098 -3.048 1.00 20.83 476 PHE A C 1
ATOM 8764 O O . PHE B 1 476 ? 28.555 -34.007 -2.497 1.00 20.98 476 PHE A O 1
ATOM 8772 N N . ILE B 1 477 ? 29.605 -32.044 -2.385 1.00 18.99 477 ILE A N 1
ATOM 8773 C CA . ILE B 1 477 ? 29.402 -31.873 -0.934 1.00 19.37 477 ILE A CA 1
ATOM 8774 C C . ILE B 1 477 ? 28.210 -30.981 -0.692 1.00 18.95 477 ILE A C 1
ATOM 8775 O O . ILE B 1 477 ? 27.249 -31.375 -0.020 1.00 18.18 477 ILE A O 1
ATOM 8780 N N . GLY B 1 478 ? 28.275 -29.792 -1.253 1.00 17.49 478 GLY A N 1
ATOM 8781 C CA . GLY B 1 478 ? 27.321 -28.724 -0.976 1.00 20.27 478 GLY A CA 1
ATOM 8782 C C . GLY B 1 478 ? 25.857 -29.006 -1.254 1.00 20.45 478 GLY A C 1
ATOM 8783 O O . GLY B 1 478 ? 24.980 -28.964 -0.344 1.00 16.19 478 GLY A O 1
ATOM 8784 N N . ASN B 1 479 ? 25.559 -29.245 -2.517 1.00 20.25 479 ASN A N 1
ATOM 8785 C CA . ASN B 1 479 ? 24.165 -29.407 -2.906 1.00 20.72 479 ASN A CA 1
ATOM 8786 C C . ASN B 1 479 ? 23.662 -30.804 -2.466 1.00 18.59 479 ASN A C 1
ATOM 8787 O O . ASN B 1 479 ? 22.496 -30.954 -2.127 1.00 17.04 479 ASN A O 1
ATOM 8792 N N . ARG B 1 480 ? 24.549 -31.760 -2.323 1.00 16.10 480 ARG A N 1
ATOM 8793 C CA . ARG B 1 480 ? 24.098 -33.079 -1.803 1.00 17.88 480 ARG A CA 1
ATOM 8794 C C . ARG B 1 480 ? 23.539 -32.901 -0.364 1.00 17.76 480 ARG A C 1
ATOM 8795 O O . ARG B 1 480 ? 22.541 -33.513 0.027 1.00 16.90 480 ARG A O 1
ATOM 8803 N N . MET B 1 481 ? 24.235 -32.099 0.442 1.00 16.51 481 MET A N 1
ATOM 8804 C CA . MET B 1 481 ? 23.773 -31.813 1.817 1.00 15.73 481 MET A CA 1
ATOM 8805 C C . MET B 1 481 ? 22.536 -30.972 1.822 1.00 16.08 481 MET A C 1
ATOM 8806 O O . MET B 1 481 ? 21.567 -31.301 2.502 1.00 18.12 481 MET A O 1
ATOM 8811 N N . ILE B 1 482 ? 22.511 -29.909 1.021 1.00 16.31 482 ILE A N 1
ATOM 8812 C CA . ILE B 1 482 ? 21.398 -28.994 1.058 1.00 17.75 482 ILE A CA 1
ATOM 8813 C C . ILE B 1 482 ? 20.064 -29.628 0.659 1.00 20.45 482 ILE A C 1
ATOM 8814 O O . ILE B 1 482 ? 18.993 -29.238 1.165 1.00 18.30 482 ILE A O 1
ATOM 8819 N N . GLU B 1 483 ? 20.116 -30.635 -0.181 1.00 23.03 483 GLU A N 1
ATOM 8820 C CA . GLU B 1 483 ? 18.873 -31.324 -0.574 1.00 26.77 483 GLU A CA 1
ATOM 8821 C C . GLU B 1 483 ? 18.251 -32.011 0.625 1.00 21.48 483 GLU A C 1
ATOM 8822 O O . GLU B 1 483 ? 17.049 -32.097 0.722 1.00 21.09 483 GLU A O 1
ATOM 8828 N N . GLN B 1 484 ? 19.055 -32.578 1.503 1.00 19.08 484 GLN A N 1
ATOM 8829 C CA . GLN B 1 484 ? 18.462 -33.166 2.738 1.00 19.32 484 GLN A CA 1
ATOM 8830 C C . GLN B 1 484 ? 17.826 -32.121 3.663 1.00 20.56 484 GLN A C 1
ATOM 8831 O O . GLN B 1 484 ? 16.765 -32.376 4.244 1.00 19.09 484 GLN A O 1
ATOM 8837 N N . TYR B 1 485 ? 18.459 -30.943 3.776 1.00 20.79 485 TYR A N 1
ATOM 8838 C CA . TYR B 1 485 ? 17.936 -29.807 4.529 1.00 18.62 485 TYR A CA 1
ATOM 8839 C C . TYR B 1 485 ? 16.623 -29.336 3.907 1.00 19.89 485 TYR A C 1
ATOM 8840 O O . TYR B 1 485 ? 15.631 -29.134 4.607 1.00 16.96 485 TYR A O 1
ATOM 8849 N N . SER B 1 486 ? 16.626 -29.139 2.596 1.00 20.23 486 SER A N 1
ATOM 8850 C CA . SER B 1 486 ? 15.412 -28.742 1.853 1.00 22.48 486 SER A CA 1
ATOM 8851 C C . SER B 1 486 ? 14.259 -29.699 2.015 1.00 22.08 486 SER A C 1
ATOM 8852 O O . SER B 1 486 ? 13.127 -29.292 2.120 1.00 21.85 486 SER A O 1
ATOM 8855 N N . ARG B 1 487 ? 14.582 -30.964 1.932 1.00 21.95 487 ARG A N 1
ATOM 8856 C CA . ARG B 1 487 ? 13.648 -32.038 2.168 1.00 24.78 487 ARG A CA 1
ATOM 8857 C C . ARG B 1 487 ? 12.983 -31.929 3.548 1.00 25.93 487 ARG A C 1
ATOM 8858 O O . ARG B 1 487 ? 11.754 -32.005 3.654 1.00 22.43 487 ARG A O 1
ATOM 8866 N N . GLN B 1 488 ? 13.792 -31.721 4.608 1.00 22.80 488 GLN A N 1
ATOM 8867 C CA . GLN B 1 488 ? 13.205 -31.505 5.959 1.00 20.23 488 GLN A CA 1
ATOM 8868 C C . GLN B 1 488 ? 12.328 -30.304 6.021 1.00 17.55 488 GLN A C 1
ATOM 8869 O O . GLN B 1 488 ? 11.294 -30.337 6.593 1.00 20.34 488 GLN A O 1
ATOM 8875 N N . ALA B 1 489 ? 12.672 -29.240 5.348 1.00 19.69 489 ALA A N 1
ATOM 8876 C CA . ALA B 1 489 ? 11.817 -28.026 5.350 1.00 18.84 489 ALA A CA 1
ATOM 8877 C C . ALA B 1 489 ? 10.449 -28.254 4.799 1.00 20.79 489 ALA A C 1
ATOM 8878 O O . ALA B 1 489 ? 9.455 -27.739 5.335 1.00 21.67 489 ALA A O 1
ATOM 8880 N N . GLY B 1 490 ? 10.406 -28.943 3.649 1.00 21.48 490 GLY A N 1
ATOM 8881 C CA . GLY B 1 490 ? 9.173 -29.312 3.014 1.00 21.48 490 GLY A CA 1
ATOM 8882 C C . GLY B 1 490 ? 8.302 -30.162 3.903 1.00 20.89 490 GLY A C 1
ATOM 8883 O O . GLY B 1 490 ? 7.096 -29.870 4.023 1.00 22.70 490 GLY A O 1
ATOM 8884 N N . TYR B 1 491 ? 8.873 -31.182 4.537 1.00 21.25 491 TYR A N 1
ATOM 8885 C CA . TYR B 1 491 ? 8.130 -31.984 5.491 1.00 23.80 491 TYR A CA 1
ATOM 8886 C C . TYR B 1 491 ? 7.621 -31.191 6.707 1.00 26.23 491 TYR A C 1
ATOM 8887 O O . TYR B 1 491 ? 6.537 -31.492 7.210 1.00 32.39 491 TYR A O 1
ATOM 8896 N N . LEU B 1 492 ? 8.380 -30.198 7.182 1.00 24.61 492 LEU A N 1
ATOM 8897 C CA . LEU B 1 492 ? 7.886 -29.351 8.270 1.00 25.88 492 LEU A CA 1
ATOM 8898 C C . LEU B 1 492 ? 6.604 -28.641 7.859 1.00 27.63 492 LEU A C 1
ATOM 8899 O O . LEU B 1 492 ? 5.672 -28.550 8.671 1.00 27.06 492 LEU A O 1
ATOM 8904 N N . LEU B 1 493 ? 6.555 -28.132 6.622 1.00 26.29 493 LEU A N 1
ATOM 8905 C CA . LEU B 1 493 ? 5.306 -27.619 6.082 1.00 27.86 493 LEU A CA 1
ATOM 8906 C C . LEU B 1 493 ? 4.171 -28.624 6.213 1.00 29.18 493 LEU A C 1
ATOM 8907 O O . LEU B 1 493 ? 3.139 -28.309 6.820 1.00 32.99 493 LEU A O 1
ATOM 8912 N N . ASP B 1 494 ? 4.382 -29.845 5.758 1.00 29.20 494 ASP A N 1
ATOM 8913 C CA . ASP B 1 494 ? 3.326 -30.865 5.798 1.00 29.77 494 ASP A CA 1
ATOM 8914 C C . ASP B 1 494 ? 2.819 -31.013 7.218 1.00 33.00 494 ASP A C 1
ATOM 8915 O O . ASP B 1 494 ? 1.613 -31.011 7.420 1.00 41.95 494 ASP A O 1
ATOM 8920 N N . GLU B 1 495 ? 3.728 -31.131 8.186 1.00 31.61 495 GLU A N 1
ATOM 8921 C CA . GLU B 1 495 ? 3.355 -31.381 9.597 1.00 33.00 495 GLU A CA 1
ATOM 8922 C C . GLU B 1 495 ? 2.753 -30.242 10.345 1.00 31.02 495 GLU A C 1
ATOM 8923 O O . GLU B 1 495 ? 2.044 -30.467 11.328 1.00 36.56 495 GLU A O 1
ATOM 8929 N N . GLY B 1 496 ? 3.042 -29.026 9.925 1.00 33.55 496 GLY A N 1
ATOM 8930 C CA . GLY B 1 496 ? 2.521 -27.877 10.628 1.00 33.79 496 GLY A CA 1
ATOM 8931 C C . GLY B 1 496 ? 3.151 -26.517 10.530 1.00 35.07 496 GLY A C 1
ATOM 8932 O O . GLY B 1 496 ? 2.618 -25.566 11.097 1.00 33.33 496 GLY A O 1
ATOM 8933 N N . ALA B 1 497 ? 4.232 -26.354 9.793 1.00 33.97 497 ALA A N 1
ATOM 8934 C CA . ALA B 1 497 ? 4.862 -25.074 9.770 1.00 32.32 497 ALA A CA 1
ATOM 8935 C C . ALA B 1 497 ? 4.437 -24.324 8.550 1.00 31.95 497 ALA A C 1
ATOM 8936 O O . ALA B 1 497 ? 3.795 -24.862 7.670 1.00 33.24 497 ALA A O 1
ATOM 8938 N N . LEU B 1 498 ? 4.821 -23.066 8.514 1.00 30.26 498 LEU A N 1
ATOM 8939 C CA . LEU B 1 498 ? 4.694 -22.190 7.376 1.00 31.74 498 LEU A CA 1
ATOM 8940 C C . LEU B 1 498 ? 6.069 -21.631 6.993 1.00 32.47 498 LEU A C 1
ATOM 8941 O O . LEU B 1 498 ? 7.001 -21.718 7.781 1.00 32.38 498 LEU A O 1
ATOM 8946 N N . PRO B 1 499 ? 6.195 -21.066 5.770 1.00 32.08 499 PRO A N 1
ATOM 8947 C CA . PRO B 1 499 ? 7.492 -20.661 5.299 1.00 31.04 499 PRO A CA 1
ATOM 8948 C C . PRO B 1 499 ? 8.220 -19.588 6.141 1.00 35.36 499 PRO A C 1
ATOM 8949 O O . PRO B 1 499 ? 9.414 -19.743 6.397 1.00 28.61 499 PRO A O 1
ATOM 8953 N N . GLU B 1 500 ? 7.529 -18.519 6.526 1.00 34.90 500 GLU A N 1
ATOM 8954 C CA . GLU B 1 500 ? 8.143 -17.464 7.328 1.00 34.27 500 GLU A CA 1
ATOM 8955 C C . GLU B 1 500 ? 8.612 -17.988 8.697 1.00 32.79 500 GLU A C 1
ATOM 8956 O O . GLU B 1 500 ? 9.730 -17.761 9.088 1.00 38.93 500 GLU A O 1
ATOM 8962 N N . GLN B 1 501 ? 7.777 -18.725 9.379 1.00 28.25 501 GLN A N 1
ATOM 8963 C CA . GLN B 1 501 ? 8.160 -19.430 10.551 1.00 29.25 501 GLN A CA 1
ATOM 8964 C C . GLN B 1 501 ? 9.508 -20.186 10.425 1.00 33.01 501 GLN A C 1
ATOM 8965 O O . GLN B 1 501 ? 10.444 -20.017 11.254 1.00 28.33 501 GLN A O 1
ATOM 8971 N N . VAL B 1 502 ? 9.593 -21.060 9.425 1.00 28.95 502 VAL A N 1
ATOM 8972 C CA . VAL B 1 502 ? 10.806 -21.845 9.230 1.00 25.57 502 VAL A CA 1
ATOM 8973 C C . VAL B 1 502 ? 11.999 -20.934 8.948 1.00 22.46 502 VAL A C 1
ATOM 8974 O O . VAL B 1 502 ? 13.096 -21.163 9.514 1.00 24.73 502 VAL A O 1
ATOM 8978 N N . ASP B 1 503 ? 11.830 -19.918 8.095 1.00 20.73 503 ASP A N 1
ATOM 8979 C CA . ASP B 1 503 ? 12.979 -19.110 7.698 1.00 23.70 503 ASP A CA 1
ATOM 8980 C C . ASP B 1 503 ? 13.498 -18.265 8.919 1.00 26.28 503 ASP A C 1
ATOM 8981 O O . ASP B 1 503 ? 14.704 -18.070 9.072 1.00 22.99 503 ASP A O 1
ATOM 8986 N N . LYS B 1 504 ? 12.563 -17.734 9.711 1.00 28.79 504 LYS A N 1
ATOM 8987 C CA . LYS B 1 504 ? 12.863 -16.923 10.901 1.00 27.41 504 LYS A CA 1
ATOM 8988 C C . LYS B 1 504 ? 13.613 -17.758 11.926 1.00 27.41 504 LYS A C 1
ATOM 8989 O O . LYS B 1 504 ? 14.618 -17.299 12.472 1.00 29.96 504 LYS A O 1
ATOM 8995 N N . ALA B 1 505 ? 13.133 -18.954 12.200 1.00 23.02 505 ALA A N 1
ATOM 8996 C CA . ALA B 1 505 ? 13.801 -19.828 13.164 1.00 25.49 505 ALA A CA 1
ATOM 8997 C C . ALA B 1 505 ? 15.250 -20.166 12.834 1.00 26.33 505 ALA A C 1
ATOM 8998 O O . ALA B 1 505 ? 16.154 -20.177 13.696 1.00 20.57 505 ALA A O 1
ATOM 9000 N N . ILE B 1 506 ? 15.476 -20.461 11.575 1.00 24.12 506 ILE A N 1
ATOM 9001 C CA . ILE B 1 506 ? 16.802 -20.903 11.162 1.00 26.49 506 ILE A CA 1
ATOM 9002 C C . ILE B 1 506 ? 17.718 -19.676 10.989 1.00 22.14 506 ILE A C 1
ATOM 9003 O O . ILE B 1 506 ? 18.953 -19.780 11.173 1.00 20.77 506 ILE A O 1
ATOM 9008 N N . GLU B 1 507 ? 17.131 -18.557 10.568 1.00 20.32 507 GLU A N 1
ATOM 9009 C CA . GLU B 1 507 ? 17.837 -17.283 10.517 1.00 23.71 507 GLU A CA 1
ATOM 9010 C C . GLU B 1 507 ? 18.253 -16.788 11.940 1.00 24.63 507 GLU A C 1
ATOM 9011 O O . GLU B 1 507 ? 19.341 -16.261 12.115 1.00 22.74 507 GLU A O 1
ATOM 9017 N N . LYS B 1 508 ? 17.419 -17.072 12.923 1.00 25.42 508 LYS A N 1
ATOM 9018 C CA . LYS B 1 508 ? 17.707 -16.758 14.307 1.00 30.57 508 LYS A CA 1
ATOM 9019 C C . LYS B 1 508 ? 18.910 -17.585 14.812 1.00 29.25 508 LYS A C 1
ATOM 9020 O O . LYS B 1 508 ? 19.814 -17.045 15.456 1.00 27.90 508 LYS A O 1
ATOM 9026 N N . PHE B 1 509 ? 18.899 -18.891 14.510 1.00 23.20 509 PHE A N 1
ATOM 9027 C CA . PHE B 1 509 ? 20.002 -19.752 14.748 1.00 20.43 509 PHE A CA 1
ATOM 9028 C C . PHE B 1 509 ? 21.265 -19.200 14.179 1.00 18.29 509 PHE A C 1
ATOM 9029 O O . PHE B 1 509 ? 22.322 -19.494 14.699 1.00 18.76 509 PHE A O 1
ATOM 9037 N N . GLY B 1 510 ? 21.188 -18.410 13.116 1.00 18.64 510 GLY A N 1
ATOM 9038 C CA . GLY B 1 510 ? 22.374 -17.774 12.566 1.00 19.25 510 GLY A CA 1
ATOM 9039 C C . GLY B 1 510 ? 22.578 -17.855 11.040 1.00 17.90 510 GLY A C 1
ATOM 9040 O O . GLY B 1 510 ? 23.432 -17.153 10.489 1.00 15.61 510 GLY A O 1
ATOM 9041 N N . PHE B 1 511 ? 21.785 -18.670 10.327 1.00 19.68 511 PHE A N 1
ATOM 9042 C CA . PHE B 1 511 ? 21.845 -18.679 8.823 1.00 18.91 511 PHE A CA 1
ATOM 9043 C C . PHE B 1 511 ? 21.519 -17.322 8.267 1.00 19.63 511 PHE A C 1
ATOM 9044 O O . PHE B 1 511 ? 20.627 -16.680 8.791 1.00 23.04 511 PHE A O 1
ATOM 9052 N N . ALA B 1 512 ? 22.232 -16.934 7.220 1.00 18.27 512 ALA A N 1
ATOM 9053 C CA . ALA B 1 512 ? 22.012 -15.685 6.506 1.00 21.42 512 ALA A CA 1
ATOM 9054 C C . ALA B 1 512 ? 20.625 -15.647 5.856 1.00 21.52 512 ALA A C 1
ATOM 9055 O O . ALA B 1 512 ? 19.970 -14.611 5.851 1.00 23.03 512 ALA A O 1
ATOM 9057 N N . MET B 1 513 ? 20.117 -16.798 5.431 1.00 21.93 513 MET A N 1
ATOM 9058 C CA . MET B 1 513 ? 18.830 -16.843 4.712 1.00 21.61 513 MET A CA 1
ATOM 9059 C C . MET B 1 513 ? 18.252 -18.247 4.835 1.00 20.44 513 MET A C 1
ATOM 9060 O O . MET B 1 513 ? 18.940 -19.226 4.561 1.00 18.88 513 MET A O 1
ATOM 9065 N N . GLY B 1 514 ? 17.004 -18.349 5.301 1.00 18.58 514 GLY A N 1
ATOM 9066 C CA . GLY B 1 514 ? 16.318 -19.649 5.420 1.00 19.55 514 GLY A CA 1
ATOM 9067 C C . GLY B 1 514 ? 15.948 -20.253 4.037 1.00 17.91 514 GLY A C 1
ATOM 9068 O O . GLY B 1 514 ? 16.075 -19.583 3.012 1.00 16.69 514 GLY A O 1
ATOM 9069 N N . PRO B 1 515 ? 15.513 -21.492 4.027 1.00 18.61 515 PRO A N 1
ATOM 9070 C CA . PRO B 1 515 ? 15.337 -22.305 2.834 1.00 20.22 515 PRO A CA 1
ATOM 9071 C C . PRO B 1 515 ? 14.235 -21.789 1.913 1.00 19.97 515 PRO A C 1
ATOM 9072 O O . PRO B 1 515 ? 14.413 -21.905 0.727 1.00 25.71 515 PRO A O 1
ATOM 9076 N N . PHE B 1 516 ? 13.172 -21.169 2.407 1.00 21.64 516 PHE A N 1
ATOM 9077 C CA . PHE B 1 516 ? 12.112 -20.631 1.540 1.00 22.50 516 PHE A CA 1
ATOM 9078 C C . PHE B 1 516 ? 12.495 -19.367 0.830 1.00 25.32 516 PHE A C 1
ATOM 9079 O O . PHE B 1 516 ? 12.224 -19.225 -0.394 1.00 26.96 516 PHE A O 1
ATOM 9087 N N . ARG B 1 517 ? 13.234 -18.468 1.498 1.00 25.47 517 ARG A N 1
ATOM 9088 C CA . ARG B 1 517 ? 13.742 -17.287 0.805 1.00 24.15 517 ARG A CA 1
ATOM 9089 C C . ARG B 1 517 ? 14.760 -17.702 -0.242 1.00 22.82 517 ARG A C 1
ATOM 9090 O O . ARG B 1 517 ? 14.854 -17.113 -1.324 1.00 22.67 517 ARG A O 1
ATOM 9098 N N . MET B 1 518 ? 15.565 -18.697 0.107 1.00 23.57 518 MET A N 1
ATOM 9099 C CA . MET B 1 518 ? 16.663 -19.177 -0.706 1.00 25.03 518 MET A CA 1
ATOM 9100 C C . MET B 1 518 ? 16.066 -19.779 -2.015 1.00 21.80 518 MET A C 1
ATOM 9101 O O . MET B 1 518 ? 16.564 -19.488 -3.082 1.00 23.09 518 MET A O 1
ATOM 9106 N N . GLY B 1 519 ? 15.059 -20.630 -1.868 1.00 21.95 519 GLY A N 1
ATOM 9107 C CA . GLY B 1 519 ? 14.277 -21.212 -2.998 1.00 24.91 519 GLY A CA 1
ATOM 9108 C C . GLY B 1 519 ? 13.790 -20.118 -3.961 1.00 24.33 519 GLY A C 1
ATOM 9109 O O . GLY B 1 519 ? 14.031 -20.196 -5.168 1.00 25.53 519 GLY A O 1
ATOM 9110 N N . ASP B 1 520 ? 13.200 -19.056 -3.411 1.00 24.71 520 ASP A N 1
ATOM 9111 C CA . ASP B 1 520 ? 12.676 -17.940 -4.217 1.00 26.88 520 ASP A CA 1
ATOM 9112 C C . ASP B 1 520 ? 13.773 -17.141 -4.886 1.00 29.37 520 ASP A C 1
ATOM 9113 O O . ASP B 1 520 ? 13.570 -16.590 -5.962 1.00 30.15 520 ASP A O 1
ATOM 9118 N N . LEU B 1 521 ? 14.938 -17.062 -4.252 1.00 29.63 521 LEU A N 1
ATOM 9119 C CA . LEU B 1 521 ? 16.057 -16.348 -4.817 1.00 29.93 521 LEU A CA 1
ATOM 9120 C C . LEU B 1 521 ? 16.718 -17.162 -5.968 1.00 30.71 521 LEU A C 1
ATOM 9121 O O . LEU B 1 521 ? 17.125 -16.585 -6.993 1.00 29.57 521 LEU A O 1
ATOM 9126 N N . ALA B 1 522 ? 16.853 -18.466 -5.785 1.00 30.58 522 ALA A N 1
ATOM 9127 C CA . ALA B 1 522 ? 17.393 -19.341 -6.838 1.00 32.76 522 ALA A CA 1
ATOM 9128 C C . ALA B 1 522 ? 16.428 -19.467 -8.043 1.00 30.85 522 ALA A C 1
ATOM 9129 O O . ALA B 1 522 ? 16.863 -19.579 -9.202 1.00 35.92 522 ALA A O 1
ATOM 9131 N N . GLY B 1 523 ? 15.145 -19.480 -7.745 1.00 28.72 523 GLY A N 1
ATOM 9132 C CA . GLY B 1 523 ? 14.102 -19.967 -8.695 1.00 27.04 523 GLY A CA 1
ATOM 9133 C C . GLY B 1 523 ? 13.608 -21.349 -8.267 1.00 25.41 523 GLY A C 1
ATOM 9134 O O . GLY B 1 523 ? 14.350 -22.300 -8.412 1.00 26.34 523 GLY A O 1
ATOM 9135 N N . ASN B 1 524 ? 12.387 -21.445 -7.744 1.00 24.85 524 ASN A N 1
ATOM 9136 C CA . ASN B 1 524 ? 11.787 -22.717 -7.327 1.00 28.11 524 ASN A CA 1
ATOM 9137 C C . ASN B 1 524 ? 11.543 -23.758 -8.471 1.00 30.38 524 ASN A C 1
ATOM 9138 O O . ASN B 1 524 ? 11.331 -24.945 -8.205 1.00 28.91 524 ASN A O 1
ATOM 9143 N N . ASP B 1 525 ? 11.540 -23.271 -9.718 1.00 32.93 525 ASP A N 1
ATOM 9144 C CA . ASP B 1 525 ? 11.387 -24.105 -10.940 1.00 35.15 525 ASP A CA 1
ATOM 9145 C C . ASP B 1 525 ? 12.590 -24.997 -11.156 1.00 36.70 525 ASP A C 1
ATOM 9146 O O . ASP B 1 525 ? 12.445 -26.114 -11.624 1.00 33.35 525 ASP A O 1
ATOM 9151 N N . ILE B 1 526 ? 13.764 -24.539 -10.741 1.00 36.36 526 ILE A N 1
ATOM 9152 C CA . ILE B 1 526 ? 14.959 -25.344 -10.898 1.00 36.36 526 ILE A CA 1
ATOM 9153 C C . ILE B 1 526 ? 14.840 -26.669 -10.156 1.00 37.75 526 ILE A C 1
ATOM 9154 O O . ILE B 1 526 ? 15.030 -27.750 -10.727 1.00 41.54 526 ILE A O 1
ATOM 9159 N N . GLY B 1 527 ? 14.470 -26.589 -8.904 1.00 32.78 527 GLY A N 1
ATOM 9160 C CA . GLY B 1 527 ? 14.266 -27.775 -8.117 1.00 35.92 527 GLY A CA 1
ATOM 9161 C C . GLY B 1 527 ? 13.134 -28.619 -8.643 1.00 34.77 527 GLY A C 1
ATOM 9162 O O . GLY B 1 527 ? 13.237 -29.847 -8.632 1.00 37.99 527 GLY A O 1
ATOM 9163 N N . TRP B 1 528 ? 12.067 -27.949 -9.103 1.00 37.00 528 TRP A N 1
ATOM 9164 C CA . TRP B 1 528 ? 10.881 -28.582 -9.727 1.00 34.82 528 TRP A CA 1
ATOM 9165 C C . TRP B 1 528 ? 11.256 -29.540 -10.836 1.00 37.99 528 TRP A C 1
ATOM 9166 O O . TRP B 1 528 ? 10.860 -30.706 -10.787 1.00 30.36 528 TRP A O 1
ATOM 9177 N N . ALA B 1 529 ? 12.011 -29.041 -11.816 1.00 39.99 529 ALA A N 1
ATOM 9178 C CA . ALA B 1 529 ? 12.372 -29.835 -13.007 1.00 44.59 529 ALA A CA 1
ATOM 9179 C C . ALA B 1 529 ? 13.172 -31.071 -12.602 1.00 46.56 529 ALA A C 1
ATOM 9180 O O . ALA B 1 529 ? 12.906 -32.193 -13.089 1.00 49.37 529 ALA A O 1
ATOM 9182 N N . ILE B 1 530 ? 14.090 -30.862 -11.656 1.00 43.84 530 ILE A N 1
ATOM 9183 C CA . ILE B 1 530 ? 14.889 -31.944 -11.066 1.00 44.04 530 ILE A CA 1
ATOM 9184 C C . ILE B 1 530 ? 14.028 -33.027 -10.366 1.00 40.24 530 ILE A C 1
ATOM 9185 O O . ILE B 1 530 ? 14.197 -34.215 -10.648 1.00 45.01 530 ILE A O 1
ATOM 9190 N N . ARG B 1 531 ? 13.129 -32.643 -9.457 1.00 41.30 531 ARG A N 1
ATOM 9191 C CA . ARG B 1 531 ? 12.233 -33.628 -8.756 1.00 39.73 531 ARG A CA 1
ATOM 9192 C C . ARG B 1 531 ? 11.345 -34.456 -9.746 1.00 44.43 531 ARG A C 1
ATOM 9193 O O . ARG B 1 531 ? 11.088 -35.654 -9.535 1.00 44.76 531 ARG A O 1
ATOM 9201 N N . LYS B 1 532 ? 10.856 -33.781 -10.792 1.00 47.05 532 LYS A N 1
ATOM 9202 C CA . LYS B 1 532 ? 10.100 -34.422 -11.871 1.00 55.22 532 LYS A CA 1
ATOM 9203 C C . LYS B 1 532 ? 10.994 -35.451 -12.602 1.00 59.29 532 LYS A C 1
ATOM 9204 O O . LYS B 1 532 ? 10.495 -36.491 -13.023 1.00 58.75 532 LYS A O 1
ATOM 9210 N N . ARG B 1 533 ? 12.301 -35.184 -12.686 1.00 62.92 533 ARG A N 1
ATOM 9211 C CA . ARG B 1 533 ? 13.288 -36.208 -13.058 1.00 71.18 533 ARG A CA 1
ATOM 9212 C C . ARG B 1 533 ? 13.486 -37.346 -12.007 1.00 70.60 533 ARG A C 1
ATOM 9213 O O . ARG B 1 533 ? 13.269 -38.508 -12.331 1.00 77.62 533 ARG A O 1
ATOM 9221 N N . ARG B 1 534 ? 13.867 -37.051 -10.767 1.00 74.54 534 ARG A N 1
ATOM 9222 C CA . ARG B 1 534 ? 13.947 -38.113 -9.726 1.00 80.92 534 ARG A CA 1
ATOM 9223 C C . ARG B 1 534 ? 12.713 -39.036 -9.660 1.00 77.61 534 ARG A C 1
ATOM 9224 O O . ARG B 1 534 ? 12.824 -40.217 -9.320 1.00 79.37 534 ARG A O 1
ATOM 9232 N N . ALA B 1 535 ? 11.541 -38.478 -9.940 1.00 71.46 535 ALA A N 1
ATOM 9233 C CA . ALA B 1 535 ? 10.287 -39.224 -9.822 1.00 73.65 535 ALA A CA 1
ATOM 9234 C C . ALA B 1 535 ? 10.058 -40.237 -10.980 1.00 71.59 535 ALA A C 1
ATOM 9235 O O . ALA B 1 535 ? 9.481 -41.298 -10.723 1.00 63.88 535 ALA A O 1
ATOM 9237 N N . VAL B 1 536 ? 10.489 -39.910 -12.215 1.00 69.13 536 VAL A N 1
ATOM 9238 C CA . VAL B 1 536 ? 10.513 -40.875 -13.359 1.00 71.01 536 VAL A CA 1
ATOM 9239 C C . VAL B 1 536 ? 11.619 -41.926 -13.111 1.00 79.46 536 VAL A C 1
ATOM 9240 O O . VAL B 1 536 ? 11.431 -43.093 -13.443 1.00 76.27 536 VAL A O 1
ATOM 9244 N N . ASP B 1 537 ? 12.751 -41.515 -12.523 1.00 83.63 537 ASP A N 1
ATOM 9245 C CA . ASP B 1 537 ? 13.838 -42.442 -12.170 1.00 78.18 537 ASP A CA 1
ATOM 9246 C C . ASP B 1 537 ? 13.532 -43.182 -10.880 1.00 78.38 537 ASP A C 1
ATOM 9247 O O . ASP B 1 537 ? 12.879 -44.214 -10.927 1.00 74.56 537 ASP A O 1
ATOM 9252 N N . LYS B 1 538 ? 13.965 -42.648 -9.738 1.00 83.02 538 LYS A N 1
ATOM 9253 C CA . LYS B 1 538 ? 13.922 -43.370 -8.477 1.00 87.88 538 LYS A CA 1
ATOM 9254 C C . LYS B 1 538 ? 12.611 -43.021 -7.786 1.00 88.34 538 LYS A C 1
ATOM 9255 O O . LYS B 1 538 ? 12.608 -42.234 -6.845 1.00 90.09 538 LYS A O 1
ATOM 9261 N N . PRO B 1 539 ? 11.483 -43.646 -8.204 1.00 88.84 539 PRO A N 1
ATOM 9262 C CA . PRO B 1 539 ? 10.219 -43.092 -7.743 1.00 80.71 539 PRO A CA 1
ATOM 9263 C C . PRO B 1 539 ? 10.006 -43.352 -6.250 1.00 79.69 539 PRO A C 1
ATOM 9264 O O . PRO B 1 539 ? 8.934 -43.059 -5.745 1.00 76.55 539 PRO A O 1
ATOM 9268 N N . GLU B 1 540 ? 11.014 -43.908 -5.565 1.00 83.65 540 GLU A N 1
ATOM 9269 C CA . GLU B 1 540 ? 10.945 -44.184 -4.142 1.00 85.90 540 GLU A CA 1
ATOM 9270 C C . GLU B 1 540 ? 11.176 -42.982 -3.224 1.00 83.54 540 GLU A C 1
ATOM 9271 O O . GLU B 1 540 ? 10.604 -42.966 -2.129 1.00 86.23 540 GLU A O 1
ATOM 9277 N N . ILE B 1 541 ? 11.977 -41.984 -3.635 1.00 77.02 541 ILE A N 1
ATOM 9278 C CA . ILE B 1 541 ? 12.325 -40.874 -2.702 1.00 65.64 541 ILE A CA 1
ATOM 9279 C C . ILE B 1 541 ? 11.143 -39.948 -2.639 1.00 55.54 541 ILE A C 1
ATOM 9280 O O . ILE B 1 541 ? 10.564 -39.619 -3.660 1.00 46.41 541 ILE A O 1
ATOM 9285 N N . GLN B 1 542 ? 10.819 -39.485 -1.448 1.00 48.97 542 GLN A N 1
ATOM 9286 C CA . GLN B 1 542 ? 9.490 -38.967 -1.198 1.00 49.67 542 GLN A CA 1
ATOM 9287 C C . GLN B 1 542 ? 9.427 -37.568 -0.516 1.00 43.20 542 GLN A C 1
ATOM 9288 O O . GLN B 1 542 ? 9.170 -37.460 0.659 1.00 49.93 542 GLN A O 1
ATOM 9294 N N . TYR B 1 543 ? 9.558 -36.524 -1.311 1.00 37.39 543 TYR A N 1
ATOM 9295 C CA . TYR B 1 543 ? 9.628 -35.152 -0.885 1.00 39.36 543 TYR A CA 1
ATOM 9296 C C . TYR B 1 543 ? 8.225 -34.596 -0.667 1.00 34.61 543 TYR A C 1
ATOM 9297 O O . TYR B 1 543 ? 7.248 -35.104 -1.186 1.00 28.62 543 TYR A O 1
ATOM 9306 N N . SER B 1 544 ? 8.123 -33.492 0.046 1.00 29.80 544 SER A N 1
ATOM 9307 C CA . SER B 1 544 ? 6.843 -32.877 0.234 1.00 29.89 544 SER A CA 1
ATOM 9308 C C . SER B 1 544 ? 6.401 -32.364 -1.148 1.00 34.26 544 SER A C 1
ATOM 9309 O O . SER B 1 544 ? 7.176 -31.711 -1.867 1.00 34.13 544 SER A O 1
ATOM 9312 N N . LYS B 1 545 ? 5.158 -32.689 -1.490 1.00 35.65 545 LYS A N 1
ATOM 9313 C CA . LYS B 1 545 ? 4.463 -32.190 -2.710 1.00 39.93 545 LYS A CA 1
ATOM 9314 C C . LYS B 1 545 ? 4.270 -30.685 -2.722 1.00 33.88 545 LYS A C 1
ATOM 9315 O O . LYS B 1 545 ? 4.053 -30.079 -3.760 1.00 34.06 545 LYS A O 1
ATOM 9321 N N . THR B 1 546 ? 4.356 -30.073 -1.552 1.00 32.68 546 THR A N 1
ATOM 9322 C CA . THR B 1 546 ? 4.205 -28.623 -1.409 1.00 27.53 546 THR A CA 1
ATOM 9323 C C . THR B 1 546 ? 5.021 -27.789 -2.385 1.00 24.18 546 THR A C 1
ATOM 9324 O O . THR B 1 546 ? 4.468 -26.875 -2.983 1.00 27.32 546 THR A O 1
ATOM 9328 N N . ALA B 1 547 ? 6.288 -28.097 -2.651 1.00 26.13 547 ALA A N 1
ATOM 9329 C CA . ALA B 1 547 ? 7.054 -27.266 -3.643 1.00 28.67 547 ALA A CA 1
ATOM 9330 C C . ALA B 1 547 ? 6.566 -27.497 -5.105 1.00 29.71 547 ALA A C 1
ATOM 9331 O O . ALA B 1 547 ? 6.760 -26.650 -5.977 1.00 28.44 547 ALA A O 1
ATOM 9333 N N . ASP B 1 548 ? 5.951 -28.649 -5.369 1.00 32.83 548 ASP A N 1
ATOM 9334 C CA . ASP B 1 548 ? 5.447 -28.952 -6.745 1.00 33.92 548 ASP A CA 1
ATOM 9335 C C . ASP B 1 548 ? 4.220 -28.078 -6.997 1.00 31.89 548 ASP A C 1
ATOM 9336 O O . ASP B 1 548 ? 4.165 -27.316 -7.960 1.00 31.89 548 ASP A O 1
ATOM 9341 N N . LEU B 1 549 ? 3.285 -28.186 -6.062 1.00 29.23 549 LEU A N 1
ATOM 9342 C CA . LEU B 1 549 ? 2.110 -27.376 -5.991 1.00 32.24 549 LEU A CA 1
ATOM 9343 C C . LEU B 1 549 ? 2.362 -25.878 -6.100 1.00 33.86 549 LEU A C 1
ATOM 9344 O O . LEU B 1 549 ? 1.621 -25.192 -6.776 1.00 32.73 549 LEU A O 1
ATOM 9349 N N . LEU B 1 550 ? 3.426 -25.375 -5.461 1.00 32.13 550 LEU A N 1
ATOM 9350 C CA . LEU B 1 550 ? 3.829 -24.005 -5.642 1.00 29.64 550 LEU A CA 1
ATOM 9351 C C . LEU B 1 550 ? 4.251 -23.695 -7.079 1.00 30.44 550 LEU A C 1
ATOM 9352 O O . LEU B 1 550 ? 3.900 -22.638 -7.620 1.00 29.03 550 LEU A O 1
ATOM 9357 N N . CYS B 1 551 ? 5.062 -24.553 -7.693 1.00 29.93 551 CYS A N 1
ATOM 9358 C CA . CYS B 1 551 ? 5.526 -24.269 -9.048 1.00 30.10 551 CYS A CA 1
ATOM 9359 C C . CYS B 1 551 ? 4.374 -24.320 -10.128 1.00 30.67 551 CYS A C 1
ATOM 9360 O O . CYS B 1 551 ? 4.402 -23.581 -11.127 1.00 29.33 551 CYS A O 1
ATOM 9363 N N . GLU B 1 552 ? 3.377 -25.172 -9.859 1.00 29.22 552 GLU A N 1
ATOM 9364 C CA . GLU B 1 552 ? 2.189 -25.333 -10.710 1.00 32.95 552 GLU A CA 1
ATOM 9365 C C . GLU B 1 552 ? 1.363 -24.065 -10.706 1.00 36.14 552 GLU A C 1
ATOM 9366 O O . GLU B 1 552 ? 0.607 -23.821 -11.645 1.00 30.84 552 GLU A O 1
ATOM 9372 N N . MET B 1 553 ? 1.505 -23.263 -9.643 1.00 30.01 553 MET A N 1
ATOM 9373 C CA . MET B 1 553 ? 0.894 -21.974 -9.624 1.00 33.81 553 MET A CA 1
ATOM 9374 C C . MET B 1 553 ? 1.725 -20.950 -10.386 1.00 29.32 553 MET A C 1
ATOM 9375 O O . MET B 1 553 ? 1.304 -19.805 -10.451 1.00 28.76 553 MET A O 1
ATOM 9380 N N . GLY B 1 554 ? 2.833 -21.344 -11.021 1.00 26.51 554 GLY A N 1
ATOM 9381 C CA . GLY B 1 554 ? 3.701 -20.398 -11.712 1.00 28.88 554 GLY A CA 1
ATOM 9382 C C . GLY B 1 554 ? 4.579 -19.513 -10.810 1.00 27.23 554 GLY A C 1
ATOM 9383 O O . GLY B 1 554 ? 5.229 -18.596 -11.287 1.00 27.36 554 GLY A O 1
ATOM 9384 N N . ARG B 1 555 ? 4.631 -19.841 -9.523 1.00 29.33 555 ARG A N 1
ATOM 9385 C CA . ARG B 1 555 ? 5.251 -18.995 -8.476 1.00 29.34 555 ARG A CA 1
ATOM 9386 C C . ARG B 1 555 ? 6.720 -19.405 -8.246 1.00 28.47 555 ARG A C 1
ATOM 9387 O O . ARG B 1 555 ? 7.042 -20.087 -7.285 1.00 29.01 555 ARG A O 1
ATOM 9395 N N . PHE B 1 556 ? 7.578 -18.969 -9.162 1.00 28.06 556 PHE A N 1
ATOM 9396 C CA . PHE B 1 556 ? 8.959 -19.330 -9.224 1.00 31.34 556 PHE A CA 1
ATOM 9397 C C . PHE B 1 556 ? 9.920 -18.491 -8.351 1.00 37.70 556 PHE A C 1
ATOM 9398 O O . PHE B 1 556 ? 11.139 -18.725 -8.393 1.00 37.77 556 PHE A O 1
ATOM 9406 N N . GLY B 1 557 ? 9.414 -17.483 -7.635 1.00 36.76 557 GLY A N 1
ATOM 9407 C CA . GLY B 1 557 ? 10.289 -16.633 -6.799 1.00 34.25 557 GLY A CA 1
ATOM 9408 C C . GLY B 1 557 ? 10.465 -15.203 -7.258 1.00 31.35 557 GLY A C 1
ATOM 9409 O O . GLY B 1 557 ? 9.548 -14.582 -7.846 1.00 28.59 557 GLY A O 1
ATOM 9410 N N . GLN B 1 558 ? 11.641 -14.658 -6.961 1.00 30.90 558 GLN A N 1
ATOM 9411 C CA . GLN B 1 558 ? 11.883 -13.225 -7.120 1.00 32.25 558 GLN A CA 1
ATOM 9412 C C . GLN B 1 558 ? 11.819 -12.844 -8.588 1.00 34.11 558 GLN A C 1
ATOM 9413 O O . GLN B 1 558 ? 11.458 -11.719 -8.918 1.00 36.49 558 GLN A O 1
ATOM 9419 N N . LYS B 1 559 ? 12.193 -13.781 -9.462 1.00 38.43 559 LYS A N 1
ATOM 9420 C CA . LYS B 1 559 ? 12.127 -13.539 -10.900 1.00 41.55 559 LYS A CA 1
ATOM 9421 C C . LYS B 1 559 ? 10.699 -13.383 -11.390 1.00 37.97 559 LYS A C 1
ATOM 9422 O O . LYS B 1 559 ? 10.493 -12.693 -12.343 1.00 37.08 559 LYS A O 1
ATOM 9428 N N . THR B 1 560 ? 9.724 -13.960 -10.699 1.00 38.33 560 THR A N 1
ATOM 9429 C CA . THR B 1 560 ? 8.324 -13.712 -11.019 1.00 39.91 560 THR A CA 1
ATOM 9430 C C . THR B 1 560 ? 7.642 -12.690 -10.126 1.00 40.49 560 THR A C 1
ATOM 9431 O O . THR B 1 560 ? 6.538 -12.262 -10.437 1.00 37.95 560 THR A O 1
ATOM 9435 N N . GLY B 1 561 ? 8.300 -12.258 -9.052 1.00 38.91 561 GLY A N 1
ATOM 9436 C CA . GLY B 1 561 ? 7.649 -11.402 -8.042 1.00 34.57 561 GLY A CA 1
ATOM 9437 C C . GLY B 1 561 ? 6.862 -12.221 -7.053 1.00 33.72 561 GLY A C 1
ATOM 9438 O O . GLY B 1 561 ? 6.228 -11.679 -6.164 1.00 33.18 561 GLY A O 1
ATOM 9439 N N . ALA B 1 562 ? 6.940 -13.546 -7.152 1.00 34.51 562 ALA A N 1
ATOM 9440 C CA . ALA B 1 562 ? 5.949 -14.399 -6.485 1.00 33.29 562 ALA A CA 1
ATOM 9441 C C . ALA B 1 562 ? 6.528 -15.786 -6.398 1.00 33.40 562 ALA A C 1
ATOM 9442 O O . ALA B 1 562 ? 6.779 -16.430 -7.441 1.00 28.01 562 ALA A O 1
ATOM 9444 N N . GLY B 1 563 ? 6.787 -16.201 -5.154 1.00 32.09 563 GLY A N 1
ATOM 9445 C CA . GLY B 1 563 ? 7.349 -17.500 -4.814 1.00 27.41 563 GLY A CA 1
ATOM 9446 C C . GLY B 1 563 ? 6.617 -17.933 -3.581 1.00 25.56 563 GLY A C 1
ATOM 9447 O O . GLY B 1 563 ? 5.459 -17.685 -3.506 1.00 26.48 563 GLY A O 1
ATOM 9448 N N . TRP B 1 564 ? 7.280 -18.616 -2.629 1.00 25.69 564 TRP A N 1
ATOM 9449 C CA . TRP B 1 564 ? 6.760 -18.883 -1.274 1.00 23.25 564 TRP A CA 1
ATOM 9450 C C . TRP B 1 564 ? 6.216 -17.593 -0.634 1.00 23.25 564 TRP A C 1
ATOM 9451 O O . TRP B 1 564 ? 5.344 -17.659 0.231 1.00 26.02 564 TRP A O 1
ATOM 9462 N N . TYR B 1 565 ? 6.770 -16.456 -1.055 1.00 24.85 565 TYR A N 1
ATOM 9463 C CA . TYR B 1 565 ? 6.406 -15.112 -0.610 1.00 29.48 565 TYR A CA 1
ATOM 9464 C C . TYR B 1 565 ? 6.192 -14.223 -1.800 1.00 32.61 565 TYR A C 1
ATOM 9465 O O . TYR B 1 565 ? 6.708 -14.527 -2.879 1.00 36.30 565 TYR A O 1
ATOM 9474 N N . ASP B 1 566 ? 5.534 -13.074 -1.613 1.00 33.77 566 ASP A N 1
ATOM 9475 C CA . ASP B 1 566 ? 5.481 -12.039 -2.690 1.00 33.75 566 ASP A CA 1
ATOM 9476 C C . ASP B 1 566 ? 6.620 -11.033 -2.520 1.00 36.77 566 ASP A C 1
ATOM 9477 O O . ASP B 1 566 ? 6.986 -10.721 -1.396 1.00 37.28 566 ASP A O 1
ATOM 9482 N N . TYR B 1 567 ? 7.202 -10.599 -3.649 1.00 38.26 567 TYR A N 1
ATOM 9483 C CA . TYR B 1 567 ? 8.181 -9.524 -3.738 1.00 41.58 567 TYR A CA 1
ATOM 9484 C C . TYR B 1 567 ? 7.634 -8.253 -4.451 1.00 48.64 567 TYR A C 1
ATOM 9485 O O . TYR B 1 567 ? 6.809 -8.353 -5.371 1.00 54.71 567 TYR A O 1
ATOM 9494 N N . LYS B 1 568 ? 8.108 -7.079 -4.012 1.00 48.07 568 LYS A N 1
ATOM 9495 C CA . LYS B 1 568 ? 7.773 -5.759 -4.589 1.00 50.59 568 LYS A CA 1
ATOM 9496 C C . LYS B 1 568 ? 9.057 -5.093 -5.022 1.00 50.23 568 LYS A C 1
ATOM 9497 O O . LYS B 1 568 ? 10.013 -5.171 -4.276 1.00 54.86 568 LYS A O 1
ATOM 9503 N N . ALA B 1 569 ? 9.102 -4.474 -6.212 1.00 56.53 569 ALA A N 1
ATOM 9504 C CA . ALA B 1 569 ? 10.377 -3.947 -6.788 1.00 59.35 569 ALA A CA 1
ATOM 9505 C C . ALA B 1 569 ? 11.054 -2.945 -5.841 1.00 66.73 569 ALA A C 1
ATOM 9506 O O . ALA B 1 569 ? 10.379 -2.093 -5.262 1.00 73.83 569 ALA A O 1
ATOM 9508 N N . GLY B 1 570 ? 12.369 -3.108 -5.640 1.00 71.75 570 GLY A N 1
ATOM 9509 C CA . GLY B 1 570 ? 13.154 -2.349 -4.647 1.00 65.90 570 GLY A CA 1
ATOM 9510 C C . GLY B 1 570 ? 12.674 -2.387 -3.197 1.00 66.00 570 GLY A C 1
ATOM 9511 O O . GLY B 1 570 ? 13.009 -1.490 -2.421 1.00 61.03 570 GLY A O 1
ATOM 9512 N N . ASP B 1 571 ? 11.871 -3.391 -2.826 1.00 62.39 571 ASP A N 1
ATOM 9513 C CA . ASP B 1 571 ? 11.490 -3.618 -1.433 1.00 58.12 571 ASP A CA 1
ATOM 9514 C C . ASP B 1 571 ? 12.063 -5.012 -1.060 1.00 63.68 571 ASP A C 1
ATOM 9515 O O . ASP B 1 571 ? 11.665 -6.051 -1.623 1.00 58.43 571 ASP A O 1
ATOM 9520 N N . ARG B 1 572 ? 12.992 -5.017 -0.103 1.00 57.77 572 ARG A N 1
ATOM 9521 C CA . ARG B 1 572 ? 13.744 -6.235 0.268 1.00 55.57 572 ARG A CA 1
ATOM 9522 C C . ARG B 1 572 ? 12.967 -7.243 1.136 1.00 45.71 572 ARG A C 1
ATOM 9523 O O . ARG B 1 572 ? 13.401 -8.367 1.288 1.00 48.89 572 ARG A O 1
ATOM 9531 N N . LYS B 1 573 ? 11.846 -6.840 1.717 1.00 40.99 573 LYS A N 1
ATOM 9532 C CA . LYS B 1 573 ? 10.980 -7.739 2.494 1.00 42.55 573 LYS A CA 1
ATOM 9533 C C . LYS B 1 573 ? 10.336 -8.814 1.590 1.00 42.53 573 LYS A C 1
ATOM 9534 O O . LYS B 1 573 ? 9.710 -8.467 0.572 1.00 42.38 573 LYS A O 1
ATOM 9540 N N . PRO B 1 574 ? 10.516 -10.096 1.960 1.00 43.18 574 PRO A N 1
ATOM 9541 C CA . PRO B 1 574 ? 9.605 -11.181 1.569 1.00 40.64 574 PRO A CA 1
ATOM 9542 C C . PRO B 1 574 ? 8.291 -11.172 2.333 1.00 38.91 574 PRO A C 1
ATOM 9543 O O . PRO B 1 574 ? 8.279 -11.350 3.539 1.00 36.41 574 PRO A O 1
ATOM 9547 N N . TYR B 1 575 ? 7.184 -11.035 1.602 1.00 40.46 575 TYR A N 1
ATOM 9548 C CA . TYR B 1 575 ? 5.843 -10.924 2.194 1.00 40.09 575 TYR A CA 1
ATOM 9549 C C . TYR B 1 575 ? 5.123 -12.255 2.185 1.00 36.25 575 TYR A C 1
ATOM 9550 O O . TYR B 1 575 ? 4.981 -12.865 1.131 1.00 43.87 575 TYR A O 1
ATOM 9559 N N . PRO B 1 576 ? 4.624 -12.707 3.317 1.00 34.12 576 PRO A N 1
ATOM 9560 C CA . PRO B 1 576 ? 3.857 -13.927 3.232 1.00 38.65 576 PRO A CA 1
ATOM 9561 C C . PRO B 1 576 ? 2.612 -13.755 2.367 1.00 41.48 576 PRO A C 1
ATOM 9562 O O . PRO B 1 576 ? 2.131 -12.647 2.212 1.00 44.48 576 PRO A O 1
ATOM 9566 N N . ASN B 1 577 ? 2.098 -14.870 1.844 1.00 46.68 577 ASN A N 1
ATOM 9567 C CA . ASN B 1 577 ? 1.077 -14.889 0.772 1.00 42.23 577 ASN A CA 1
ATOM 9568 C C . ASN B 1 577 ? 0.009 -15.861 1.207 1.00 41.42 577 ASN A C 1
ATOM 9569 O O . ASN B 1 577 ? 0.330 -16.988 1.622 1.00 37.95 577 ASN A O 1
ATOM 9574 N N . GLN B 1 578 ? -1.256 -15.416 1.149 1.00 42.79 578 GLN A N 1
ATOM 9575 C CA . GLN B 1 578 ? -2.370 -16.177 1.738 1.00 41.75 578 GLN A CA 1
ATOM 9576 C C . GLN B 1 578 ? -2.685 -17.457 0.910 1.00 35.81 578 GLN A C 1
ATOM 9577 O O . GLN B 1 578 ? -3.023 -18.537 1.455 1.00 34.88 578 GLN A O 1
ATOM 9583 N N . GLN B 1 579 ? -2.573 -17.332 -0.392 1.00 35.93 579 GLN A N 1
ATOM 9584 C CA . GLN B 1 579 ? -2.758 -18.482 -1.271 1.00 41.83 579 GLN A CA 1
ATOM 9585 C C . GLN B 1 579 ? -1.766 -19.592 -0.946 1.00 37.30 579 GLN A C 1
ATOM 9586 O O . GLN B 1 579 ? -2.164 -20.777 -0.796 1.00 38.21 579 GLN A O 1
ATOM 9592 N N . VAL B 1 580 ? -0.494 -19.206 -0.762 1.00 38.81 580 VAL A N 1
ATOM 9593 C CA . VAL B 1 580 ? 0.589 -20.191 -0.500 1.00 34.66 580 VAL A CA 1
ATOM 9594 C C . VAL B 1 580 ? 0.252 -20.870 0.798 1.00 31.90 580 VAL A C 1
ATOM 9595 O O . VAL B 1 580 ? 0.228 -22.100 0.890 1.00 34.35 580 VAL A O 1
ATOM 9599 N N . ASN B 1 581 ? -0.084 -20.082 1.817 1.00 37.54 581 ASN A N 1
ATOM 9600 C CA . ASN B 1 581 ? -0.405 -20.662 3.138 1.00 39.10 581 ASN A CA 1
ATOM 9601 C C . ASN B 1 581 ? -1.627 -21.593 3.133 1.00 38.66 581 ASN A C 1
ATOM 9602 O O . ASN B 1 581 ? -1.616 -22.658 3.734 1.00 34.08 581 ASN A O 1
ATOM 9607 N N . ASP B 1 582 ? -2.683 -21.173 2.440 1.00 42.99 582 ASP A N 1
ATOM 9608 C CA . ASP B 1 582 ? -3.863 -22.044 2.163 1.00 44.93 582 ASP A CA 1
ATOM 9609 C C . ASP B 1 582 ? -3.483 -23.363 1.516 1.00 39.64 582 ASP A C 1
ATOM 9610 O O . ASP B 1 582 ? -3.911 -24.426 1.943 1.00 37.22 582 ASP A O 1
ATOM 9615 N N . MET B 1 583 ? -2.656 -23.294 0.477 1.00 40.89 583 MET A N 1
ATOM 9616 C CA . MET B 1 583 ? -2.167 -24.520 -0.186 1.00 35.54 583 MET A CA 1
ATOM 9617 C C . MET B 1 583 ? -1.522 -25.492 0.768 1.00 35.04 583 MET A C 1
ATOM 9618 O O . MET B 1 583 ? -1.755 -26.722 0.697 1.00 35.22 583 MET A O 1
ATOM 9623 N N . ILE B 1 584 ? -0.717 -24.955 1.692 1.00 35.39 584 ILE A N 1
ATOM 9624 C CA . ILE B 1 584 ? 0.028 -25.800 2.631 1.00 32.51 584 ILE A CA 1
ATOM 9625 C C . ILE B 1 584 ? -0.931 -26.489 3.580 1.00 30.95 584 ILE A C 1
ATOM 9626 O O . ILE B 1 584 ? -0.829 -27.708 3.824 1.00 29.59 584 ILE A O 1
ATOM 9631 N N . VAL B 1 585 ? -1.836 -25.681 4.107 1.00 37.17 585 VAL A N 1
ATOM 9632 C CA . VAL B 1 585 ? -2.886 -26.096 5.088 1.00 44.05 585 VAL A CA 1
ATOM 9633 C C . VAL B 1 585 ? -3.791 -27.153 4.454 1.00 42.36 585 VAL A C 1
ATOM 9634 O O . VAL B 1 585 ? -4.034 -28.229 5.039 1.00 40.63 585 VAL A O 1
ATOM 9638 N N . GLN B 1 586 ? -4.276 -26.798 3.251 1.00 46.32 586 GLN A N 1
ATOM 9639 C CA . GLN B 1 586 ? -5.089 -27.689 2.372 1.00 48.79 586 GLN A CA 1
ATOM 9640 C C . GLN B 1 586 ? -4.289 -28.977 2.216 1.00 44.01 586 GLN A C 1
ATOM 9641 O O . GLN B 1 586 ? -4.827 -30.065 2.425 1.00 43.96 586 GLN A O 1
ATOM 9647 N N . HIS B 1 587 ? -2.993 -28.848 1.889 1.00 38.39 587 HIS A N 1
ATOM 9648 C CA . HIS B 1 587 ? -2.183 -30.035 1.597 1.00 39.98 587 HIS A CA 1
ATOM 9649 C C . HIS B 1 587 ? -2.011 -30.999 2.761 1.00 39.63 587 HIS A C 1
ATOM 9650 O O . HIS B 1 587 ? -1.948 -32.226 2.551 1.00 44.09 587 HIS A O 1
ATOM 9657 N N . SER B 1 588 ? -1.898 -30.461 3.978 1.00 40.39 588 SER A N 1
ATOM 9658 C CA . SER B 1 588 ? -1.940 -31.276 5.196 1.00 41.54 588 SER A CA 1
ATOM 9659 C C . SER B 1 588 ? -3.293 -32.045 5.342 1.00 42.65 588 SER A C 1
ATOM 9660 O O . SER B 1 588 ? -3.315 -33.243 5.701 1.00 41.94 588 SER A O 1
ATOM 9663 N N . LYS B 1 589 ? -4.396 -31.343 5.081 1.00 45.74 589 LYS A N 1
ATOM 9664 C CA . LYS B 1 589 ? -5.755 -31.968 4.957 1.00 50.41 589 LYS A CA 1
ATOM 9665 C C . LYS B 1 589 ? -5.654 -33.177 4.033 1.00 43.86 589 LYS A C 1
ATOM 9666 O O . LYS B 1 589 ? -5.893 -34.298 4.441 1.00 42.65 589 LYS A O 1
ATOM 9672 N N . ASP B 1 590 ? -5.174 -32.948 2.821 1.00 39.13 590 ASP A N 1
ATOM 9673 C CA . ASP B 1 590 ? -5.142 -33.990 1.840 1.00 41.89 590 ASP A CA 1
ATOM 9674 C C . ASP B 1 590 ? -4.266 -35.138 2.278 1.00 44.76 590 ASP A C 1
ATOM 9675 O O . ASP B 1 590 ? -4.610 -36.267 2.009 1.00 47.89 590 ASP A O 1
ATOM 9680 N N . LEU B 1 591 ? -3.154 -34.870 2.985 1.00 44.16 591 LEU A N 1
ATOM 9681 C CA . LEU B 1 591 ? -2.258 -35.936 3.410 1.00 43.46 591 LEU A CA 1
ATOM 9682 C C . LEU B 1 591 ? -2.813 -36.792 4.506 1.00 42.85 591 LEU A C 1
ATOM 9683 O O . LEU B 1 591 ? -2.273 -37.864 4.775 1.00 40.70 591 LEU A O 1
ATOM 9688 N N . GLY B 1 592 ? -3.873 -36.311 5.145 1.00 49.05 592 GLY A N 1
ATOM 9689 C CA . GLY B 1 592 ? -4.485 -36.987 6.269 1.00 51.55 592 GLY A CA 1
ATOM 9690 C C . GLY B 1 592 ? -3.775 -36.637 7.552 1.00 49.41 592 GLY A C 1
ATOM 9691 O O . GLY B 1 592 ? -3.700 -37.485 8.449 1.00 43.95 592 GLY A O 1
ATOM 9692 N N . ILE B 1 593 ? -3.268 -35.392 7.635 1.00 46.00 593 ILE A N 1
ATOM 9693 C CA . ILE B 1 593 ? -2.412 -34.943 8.776 1.00 46.00 593 ILE A CA 1
ATOM 9694 C C . ILE B 1 593 ? -3.077 -33.833 9.580 1.00 40.64 593 ILE A C 1
ATOM 9695 O O . ILE B 1 593 ? -3.493 -32.816 9.014 1.00 46.33 593 ILE A O 1
ATOM 9700 N N . THR B 1 594 ? -3.111 -33.999 10.899 1.00 41.01 594 THR A N 1
ATOM 9701 C CA . THR B 1 594 ? -3.534 -32.922 11.801 1.00 41.89 594 THR A CA 1
ATOM 9702 C C . THR B 1 594 ? -2.346 -32.008 12.126 1.00 39.58 594 THR A C 1
ATOM 9703 O O . THR B 1 594 ? -1.385 -32.437 12.750 1.00 42.33 594 THR A O 1
ATOM 9707 N N . ARG B 1 595 ? -2.421 -30.746 11.736 1.00 41.01 595 ARG A N 1
ATOM 9708 C CA . ARG B 1 595 ? -1.289 -29.843 11.911 1.00 42.52 595 ARG A CA 1
ATOM 9709 C C . ARG B 1 595 ? -0.963 -29.633 13.400 1.00 50.22 595 ARG A C 1
ATOM 9710 O O . ARG B 1 595 ? -1.853 -29.719 14.244 1.00 47.48 595 ARG A O 1
ATOM 9718 N N . ARG B 1 596 ? 0.318 -29.417 13.708 1.00 46.59 596 ARG A N 1
ATOM 9719 C CA . ARG B 1 596 ? 0.777 -29.153 15.074 1.00 42.44 596 ARG A CA 1
ATOM 9720 C C . ARG B 1 596 ? 1.631 -27.890 15.117 1.00 45.08 596 ARG A C 1
ATOM 9721 O O . ARG B 1 596 ? 2.068 -27.380 14.073 1.00 45.94 596 ARG A O 1
ATOM 9729 N N . LYS B 1 597 ? 1.792 -27.349 16.321 1.00 43.03 597 LYS A N 1
ATOM 9730 C CA . LYS B 1 597 ? 2.704 -26.229 16.579 1.00 46.96 597 LYS A CA 1
ATOM 9731 C C . LYS B 1 597 ? 4.070 -26.883 16.601 1.00 39.41 597 LYS A C 1
ATOM 9732 O O . LYS B 1 597 ? 4.302 -27.828 17.350 1.00 38.03 597 LYS A O 1
ATOM 9738 N N . ILE B 1 598 ? 4.948 -26.440 15.724 1.00 38.69 598 ILE A N 1
ATOM 9739 C CA . ILE B 1 598 ? 6.308 -26.931 15.721 1.00 35.17 598 ILE A CA 1
ATOM 9740 C C . ILE B 1 598 ? 7.199 -25.817 16.273 1.00 32.12 598 ILE A C 1
ATOM 9741 O O . ILE B 1 598 ? 7.166 -24.669 15.800 1.00 33.17 598 ILE A O 1
ATOM 9746 N N . SER B 1 599 ? 7.996 -26.170 17.283 1.00 33.34 599 SER A N 1
ATOM 9747 C CA . SER B 1 599 ? 8.890 -25.190 17.908 1.00 31.94 599 SER A CA 1
ATOM 9748 C C . SER B 1 599 ? 10.045 -24.820 17.008 1.00 31.00 599 SER A C 1
ATOM 9749 O O . SER B 1 599 ? 10.465 -25.615 16.163 1.00 31.70 599 SER A O 1
ATOM 9752 N N . ASP B 1 600 ? 10.564 -23.616 17.219 1.00 27.48 600 ASP A N 1
ATOM 9753 C CA . ASP B 1 600 ? 11.824 -23.212 16.664 1.00 28.32 600 ASP A CA 1
ATOM 9754 C C . ASP B 1 600 ? 12.944 -24.225 16.838 1.00 28.73 600 ASP A C 1
ATOM 9755 O O . ASP B 1 600 ? 13.810 -24.376 15.914 1.00 25.63 600 ASP A O 1
ATOM 9760 N N . GLU B 1 601 ? 12.948 -24.922 17.972 1.00 27.75 601 GLU A N 1
ATOM 9761 C CA . GLU B 1 601 ? 14.035 -25.828 18.301 1.00 29.80 601 GLU A CA 1
ATOM 9762 C C . GLU B 1 601 ? 14.020 -27.111 17.455 1.00 27.36 601 GLU A C 1
ATOM 9763 O O . GLU B 1 601 ? 15.096 -27.642 17.127 1.00 23.38 601 GLU A O 1
ATOM 9769 N N . GLU B 1 602 ? 12.824 -27.670 17.245 1.00 25.09 602 GLU A N 1
ATOM 9770 C CA . GLU B 1 602 ? 12.664 -28.774 16.298 1.00 25.52 602 GLU A CA 1
ATOM 9771 C C . GLU B 1 602 ? 13.062 -28.305 14.864 1.00 21.29 602 GLU A C 1
ATOM 9772 O O . GLU B 1 602 ? 13.755 -28.992 14.190 1.00 26.55 602 GLU A O 1
ATOM 9778 N N . ILE B 1 603 ? 12.636 -27.127 14.451 1.00 21.15 603 ILE A N 1
ATOM 9779 C CA . ILE B 1 603 ? 12.886 -26.632 13.115 1.00 20.75 603 ILE A CA 1
ATOM 9780 C C . ILE B 1 603 ? 14.399 -26.622 12.932 1.00 23.92 603 ILE A C 1
ATOM 9781 O O . ILE B 1 603 ? 14.933 -27.115 11.920 1.00 21.44 603 ILE A O 1
ATOM 9786 N N . VAL B 1 604 ? 15.099 -26.137 13.954 1.00 22.47 604 VAL A N 1
ATOM 9787 C CA . VAL B 1 604 ? 16.530 -25.978 13.824 1.00 21.23 604 VAL A CA 1
ATOM 9788 C C . VAL B 1 604 ? 17.144 -27.350 13.819 1.00 18.03 604 VAL A C 1
ATOM 9789 O O . VAL B 1 604 ? 17.959 -27.649 12.976 1.00 18.97 604 VAL A O 1
ATOM 9793 N N . GLU B 1 605 ? 16.754 -28.216 14.724 1.00 18.92 605 GLU A N 1
ATOM 9794 C CA . GLU B 1 605 ? 17.343 -29.542 14.736 1.00 22.36 605 GLU A CA 1
ATOM 9795 C C . GLU B 1 605 ? 17.120 -30.354 13.418 1.00 22.97 605 GLU A C 1
ATOM 9796 O O . GLU B 1 605 ? 17.997 -31.119 12.946 1.00 20.94 605 GLU A O 1
ATOM 9802 N N . ARG B 1 606 ? 15.894 -30.289 12.928 1.00 20.99 606 ARG A N 1
ATOM 9803 C CA . ARG B 1 606 ? 15.558 -31.094 11.796 1.00 22.84 606 ARG A CA 1
ATOM 9804 C C . ARG B 1 606 ? 16.375 -30.582 10.631 1.00 18.42 606 ARG A C 1
ATOM 9805 O O . ARG B 1 606 ? 16.890 -31.352 9.911 1.00 20.29 606 ARG A O 1
ATOM 9813 N N . LEU B 1 607 ? 16.473 -29.281 10.433 1.00 18.18 607 LEU A N 1
ATOM 9814 C CA . LEU B 1 607 ? 17.248 -28.742 9.326 1.00 17.97 607 LEU A CA 1
ATOM 9815 C C . LEU B 1 607 ? 18.728 -29.014 9.448 1.00 17.91 607 LEU A C 1
ATOM 9816 O O . LEU B 1 607 ? 19.342 -29.487 8.512 1.00 16.45 607 LEU A O 1
ATOM 9821 N N . VAL B 1 608 ? 19.320 -28.714 10.605 1.00 17.78 608 VAL A N 1
ATOM 9822 C CA . VAL B 1 608 ? 20.764 -28.798 10.784 1.00 16.52 608 VAL A CA 1
ATOM 9823 C C . VAL B 1 608 ? 21.171 -30.207 10.874 1.00 15.33 608 VAL A C 1
ATOM 9824 O O . VAL B 1 608 ? 22.185 -30.577 10.264 1.00 14.16 608 VAL A O 1
ATOM 9828 N N . PHE B 1 609 ? 20.426 -31.053 11.620 1.00 15.35 609 PHE A N 1
ATOM 9829 C CA . PHE B 1 609 ? 20.865 -32.431 11.757 1.00 15.77 609 PHE A CA 1
ATOM 9830 C C . PHE B 1 609 ? 20.723 -33.236 10.460 1.00 15.90 609 PHE A C 1
ATOM 9831 O O . PHE B 1 609 ? 21.445 -34.220 10.283 1.00 16.04 609 PHE A O 1
ATOM 9839 N N . ALA B 1 610 ? 19.808 -32.817 9.578 1.00 16.69 610 ALA A N 1
ATOM 9840 C CA . ALA B 1 610 ? 19.793 -33.356 8.220 1.00 17.26 610 ALA A CA 1
ATOM 9841 C C . ALA B 1 610 ? 21.104 -33.075 7.480 1.00 16.41 610 ALA A C 1
ATOM 9842 O O . ALA B 1 610 ? 21.672 -33.979 6.856 1.00 16.74 610 ALA A O 1
ATOM 9844 N N . LEU B 1 611 ? 21.611 -31.855 7.610 1.00 16.07 611 LEU A N 1
ATOM 9845 C CA . LEU B 1 611 ? 22.913 -31.508 7.066 1.00 15.57 611 LEU A CA 1
ATOM 9846 C C . LEU B 1 611 ? 24.017 -32.356 7.658 1.00 14.43 611 LEU A C 1
ATOM 9847 O O . LEU B 1 611 ? 24.792 -32.947 6.937 1.00 12.64 611 LEU A O 1
ATOM 9852 N N . VAL B 1 612 ? 24.002 -32.526 8.976 1.00 14.79 612 VAL A N 1
ATOM 9853 C CA . VAL B 1 612 ? 25.019 -33.299 9.670 1.00 14.72 612 VAL A CA 1
ATOM 9854 C C . VAL B 1 612 ? 25.087 -34.776 9.242 1.00 14.51 612 VAL A C 1
ATOM 9855 O O . VAL B 1 612 ? 26.138 -35.363 9.079 1.00 14.18 612 VAL A O 1
ATOM 9859 N N . ASN B 1 613 ? 23.935 -35.393 9.209 1.00 16.88 613 ASN A N 1
ATOM 9860 C CA . ASN B 1 613 ? 23.847 -36.807 8.848 1.00 18.29 613 ASN A CA 1
ATOM 9861 C C . ASN B 1 613 ? 24.364 -37.062 7.415 1.00 17.39 613 ASN A C 1
ATOM 9862 O O . ASN B 1 613 ? 25.112 -37.985 7.210 1.00 18.37 613 ASN A O 1
ATOM 9867 N N . GLU B 1 614 ? 24.012 -36.191 6.474 1.00 16.92 614 GLU A N 1
ATOM 9868 C CA . GLU B 1 614 ? 24.488 -36.379 5.088 1.00 18.10 614 GLU A CA 1
ATOM 9869 C C . GLU B 1 614 ? 25.983 -36.095 5.041 1.00 17.08 614 GLU A C 1
ATOM 9870 O O . GLU B 1 614 ? 26.723 -36.804 4.417 1.00 18.82 614 GLU A O 1
ATOM 9876 N N . GLY B 1 615 ? 26.468 -35.126 5.792 1.00 15.41 615 GLY A N 1
ATOM 9877 C CA . GLY B 1 615 ? 27.900 -34.932 5.860 1.00 14.05 615 GLY A CA 1
ATOM 9878 C C . GLY B 1 615 ? 28.682 -36.124 6.353 1.00 14.60 615 GLY A C 1
ATOM 9879 O O . GLY B 1 615 ? 29.794 -36.408 5.895 1.00 14.04 615 GLY A O 1
ATOM 9880 N N . ALA B 1 616 ? 28.123 -36.821 7.333 1.00 14.03 616 ALA A N 1
ATOM 9881 C CA . ALA B 1 616 ? 28.766 -38.027 7.858 1.00 15.38 616 ALA A CA 1
ATOM 9882 C C . ALA B 1 616 ? 28.847 -39.159 6.802 1.00 15.46 616 ALA A C 1
ATOM 9883 O O . ALA B 1 616 ? 29.810 -39.925 6.817 1.00 18.02 616 ALA A O 1
ATOM 9885 N N . ARG B 1 617 ? 27.808 -39.291 5.981 1.00 15.51 617 ARG A N 1
ATOM 9886 C CA . ARG B 1 617 ? 27.843 -40.157 4.780 1.00 17.64 617 ARG A CA 1
ATOM 9887 C C . ARG B 1 617 ? 28.956 -39.740 3.796 1.00 18.19 617 ARG A C 1
ATOM 9888 O O . ARG B 1 617 ? 29.767 -40.575 3.331 1.00 21.01 617 ARG A O 1
ATOM 9896 N N . ILE B 1 618 ? 28.985 -38.448 3.464 1.00 19.09 618 ILE A N 1
ATOM 9897 C CA . ILE B 1 618 ? 30.065 -37.891 2.634 1.00 17.20 618 ILE A CA 1
ATOM 9898 C C . ILE B 1 618 ? 31.450 -38.214 3.205 1.00 19.54 618 ILE A C 1
ATOM 9899 O O . ILE B 1 618 ? 32.366 -38.552 2.443 1.00 17.82 618 ILE A O 1
ATOM 9904 N N . LEU B 1 619 ? 31.656 -38.075 4.525 1.00 18.22 619 LEU A N 1
ATOM 9905 C CA . LEU B 1 619 ? 32.974 -38.366 5.075 1.00 19.35 619 LEU A CA 1
ATOM 9906 C C . LEU B 1 619 ? 33.264 -39.859 4.960 1.00 20.66 619 LEU A C 1
ATOM 9907 O O . LEU B 1 619 ? 34.407 -40.274 4.708 1.00 19.50 619 LEU A O 1
ATOM 9912 N N . GLU B 1 620 ? 32.253 -40.668 5.187 1.00 21.46 620 GLU A N 1
ATOM 9913 C CA . GLU B 1 620 ? 32.492 -42.117 5.203 1.00 25.03 620 GLU A CA 1
ATOM 9914 C C . GLU B 1 620 ? 32.900 -42.628 3.818 1.00 23.51 620 GLU A C 1
ATOM 9915 O O . GLU B 1 620 ? 33.836 -43.428 3.705 1.00 23.96 620 GLU A O 1
ATOM 9921 N N . GLU B 1 621 ? 32.248 -42.090 2.796 1.00 22.44 621 GLU A N 1
ATOM 9922 C CA . GLU B 1 621 ? 32.555 -42.372 1.416 1.00 22.94 621 GLU A CA 1
ATOM 9923 C C . GLU B 1 621 ? 33.863 -41.743 0.944 1.00 23.98 621 GLU A C 1
ATOM 9924 O O . GLU B 1 621 ? 34.312 -42.028 -0.138 1.00 25.12 621 GLU A O 1
ATOM 9930 N N . GLY B 1 622 ? 34.472 -40.845 1.710 1.00 21.99 622 GLY A N 1
ATOM 9931 C CA . GLY B 1 622 ? 35.666 -40.146 1.229 1.00 21.05 622 GLY A CA 1
ATOM 9932 C C . GLY B 1 622 ? 35.317 -39.112 0.172 1.00 19.88 622 GLY A C 1
ATOM 9933 O O . GLY B 1 622 ? 36.197 -38.649 -0.506 1.00 20.19 622 GLY A O 1
ATOM 9934 N N . ILE B 1 623 ? 34.057 -38.709 0.030 1.00 19.62 623 ILE A N 1
ATOM 9935 C CA . ILE B 1 623 ? 33.766 -37.614 -0.899 1.00 19.65 623 ILE A CA 1
ATOM 9936 C C . ILE B 1 623 ? 34.392 -36.274 -0.423 1.00 21.89 623 ILE A C 1
ATOM 9937 O O . ILE B 1 623 ? 34.859 -35.437 -1.252 1.00 19.29 623 ILE A O 1
ATOM 9942 N N . ALA B 1 624 ? 34.429 -36.084 0.890 1.00 18.86 624 ALA A N 1
ATOM 9943 C CA . ALA B 1 624 ? 35.234 -34.997 1.487 1.00 19.10 624 ALA A CA 1
ATOM 9944 C C . ALA B 1 624 ? 36.325 -35.628 2.311 1.00 18.91 624 ALA A C 1
ATOM 9945 O O . ALA B 1 624 ? 36.134 -36.691 2.908 1.00 18.19 624 ALA A O 1
ATOM 9947 N N . SER B 1 625 ? 37.506 -35.069 2.256 1.00 19.22 625 SER A N 1
ATOM 9948 C CA . SER B 1 625 ? 38.604 -35.669 2.980 1.00 20.41 625 SER A CA 1
ATOM 9949 C C . SER B 1 625 ? 38.613 -35.414 4.487 1.00 20.52 625 SER A C 1
ATOM 9950 O O . SER B 1 625 ? 39.250 -36.160 5.192 1.00 19.26 625 SER A O 1
ATOM 9953 N N . LYS B 1 626 ? 37.869 -34.433 4.994 1.00 20.57 626 LYS A N 1
ATOM 9954 C CA . LYS B 1 626 ? 37.893 -34.113 6.428 1.00 19.47 626 LYS A CA 1
ATOM 9955 C C . LYS B 1 626 ? 36.699 -33.234 6.789 1.00 19.12 626 LYS A C 1
ATOM 9956 O O . LYS B 1 626 ? 36.167 -32.471 5.951 1.00 15.42 626 LYS A O 1
ATOM 9962 N N . ALA B 1 627 ? 36.227 -33.356 8.035 1.00 18.96 627 ALA A N 1
ATOM 9963 C CA . ALA B 1 627 ? 34.994 -32.664 8.444 1.00 17.14 627 ALA A CA 1
ATOM 9964 C C . ALA B 1 627 ? 35.136 -31.182 8.241 1.00 17.06 627 ALA A C 1
ATOM 9965 O O . ALA B 1 627 ? 34.170 -30.445 7.881 1.00 16.03 627 ALA A O 1
ATOM 9967 N N . SER B 1 628 ? 36.333 -30.670 8.518 1.00 17.61 628 SER A N 1
ATOM 9968 C CA . SER B 1 628 ? 36.480 -29.214 8.406 1.00 16.77 628 SER A CA 1
ATOM 9969 C C . SER B 1 628 ? 36.173 -28.681 7.012 1.00 17.63 628 SER A C 1
ATOM 9970 O O . SER B 1 628 ? 35.687 -27.543 6.884 1.00 16.23 628 SER A O 1
ATOM 9973 N N . ASP B 1 629 ? 36.439 -29.468 5.960 1.00 15.60 629 ASP A N 1
ATOM 9974 C CA . ASP B 1 629 ? 36.096 -29.068 4.611 1.00 15.69 629 ASP A CA 1
ATOM 9975 C C . ASP B 1 629 ? 34.618 -28.928 4.374 1.00 15.19 629 ASP A C 1
ATOM 9976 O O . ASP B 1 629 ? 34.175 -27.990 3.698 1.00 14.06 629 ASP A O 1
ATOM 9981 N N . ILE B 1 630 ? 33.832 -29.852 4.913 1.00 13.30 630 ILE A N 1
ATOM 9982 C CA . ILE B 1 630 ? 32.404 -29.713 4.898 1.00 14.21 630 ILE A CA 1
ATOM 9983 C C . ILE B 1 630 ? 32.004 -28.389 5.553 1.00 14.71 630 ILE A C 1
ATOM 9984 O O . ILE B 1 630 ? 31.124 -27.656 5.038 1.00 14.46 630 ILE A O 1
ATOM 9989 N N . ASP B 1 631 ? 32.644 -28.058 6.678 1.00 14.87 631 ASP A N 1
ATOM 9990 C CA . ASP B 1 631 ? 32.236 -26.793 7.369 1.00 15.15 631 ASP A CA 1
ATOM 9991 C C . ASP B 1 631 ? 32.594 -25.569 6.562 1.00 13.55 631 ASP A C 1
ATOM 9992 O O . ASP B 1 631 ? 31.811 -24.640 6.513 1.00 13.47 631 ASP A O 1
ATOM 9997 N N . MET B 1 632 ? 33.725 -25.592 5.854 1.00 14.02 632 MET A N 1
ATOM 9998 C CA . MET B 1 632 ? 34.096 -24.481 5.015 1.00 15.75 632 MET A CA 1
ATOM 9999 C C . MET B 1 632 ? 33.159 -24.289 3.875 1.00 15.52 632 MET A C 1
ATOM 10000 O O . MET B 1 632 ? 32.789 -23.183 3.558 1.00 16.75 632 MET A O 1
ATOM 10005 N N . VAL B 1 633 ? 32.710 -25.387 3.261 1.00 15.39 633 VAL A N 1
ATOM 10006 C CA . VAL B 1 633 ? 31.650 -25.312 2.274 1.00 14.20 633 VAL A CA 1
ATOM 10007 C C . VAL B 1 633 ? 30.413 -24.620 2.803 1.00 13.80 633 VAL A C 1
ATOM 10008 O O . VAL B 1 633 ? 29.846 -23.747 2.114 1.00 15.28 633 VAL A O 1
ATOM 10012 N N . TYR B 1 634 ? 29.983 -24.979 4.004 1.00 13.83 634 TYR A N 1
ATOM 10013 C CA . TYR B 1 634 ? 28.714 -24.430 4.565 1.00 13.29 634 TYR A CA 1
ATOM 10014 C C . TYR B 1 634 ? 28.897 -22.946 5.007 1.00 14.49 634 TYR A C 1
ATOM 10015 O O . TYR B 1 634 ? 27.983 -22.114 4.832 1.00 14.29 634 TYR A O 1
ATOM 10024 N N . LEU B 1 635 ? 30.071 -22.612 5.537 1.00 15.44 635 LEU A N 1
ATOM 10025 C CA . LEU B 1 635 ? 30.382 -21.195 5.909 1.00 16.17 635 LEU A CA 1
ATOM 10026 C C . LEU B 1 635 ? 30.459 -20.297 4.655 1.00 19.68 635 LEU A C 1
ATOM 10027 O O . LEU B 1 635 ? 29.916 -19.176 4.665 1.00 17.67 635 LEU A O 1
ATOM 10032 N N . THR B 1 636 ? 31.097 -20.811 3.585 1.00 21.96 636 THR A N 1
ATOM 10033 C CA . THR B 1 636 ? 31.382 -19.989 2.381 1.00 23.72 636 THR A CA 1
ATOM 10034 C C . THR B 1 636 ? 30.366 -20.093 1.246 1.00 24.61 636 THR A C 1
ATOM 10035 O O . THR B 1 636 ? 30.380 -19.274 0.341 1.00 29.17 636 THR A O 1
ATOM 10039 N N . GLY B 1 637 ? 29.485 -21.098 1.286 1.00 23.65 637 GLY A N 1
ATOM 10040 C CA . GLY B 1 637 ? 28.519 -21.269 0.217 1.00 23.03 637 GLY A CA 1
ATOM 10041 C C . GLY B 1 637 ? 27.083 -21.148 0.650 1.00 23.01 637 GLY A C 1
ATOM 10042 O O . GLY B 1 637 ? 26.246 -20.949 -0.201 1.00 23.98 637 GLY A O 1
ATOM 10043 N N . TYR B 1 638 ? 26.761 -21.425 1.930 1.00 19.48 638 TYR A N 1
ATOM 10044 C CA . TYR B 1 638 ? 25.360 -21.647 2.344 1.00 17.10 638 TYR A CA 1
ATOM 10045 C C . TYR B 1 638 ? 24.962 -20.746 3.498 1.00 17.04 638 TYR A C 1
ATOM 10046 O O . TYR B 1 638 ? 23.894 -20.855 4.035 1.00 18.51 638 TYR A O 1
ATOM 10055 N N . GLY B 1 639 ? 25.817 -19.797 3.860 1.00 19.36 639 GLY A N 1
ATOM 10056 C CA . GLY B 1 639 ? 25.452 -18.759 4.882 1.00 17.96 639 GLY A CA 1
ATOM 10057 C C . GLY B 1 639 ? 25.264 -19.287 6.263 1.00 15.92 639 GLY A C 1
ATOM 10058 O O . GLY B 1 639 ? 24.493 -18.696 7.036 1.00 16.54 639 GLY A O 1
ATOM 10059 N N . PHE B 1 640 ? 25.951 -20.394 6.564 1.00 15.47 640 PHE A N 1
ATOM 10060 C CA . PHE B 1 640 ? 25.918 -21.052 7.879 1.00 15.59 640 PHE A CA 1
ATOM 10061 C C . PHE B 1 640 ? 26.708 -20.115 8.859 1.00 14.70 640 PHE A C 1
ATOM 10062 O O . PHE B 1 640 ? 27.771 -19.577 8.483 1.00 14.41 640 PHE A O 1
ATOM 10070 N N . PRO B 1 641 ? 26.212 -19.974 10.092 1.00 14.88 641 PRO A N 1
ATOM 10071 C CA . PRO B 1 641 ? 26.757 -18.929 11.005 1.00 15.57 641 PRO A CA 1
ATOM 10072 C C . PRO B 1 641 ? 28.190 -19.157 11.414 1.00 13.59 641 PRO A C 1
ATOM 10073 O O . PRO B 1 641 ? 28.581 -20.194 11.984 1.00 13.72 641 PRO A O 1
ATOM 10077 N N . LEU B 1 642 ? 29.006 -18.193 11.077 1.00 15.74 642 LEU A N 1
ATOM 10078 C CA . LEU B 1 642 ? 30.407 -18.206 11.498 1.00 15.86 642 LEU A CA 1
ATOM 10079 C C . LEU B 1 642 ? 30.601 -18.472 12.976 1.00 15.47 642 LEU A C 1
ATOM 10080 O O . LEU B 1 642 ? 31.522 -19.234 13.328 1.00 15.49 642 LEU A O 1
ATOM 10085 N N . PHE B 1 643 ? 29.762 -17.890 13.836 1.00 14.93 643 PHE A N 1
ATOM 10086 C CA . PHE B 1 643 ? 29.936 -18.067 15.277 1.00 15.47 643 PHE A CA 1
ATOM 10087 C C . PHE B 1 643 ? 29.678 -19.479 15.817 1.00 16.24 643 PHE A C 1
ATOM 10088 O O . PHE B 1 643 ? 30.002 -19.798 17.010 1.00 15.50 643 PHE A O 1
ATOM 10096 N N . ARG B 1 644 ? 29.070 -20.334 14.973 1.00 15.65 644 ARG A N 1
ATOM 10097 C CA . ARG B 1 644 ? 28.970 -21.774 15.269 1.00 15.29 644 ARG A CA 1
ATOM 10098 C C . ARG B 1 644 ? 29.901 -22.706 14.482 1.00 15.01 644 ARG A C 1
ATOM 10099 O O . ARG B 1 644 ? 29.896 -23.919 14.710 1.00 16.74 644 ARG A O 1
ATOM 10107 N N . GLY B 1 645 ? 30.682 -22.179 13.553 1.00 14.14 645 GLY A N 1
ATOM 10108 C CA . GLY B 1 645 ? 31.824 -22.901 13.023 1.00 14.37 645 GLY A CA 1
ATOM 10109 C C . GLY B 1 645 ? 31.480 -23.782 11.809 1.00 14.68 645 GLY A C 1
ATOM 10110 O O . GLY B 1 645 ? 32.260 -23.913 10.889 1.00 17.04 645 GLY A O 1
ATOM 10111 N N . GLY B 1 646 ? 30.299 -24.340 11.772 1.00 13.78 646 GLY A N 1
ATOM 10112 C CA . GLY B 1 646 ? 29.868 -25.198 10.644 1.00 14.35 646 GLY A CA 1
ATOM 10113 C C . GLY B 1 646 ? 28.977 -26.315 11.150 1.00 13.81 646 GLY A C 1
ATOM 10114 O O . GLY B 1 646 ? 28.907 -26.520 12.353 1.00 14.41 646 GLY A O 1
ATOM 10115 N N . PRO B 1 647 ? 28.289 -27.020 10.248 1.00 15.26 647 PRO A N 1
ATOM 10116 C CA . PRO B 1 647 ? 27.373 -28.062 10.726 1.00 14.03 647 PRO A CA 1
ATOM 10117 C C . PRO B 1 647 ? 28.056 -29.129 11.502 1.00 13.35 647 PRO A C 1
ATOM 10118 O O . PRO B 1 647 ? 27.468 -29.604 12.530 1.00 13.43 647 PRO A O 1
ATOM 10122 N N . MET B 1 648 ? 29.246 -29.530 11.083 1.00 12.72 648 MET A N 1
ATOM 10123 C CA . MET B 1 648 ? 29.943 -30.581 11.760 1.00 13.96 648 MET A CA 1
ATOM 10124 C C . MET B 1 648 ? 30.561 -30.213 13.167 1.00 15.21 648 MET A C 1
ATOM 10125 O O . MET B 1 648 ? 30.504 -30.985 14.089 1.00 14.34 648 MET A O 1
ATOM 10130 N N . LEU B 1 649 ? 31.224 -29.094 13.278 1.00 16.98 649 LEU A N 1
ATOM 10131 C CA . LEU B 1 649 ? 31.629 -28.585 14.562 1.00 16.52 649 LEU A CA 1
ATOM 10132 C C . LEU B 1 649 ? 30.413 -28.386 15.460 1.00 16.47 649 LEU A C 1
ATOM 10133 O O . LEU B 1 649 ? 30.518 -28.728 16.627 1.00 17.09 649 LEU A O 1
ATOM 10138 N N . TYR B 1 650 ? 29.302 -27.865 14.945 1.00 14.21 650 TYR A N 1
ATOM 10139 C CA . TYR B 1 650 ? 28.131 -27.679 15.749 1.00 16.54 650 TYR A CA 1
ATOM 10140 C C . TYR B 1 650 ? 27.626 -28.997 16.286 1.00 17.71 650 TYR A C 1
ATOM 10141 O O . TYR B 1 650 ? 27.268 -29.084 17.458 1.00 17.03 650 TYR A O 1
ATOM 10150 N N . ALA B 1 651 ? 27.606 -30.050 15.461 1.00 16.13 651 ALA A N 1
ATOM 10151 C CA . ALA B 1 651 ? 27.331 -31.360 15.989 1.00 17.31 651 ALA A CA 1
ATOM 10152 C C . ALA B 1 651 ? 28.270 -31.794 17.107 1.00 18.32 651 ALA A C 1
ATOM 10153 O O . ALA B 1 651 ? 27.816 -32.345 18.147 1.00 19.21 651 ALA A O 1
ATOM 10155 N N . ASP B 1 652 ? 29.569 -31.657 16.905 1.00 17.10 652 ASP A N 1
ATOM 10156 C CA . ASP B 1 652 ? 30.513 -31.989 17.988 1.00 19.36 652 ASP A CA 1
ATOM 10157 C C . ASP B 1 652 ? 30.171 -31.161 19.283 1.00 18.51 652 ASP A C 1
ATOM 10158 O O . ASP B 1 652 ? 30.276 -31.692 20.358 1.00 17.13 652 ASP A O 1
ATOM 10163 N N . GLN B 1 653 ? 29.678 -29.928 19.132 1.00 18.95 653 GLN A N 1
ATOM 10164 C CA . GLN B 1 653 ? 29.453 -29.008 20.261 1.00 21.56 653 GLN A CA 1
ATOM 10165 C C . GLN B 1 653 ? 28.193 -29.490 21.022 1.00 23.93 653 GLN A C 1
ATOM 10166 O O . GLN B 1 653 ? 28.191 -29.499 22.225 1.00 24.36 653 GLN A O 1
ATOM 10172 N N . VAL B 1 654 ? 27.156 -29.911 20.296 1.00 23.06 654 VAL A N 1
ATOM 10173 C CA . VAL B 1 654 ? 25.939 -30.483 20.861 1.00 20.17 654 VAL A CA 1
ATOM 10174 C C . VAL B 1 654 ? 26.197 -31.819 21.537 1.00 19.15 654 VAL A C 1
ATOM 10175 O O . VAL B 1 654 ? 25.535 -32.187 22.495 1.00 18.07 654 VAL A O 1
ATOM 10179 N N . GLY B 1 655 ? 27.106 -32.580 20.950 1.00 17.34 655 GLY A N 1
ATOM 10180 C CA . GLY B 1 655 ? 27.455 -33.897 21.346 1.00 18.26 655 GLY A CA 1
ATOM 10181 C C . GLY B 1 655 ? 26.828 -34.896 20.429 1.00 17.23 655 GLY A C 1
ATOM 10182 O O . GLY B 1 655 ? 25.624 -34.885 20.301 1.00 19.06 655 GLY A O 1
ATOM 10183 N N . LEU B 1 656 ? 27.634 -35.727 19.772 1.00 17.45 656 LEU A N 1
ATOM 10184 C CA . LEU B 1 656 ? 27.146 -36.648 18.785 1.00 18.51 656 LEU A CA 1
ATOM 10185 C C . LEU B 1 656 ? 26.149 -37.640 19.365 1.00 20.76 656 LEU A C 1
ATOM 10186 O O . LEU B 1 656 ? 25.130 -37.911 18.736 1.00 21.56 656 LEU A O 1
ATOM 10191 N N . TYR B 1 657 ? 26.404 -38.108 20.592 1.00 22.65 657 TYR A N 1
ATOM 10192 C CA . TYR B 1 657 ? 25.408 -38.877 21.350 1.00 21.07 657 TYR A CA 1
ATOM 10193 C C . TYR B 1 657 ? 24.050 -38.226 21.282 1.00 20.79 657 TYR A C 1
ATOM 10194 O O . TYR B 1 657 ? 23.051 -38.886 20.934 1.00 19.67 657 TYR A O 1
ATOM 10203 N N . ASN B 1 658 ? 23.990 -36.920 21.553 1.00 19.63 658 ASN A N 1
ATOM 10204 C CA . ASN B 1 658 ? 22.715 -36.208 21.558 1.00 21.13 658 ASN A CA 1
ATOM 10205 C C . ASN B 1 658 ? 22.107 -35.996 20.139 1.00 20.60 658 ASN A C 1
ATOM 10206 O O . ASN B 1 658 ? 20.861 -35.942 19.956 1.00 18.90 658 ASN A O 1
ATOM 10211 N N . VAL B 1 659 ? 22.977 -35.875 19.151 1.00 18.19 659 VAL A N 1
ATOM 10212 C CA . VAL B 1 659 ? 22.511 -35.710 17.788 1.00 19.62 659 VAL A CA 1
ATOM 10213 C C . VAL B 1 659 ? 21.811 -37.060 17.398 1.00 18.94 659 VAL A C 1
ATOM 10214 O O . VAL B 1 659 ? 20.676 -37.089 16.906 1.00 21.97 659 VAL A O 1
ATOM 10218 N N . ALA B 1 660 ? 22.515 -38.148 17.603 1.00 19.64 660 ALA A N 1
ATOM 10219 C CA . ALA B 1 660 ? 21.994 -39.470 17.369 1.00 20.47 660 ALA A CA 1
ATOM 10220 C C . ALA B 1 660 ? 20.709 -39.769 18.114 1.00 22.74 660 ALA A C 1
ATOM 10221 O O . ALA B 1 660 ? 19.674 -40.199 17.494 1.00 23.28 660 ALA A O 1
ATOM 10223 N N . LEU B 1 661 ? 20.712 -39.488 19.417 1.00 22.10 661 LEU A N 1
ATOM 10224 C CA . LEU B 1 661 ? 19.468 -39.554 20.187 1.00 23.00 661 LEU A CA 1
ATOM 10225 C C . LEU B 1 661 ? 18.308 -38.784 19.519 1.00 21.77 661 LEU A C 1
ATOM 10226 O O . LEU B 1 661 ? 17.214 -39.327 19.405 1.00 24.47 661 LEU A O 1
ATOM 10231 N N . SER B 1 662 ? 18.496 -37.574 19.039 1.00 20.04 662 SER A N 1
ATOM 10232 C CA . SER B 1 662 ? 17.394 -36.844 18.456 1.00 20.61 662 SER A CA 1
ATOM 10233 C C . SER B 1 662 ? 16.992 -37.477 17.110 1.00 23.70 662 SER A C 1
ATOM 10234 O O . SER B 1 662 ? 15.790 -37.506 16.746 1.00 22.06 662 SER A O 1
ATOM 10237 N N . MET B 1 663 ? 17.992 -37.912 16.342 1.00 22.64 663 MET A N 1
ATOM 10238 C CA . MET B 1 663 ? 17.708 -38.573 15.081 1.00 21.59 663 MET A CA 1
ATOM 10239 C C . MET B 1 663 ? 16.860 -39.849 15.323 1.00 22.78 663 MET A C 1
ATOM 10240 O O . MET B 1 663 ? 15.904 -40.062 14.595 1.00 21.02 663 MET A O 1
ATOM 10245 N N . LYS B 1 664 ? 17.210 -40.667 16.312 1.00 24.62 664 LYS A N 1
ATOM 10246 C CA . LYS B 1 664 ? 16.381 -41.847 16.617 1.00 27.78 664 LYS A CA 1
ATOM 10247 C C . LYS B 1 664 ? 14.946 -41.494 16.946 1.00 29.43 664 LYS A C 1
ATOM 10248 O O . LYS B 1 664 ? 14.015 -42.218 16.585 1.00 35.78 664 LYS A O 1
ATOM 10254 N N . ARG B 1 665 ? 14.739 -40.363 17.577 1.00 28.64 665 ARG A N 1
ATOM 10255 C CA . ARG B 1 665 ? 13.383 -39.924 17.879 1.00 32.21 665 ARG A CA 1
ATOM 10256 C C . ARG B 1 665 ? 12.616 -39.452 16.602 1.00 31.83 665 ARG A C 1
ATOM 10257 O O . ARG B 1 665 ? 11.442 -39.782 16.408 1.00 29.37 665 ARG A O 1
ATOM 10265 N N . TYR B 1 666 ? 13.274 -38.680 15.739 1.00 27.30 666 TYR A N 1
ATOM 10266 C CA . TYR B 1 666 ? 12.633 -38.189 14.534 1.00 27.81 666 TYR A CA 1
ATOM 10267 C C . TYR B 1 666 ? 12.380 -39.366 13.569 1.00 24.75 666 TYR A C 1
ATOM 10268 O O . TYR B 1 666 ? 11.433 -39.334 12.787 1.00 22.13 666 TYR A O 1
ATOM 10277 N N . ALA B 1 667 ? 13.213 -40.393 13.677 1.00 23.89 667 ALA A N 1
ATOM 10278 C CA . ALA B 1 667 ? 13.020 -41.634 12.954 1.00 27.70 667 ALA A CA 1
ATOM 10279 C C . ALA B 1 667 ? 11.691 -42.308 13.273 1.00 34.94 667 ALA A C 1
ATOM 10280 O O . ALA B 1 667 ? 11.189 -43.076 12.450 1.00 30.95 667 ALA A O 1
ATOM 10282 N N . LYS B 1 668 ? 11.143 -42.040 14.465 1.00 36.16 668 LYS A N 1
ATOM 10283 C CA . LYS B 1 668 ? 9.827 -42.569 14.842 1.00 37.00 668 LYS A CA 1
ATOM 10284 C C . LYS B 1 668 ? 8.657 -41.776 14.283 1.00 35.31 668 LYS A C 1
ATOM 10285 O O . LYS B 1 668 ? 7.499 -42.193 14.439 1.00 41.45 668 LYS A O 1
ATOM 10291 N N . GLY B 1 669 ? 8.912 -40.625 13.660 1.00 28.89 669 GLY A N 1
ATOM 10292 C CA . GLY B 1 669 ? 7.847 -39.744 13.221 1.00 27.50 669 GLY A CA 1
ATOM 10293 C C . GLY B 1 669 ? 7.584 -39.834 11.713 1.00 28.29 669 GLY A C 1
ATOM 10294 O O . GLY B 1 669 ? 7.806 -40.880 11.098 1.00 29.41 669 GLY A O 1
ATOM 10295 N N . TYR B 1 670 ? 7.116 -38.719 11.178 1.00 28.94 670 TYR A N 1
ATOM 10296 C CA . TYR B 1 670 ? 6.791 -38.510 9.784 1.00 32.70 670 TYR A CA 1
ATOM 10297 C C . TYR B 1 670 ? 8.063 -38.620 9.001 1.00 38.87 670 TYR A C 1
ATOM 10298 O O . TYR B 1 670 ? 9.063 -37.891 9.275 1.00 30.78 670 TYR A O 1
ATOM 10307 N N . HIS B 1 671 ? 8.052 -39.586 8.080 1.00 34.02 671 HIS A N 1
ATOM 10308 C CA . HIS B 1 671 ? 9.112 -39.777 7.138 1.00 32.81 671 HIS A CA 1
ATOM 10309 C C . HIS B 1 671 ? 10.430 -40.103 7.831 1.00 31.50 671 HIS A C 1
ATOM 10310 O O . HIS B 1 671 ? 11.459 -39.503 7.599 1.00 31.90 671 HIS A O 1
ATOM 10317 N N . GLY B 1 672 ? 10.379 -41.129 8.650 1.00 30.41 672 GLY A N 1
ATOM 10318 C CA . GLY B 1 672 ? 11.490 -41.521 9.501 1.00 31.97 672 GLY A CA 1
ATOM 10319 C C . GLY B 1 672 ? 12.588 -42.286 8.833 1.00 31.50 672 GLY A C 1
ATOM 10320 O O . GLY B 1 672 ? 13.663 -42.436 9.387 1.00 30.58 672 GLY A O 1
ATOM 10321 N N . GLU B 1 673 ? 12.303 -42.833 7.655 1.00 32.45 673 GLU A N 1
ATOM 10322 C CA . GLU B 1 673 ? 13.352 -43.262 6.748 1.00 31.97 673 GLU A CA 1
ATOM 10323 C C . GLU B 1 673 ? 14.346 -42.141 6.505 1.00 25.80 673 GLU A C 1
ATOM 10324 O O . GLU B 1 673 ? 15.445 -42.444 6.102 1.00 26.55 673 GLU A O 1
ATOM 10330 N N . ALA B 1 674 ? 13.972 -40.864 6.601 1.00 25.08 674 ALA A N 1
ATOM 10331 C CA . ALA B 1 674 ? 15.001 -39.768 6.473 1.00 23.80 674 ALA A CA 1
ATOM 10332 C C . ALA B 1 674 ? 15.971 -39.683 7.677 1.00 24.96 674 ALA A C 1
ATOM 10333 O O . ALA B 1 674 ? 16.933 -38.971 7.611 1.00 23.04 674 ALA A O 1
ATOM 10335 N N . TRP B 1 675 ? 15.819 -40.536 8.694 1.00 26.14 675 TRP A N 1
ATOM 10336 C CA . TRP B 1 675 ? 16.547 -40.387 9.931 1.00 25.97 675 TRP A CA 1
ATOM 10337 C C . TRP B 1 675 ? 17.241 -41.598 10.465 1.00 26.73 675 TRP A C 1
ATOM 10338 O O . TRP B 1 675 ? 17.492 -41.689 11.660 1.00 25.12 675 TRP A O 1
ATOM 10349 N N . GLN B 1 676 ? 17.628 -42.500 9.578 1.00 26.22 676 GLN A N 1
ATOM 10350 C CA . GLN B 1 676 ? 18.564 -43.521 9.923 1.00 29.55 676 GLN A CA 1
ATOM 10351 C C . GLN B 1 676 ? 19.893 -42.813 10.161 1.00 28.96 676 GLN A C 1
ATOM 10352 O O . GLN B 1 676 ? 20.308 -42.002 9.337 1.00 25.45 676 GLN A O 1
ATOM 10358 N N . VAL B 1 677 ? 20.562 -43.158 11.257 1.00 26.97 677 VAL A N 1
ATOM 10359 C CA . VAL B 1 677 ? 21.784 -42.488 11.655 1.00 26.70 677 VAL A CA 1
ATOM 10360 C C . VAL B 1 677 ? 22.936 -42.979 10.789 1.00 26.87 677 VAL A C 1
ATOM 10361 O O . VAL B 1 677 ? 23.180 -44.163 10.713 1.00 19.67 677 VAL A O 1
ATOM 10365 N N . ALA B 1 678 ? 23.652 -42.042 10.163 1.00 24.81 678 ALA A N 1
ATOM 10366 C CA . ALA B 1 678 ? 24.759 -42.372 9.374 1.00 25.78 678 ALA A CA 1
ATOM 10367 C C . ALA B 1 678 ? 25.761 -43.158 10.210 1.00 28.00 678 ALA A C 1
ATOM 10368 O O . ALA B 1 678 ? 26.011 -42.774 11.344 1.00 32.64 678 ALA A O 1
ATOM 10370 N N . PRO B 1 679 ? 26.326 -44.265 9.667 1.00 26.24 679 PRO A N 1
ATOM 10371 C CA . PRO B 1 679 ? 27.133 -45.157 10.472 1.00 26.99 679 PRO A CA 1
ATOM 10372 C C . PRO B 1 679 ? 28.344 -44.509 11.113 1.00 25.52 679 PRO A C 1
ATOM 10373 O O . PRO B 1 679 ? 28.753 -44.943 12.138 1.00 20.69 679 PRO A O 1
ATOM 10377 N N . LEU B 1 680 ? 28.983 -43.558 10.439 1.00 25.38 680 LEU A N 1
ATOM 10378 C CA . LEU B 1 680 ? 30.145 -42.859 11.014 1.00 24.98 680 LEU A CA 1
ATOM 10379 C C . LEU B 1 680 ? 29.672 -42.069 12.232 1.00 21.78 680 LEU A C 1
ATOM 10380 O O . LEU B 1 680 ? 30.333 -42.094 13.241 1.00 24.73 680 LEU A O 1
ATOM 10385 N N . LEU B 1 681 ? 28.528 -41.421 12.119 1.00 20.26 681 LEU A N 1
ATOM 10386 C CA . LEU B 1 681 ? 27.990 -40.630 13.211 1.00 22.55 681 LEU A CA 1
ATOM 10387 C C . LEU B 1 681 ? 27.661 -41.511 14.430 1.00 25.37 681 LEU A C 1
ATOM 10388 O O . LEU B 1 681 ? 27.987 -41.139 15.539 1.00 23.27 681 LEU A O 1
ATOM 10393 N N . GLN B 1 682 ? 27.054 -42.689 14.200 1.00 26.76 682 GLN A N 1
ATOM 10394 C CA . GLN B 1 682 ? 26.753 -43.658 15.266 1.00 25.28 682 GLN A CA 1
ATOM 10395 C C . GLN B 1 682 ? 28.017 -44.162 15.877 1.00 28.17 682 GLN A C 1
ATOM 10396 O O . GLN B 1 682 ? 28.113 -44.211 17.079 1.00 26.68 682 GLN A O 1
ATOM 10402 N N . LYS B 1 683 ? 28.989 -44.542 15.057 1.00 27.24 683 LYS A N 1
ATOM 10403 C CA . LYS B 1 683 ? 30.253 -45.035 15.603 1.00 28.01 683 LYS A CA 1
ATOM 10404 C C . LYS B 1 683 ? 30.972 -43.964 16.468 1.00 28.28 683 LYS A C 1
ATOM 10405 O O . LYS B 1 683 ? 31.393 -44.266 17.573 1.00 27.73 683 LYS A O 1
ATOM 10411 N N . LEU B 1 684 ? 31.125 -42.740 15.960 1.00 25.39 684 LEU A N 1
ATOM 10412 C CA . LEU B 1 684 ? 31.775 -41.675 16.737 1.00 24.65 684 LEU A CA 1
ATOM 10413 C C . LEU B 1 684 ? 31.026 -41.401 18.026 1.00 24.95 684 LEU A C 1
ATOM 10414 O O . LEU B 1 684 ? 31.663 -41.319 19.047 1.00 27.31 684 LEU A O 1
ATOM 10419 N N . ALA B 1 685 ? 29.704 -41.304 17.953 1.00 27.16 685 ALA A N 1
ATOM 10420 C CA . ALA B 1 685 ? 28.823 -41.168 19.112 1.00 28.21 685 ALA A CA 1
ATOM 10421 C C . ALA B 1 685 ? 29.097 -42.229 20.140 1.00 32.95 685 ALA A C 1
ATOM 10422 O O . ALA B 1 685 ? 29.308 -41.901 21.297 1.00 34.85 685 ALA A O 1
ATOM 10424 N N . ASP B 1 686 ? 29.126 -43.488 19.703 1.00 32.46 686 ASP A N 1
ATOM 10425 C CA . ASP B 1 686 ? 29.411 -44.621 20.598 1.00 35.45 686 ASP A CA 1
ATOM 10426 C C . ASP B 1 686 ? 30.806 -44.547 21.249 1.00 36.05 686 ASP A C 1
ATOM 10427 O O . ASP B 1 686 ? 30.954 -44.897 22.398 1.00 38.75 686 ASP A O 1
ATOM 10432 N N . GLU B 1 687 ? 31.804 -44.040 20.541 1.00 34.19 687 GLU A N 1
ATOM 10433 C CA . GLU B 1 687 ? 33.153 -44.008 21.055 1.00 32.36 687 GLU A CA 1
ATOM 10434 C C . GLU B 1 687 ? 33.475 -42.733 21.840 1.00 35.66 687 GLU A C 1
ATOM 10435 O O . GLU B 1 687 ? 34.643 -42.526 22.213 1.00 32.98 687 GLU A O 1
ATOM 10441 N N . GLY B 1 688 ? 32.480 -41.874 22.083 1.00 31.61 688 GLY A N 1
ATOM 10442 C CA . GLY B 1 688 ? 32.746 -40.613 22.767 1.00 30.70 688 GLY A CA 1
ATOM 10443 C C . GLY B 1 688 ? 33.576 -39.595 21.968 1.00 30.23 688 GLY A C 1
ATOM 10444 O O . GLY B 1 688 ? 34.199 -38.680 22.554 1.00 26.29 688 GLY A O 1
ATOM 10445 N N . LYS B 1 689 ? 33.601 -39.721 20.642 1.00 25.61 689 LYS A N 1
ATOM 10446 C CA . LYS B 1 689 ? 34.383 -38.815 19.822 1.00 26.19 689 LYS A CA 1
ATOM 10447 C C . LYS B 1 689 ? 33.493 -37.865 18.995 1.00 23.68 689 LYS A C 1
ATOM 10448 O O . LYS B 1 689 ? 32.312 -38.100 18.819 1.00 22.16 689 LYS A O 1
ATOM 10454 N N . GLY B 1 690 ? 34.140 -36.866 18.433 1.00 22.64 690 GLY A N 1
ATOM 10455 C CA . GLY B 1 690 ? 33.563 -35.869 17.555 1.00 23.25 690 GLY A CA 1
ATOM 10456 C C . GLY B 1 690 ? 34.073 -36.087 16.128 1.00 21.27 690 GLY A C 1
ATOM 10457 O O . GLY B 1 690 ? 35.014 -36.806 15.876 1.00 22.71 690 GLY A O 1
ATOM 10458 N N . PHE B 1 691 ? 33.394 -35.485 15.189 1.00 22.08 691 PHE A N 1
ATOM 10459 C CA . PHE B 1 691 ? 33.895 -35.410 13.823 1.00 20.68 691 PHE A CA 1
ATOM 10460 C C . PHE B 1 691 ? 35.247 -34.745 13.672 1.00 23.08 691 PHE A C 1
ATOM 10461 O O . PHE B 1 691 ? 36.061 -35.217 12.883 1.00 21.27 691 PHE A O 1
ATOM 10469 N N . ASN B 1 692 ? 35.463 -33.620 14.370 1.00 25.22 692 ASN A N 1
ATOM 10470 C CA . ASN B 1 692 ? 36.698 -32.855 14.239 1.00 26.46 692 ASN A CA 1
ATOM 10471 C C . ASN B 1 692 ? 37.766 -33.291 15.215 1.00 31.03 692 ASN A C 1
ATOM 10472 O O . ASN B 1 692 ? 38.882 -32.825 15.118 1.00 43.17 692 ASN A O 1
ATOM 10477 N N . GLY B 1 693 ? 37.478 -34.210 16.118 1.00 30.82 693 GLY A N 1
ATOM 10478 C CA . GLY B 1 693 ? 38.529 -35.137 16.557 1.00 36.83 693 GLY A CA 1
ATOM 10479 C C . GLY B 1 693 ? 39.842 -34.546 17.031 1.00 45.75 693 GLY A C 1
ATOM 10480 O O . GLY B 1 693 ? 39.853 -33.685 17.908 1.00 52.96 693 GLY A O 1
#